Protein AF-0000000087743221 (afdb_homodimer)

Secondary structure (DSSP, 8-state):
-EEEEETTEEEEEETTEEEEEEE-STTEEEEEEESSSS-----TT----------EEEE-SSEEEEEETTEEEEEETT--EEEEETTEEEEEB--B-S-TTT-TT--TT-B-SEEEEEPTTS-EEEEEEEPPPTT--EEEEEE-SSS-SS-TT-EEEES-BTTBEEEEEEEETTTEEEEE---SSEEEEE-SS-EEEEEEEESEEEEEEEE-SSHHHHHHHHHHHH--PPPPPSS-SSEEE--S---SHHHHHHHHHHHHHTT----EEEE-TTSBSSTTT-SB-TTT-S-HHHHHHHHHHTT-EEEEEE--EEETTSTTHHHHHHHT-B-EESSS-S-SEESSSEEEEB-TTSHHHHHHHHHHHHHHTGGGT--EEEE-STTT--SS--GGGEEETTEEHHHHGGGHHHHHHHHHHHHHHHTT-----EEES---TTGGGG-EEEE--S-BSSHHHHHHHHHHHHHHHHTT---EE--TT-SEEEETTSHHHHHHHHHHHHHHTTSSSEEE--EEEP--PPPS-SS-SSSTTTS--PBP-STTTT-HHHHHHHHHHHHHHHHHHHHHHHHHHHHHHH---SEE-HHHH-TT-GGGGT--S-EEETTTEEE----STT--EEEEEE-SSEEEETTT--EEE-SEEEEEE--TT---EEEE-/-EEEEETTEEEEEETTEEEEEEE-STTEEEEEEESSSS-----TT----------EEEE-SSEEEEEETTEEEEEETT--EEEEETTEEEEEB--B-S-TTT-TT--TT-B-SEEEEEPTTS-EEEEEEEPPPTT--EEEEEE-SSS-SS-TT-EEEES-BTTBEEEEEEEETTTEEEEE---SSEEEEE-SS-EEEEEEEESEEEEEEEE-SSHHHHHHHHHHHH--PPPPPSS-SSEEE--S---SHHHHHHHHHHHHHTT----EEEE-S-SBSSTTT-SB-TTT-S-HHHHHHHHHHTT-EEEEEE--EEETTSTTHHHHHHHT-B-EESSS-S-SEESSSEEEEB-TTSHHHHHHHHHHHHHHTGGGT--EEEE-STTT--SS--GGGEEETTEEHHHHGGGHHHHHHHHHHHHHHHTT-----EEES---TTGGGG-EEEE--S-BSSHHHHHHHHHHHHHHHHTT---EE--TT-SEEEETTSHHHHHHHHHHHHHHTTSSSEEE--EEEP--PPPS-SS-SSSTTTS--PBP-STTTT-HHHHHHHHHHHHHHHHHHHHHHHHHHHHHHH---SEE-HHHH-TT-GGGGT--S-EEETTTEEE----STT--EEEEEE-SSEEEETTT--EEE-SEEEEEE--TT---EEEE-

InterPro domains:
  IPR000322 Glycoside hydrolase family 31, TIM barrel domain [PF01055] (236-568)
  IPR011013 Galactose mutarotase-like domain superfamily [SSF74650] (3-215)
  IPR013780 Glycosyl hydrolase, all-beta [G3DSA:2.60.40.1180] (581-661)
  IPR017853 Glycoside hydrolase superfamily [SSF51445] (217-580)
  IPR048395 Glycosyl hydrolase family 31, C-terminal domain [PF21365] (579-660)
  IPR051816 Glycosyl Hydrolase Family 31 [PTHR43863] (15-660)

Foldseek 3Di:
DDWDDDFQWIWDDDPQKIWIWGQAFAQKIKIKIFSDPDDPPDQQLQDDPDPSAHWDKDDDPFWIKIDGHQKIWIAGNVGKIFMGGNNHTDKTFDDAPDDCVRDVRHHHPRDGQWDFDQDVVAATKTKGKIFADPPKFKAFQAFDQDLDRGCQQHKDWLAFAFLDFGAAWIDILSFKIKGFSFQFTWMWGNYPGITMTIQGHARMGIMMMGGDDALLVNLLRQCNRSHFFDLADLQFLFEEEEEQADLALVSQVVQLVVCVVVVHQAAEYEHEPQCPFFQPQLAGDCVRYVQLLVSQVVCVVSNYAYEYEHEQKDACPHPCNVVCVVVVQFKAFQDDDQAFDDDLHRITGGQLVDVVNLLVVLVSNCVRPVVSPHDEYAHECQSVHGPDPPQQTIAHPVGGSSRHSSQRSLSNLVSNLVSVVVVPDDNYAYEYAYHYNNSSHSRYAYESGQFDLDLSSLSSRLSNLASNLSSLHQHYAYAQSGAPDQELADPRSLLSNLLSLQVGLLHLHHYHYYQYDDQDDDAQDCPDSHGSRNDTTHQGRDLCRNHDVSNVLNVVSSVVSVVCSVVSSVVSVVSNVRSGHQWHQQCNQVVVDPVSSVDRQWTDRPNWKIFHGDSDPPDFKDKDAFAAAWKAFPPPRDIDGHDGIDIDTHHSSHGTMITGD/DDWDDDFQWIWDDDPQKIWIWGQAFAQKIKIKIFSDPDDPPDQQLQDDDDPSAHWDKDDDPFWIKIDGHQKIWIAGNVGKIFMGGNNHTDKTWDDAPDDCVRDVRHHHPRDGQWDFDQDVVAATKTKGKIFADPPKFKAFQAFDQDLDRGCQQHKDWLAFAFLDFGAAWIDILSFKIKGFSFQFTWMWGNYPGITMTIQGHARMGIMMMGGDDALLVNLLRQCNRSHFFDLFDLQFLFEEEEEQADLALVSQVVQLVVCVVVVHQAAEYEHEPQCDFFQPQLAGDCVRYVQLLVSQVVCVVSNYAYEYEHEQKDACPHPCNVVCVVVVQFKAFQDDDQAFDDDLHRITGGQLVDLVSLQVVLVSNCVRPVVSPHDEYAHECQSVHGPDPPQQTIAHPVGGSSRHSSQRSLSNLVSNLVSCVVVPDDNYAYEYAYHYNNSSHSRYAYESGQFDLDLSSLSSRLSNLASNLSSLHQHYAYAQSGAPDAELADPRSLLSNLLSLQVGLLHLHHYHYYQYDDQDDDAQDCPDSHGSRNDTTHQGRDLCRNHDVSNVLNVVSSVVSVVCSVVSSVVSVVSNVRSGHQWHQQCNQVVVDPVSSVDRQWTDRPNWKIFHGDSDPPDFKDKDAFAAAWKAFPPPRDIDGHDGIDIDTHHSSHGTMITGD

pLDDT: mean 96.13, std 3.41, range [78.12, 98.88]

Nearest PDB structures (foldseek):
  5zn7-assembly1_C  TM=9.828E-01  e=3.324E-102  soil metagenome
  5dl0-assembly1_A  TM=8.236E-01  e=2.987E-46  Thermochaetoides thermophila DSM 1495
  5dkx-assembly1_A  TM=8.163E-01  e=1.601E-45  Thermochaetoides thermophila DSM 1495
  5dky-assembly1_A  TM=8.145E-01  e=5.098E-45  Thermochaetoides thermophila DSM 1495
  5dkz-assembly1_A  TM=8.104E-01  e=4.044E-45  Thermochaetoides thermophila DSM 1495

Structure (mmCIF, N/CA/C/O backbone):
data_AF-0000000087743221-model_v1
#
loop_
_entity.id
_entity.type
_entity.pdbx_description
1 polymer 'Family 31 glucosidase'
#
loop_
_atom_site.group_PDB
_atom_site.id
_atom_site.type_symbol
_atom_site.label_atom_id
_atom_site.label_alt_id
_atom_site.label_comp_id
_atom_site.label_asym_id
_atom_site.label_entity_id
_atom_site.label_seq_id
_atom_site.pdbx_PDB_ins_code
_atom_site.Cartn_x
_atom_site.Cartn_y
_atom_site.Cartn_z
_atom_site.occupancy
_atom_site.B_iso_or_equiv
_atom_site.auth_seq_id
_atom_site.auth_comp_id
_atom_site.auth_asym_id
_atom_site.auth_atom_id
_atom_site.pdbx_PDB_model_num
ATOM 1 N N . MET A 1 1 ? 17.938 1.149 -24.391 1 91.06 1 MET A N 1
ATOM 2 C CA . MET A 1 1 ? 17.891 2.594 -24.188 1 91.06 1 MET A CA 1
ATOM 3 C C . MET A 1 1 ? 19.125 3.264 -24.781 1 91.06 1 MET A C 1
ATOM 5 O O . MET A 1 1 ? 20.234 2.756 -24.641 1 91.06 1 MET A O 1
ATOM 9 N N . PHE A 1 2 ? 18.938 4.375 -25.531 1 92.88 2 PHE A N 1
ATOM 10 C CA . PHE A 1 2 ? 20.016 5.188 -26.078 1 92.88 2 PHE A CA 1
ATOM 11 C C . PHE A 1 2 ? 20.469 6.238 -25.062 1 92.88 2 PHE A C 1
ATOM 13 O O . PHE A 1 2 ? 19.625 6.879 -24.422 1 92.88 2 PHE A O 1
ATOM 20 N N . PHE A 1 3 ? 21.781 6.32 -24.906 1 96.44 3 PHE A N 1
ATOM 21 C CA . PHE A 1 3 ? 22.297 7.27 -23.922 1 96.44 3 PHE A CA 1
ATOM 22 C C . PHE A 1 3 ? 23.062 8.398 -24.609 1 96.44 3 PHE A C 1
ATOM 24 O O . PHE A 1 3 ? 23.719 8.18 -25.641 1 96.44 3 PHE A O 1
ATOM 31 N N . ALA A 1 4 ? 22.906 9.547 -24.125 1 95.31 4 ALA A N 1
ATOM 32 C CA . ALA A 1 4 ? 23.641 10.727 -24.562 1 95.31 4 ALA A CA 1
ATOM 33 C C . ALA A 1 4 ? 23.953 11.648 -23.391 1 95.31 4 ALA A C 1
ATOM 35 O O . ALA A 1 4 ? 23.391 11.484 -22.297 1 95.31 4 ALA A O 1
ATOM 36 N N . GLN A 1 5 ? 24.953 12.445 -23.562 1 96 5 GLN A N 1
ATOM 37 C CA . GLN A 1 5 ? 25.297 13.453 -22.562 1 96 5 GLN A CA 1
ATOM 38 C C . GLN A 1 5 ? 25.078 14.859 -23.109 1 96 5 GLN A C 1
ATOM 40 O O . GLN A 1 5 ? 25.469 15.156 -24.25 1 96 5 GLN A O 1
ATOM 45 N N . ASP A 1 6 ? 24.391 15.633 -22.391 1 94.62 6 ASP A N 1
ATOM 46 C CA . ASP A 1 6 ? 24.234 17.062 -22.672 1 94.62 6 ASP A CA 1
ATOM 47 C C . ASP A 1 6 ? 24.734 17.906 -21.5 1 94.62 6 ASP A C 1
ATOM 49 O O . ASP A 1 6 ? 23.953 18.234 -20.594 1 94.62 6 ASP A O 1
ATOM 53 N N . GLY A 1 7 ? 26.016 18.359 -21.562 1 93.38 7 GLY A N 1
ATOM 54 C CA . GLY A 1 7 ? 26.594 19.016 -20.406 1 93.38 7 GLY A CA 1
ATOM 55 C C . GLY A 1 7 ? 26.703 18.125 -19.188 1 93.38 7 GLY A C 1
ATOM 56 O O . GLY A 1 7 ? 27.312 17.047 -19.25 1 93.38 7 GLY A O 1
ATOM 57 N N . ASN A 1 8 ? 25.953 18.547 -18.156 1 94.5 8 ASN A N 1
ATOM 58 C CA . ASN A 1 8 ? 25.953 17.797 -16.906 1 94.5 8 ASN A CA 1
ATOM 59 C C . ASN A 1 8 ? 24.766 16.844 -16.828 1 94.5 8 ASN A C 1
ATOM 61 O O . ASN A 1 8 ? 24.438 16.344 -15.758 1 94.5 8 ASN A O 1
ATOM 65 N N . ILE A 1 9 ? 24.188 16.609 -17.953 1 97.06 9 ILE A N 1
ATOM 66 C CA . ILE A 1 9 ? 22.938 15.859 -17.938 1 97.06 9 ILE A CA 1
ATOM 67 C C . ILE A 1 9 ? 23.109 14.539 -18.688 1 97.06 9 ILE A C 1
ATOM 69 O O . ILE A 1 9 ? 23.578 14.531 -19.844 1 97.06 9 ILE A O 1
ATOM 73 N N . LEU A 1 10 ? 22.812 13.469 -18.016 1 98.25 10 LEU A N 1
ATOM 74 C CA . LEU A 1 10 ? 22.688 12.18 -18.688 1 98.25 10 LEU A CA 1
ATOM 75 C C . LEU A 1 10 ? 21.281 12.016 -19.266 1 98.25 10 LEU A C 1
ATOM 77 O O . LEU A 1 10 ? 20.297 12.117 -18.547 1 98.25 10 LEU A O 1
ATOM 81 N N . ILE A 1 11 ? 21.219 11.805 -20.562 1 97.25 11 ILE A N 1
ATOM 82 C CA . ILE A 1 11 ? 19.953 11.648 -21.266 1 97.25 11 ILE A CA 1
ATOM 83 C C . ILE A 1 11 ? 19.781 10.203 -21.719 1 97.25 11 ILE A C 1
ATOM 85 O O . ILE A 1 11 ? 20.719 9.586 -22.234 1 97.25 11 ILE A O 1
ATOM 89 N N . GLY A 1 12 ? 18.672 9.617 -21.391 1 96.38 12 GLY A N 1
ATOM 90 C CA . GLY A 1 12 ? 18.266 8.328 -21.922 1 96.38 12 GLY A CA 1
ATOM 91 C C . GLY A 1 12 ? 16.984 8.398 -22.734 1 96.38 12 GLY A C 1
ATOM 92 O O . GLY A 1 12 ? 16.047 9.133 -22.375 1 96.38 12 GLY A O 1
ATOM 93 N N . LYS A 1 13 ? 16.938 7.684 -23.891 1 95.12 13 LYS A N 1
ATOM 94 C CA . LYS A 1 13 ? 15.734 7.617 -24.719 1 95.12 13 LYS A CA 1
ATOM 95 C C . LYS A 1 13 ? 15.359 6.172 -25.047 1 95.12 13 LYS A C 1
ATOM 97 O O . LYS A 1 13 ? 16.234 5.359 -25.359 1 95.12 13 LYS A O 1
ATOM 102 N N . ARG A 1 14 ? 14.156 5.891 -24.828 1 92.62 14 ARG A N 1
ATOM 103 C CA . ARG A 1 14 ? 13.656 4.555 -25.141 1 92.62 14 ARG A CA 1
ATOM 104 C C . ARG A 1 14 ? 12.148 4.566 -25.344 1 92.62 14 ARG A C 1
ATOM 106 O O . ARG A 1 14 ? 11.398 5 -24.453 1 92.62 14 ARG A O 1
ATOM 113 N N . GLU A 1 15 ? 11.633 4.035 -26.438 1 90.31 15 GLU A N 1
ATOM 114 C CA . GLU A 1 15 ? 10.219 3.799 -26.703 1 90.31 15 GLU A CA 1
ATOM 115 C C . GLU A 1 15 ? 9.383 5.031 -26.359 1 90.31 15 GLU A C 1
ATOM 117 O O . GLU A 1 15 ? 8.383 4.93 -25.641 1 90.31 15 GLU A O 1
ATOM 122 N N . GLY A 1 16 ? 9.828 6.203 -26.719 1 92.38 16 GLY A N 1
ATOM 123 C CA . GLY A 1 16 ? 9.086 7.441 -26.531 1 92.38 16 GLY A CA 1
ATOM 124 C C . GLY A 1 16 ? 9.43 8.148 -25.219 1 92.38 16 GLY A C 1
ATOM 125 O O . GLY A 1 16 ? 9.125 9.328 -25.062 1 92.38 16 GLY A O 1
ATOM 126 N N . GLU A 1 17 ? 10.07 7.43 -24.312 1 95.31 17 GLU A N 1
ATOM 127 C CA . GLU A 1 17 ? 10.453 8.016 -23.031 1 95.31 17 GLU A CA 1
ATOM 128 C C . GLU A 1 17 ? 11.758 8.805 -23.156 1 95.31 17 GLU A C 1
ATOM 130 O O . GLU A 1 17 ? 12.688 8.359 -23.828 1 95.31 17 GLU A O 1
ATOM 135 N N . THR A 1 18 ? 11.75 9.961 -22.641 1 96.69 18 THR A N 1
ATOM 136 C CA . THR A 1 18 ? 12.992 10.695 -22.422 1 96.69 18 THR A CA 1
ATOM 137 C C . THR A 1 18 ? 13.32 10.781 -20.938 1 96.69 18 THR A C 1
ATOM 139 O O . THR A 1 18 ? 12.516 11.273 -20.156 1 96.69 18 THR A O 1
ATOM 142 N N . LEU A 1 19 ? 14.422 10.242 -20.594 1 97.62 19 LEU A N 1
ATOM 143 C CA . LEU A 1 19 ? 14.945 10.266 -19.234 1 97.62 19 LEU A CA 1
ATOM 144 C C . LEU A 1 19 ? 16.078 11.289 -19.094 1 97.62 19 LEU A C 1
ATOM 146 O O . LEU A 1 19 ? 16.922 11.398 -19.984 1 97.62 19 LEU A O 1
ATOM 150 N N . ARG A 1 20 ? 16 12.023 -18.047 1 97.69 20 ARG A N 1
ATOM 151 C CA . ARG A 1 20 ? 17.016 13.008 -17.719 1 97.69 20 ARG A CA 1
ATOM 152 C C . ARG A 1 20 ? 17.5 12.844 -16.281 1 97.69 20 ARG A C 1
ATOM 154 O O . ARG A 1 20 ? 16.688 12.82 -15.352 1 97.69 20 ARG A O 1
ATOM 161 N N . ILE A 1 21 ? 18.797 12.609 -16.078 1 98.38 21 ILE A N 1
ATOM 162 C CA . ILE A 1 21 ? 19.406 12.602 -14.75 1 98.38 21 ILE A CA 1
ATOM 163 C C . ILE A 1 21 ? 20.469 13.695 -14.672 1 98.38 21 ILE A C 1
ATOM 165 O O . ILE A 1 21 ? 21.375 13.766 -15.516 1 98.38 21 ILE A O 1
ATOM 169 N N . GLU A 1 22 ? 20.438 14.539 -13.75 1 97.62 22 GLU A N 1
ATOM 170 C CA . GLU A 1 22 ? 21.375 15.648 -13.641 1 97.62 22 GLU A CA 1
ATOM 171 C C . GLU A 1 22 ? 21.719 15.945 -12.18 1 97.62 22 GLU A C 1
ATOM 173 O O . GLU A 1 22 ? 20.938 15.625 -11.281 1 97.62 22 GLU A O 1
ATOM 178 N N . PRO A 1 23 ? 22.922 16.453 -11.969 1 97.69 23 PRO A N 1
ATOM 179 C CA . PRO A 1 23 ? 23.188 16.922 -10.609 1 97.69 23 PRO A CA 1
ATOM 180 C C . PRO A 1 23 ? 22.25 18.062 -10.188 1 97.69 23 PRO A C 1
ATOM 182 O O . PRO A 1 23 ? 21.938 18.938 -11 1 97.69 23 PRO A O 1
ATOM 185 N N . TRP A 1 24 ? 21.766 18.047 -9.062 1 97.81 24 TRP A N 1
ATOM 186 C CA . TRP A 1 24 ? 20.938 19.125 -8.516 1 97.81 24 TRP A CA 1
ATOM 187 C C . TRP A 1 24 ? 21.25 19.344 -7.039 1 97.81 24 TRP A C 1
ATOM 189 O O . TRP A 1 24 ? 20.484 18.922 -6.168 1 97.81 24 TRP A O 1
ATOM 199 N N . GLY A 1 25 ? 22.234 20.203 -6.711 1 96.19 25 GLY A N 1
ATOM 200 C CA . GLY A 1 25 ? 22.797 20.359 -5.383 1 96.19 25 GLY A CA 1
ATOM 201 C C . GLY A 1 25 ? 23.953 19.406 -5.113 1 96.19 25 GLY A C 1
ATOM 202 O O . GLY A 1 25 ? 24.234 18.531 -5.934 1 96.19 25 GLY A O 1
ATOM 203 N N . ASN A 1 26 ? 24.578 19.5 -3.975 1 94.75 26 ASN A N 1
ATOM 204 C CA . ASN A 1 26 ? 25.703 18.656 -3.598 1 94.75 26 ASN A CA 1
ATOM 205 C C . ASN A 1 26 ? 25.234 17.234 -3.252 1 94.75 26 ASN A C 1
ATOM 207 O O . ASN A 1 26 ? 24.219 17.062 -2.572 1 94.75 26 ASN A O 1
ATOM 211 N N . ASN A 1 27 ? 25.969 16.234 -3.803 1 97.25 27 ASN A N 1
ATOM 212 C CA . ASN A 1 27 ? 25.75 14.836 -3.473 1 97.25 27 ASN A CA 1
ATOM 213 C C . ASN A 1 27 ? 24.312 14.406 -3.795 1 97.25 27 ASN A C 1
ATOM 215 O O . ASN A 1 27 ? 23.719 13.602 -3.07 1 97.25 27 ASN A O 1
ATOM 219 N N . ALA A 1 28 ? 23.703 15.023 -4.852 1 98 28 ALA A N 1
ATOM 220 C CA . ALA A 1 28 ? 22.312 14.758 -5.164 1 98 28 ALA A CA 1
ATOM 221 C C . ALA A 1 28 ? 22.094 14.664 -6.672 1 98 28 ALA A C 1
ATOM 223 O O . ALA A 1 28 ? 22.844 15.242 -7.449 1 98 28 ALA A O 1
ATOM 224 N N . LEU A 1 29 ? 21.141 13.898 -7.059 1 98.56 29 LEU A N 1
ATOM 225 C CA . LEU A 1 29 ? 20.719 13.766 -8.445 1 98.56 29 LEU A CA 1
ATOM 226 C C . LEU A 1 29 ? 19.219 14.039 -8.57 1 98.56 29 LEU A C 1
ATOM 228 O O . LEU A 1 29 ? 18.438 13.68 -7.684 1 98.56 29 LEU A O 1
ATOM 232 N N . ARG A 1 30 ? 18.812 14.711 -9.562 1 98.56 30 ARG A N 1
ATOM 233 C CA . ARG A 1 30 ? 17.422 14.875 -9.984 1 98.56 30 ARG A CA 1
ATOM 234 C C . ARG A 1 30 ? 17.109 13.992 -11.188 1 98.56 30 ARG A C 1
ATOM 236 O O . ARG A 1 30 ? 17.844 13.984 -12.164 1 98.56 30 ARG A O 1
ATOM 243 N N . VAL A 1 31 ? 16.109 13.188 -11.078 1 98.75 31 VAL A N 1
ATOM 244 C CA . VAL A 1 31 ? 15.688 12.273 -12.133 1 98.75 31 VAL A CA 1
ATOM 245 C C . VAL A 1 31 ? 14.328 12.695 -12.68 1 98.75 31 VAL A C 1
ATOM 247 O O . VAL A 1 31 ? 13.352 12.789 -11.93 1 98.75 31 VAL A O 1
ATOM 250 N N . ARG A 1 32 ? 14.242 12.992 -13.953 1 98.31 32 ARG A N 1
ATOM 251 C CA . ARG A 1 32 ? 13 13.328 -14.641 1 98.31 32 ARG A CA 1
ATOM 252 C C . ARG A 1 32 ? 12.781 12.422 -15.844 1 98.31 32 ARG A C 1
ATOM 254 O O . ARG A 1 32 ? 13.742 11.945 -16.453 1 98.31 32 ARG A O 1
ATOM 261 N N . SER A 1 33 ? 11.609 12.102 -16.125 1 98.25 33 SER A N 1
ATOM 262 C CA . SER A 1 33 ? 11.219 11.289 -17.266 1 98.25 33 SER A CA 1
ATOM 263 C C . SER A 1 33 ? 9.875 11.742 -17.828 1 98.25 33 SER A C 1
ATOM 265 O O . SER A 1 33 ? 9.016 12.227 -17.094 1 98.25 33 SER A O 1
ATOM 267 N N . THR A 1 34 ? 9.695 11.688 -19.156 1 97.56 34 THR A N 1
ATOM 268 C CA . THR A 1 34 ? 8.43 12.078 -19.766 1 97.56 34 THR A CA 1
ATOM 269 C C . THR A 1 34 ? 8.195 11.305 -21.062 1 97.56 34 THR A C 1
ATOM 271 O O . THR A 1 34 ? 9.133 10.766 -21.656 1 97.56 34 THR A O 1
ATOM 274 N N . MET A 1 35 ? 6.961 11.102 -21.375 1 96.5 35 MET A N 1
ATOM 275 C CA . MET A 1 35 ? 6.547 10.562 -22.672 1 96.5 35 MET A CA 1
ATOM 276 C C . MET A 1 35 ? 6.215 11.68 -23.641 1 96.5 35 MET A C 1
ATOM 278 O O . MET A 1 35 ? 5.895 11.422 -24.812 1 96.5 35 MET A O 1
ATOM 282 N N . TYR A 1 36 ? 6.301 12.977 -23.172 1 94.31 36 TYR A N 1
ATOM 283 C CA . TYR A 1 36 ? 6.082 14.133 -24.031 1 94.31 36 TYR A CA 1
ATOM 284 C C . TYR A 1 36 ? 7.352 14.5 -24.797 1 94.31 36 TYR A C 1
ATOM 286 O O . TYR A 1 36 ? 8.445 14.047 -24.453 1 94.31 36 TYR A O 1
ATOM 294 N N . PRO A 1 37 ? 7.172 15.328 -25.953 1 92.44 37 PRO A N 1
ATOM 295 C CA . PRO A 1 37 ? 8.352 15.719 -26.719 1 92.44 37 PRO A CA 1
ATOM 296 C C . PRO A 1 37 ? 9.352 16.547 -25.906 1 92.44 37 PRO A C 1
ATOM 298 O O . PRO A 1 37 ? 10.555 16.5 -26.188 1 92.44 37 PRO A O 1
ATOM 301 N N . GLU A 1 38 ? 8.805 17.234 -24.906 1 93.69 38 GLU A N 1
ATOM 302 C CA . GLU A 1 38 ? 9.648 18.078 -24.062 1 93.69 38 GLU A CA 1
ATOM 303 C C . GLU A 1 38 ? 9.195 18.016 -22.609 1 93.69 38 GLU A C 1
ATOM 305 O O . GLU A 1 38 ? 8.039 17.703 -22.312 1 93.69 38 GLU A O 1
ATOM 310 N N . PHE A 1 39 ? 10.172 18.219 -21.766 1 95.75 39 PHE A N 1
ATOM 311 C CA . PHE A 1 39 ? 9.836 18.375 -20.344 1 95.75 39 PHE A CA 1
ATOM 312 C C . PHE A 1 39 ? 9.07 19.672 -20.125 1 95.75 39 PHE A C 1
ATOM 314 O O . PHE A 1 39 ? 9.164 20.609 -20.922 1 95.75 39 PHE A O 1
ATOM 321 N N . THR A 1 40 ? 8.297 19.766 -19.031 1 94.19 40 THR A N 1
ATOM 322 C CA . THR A 1 40 ? 7.434 20.922 -18.75 1 94.19 40 THR A CA 1
ATOM 323 C C . THR A 1 40 ? 8.266 22.141 -18.375 1 94.19 40 THR A C 1
ATOM 325 O O . THR A 1 40 ? 7.812 23.281 -18.531 1 94.19 40 THR A O 1
ATOM 328 N N . GLY A 1 41 ? 9.375 21.922 -17.844 1 93.75 41 GLY A N 1
ATOM 329 C CA . GLY A 1 41 ? 10.203 23.016 -17.344 1 93.75 41 GLY A CA 1
ATOM 330 C C . GLY A 1 41 ? 9.867 23.422 -15.93 1 93.75 41 GLY A C 1
ATOM 331 O O . GLY A 1 41 ? 10.539 24.266 -15.344 1 93.75 41 GLY A O 1
ATOM 332 N N . ASN A 1 42 ? 8.891 22.812 -15.281 1 95 42 ASN A N 1
ATOM 333 C CA . ASN A 1 42 ? 8.508 23.125 -13.906 1 95 42 ASN A CA 1
ATOM 334 C C . ASN A 1 42 ? 9.461 22.5 -12.898 1 95 42 ASN A C 1
ATOM 336 O O . ASN A 1 42 ? 9.789 21.312 -12.992 1 95 42 ASN A O 1
ATOM 340 N N . ASN A 1 43 ? 9.875 23.328 -11.945 1 96.62 43 ASN A N 1
ATOM 341 C CA . ASN A 1 43 ? 10.773 22.812 -10.914 1 96.62 43 ASN A CA 1
ATOM 342 C C . ASN A 1 43 ? 10.016 22.438 -9.641 1 96.62 43 ASN A C 1
ATOM 344 O O . ASN A 1 43 ? 10.578 21.828 -8.734 1 96.62 43 ASN A O 1
ATOM 348 N N . TRP A 1 44 ? 8.734 22.875 -9.539 1 96.69 44 TRP A N 1
ATOM 349 C CA . TRP A 1 44 ? 7.867 22.578 -8.398 1 96.69 44 TRP A CA 1
ATOM 350 C C . TRP A 1 44 ? 8.516 23.016 -7.09 1 96.69 44 TRP A C 1
ATOM 352 O O . TRP A 1 44 ? 8.656 24.203 -6.82 1 96.69 44 TRP A O 1
ATOM 362 N N . GLY A 1 45 ? 9.023 22.047 -6.277 1 97.31 45 GLY A N 1
ATOM 363 C CA . GLY A 1 45 ? 9.641 22.391 -5.008 1 97.31 45 GLY A CA 1
ATOM 364 C C . GLY A 1 45 ? 11.117 22.703 -5.125 1 97.31 45 GLY A C 1
ATOM 365 O O . GLY A 1 45 ? 11.719 23.234 -4.191 1 97.31 45 GLY A O 1
ATOM 366 N N . LEU A 1 46 ? 11.703 22.469 -6.277 1 97.5 46 LEU A N 1
ATOM 367 C CA . LEU A 1 46 ? 13.141 22.625 -6.488 1 97.5 46 LEU A CA 1
ATOM 368 C C . LEU A 1 46 ? 13.445 23.938 -7.207 1 97.5 46 LEU A C 1
ATOM 370 O O . LEU A 1 46 ? 14.055 23.938 -8.281 1 97.5 46 LEU A O 1
ATOM 374 N N . GLU A 1 47 ? 13.195 25.031 -6.488 1 93.62 47 GLU A N 1
ATOM 375 C CA . GLU A 1 47 ? 13.195 26.328 -7.172 1 93.62 47 GLU A CA 1
ATOM 376 C C . GLU A 1 47 ? 14.414 27.156 -6.789 1 93.62 47 GLU A C 1
ATOM 378 O O . GLU A 1 47 ? 14.633 28.25 -7.328 1 93.62 47 GLU A O 1
ATOM 383 N N . GLU A 1 48 ? 15.258 26.656 -5.91 1 95.19 48 GLU A N 1
ATOM 384 C CA . GLU A 1 48 ? 16.344 27.484 -5.402 1 95.19 48 GLU A CA 1
ATOM 385 C C . GLU A 1 48 ? 17.438 27.688 -6.457 1 95.19 48 GLU A C 1
ATOM 387 O O . GLU A 1 48 ? 17.766 26.75 -7.195 1 95.19 48 GLU A O 1
ATOM 392 N N . ASP A 1 49 ? 17.844 28.906 -6.566 1 91.56 49 ASP A N 1
ATOM 393 C CA . ASP A 1 49 ? 18.922 29.25 -7.488 1 91.56 49 ASP A CA 1
ATOM 394 C C . ASP A 1 49 ? 20.281 29 -6.855 1 91.56 49 ASP A C 1
ATOM 396 O O . ASP A 1 49 ? 20.891 29.906 -6.285 1 91.56 49 ASP A O 1
ATOM 400 N N . ILE A 1 50 ? 20.719 27.812 -7 1 89.44 50 ILE A N 1
ATOM 401 C CA . ILE A 1 50 ? 22 27.422 -6.43 1 89.44 50 ILE A CA 1
ATOM 402 C C . ILE A 1 50 ? 22.844 26.734 -7.492 1 89.44 50 ILE A C 1
ATOM 404 O O . ILE A 1 50 ? 22.375 26.469 -8.602 1 89.44 50 ILE A O 1
ATOM 408 N N . ASP A 1 51 ? 24.141 26.609 -7.164 1 86.75 51 ASP A N 1
ATOM 409 C CA . ASP A 1 51 ? 25 25.766 -7.98 1 86.75 51 ASP A CA 1
ATOM 410 C C . ASP A 1 51 ? 24.625 24.281 -7.84 1 86.75 51 ASP A C 1
ATOM 412 O O . ASP A 1 51 ? 24.766 23.703 -6.758 1 86.75 51 ASP A O 1
ATOM 416 N N . HIS A 1 52 ? 24.141 23.812 -8.961 1 84.88 52 HIS A N 1
ATOM 417 C CA . HIS A 1 52 ? 23.625 22.453 -8.859 1 84.88 52 HIS A CA 1
ATOM 418 C C . HIS A 1 52 ? 24.734 21.438 -9.141 1 84.88 52 HIS A C 1
ATOM 420 O O . HIS A 1 52 ? 24.484 20.219 -9.078 1 84.88 52 HIS A O 1
ATOM 426 N N . GLY A 1 53 ? 25.891 21.953 -9.258 1 82.44 53 GLY A N 1
ATOM 427 C CA . GLY A 1 53 ? 27.062 21.078 -9.289 1 82.44 53 GLY A CA 1
ATOM 428 C C . GLY A 1 53 ? 27.375 20.562 -10.68 1 82.44 53 GLY A C 1
ATOM 429 O O . GLY A 1 53 ? 26.875 21.094 -11.68 1 82.44 53 GLY A O 1
ATOM 430 N N . SER A 1 54 ? 28.484 19.672 -10.711 1 89.38 54 SER A N 1
ATOM 431 C CA . SER A 1 54 ? 28.984 19.031 -11.93 1 89.38 54 SER A CA 1
ATOM 432 C C . SER A 1 54 ? 29.047 17.516 -11.781 1 89.38 54 SER A C 1
ATOM 434 O O . SER A 1 54 ? 29.422 17 -10.727 1 89.38 54 SER A O 1
ATOM 436 N N . ALA A 1 55 ? 28.484 16.922 -12.797 1 93.12 55 ALA A N 1
ATOM 437 C CA . ALA A 1 55 ? 28.453 15.461 -12.734 1 93.12 55 ALA A CA 1
ATOM 438 C C . ALA A 1 55 ? 29.469 14.852 -13.695 1 93.12 55 ALA A C 1
ATOM 440 O O . ALA A 1 55 ? 29.797 15.453 -14.727 1 93.12 55 ALA A O 1
ATOM 441 N N . LYS A 1 56 ? 30.109 13.75 -13.32 1 97.31 56 LYS A N 1
ATOM 442 C CA . LYS A 1 56 ? 30.859 12.883 -14.219 1 97.31 56 LYS A CA 1
ATOM 443 C C . LYS A 1 56 ? 29.953 11.852 -14.875 1 97.31 56 LYS A C 1
ATOM 445 O O . LYS A 1 56 ? 29.312 11.039 -14.195 1 97.31 56 LYS A O 1
ATOM 450 N N . ILE A 1 57 ? 29.891 11.914 -16.172 1 98.06 57 ILE A N 1
ATOM 451 C CA . ILE A 1 57 ? 29 11.039 -16.922 1 98.06 57 ILE A CA 1
ATOM 452 C C . ILE A 1 57 ? 29.812 10.141 -17.844 1 98.06 57 ILE A C 1
ATOM 454 O O . ILE A 1 57 ? 30.781 10.586 -18.469 1 98.06 57 ILE A O 1
ATOM 458 N N . GLU A 1 58 ? 29.562 8.867 -17.859 1 97.88 58 GLU A N 1
ATOM 459 C CA . GLU A 1 58 ? 30.125 7.902 -18.797 1 97.88 58 GLU A CA 1
ATOM 460 C C . GLU A 1 58 ? 29.016 7.098 -19.484 1 97.88 58 GLU A C 1
ATOM 462 O O . GLU A 1 58 ? 28.141 6.547 -18.812 1 97.88 58 GLU A O 1
ATOM 467 N N . THR A 1 59 ? 29.078 7.117 -20.812 1 96.12 59 THR A N 1
ATOM 468 C CA . THR A 1 59 ? 28.094 6.352 -21.578 1 96.12 59 THR A CA 1
ATOM 469 C C . THR A 1 59 ? 28.766 5.172 -22.281 1 96.12 59 THR A C 1
ATOM 471 O O . THR A 1 59 ? 29.891 5.293 -22.781 1 96.12 59 THR A O 1
ATOM 474 N N . PHE A 1 60 ? 28.109 4.098 -22.172 1 94.81 60 PHE A N 1
ATOM 475 C CA . PHE A 1 60 ? 28.516 2.871 -22.844 1 94.81 60 PHE A CA 1
ATOM 476 C C . PHE A 1 60 ? 27.391 2.338 -23.719 1 94.81 60 PHE A C 1
ATOM 478 O O . PHE A 1 60 ? 26.328 2.951 -23.812 1 94.81 60 PHE A O 1
ATOM 485 N N . ASP A 1 61 ? 27.672 1.234 -24.469 1 90.19 61 ASP A N 1
ATOM 486 C CA . ASP A 1 61 ? 26.672 0.662 -25.359 1 90.19 61 ASP A CA 1
ATOM 487 C C . ASP A 1 61 ? 25.484 0.096 -24.594 1 90.19 61 ASP A C 1
ATOM 489 O O . ASP A 1 61 ? 24.344 0.168 -25.047 1 90.19 61 ASP A O 1
ATOM 493 N N . ASP A 1 62 ? 25.734 -0.413 -23.453 1 92.12 62 ASP A N 1
ATOM 494 C CA . ASP A 1 62 ? 24.672 -1.155 -22.781 1 92.12 62 ASP A CA 1
ATOM 495 C C . ASP A 1 62 ? 24.312 -0.506 -21.438 1 92.12 62 ASP A C 1
ATOM 497 O O . ASP A 1 62 ? 23.453 -1.013 -20.719 1 92.12 62 ASP A O 1
ATOM 501 N N . HIS A 1 63 ? 25 0.531 -21.016 1 96 63 HIS A N 1
ATOM 502 C CA . HIS A 1 63 ? 24.703 1.206 -19.766 1 96 63 HIS A CA 1
ATOM 503 C C . HIS A 1 63 ? 25.328 2.596 -19.719 1 96 63 HIS A C 1
ATOM 505 O O . HIS A 1 63 ? 26.094 2.969 -20.609 1 96 63 HIS A O 1
ATOM 511 N N . ALA A 1 64 ? 24.938 3.4 -18.797 1 98.12 64 ALA A N 1
ATOM 512 C CA . ALA A 1 64 ? 25.531 4.703 -18.516 1 98.12 64 ALA A CA 1
ATOM 513 C C . ALA A 1 64 ? 25.641 4.941 -17.016 1 98.12 64 ALA A C 1
ATOM 515 O O . ALA A 1 64 ? 24.984 4.27 -16.219 1 98.12 64 ALA A O 1
ATOM 516 N N . THR A 1 65 ? 26.547 5.77 -16.625 1 98.31 65 THR A N 1
ATOM 517 C CA . THR A 1 65 ? 26.734 6.141 -15.227 1 98.31 65 THR A CA 1
ATOM 518 C C . THR A 1 65 ? 26.812 7.66 -15.078 1 98.31 65 THR A C 1
ATOM 520 O O . THR A 1 65 ? 27.234 8.359 -16 1 98.31 65 THR A O 1
ATOM 523 N N . ILE A 1 66 ? 26.359 8.117 -14.008 1 98.44 66 ILE A N 1
ATOM 524 C CA . ILE A 1 66 ? 26.484 9.516 -13.625 1 98.44 66 ILE A CA 1
ATOM 525 C C . ILE A 1 66 ? 26.844 9.617 -12.141 1 98.44 66 ILE A C 1
ATOM 527 O O . ILE A 1 66 ? 26.312 8.867 -11.32 1 98.44 66 ILE A O 1
ATOM 531 N N . GLU A 1 67 ? 27.797 10.453 -11.828 1 98.19 67 GLU A N 1
ATOM 532 C CA . GLU A 1 67 ? 28.297 10.633 -10.461 1 98.19 67 GLU A CA 1
ATOM 533 C C . GLU A 1 67 ? 28.312 12.109 -10.07 1 98.19 67 GLU A C 1
ATOM 535 O O . GLU A 1 67 ? 28.703 12.969 -10.867 1 98.19 67 GLU A O 1
ATOM 540 N N . ASN A 1 68 ? 27.781 12.414 -8.961 1 97.62 68 ASN A N 1
ATOM 541 C CA . ASN A 1 68 ? 27.812 13.734 -8.352 1 97.62 68 ASN A CA 1
ATOM 542 C C . ASN A 1 68 ? 28.156 13.664 -6.867 1 97.62 68 ASN A C 1
ATOM 544 O O . ASN A 1 68 ? 27.281 13.477 -6.027 1 97.62 68 ASN A O 1
ATOM 548 N N . GLY A 1 69 ? 29.438 13.938 -6.535 1 96.06 69 GLY A N 1
ATOM 549 C CA . GLY A 1 69 ? 29.875 13.797 -5.16 1 96.06 69 GLY A CA 1
ATOM 550 C C . GLY A 1 69 ? 29.797 12.375 -4.645 1 96.06 69 GLY A C 1
ATOM 551 O O . GLY A 1 69 ? 30.344 11.453 -5.266 1 96.06 69 GLY A O 1
ATOM 552 N N . ASN A 1 70 ? 29 12.188 -3.521 1 95.62 70 ASN A N 1
ATOM 553 C CA . ASN A 1 70 ? 28.922 10.906 -2.832 1 95.62 70 ASN A CA 1
ATOM 554 C C . ASN A 1 70 ? 27.922 9.977 -3.508 1 95.62 70 ASN A C 1
ATOM 556 O O . ASN A 1 70 ? 27.828 8.789 -3.168 1 95.62 70 ASN A O 1
ATOM 560 N N . ILE A 1 71 ? 27.172 10.477 -4.48 1 98.06 71 ILE A N 1
ATOM 561 C CA . ILE A 1 71 ? 26.109 9.656 -5.055 1 98.06 71 ILE A CA 1
ATOM 562 C C . ILE A 1 71 ? 26.406 9.367 -6.523 1 98.06 71 ILE A C 1
ATOM 564 O O . ILE A 1 71 ? 27.016 10.195 -7.211 1 98.06 71 ILE A O 1
ATOM 568 N N . SER A 1 72 ? 26.125 8.219 -6.945 1 98.5 72 SER A N 1
ATOM 569 C CA . SER A 1 72 ? 26.188 7.844 -8.352 1 98.5 72 SER A CA 1
ATOM 570 C C . SER A 1 72 ? 24.984 7 -8.758 1 98.5 72 SER A C 1
ATOM 572 O O . SER A 1 72 ? 24.281 6.457 -7.906 1 98.5 72 SER A O 1
ATOM 574 N N . ALA A 1 73 ? 24.672 7.004 -9.977 1 98.56 73 ALA A N 1
ATOM 575 C CA . ALA A 1 73 ? 23.609 6.191 -10.555 1 98.56 73 ALA A CA 1
ATOM 576 C C . ALA A 1 73 ? 24.109 5.395 -11.758 1 98.56 73 ALA A C 1
ATOM 578 O O . ALA A 1 73 ? 24.906 5.895 -12.547 1 98.56 73 ALA A O 1
ATOM 579 N N . HIS A 1 74 ? 23.75 4.168 -11.781 1 98.25 74 HIS A N 1
ATOM 580 C CA . HIS A 1 74 ? 23.953 3.277 -12.914 1 98.25 74 HIS A CA 1
ATOM 581 C C . HIS A 1 74 ? 22.641 2.951 -13.617 1 98.25 74 HIS A C 1
ATOM 583 O O . HIS A 1 74 ? 21.672 2.576 -12.969 1 98.25 74 HIS A O 1
ATOM 589 N N . ILE A 1 75 ? 22.594 3.176 -14.93 1 97.38 75 ILE A N 1
ATOM 590 C CA . ILE A 1 75 ? 21.406 2.875 -15.703 1 97.38 75 ILE A CA 1
ATOM 591 C C . ILE A 1 75 ? 21.734 1.846 -16.781 1 97.38 75 ILE A C 1
ATOM 593 O O . ILE A 1 75 ? 22.656 2.043 -17.578 1 97.38 75 ILE A O 1
ATOM 597 N N . ASN A 1 76 ? 20.969 0.771 -16.828 1 94.94 76 ASN A N 1
ATOM 598 C CA . ASN A 1 76 ? 21.219 -0.241 -17.844 1 94.94 76 ASN A CA 1
ATOM 599 C C . ASN A 1 76 ? 20.391 0.006 -19.109 1 94.94 76 ASN A C 1
ATOM 601 O O . ASN A 1 76 ? 19.688 1.007 -19.203 1 94.94 76 ASN A O 1
ATOM 605 N N . ASN A 1 77 ? 20.484 -0.832 -20.078 1 91.56 77 ASN A N 1
ATOM 606 C CA . ASN A 1 77 ? 19.875 -0.63 -21.391 1 91.56 77 ASN A CA 1
ATOM 607 C C . ASN A 1 77 ? 18.359 -0.718 -21.344 1 91.56 77 ASN A C 1
ATOM 609 O O . ASN A 1 77 ? 17.672 -0.239 -22.234 1 91.56 77 ASN A O 1
ATOM 613 N N . SER A 1 78 ? 17.844 -1.277 -20.25 1 91.44 78 SER A N 1
ATOM 614 C CA . SER A 1 78 ? 16.406 -1.356 -20.094 1 91.44 78 SER A CA 1
ATOM 615 C C . SER A 1 78 ? 15.867 -0.158 -19.312 1 91.44 78 SER A C 1
ATOM 617 O O . SER A 1 78 ? 14.656 -0.015 -19.141 1 91.44 78 SER A O 1
ATOM 619 N N . GLY A 1 79 ? 16.797 0.663 -18.875 1 93.69 79 GLY A N 1
ATOM 620 C CA . GLY A 1 79 ? 16.406 1.903 -18.219 1 93.69 79 GLY A CA 1
ATOM 621 C C . GLY A 1 79 ? 16.344 1.78 -16.703 1 93.69 79 GLY A C 1
ATOM 622 O O . GLY A 1 79 ? 15.922 2.713 -16.031 1 93.69 79 GLY A O 1
ATOM 623 N N . VAL A 1 80 ? 16.766 0.655 -16.125 1 96.69 80 VAL A N 1
ATOM 624 C CA . VAL A 1 80 ? 16.703 0.446 -14.688 1 96.69 80 VAL A CA 1
ATOM 625 C C . VAL A 1 80 ? 17.812 1.221 -14.008 1 96.69 80 VAL A C 1
ATOM 627 O O . VAL A 1 80 ? 19 1.01 -14.305 1 96.69 80 VAL A O 1
ATOM 630 N N . ILE A 1 81 ? 17.438 2.08 -13.094 1 98.38 81 ILE A N 1
ATOM 631 C CA . ILE A 1 81 ? 18.422 2.906 -12.406 1 98.38 81 ILE A CA 1
ATOM 632 C C . ILE A 1 81 ? 18.734 2.297 -11.039 1 98.38 81 ILE A C 1
ATOM 634 O O . ILE A 1 81 ? 17.844 1.899 -10.305 1 98.38 81 ILE A O 1
ATOM 638 N N . THR A 1 82 ? 20.016 2.176 -10.695 1 98.38 82 THR A N 1
ATOM 639 C CA . THR A 1 82 ? 20.516 1.823 -9.367 1 98.38 82 THR A CA 1
ATOM 640 C C . THR A 1 82 ? 21.359 2.949 -8.789 1 98.38 82 THR A C 1
ATOM 642 O O . THR A 1 82 ? 22.281 3.443 -9.453 1 98.38 82 THR A O 1
ATOM 645 N N . PHE A 1 83 ? 21.062 3.314 -7.625 1 98.81 83 PHE A N 1
ATOM 646 C CA . PHE A 1 83 ? 21.781 4.391 -6.965 1 98.81 83 PHE A CA 1
ATOM 647 C C . PHE A 1 83 ? 22.781 3.832 -5.949 1 98.81 83 PHE A C 1
ATOM 649 O O . PHE A 1 83 ? 22.484 2.863 -5.25 1 98.81 83 PHE A O 1
ATOM 656 N N . PHE A 1 84 ? 23.938 4.527 -5.855 1 98.56 84 PHE A N 1
ATOM 657 C CA . PHE A 1 84 ? 25 4.133 -4.941 1 98.56 84 PHE A CA 1
ATOM 658 C C . PHE A 1 84 ? 25.484 5.328 -4.125 1 98.56 84 PHE A C 1
ATOM 660 O O . PHE A 1 84 ? 25.531 6.453 -4.625 1 98.56 84 PHE A O 1
ATOM 667 N N . LYS A 1 85 ? 25.75 5.148 -2.893 1 98.25 85 LYS A N 1
ATOM 668 C CA . LYS A 1 85 ? 26.484 6.07 -2.033 1 98.25 85 LYS A CA 1
ATOM 669 C C . LYS A 1 85 ? 27.906 5.559 -1.771 1 98.25 85 LYS A C 1
ATOM 671 O O . LYS A 1 85 ? 28.078 4.516 -1.14 1 98.25 85 LYS A O 1
ATOM 676 N N . ASN A 1 86 ? 28.875 6.238 -2.176 1 96.75 86 ASN A N 1
ATOM 677 C CA . ASN A 1 86 ? 30.266 5.816 -2.035 1 96.75 86 ASN A CA 1
ATOM 678 C C . ASN A 1 86 ? 30.469 4.375 -2.498 1 96.75 86 ASN A C 1
ATOM 680 O O . ASN A 1 86 ? 31.078 3.572 -1.794 1 96.75 86 ASN A O 1
ATOM 684 N N . GLY A 1 87 ? 29.812 4.078 -3.586 1 95.69 87 GLY A N 1
ATOM 685 C CA . GLY A 1 87 ? 30 2.775 -4.203 1 95.69 87 GLY A CA 1
ATOM 686 C C . GLY A 1 87 ? 29.078 1.712 -3.637 1 95.69 87 GLY A C 1
ATOM 687 O O . GLY A 1 87 ? 29 0.602 -4.168 1 95.69 87 GLY A O 1
ATOM 688 N N . GLN A 1 88 ? 28.359 2.01 -2.582 1 97.12 88 GLN A N 1
ATOM 689 C CA . GLN A 1 88 ? 27.438 1.057 -1.976 1 97.12 88 GLN A CA 1
ATOM 690 C C . GLN A 1 88 ? 26 1.295 -2.459 1 97.12 88 GLN A C 1
ATOM 692 O O . GLN A 1 88 ? 25.5 2.42 -2.406 1 97.12 88 GLN A O 1
ATOM 697 N N . LYS A 1 89 ? 25.344 0.26 -2.91 1 97.56 89 LYS A N 1
ATOM 698 C CA . LYS A 1 89 ? 23.969 0.374 -3.422 1 97.56 89 LYS A CA 1
ATOM 699 C C . LYS A 1 89 ? 23.016 0.877 -2.342 1 97.56 89 LYS A C 1
ATOM 701 O O . LYS A 1 89 ? 23.016 0.356 -1.225 1 97.56 89 LYS A O 1
ATOM 706 N N . ILE A 1 90 ? 22.141 1.86 -2.652 1 98.06 90 ILE A N 1
ATOM 707 C CA . ILE A 1 90 ? 21.234 2.379 -1.643 1 98.06 90 ILE A CA 1
ATOM 708 C C . ILE A 1 90 ? 19.797 2.271 -2.146 1 98.06 90 ILE A C 1
ATOM 710 O O . ILE A 1 90 ? 18.859 2.195 -1.352 1 98.06 90 ILE A O 1
ATOM 714 N N . LEU A 1 91 ? 19.594 2.322 -3.408 1 98.19 91 LEU A N 1
ATOM 715 C CA . LEU A 1 91 ? 18.25 2.268 -3.969 1 98.19 91 LEU A CA 1
ATOM 716 C C . LEU A 1 91 ? 18.266 1.749 -5.402 1 98.19 91 LEU A C 1
ATOM 718 O O . LEU A 1 91 ? 19.172 2.098 -6.176 1 98.19 91 LEU A O 1
ATOM 722 N N . LYS A 1 92 ? 17.359 0.942 -5.793 1 97.94 92 LYS A N 1
ATOM 723 C CA . LYS A 1 92 ? 17.266 0.383 -7.137 1 97.94 92 LYS A CA 1
ATOM 724 C C . LYS A 1 92 ? 15.82 0.392 -7.633 1 97.94 92 LYS A C 1
ATOM 726 O O . LYS A 1 92 ? 14.898 0.073 -6.879 1 97.94 92 LYS A O 1
ATOM 731 N N . GLU A 1 93 ? 15.641 0.808 -8.859 1 97.88 93 GLU A N 1
ATOM 732 C CA . GLU A 1 93 ? 14.312 0.755 -9.461 1 97.88 93 GLU A CA 1
ATOM 733 C C . GLU A 1 93 ? 13.805 -0.682 -9.562 1 97.88 93 GLU A C 1
ATOM 735 O O . GLU A 1 93 ? 14.578 -1.6 -9.844 1 97.88 93 GLU A O 1
ATOM 740 N N . TYR A 1 94 ? 12.508 -0.857 -9.273 1 96.62 94 TYR A N 1
ATOM 741 C CA . TYR A 1 94 ? 11.852 -2.156 -9.328 1 96.62 94 TYR A CA 1
ATOM 742 C C . TYR A 1 94 ? 11.523 -2.549 -10.766 1 96.62 94 TYR A C 1
ATOM 744 O O . TYR A 1 94 ? 10.867 -1.797 -11.484 1 96.62 94 TYR A O 1
ATOM 752 N N . TYR A 1 95 ? 11.992 -3.736 -11.219 1 94.5 95 TYR A N 1
ATOM 753 C CA . TYR A 1 95 ? 11.773 -4.211 -12.578 1 94.5 95 TYR A CA 1
ATOM 754 C C . TYR A 1 95 ? 11.578 -5.719 -12.602 1 94.5 95 TYR A C 1
ATOM 756 O O . TYR A 1 95 ? 12.445 -6.473 -12.156 1 94.5 95 TYR A O 1
ATOM 764 N N . ARG A 1 96 ?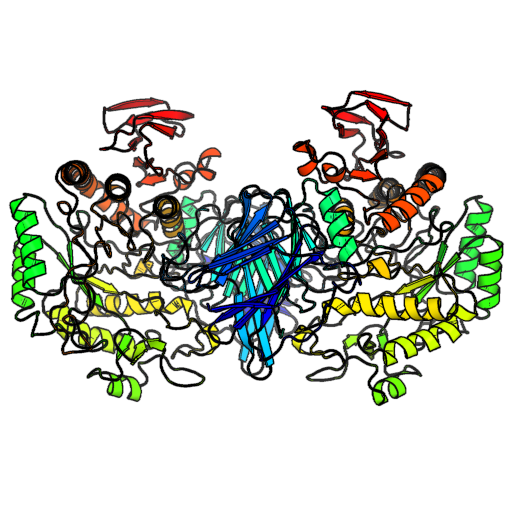 10.43 -6.23 -13.047 1 94.44 96 ARG A N 1
ATOM 765 C CA . ARG A 1 96 ? 10.094 -7.637 -13.227 1 94.44 96 ARG A CA 1
ATOM 766 C C . ARG A 1 96 ? 9.562 -7.898 -14.633 1 94.44 96 ARG A C 1
ATOM 768 O O . ARG A 1 96 ? 8.383 -7.652 -14.906 1 94.44 96 ARG A O 1
ATOM 775 N N . SER A 1 97 ? 10.453 -8.422 -15.492 1 90.12 97 SER A N 1
ATOM 776 C CA . SER A 1 97 ? 10.07 -8.734 -16.859 1 90.12 97 SER A CA 1
ATOM 777 C C . SER A 1 97 ? 10.773 -9.984 -17.359 1 90.12 97 SER A C 1
ATOM 779 O O . SER A 1 97 ? 11.57 -10.594 -16.641 1 90.12 97 SER A O 1
ATOM 781 N N . TYR A 1 98 ? 10.5 -10.477 -18.562 1 84.44 98 TYR A N 1
ATOM 782 C CA . TYR A 1 98 ? 10.898 -11.773 -19.109 1 84.44 98 TYR A CA 1
ATOM 783 C C . TYR A 1 98 ? 12.406 -11.828 -19.328 1 84.44 98 TYR A C 1
ATOM 785 O O . TYR A 1 98 ? 13.008 -12.906 -19.25 1 84.44 98 TYR A O 1
ATOM 793 N N . ASP A 1 99 ? 13.047 -10.68 -19.469 1 82.12 99 ASP A N 1
ATOM 794 C CA . ASP A 1 99 ? 14.461 -10.703 -19.812 1 82.12 99 ASP A CA 1
ATOM 795 C C . ASP A 1 99 ? 15.336 -10.602 -18.562 1 82.12 99 ASP A C 1
ATOM 797 O O . ASP A 1 99 ? 15.562 -9.508 -18.047 1 82.12 99 ASP A O 1
ATOM 801 N N . ALA A 1 100 ? 15.898 -11.727 -18.172 1 78.38 100 ALA A N 1
ATOM 802 C CA . ALA A 1 100 ? 16.688 -11.812 -16.953 1 78.38 100 ALA A CA 1
ATOM 803 C C . ALA A 1 100 ? 17.984 -11.023 -17.078 1 78.38 100 ALA A C 1
ATOM 805 O O . ALA A 1 100 ? 18.656 -10.734 -16.078 1 78.38 100 ALA A O 1
ATOM 806 N N . SER A 1 101 ? 18.344 -10.766 -18.328 1 78.5 101 SER A N 1
ATOM 807 C CA . SER A 1 101 ? 19.594 -10.023 -18.516 1 78.5 101 SER A CA 1
ATOM 808 C C . SER A 1 101 ? 19.438 -8.57 -18.078 1 78.5 101 SER A C 1
ATOM 810 O O . SER A 1 101 ? 20.438 -7.879 -17.875 1 78.5 101 SER A O 1
ATOM 812 N N . VAL A 1 102 ? 18.188 -8.203 -17.891 1 84.56 102 VAL A N 1
ATOM 813 C CA . VAL A 1 102 ? 17.953 -6.828 -17.469 1 84.56 102 VAL A CA 1
ATOM 814 C C . VAL A 1 102 ? 18.297 -6.672 -15.992 1 84.56 102 VAL A C 1
ATOM 816 O O . VAL A 1 102 ? 19.031 -5.758 -15.609 1 84.56 102 VAL A O 1
ATOM 819 N N . THR A 1 103 ? 17.719 -7.5 -15.234 1 85.06 103 THR A N 1
ATOM 820 C CA . THR A 1 103 ? 18.016 -7.605 -13.812 1 85.06 103 THR A CA 1
ATOM 821 C C . THR A 1 103 ? 17.922 -9.055 -13.344 1 85.06 103 THR A C 1
ATOM 823 O O . THR A 1 103 ? 17.141 -9.836 -13.891 1 85.06 103 THR A O 1
ATOM 826 N N . LYS A 1 104 ? 18.703 -9.367 -12.344 1 78.12 104 LYS A N 1
ATOM 827 C CA . LYS A 1 104 ? 18.703 -10.727 -11.812 1 78.12 104 LYS A CA 1
ATOM 828 C C . LYS A 1 104 ? 17.328 -11.086 -11.234 1 78.12 104 LYS A C 1
ATOM 830 O O . LYS A 1 104 ? 16.984 -12.258 -11.109 1 78.12 104 LYS A O 1
ATOM 835 N N . GLU A 1 105 ? 16.562 -10.102 -11 1 82.75 105 GLU A N 1
ATOM 836 C CA . GLU A 1 105 ? 15.258 -10.312 -10.367 1 82.75 105 GLU A CA 1
ATOM 837 C C . GLU A 1 105 ? 14.156 -10.484 -11.414 1 82.75 105 GLU A C 1
ATOM 839 O O . GLU A 1 105 ? 13.008 -10.773 -11.07 1 82.75 105 GLU A O 1
ATOM 844 N N . SER A 1 106 ? 14.508 -10.305 -12.625 1 83.94 106 SER A N 1
ATOM 845 C CA . SER A 1 106 ? 13.516 -10.352 -13.695 1 83.94 106 SER A CA 1
ATOM 846 C C . SER A 1 106 ? 12.727 -11.656 -13.672 1 83.94 106 SER A C 1
ATOM 848 O O . SER A 1 106 ? 13.312 -12.734 -13.531 1 83.94 106 SER A O 1
ATOM 850 N N . ILE A 1 107 ? 11.43 -11.469 -13.688 1 88.44 107 ILE A N 1
ATOM 851 C CA . ILE A 1 107 ? 10.453 -12.547 -13.719 1 88.44 107 ILE A CA 1
ATOM 852 C C . ILE A 1 107 ? 9.258 -12.133 -14.578 1 88.44 107 ILE A C 1
ATOM 854 O O . ILE A 1 107 ? 9.117 -10.961 -14.938 1 88.44 107 ILE A O 1
ATOM 858 N N . CYS A 1 108 ? 8.414 -13.031 -14.93 1 89.75 108 CYS A N 1
ATOM 859 C CA . CYS A 1 108 ? 7.426 -12.836 -15.984 1 89.75 108 CYS A CA 1
ATOM 860 C C . CYS A 1 108 ? 6.18 -12.141 -15.445 1 89.75 108 CYS A C 1
ATOM 862 O O . CYS A 1 108 ? 5.059 -12.602 -15.672 1 89.75 108 CYS A O 1
ATOM 864 N N . LEU A 1 109 ? 6.355 -10.938 -14.805 1 92.5 109 LEU A N 1
ATOM 865 C CA . LEU A 1 109 ? 5.223 -10.172 -14.297 1 92.5 109 LEU A CA 1
ATOM 866 C C . LEU A 1 109 ? 4.871 -9.023 -15.234 1 92.5 109 LEU A C 1
ATOM 868 O O . LEU A 1 109 ? 3.775 -8.461 -15.156 1 92.5 109 LEU A O 1
ATOM 872 N N . LYS A 1 110 ? 5.762 -8.656 -16.125 1 93.44 110 LYS A N 1
ATOM 873 C CA . LYS A 1 110 ? 5.613 -7.527 -17.031 1 93.44 110 LYS A CA 1
ATOM 874 C C . LYS A 1 110 ? 5.375 -6.23 -16.281 1 93.44 110 LYS A C 1
ATOM 876 O O . LYS A 1 110 ? 4.453 -5.477 -16.594 1 93.44 110 LYS A O 1
ATOM 881 N N . LEU A 1 111 ? 6.207 -5.992 -15.219 1 93.5 111 LEU A N 1
ATOM 882 C CA . LEU A 1 111 ? 6.184 -4.773 -14.422 1 93.5 111 LEU A CA 1
ATOM 883 C C . LEU A 1 111 ? 7.484 -3.99 -14.586 1 93.5 111 LEU A C 1
ATOM 885 O O . LEU A 1 111 ? 8.57 -4.535 -14.383 1 93.5 111 LEU A O 1
ATOM 889 N N . ILE A 1 112 ? 7.316 -2.754 -14.961 1 92.06 112 ILE A N 1
ATOM 890 C CA . ILE A 1 112 ? 8.484 -1.896 -15.117 1 92.06 112 ILE A CA 1
ATOM 891 C C . ILE A 1 112 ? 8.477 -0.806 -14.047 1 92.06 112 ILE A C 1
ATOM 893 O O . ILE A 1 112 ? 7.438 -0.547 -13.43 1 92.06 112 ILE A O 1
ATOM 897 N N . ALA A 1 113 ? 9.562 -0.185 -13.789 1 94 113 ALA A N 1
ATOM 898 C CA . ALA A 1 113 ? 9.734 0.777 -12.703 1 94 113 ALA A CA 1
ATOM 899 C C . ALA A 1 113 ? 8.922 2.047 -12.969 1 94 113 ALA A C 1
ATOM 901 O O . ALA A 1 113 ? 8.148 2.482 -12.117 1 94 113 ALA A O 1
ATOM 902 N N . ARG A 1 114 ? 9.156 2.662 -14.094 1 96.69 114 ARG A N 1
ATOM 903 C CA . ARG A 1 114 ? 8.477 3.889 -14.492 1 96.69 114 ARG A CA 1
ATOM 904 C C . ARG A 1 114 ? 7.355 3.598 -15.484 1 96.69 114 ARG A C 1
ATOM 906 O O . ARG A 1 114 ? 7.605 3.418 -16.672 1 96.69 114 ARG A O 1
ATOM 913 N N . ASN A 1 115 ? 6.125 3.549 -14.984 1 96.69 115 ASN A N 1
ATOM 914 C CA . ASN A 1 115 ? 4.977 3.203 -15.82 1 96.69 115 ASN A CA 1
ATOM 915 C C . ASN A 1 115 ? 4.09 4.418 -16.078 1 96.69 115 ASN A C 1
ATOM 917 O O . ASN A 1 115 ? 3.43 4.918 -15.164 1 96.69 115 ASN A O 1
ATOM 921 N N . PHE A 1 116 ? 4.141 4.98 -17.312 1 96.81 116 PHE A N 1
ATOM 922 C CA . PHE A 1 116 ? 3.246 6.035 -17.781 1 96.81 116 PHE A CA 1
ATOM 923 C C . PHE A 1 116 ? 2.016 5.441 -18.453 1 96.81 116 PHE A C 1
ATOM 925 O O . PHE A 1 116 ? 2.064 5.07 -19.625 1 96.81 116 PHE A O 1
ATOM 932 N N . LYS A 1 117 ? 0.903 5.332 -17.781 1 96.06 117 LYS A N 1
ATOM 933 C CA . LYS A 1 117 ? -0.349 4.867 -18.359 1 96.06 117 LYS A CA 1
ATOM 934 C C . LYS A 1 117 ? -1.169 6.035 -18.906 1 96.06 117 LYS A C 1
ATOM 936 O O . LYS A 1 117 ? -1.575 6.918 -18.156 1 96.06 117 LYS A O 1
ATOM 941 N N . PRO A 1 118 ? -1.468 6.109 -20.203 1 93.44 118 PRO A N 1
ATOM 942 C CA . PRO A 1 118 ? -2.229 7.23 -20.766 1 93.44 118 PRO A CA 1
ATOM 943 C C . PRO A 1 118 ? -3.637 7.332 -20.172 1 93.44 118 PRO A C 1
ATOM 945 O O . PRO A 1 118 ? -4.289 6.309 -19.953 1 93.44 118 PRO A O 1
ATOM 948 N N . ILE A 1 119 ? -4.055 8.469 -19.781 1 92.81 119 ILE A N 1
ATOM 949 C CA . ILE A 1 119 ? -5.438 8.781 -19.438 1 92.81 119 ILE A CA 1
ATOM 950 C C . ILE A 1 119 ? -6.191 9.234 -20.688 1 92.81 119 ILE A C 1
ATOM 952 O O . ILE A 1 119 ? -5.797 10.203 -21.344 1 92.81 119 ILE A O 1
ATOM 956 N N . VAL A 1 120 ? -7.242 8.531 -21.125 1 86.56 120 VAL A N 1
ATOM 957 C CA . VAL A 1 120 ? -8.008 8.93 -22.312 1 86.56 120 VAL A CA 1
ATOM 958 C C . VAL A 1 120 ? -8.477 10.375 -22.156 1 86.56 120 VAL A C 1
ATOM 960 O O . VAL A 1 120 ? -9.195 10.703 -21.203 1 86.56 120 VAL A O 1
ATOM 963 N N . GLY A 1 121 ? -8.047 11.219 -23.047 1 82.88 121 GLY A N 1
ATOM 964 C CA . GLY A 1 121 ? -8.414 12.625 -22.953 1 82.88 121 GLY A CA 1
ATOM 965 C C . GLY A 1 121 ? -7.547 13.406 -22 1 82.88 121 GLY A C 1
ATOM 966 O O . GLY A 1 121 ? -7.805 14.586 -21.734 1 82.88 121 GLY A O 1
ATOM 967 N N . GLY A 1 122 ? -6.578 12.805 -21.422 1 89.88 122 GLY A N 1
ATOM 968 C CA . GLY A 1 122 ? -5.75 13.469 -20.422 1 89.88 122 GLY A CA 1
ATOM 969 C C . GLY A 1 122 ? -4.27 13.164 -20.578 1 89.88 122 GLY A C 1
ATOM 970 O O . GLY A 1 122 ? -3.799 12.906 -21.688 1 89.88 122 GLY A O 1
ATOM 971 N N . ASP A 1 123 ? -3.539 13.359 -19.516 1 95.25 123 ASP A N 1
ATOM 972 C CA . ASP A 1 123 ? -2.102 13.109 -19.484 1 95.25 123 ASP A CA 1
ATOM 973 C C . ASP A 1 123 ? -1.807 11.648 -19.141 1 95.25 123 ASP A C 1
ATOM 975 O O . ASP A 1 123 ? -2.252 10.742 -19.844 1 95.25 123 ASP A O 1
ATOM 979 N N . TYR A 1 124 ? -0.967 11.445 -18.094 1 96.81 124 TYR A N 1
ATOM 980 C CA . TYR A 1 124 ? -0.625 10.078 -17.734 1 96.81 124 TYR A CA 1
ATOM 981 C C . TYR A 1 124 ? -0.853 9.836 -16.234 1 96.81 124 TYR A C 1
ATOM 983 O O . TYR A 1 124 ? -0.583 10.719 -15.414 1 96.81 124 TYR A O 1
ATOM 991 N N . LYS A 1 125 ? -1.442 8.703 -15.883 1 97.94 125 LYS A N 1
ATOM 992 C CA . LYS A 1 125 ? -1.186 8.164 -14.547 1 97.94 125 LYS A CA 1
ATOM 993 C C . LYS A 1 125 ? 0.219 7.574 -14.453 1 97.94 125 LYS A C 1
ATOM 995 O O . LYS A 1 125 ? 0.596 6.727 -15.266 1 97.94 125 LYS A O 1
ATOM 1000 N N . LEU A 1 126 ? 1.03 8.039 -13.547 1 98.5 126 LEU A N 1
ATOM 1001 C CA . LEU A 1 126 ? 2.414 7.605 -13.398 1 98.5 126 LEU A CA 1
ATOM 1002 C C . LEU A 1 126 ? 2.576 6.73 -12.156 1 98.5 126 LEU A C 1
ATOM 1004 O O . LEU A 1 126 ? 2.074 7.07 -11.078 1 98.5 126 LEU A O 1
ATOM 1008 N N . THR A 1 127 ? 3.156 5.559 -12.273 1 98.44 127 THR A N 1
ATOM 1009 C CA . THR A 1 127 ? 3.572 4.711 -11.164 1 98.44 127 THR A CA 1
ATOM 1010 C C . THR A 1 127 ? 5.086 4.504 -11.18 1 98.44 127 THR A C 1
ATOM 1012 O O . THR A 1 127 ? 5.648 4.094 -12.195 1 98.44 127 THR A O 1
ATOM 1015 N N . MET A 1 128 ? 5.746 4.867 -10.117 1 98.62 128 MET A N 1
ATOM 1016 C CA . MET A 1 128 ? 7.172 4.645 -9.914 1 98.62 128 MET A CA 1
ATOM 1017 C C . MET A 1 128 ? 7.418 3.629 -8.805 1 98.62 128 MET A C 1
ATOM 1019 O O . MET A 1 128 ? 6.871 3.762 -7.707 1 98.62 128 MET A O 1
ATOM 1023 N N . ARG A 1 129 ? 8.242 2.588 -9.07 1 98.25 129 ARG A N 1
ATOM 1024 C CA . ARG A 1 129 ? 8.492 1.561 -8.062 1 98.25 129 ARG A CA 1
ATOM 1025 C C . ARG A 1 129 ? 9.984 1.405 -7.801 1 98.25 129 ARG A C 1
ATOM 1027 O O . ARG A 1 129 ? 10.797 1.509 -8.719 1 98.25 129 ARG A O 1
ATOM 1034 N N . PHE A 1 130 ? 10.336 1.134 -6.539 1 98.44 130 PHE A N 1
ATOM 1035 C CA . PHE A 1 130 ? 11.695 0.833 -6.121 1 98.44 130 PHE A CA 1
ATOM 1036 C C . PHE A 1 130 ? 11.75 -0.465 -5.324 1 98.44 130 PHE A C 1
ATOM 1038 O O . PHE A 1 130 ? 10.781 -0.815 -4.641 1 98.44 130 PHE A O 1
ATOM 1045 N N . GLU A 1 131 ? 12.914 -1.145 -5.457 1 96.5 131 GLU A N 1
ATOM 1046 C CA . GLU A 1 131 ? 13.18 -2.242 -4.535 1 96.5 131 GLU A CA 1
ATOM 1047 C C . GLU A 1 131 ? 13.266 -1.746 -3.094 1 96.5 131 GLU A C 1
ATOM 1049 O O . GLU A 1 131 ? 13.789 -0.66 -2.836 1 96.5 131 GLU A O 1
ATOM 1054 N N . PRO A 1 132 ? 12.695 -2.52 -2.209 1 92.06 132 PRO A N 1
ATOM 1055 C CA . PRO A 1 132 ? 12.844 -2.115 -0.81 1 92.06 132 PRO A CA 1
ATOM 1056 C C . PRO A 1 132 ? 14.18 -2.551 -0.207 1 92.06 132 PRO A C 1
ATOM 1058 O O . PRO A 1 132 ? 14.828 -3.459 -0.73 1 92.06 132 PRO A O 1
ATOM 1061 N N . ASN A 1 133 ? 14.602 -1.87 0.796 1 93.69 133 ASN A N 1
ATOM 1062 C CA . ASN A 1 133 ? 15.688 -2.318 1.654 1 93.69 133 ASN A CA 1
ATOM 1063 C C . ASN A 1 133 ? 15.172 -2.988 2.922 1 93.69 133 ASN A C 1
ATOM 1065 O O . ASN A 1 133 ? 14.281 -2.453 3.592 1 93.69 133 ASN A O 1
ATOM 1069 N N . ASP A 1 134 ? 15.719 -4.145 3.234 1 91.5 134 ASP A N 1
ATOM 1070 C CA . ASP A 1 134 ? 15.344 -4.805 4.48 1 91.5 134 ASP A CA 1
ATOM 1071 C C . ASP A 1 134 ? 15.797 -3.988 5.691 1 91.5 134 ASP A C 1
ATOM 1073 O O . ASP A 1 134 ? 16.875 -3.389 5.676 1 91.5 134 ASP A O 1
ATOM 1077 N N . ASP A 1 135 ? 15.031 -3.918 6.734 1 91.25 135 ASP A N 1
ATOM 1078 C CA . ASP A 1 135 ? 15.328 -3.293 8.016 1 91.25 135 ASP A CA 1
ATOM 1079 C C . ASP A 1 135 ? 15.484 -1.78 7.867 1 91.25 135 ASP A C 1
ATOM 1081 O O . ASP A 1 135 ? 15.992 -1.11 8.773 1 91.25 135 ASP A O 1
ATOM 1085 N N . GLU A 1 136 ? 15.172 -1.274 6.688 1 96.81 136 GLU A N 1
ATOM 1086 C CA . GLU A 1 136 ? 15.188 0.164 6.441 1 96.81 136 GLU A CA 1
ATOM 1087 C C . GLU A 1 136 ? 14.109 0.876 7.254 1 96.81 136 GLU A C 1
ATOM 1089 O O . GLU A 1 136 ? 13.031 0.325 7.484 1 96.81 136 GLU A O 1
ATOM 1094 N N . LYS A 1 137 ? 14.414 2.006 7.852 1 98.19 137 LYS A N 1
ATOM 1095 C CA . LYS A 1 137 ? 13.438 2.918 8.438 1 98.19 137 LYS A CA 1
ATOM 1096 C C . LYS A 1 137 ? 13.258 4.164 7.574 1 98.19 137 LYS A C 1
ATOM 1098 O O . LYS A 1 137 ? 14.211 4.645 6.965 1 98.19 137 LYS A O 1
ATOM 1103 N N . ILE A 1 138 ? 12.031 4.633 7.492 1 98.69 138 ILE A N 1
ATOM 1104 C CA . ILE A 1 138 ? 11.695 5.789 6.664 1 98.69 138 ILE A CA 1
ATOM 1105 C C . ILE A 1 138 ? 10.992 6.844 7.516 1 98.69 138 ILE A C 1
ATOM 1107 O O . ILE A 1 138 ? 10.031 6.535 8.227 1 98.69 138 ILE A O 1
ATOM 1111 N N . PHE A 1 139 ? 11.414 8.094 7.449 1 98.81 139 PHE A N 1
ATOM 1112 C CA . PHE A 1 139 ? 10.852 9.195 8.219 1 98.81 139 PHE A CA 1
ATOM 1113 C C . PHE A 1 139 ? 10.539 10.375 7.305 1 98.81 139 PHE A C 1
ATOM 1115 O O . PHE A 1 139 ? 10.984 10.422 6.156 1 98.81 139 PHE A O 1
ATOM 1122 N N . GLY A 1 140 ? 9.766 11.383 7.836 1 98.69 140 GLY A N 1
ATOM 1123 C CA . GLY A 1 140 ? 9.414 12.57 7.074 1 98.69 140 GLY A CA 1
ATOM 1124 C C . GLY A 1 140 ? 8.016 12.516 6.492 1 98.69 140 GLY A C 1
ATOM 1125 O O . GLY A 1 140 ? 7.047 12.25 7.215 1 98.69 140 GLY A O 1
ATOM 1126 N N . MET A 1 141 ? 7.801 12.93 5.289 1 98.81 141 MET A N 1
ATOM 1127 C CA . MET A 1 141 ? 6.594 12.867 4.469 1 98.81 141 MET A CA 1
ATOM 1128 C C . MET A 1 141 ? 5.539 13.844 4.973 1 98.81 141 MET A C 1
ATOM 1130 O O . MET A 1 141 ? 4.461 13.961 4.391 1 98.81 141 MET A O 1
ATOM 1134 N N . GLY A 1 142 ? 5.766 14.578 6.02 1 98.38 142 GLY A N 1
ATOM 1135 C CA . GLY A 1 142 ? 4.805 15.547 6.523 1 98.38 142 GLY A CA 1
ATOM 1136 C C . GLY A 1 142 ? 4.031 15.047 7.73 1 98.38 142 GLY A C 1
ATOM 1137 O O . GLY A 1 142 ? 4.605 14.453 8.641 1 98.38 142 GLY A O 1
ATOM 1138 N N . CYS A 1 143 ? 2.766 15.414 7.824 1 97.75 143 CYS A N 1
ATOM 1139 C CA . CYS A 1 143 ? 1.919 15.102 8.969 1 97.75 143 CYS A CA 1
ATOM 1140 C C . CYS A 1 143 ? 0.779 14.172 8.57 1 97.75 143 CYS A C 1
ATOM 1142 O O . CYS A 1 143 ? -0.039 14.516 7.715 1 97.75 143 CYS A O 1
ATOM 1144 N N . TYR A 1 144 ? 0.727 13.031 9.148 1 96.88 144 TYR A N 1
ATOM 1145 C CA . TYR A 1 144 ? -0.353 12.062 9.008 1 96.88 144 TYR A CA 1
ATOM 1146 C C . TYR A 1 144 ? -0.886 11.625 10.367 1 96.88 144 TYR A C 1
ATOM 1148 O O . TYR A 1 144 ? -0.13 11.539 11.336 1 96.88 144 TYR A O 1
ATOM 1156 N N . GLN A 1 145 ? -2.197 11.383 10.445 1 94.25 145 GLN A N 1
ATOM 1157 C CA . GLN A 1 145 ? -2.844 11.07 11.711 1 94.25 145 GLN A CA 1
ATOM 1158 C C . GLN A 1 145 ? -2.699 9.586 12.047 1 94.25 145 GLN A C 1
ATOM 1160 O O . GLN A 1 145 ? -3.664 8.82 11.953 1 94.25 145 GLN A O 1
ATOM 1165 N N . GLN A 1 146 ? -1.557 9.258 12.461 1 93.88 146 GLN A N 1
ATOM 1166 C CA . GLN A 1 146 ? -1.192 7.891 12.836 1 93.88 146 GLN A CA 1
ATOM 1167 C C . GLN A 1 146 ? -0.098 7.883 13.898 1 93.88 146 GLN A C 1
ATOM 1169 O O . GLN A 1 146 ? 0.638 8.859 14.047 1 93.88 146 GLN A O 1
ATOM 1174 N N . LYS A 1 147 ? 0.055 6.863 14.602 1 92.62 147 LYS A N 1
ATOM 1175 C CA . LYS A 1 147 ? 0.99 6.812 15.727 1 92.62 147 LYS A CA 1
ATOM 1176 C C . LYS A 1 147 ? 2.383 6.398 15.258 1 92.62 147 LYS A C 1
ATOM 1178 O O . LYS A 1 147 ? 3.324 6.367 16.047 1 92.62 147 LYS A O 1
ATOM 1183 N N . TYR A 1 148 ? 2.564 6.129 13.992 1 94.81 148 TYR A N 1
ATOM 1184 C CA . TYR A 1 148 ? 3.828 5.578 13.523 1 94.81 148 TYR A CA 1
ATOM 1185 C C . TYR A 1 148 ? 4.746 6.68 13.008 1 94.81 148 TYR A C 1
ATOM 1187 O O . TYR A 1 148 ? 4.492 7.273 11.961 1 94.81 148 TYR A O 1
ATOM 1195 N N . MET A 1 149 ? 5.852 6.875 13.68 1 96.75 149 MET A N 1
ATOM 1196 C CA . MET A 1 149 ? 6.863 7.812 13.195 1 96.75 149 MET A CA 1
ATOM 1197 C C . MET A 1 149 ? 7.652 7.211 12.039 1 96.75 149 MET A C 1
ATOM 1199 O O . MET A 1 149 ? 7.91 7.883 11.039 1 96.75 149 MET A O 1
ATOM 1203 N N . ASP A 1 150 ? 8.125 5.891 12.281 1 97.75 150 ASP A N 1
ATOM 1204 C CA . ASP A 1 150 ? 8.719 5.137 11.18 1 97.75 150 ASP A CA 1
ATOM 1205 C C . ASP A 1 150 ? 7.656 4.719 10.164 1 97.75 150 ASP A C 1
ATOM 1207 O O . ASP A 1 150 ? 6.738 3.967 10.492 1 97.75 150 ASP A O 1
ATOM 1211 N N . LEU A 1 151 ? 7.852 5.141 8.914 1 98.31 151 LEU A N 1
ATOM 1212 C CA . LEU A 1 151 ? 6.797 5.012 7.91 1 98.31 151 LEU A CA 1
ATOM 1213 C C . LEU A 1 151 ? 6.98 3.738 7.09 1 98.31 151 LEU A C 1
ATOM 1215 O O . LEU A 1 151 ? 6.164 3.438 6.215 1 98.31 151 LEU A O 1
ATOM 1219 N N . LYS A 1 152 ? 8.078 2.98 7.32 1 97.94 152 LYS A N 1
ATOM 1220 C CA . LYS A 1 152 ? 8.211 1.704 6.625 1 97.94 152 LYS A CA 1
ATOM 1221 C C . LYS A 1 152 ? 7 0.813 6.871 1 97.94 152 LYS A C 1
ATOM 1223 O O . LYS A 1 152 ? 6.562 0.657 8.016 1 97.94 152 LYS A O 1
ATOM 1228 N N . GLY A 1 153 ? 6.395 0.319 5.785 1 97.12 153 GLY A N 1
ATOM 1229 C CA . GLY A 1 153 ? 5.203 -0.51 5.875 1 97.12 153 GLY A CA 1
ATOM 1230 C C . GLY A 1 153 ? 3.914 0.288 5.824 1 97.12 153 GLY A C 1
ATOM 1231 O O . GLY A 1 153 ? 2.822 -0.284 5.848 1 97.12 153 GLY A O 1
ATOM 1232 N N . CYS A 1 154 ? 3.973 1.608 5.73 1 98 154 CYS A N 1
ATOM 1233 C CA . CYS A 1 154 ? 2.777 2.443 5.684 1 98 154 CYS A CA 1
ATOM 1234 C C . CYS A 1 154 ? 2.416 2.795 4.246 1 98 154 CYS A C 1
ATOM 1236 O O . CYS A 1 154 ? 3.268 2.744 3.355 1 98 154 CYS A O 1
ATOM 1238 N N . VAL A 1 155 ? 1.178 3.088 4.016 1 98.06 155 VAL A N 1
ATOM 1239 C CA . VAL A 1 155 ? 0.647 3.66 2.781 1 98.06 155 VAL A CA 1
ATOM 1240 C C . VAL A 1 155 ? 0.1 5.059 3.053 1 98.06 155 VAL A C 1
ATOM 1242 O O . VAL A 1 155 ? -0.703 5.25 3.971 1 98.06 155 VAL A O 1
ATOM 1245 N N . LEU A 1 156 ? 0.558 6.004 2.246 1 98.44 156 LEU A N 1
ATOM 1246 C CA . LEU A 1 156 ? 0.202 7.398 2.496 1 98.44 156 LEU A CA 1
ATOM 1247 C C . LEU A 1 156 ? -0.461 8.016 1.269 1 98.44 156 LEU A C 1
ATOM 1249 O O . LEU A 1 156 ? 0.048 7.891 0.153 1 98.44 156 LEU A O 1
ATOM 1253 N N . GLU A 1 157 ? -1.617 8.625 1.492 1 98.12 157 GLU A N 1
ATOM 1254 C CA . GLU A 1 157 ? -2.178 9.477 0.448 1 98.12 157 GLU A CA 1
ATOM 1255 C C . GLU A 1 157 ? -1.332 10.734 0.244 1 98.12 157 GLU A C 1
ATOM 1257 O O . GLU A 1 157 ? -0.909 11.367 1.213 1 98.12 157 GLU A O 1
ATOM 1262 N N . LEU A 1 158 ? -1.05 11.023 -0.988 1 98.62 158 LEU A N 1
ATOM 1263 C CA . LEU A 1 158 ? -0.416 12.297 -1.308 1 98.62 158 LEU A CA 1
ATOM 1264 C C . LEU A 1 158 ? -1.457 13.344 -1.704 1 98.62 158 LEU A C 1
ATOM 1266 O O . LEU A 1 158 ? -1.698 13.562 -2.893 1 98.62 158 LEU A O 1
ATOM 1270 N N . ALA A 1 159 ? -2.029 13.969 -0.733 1 98.38 159 ALA A N 1
ATOM 1271 C CA . ALA A 1 159 ? -3.021 15.039 -0.844 1 98.38 159 ALA A CA 1
ATOM 1272 C C . ALA A 1 159 ? -3.07 15.875 0.431 1 98.38 159 ALA A C 1
ATOM 1274 O O . ALA A 1 159 ? -2.531 15.477 1.466 1 98.38 159 ALA A O 1
ATOM 1275 N N . GLN A 1 160 ? -3.613 17 0.33 1 98.19 160 GLN A N 1
ATOM 1276 C CA . GLN A 1 160 ? -3.816 17.859 1.489 1 98.19 160 GLN A CA 1
ATOM 1277 C C . GLN A 1 160 ? -5.246 17.75 2.014 1 98.19 160 GLN A C 1
ATOM 1279 O O . GLN A 1 160 ? -6.199 17.734 1.233 1 98.19 160 GLN A O 1
ATOM 1284 N N . ARG A 1 161 ? -5.383 17.516 3.273 1 96.81 161 ARG A N 1
ATOM 1285 C CA . ARG A 1 161 ? -6.652 17.516 3.992 1 96.81 161 ARG A CA 1
ATOM 1286 C C . ARG A 1 161 ? -6.527 18.234 5.332 1 96.81 161 ARG A C 1
ATOM 1288 O O . ARG A 1 161 ? -5.418 18.469 5.809 1 96.81 161 ARG A O 1
ATOM 1295 N N . ASN A 1 162 ? -7.773 18.578 5.855 1 95.88 162 ASN A N 1
ATOM 1296 C CA . ASN A 1 162 ? -7.719 18.922 7.27 1 95.88 162 ASN A CA 1
ATOM 1297 C C . ASN A 1 162 ? -7.102 17.812 8.102 1 95.88 162 ASN A C 1
ATOM 1299 O O . ASN A 1 162 ? -7.488 16.641 7.973 1 95.88 162 ASN A O 1
ATOM 1303 N N . SER A 1 163 ? -6.039 18.188 8.875 1 95.94 163 SER A N 1
ATOM 1304 C CA . SER A 1 163 ? -5.336 17.281 9.781 1 95.94 163 SER A CA 1
ATOM 1305 C C . SER A 1 163 ? -4.391 16.359 9.016 1 95.94 163 SER A C 1
ATOM 1307 O O . SER A 1 163 ? -3.916 15.352 9.555 1 95.94 163 SER A O 1
ATOM 1309 N N . GLN A 1 164 ? -4.195 16.609 7.723 1 97.38 164 GLN A N 1
ATOM 1310 C CA . GLN A 1 164 ? -3.217 15.883 6.93 1 97.38 164 GLN A CA 1
ATOM 1311 C C . GLN A 1 164 ? -2.422 16.828 6.027 1 97.38 164 GLN A C 1
ATOM 1313 O O . GLN A 1 164 ? -3 17.547 5.223 1 97.38 164 GLN A O 1
ATOM 1318 N N . THR A 1 165 ? -1.158 16.828 6.199 1 98.31 165 THR A N 1
ATOM 1319 C CA . THR A 1 165 ? -0.245 17.609 5.367 1 98.31 165 THR A CA 1
ATOM 1320 C C . THR A 1 165 ? 0.782 16.703 4.695 1 98.31 165 THR A C 1
ATOM 1322 O O . THR A 1 165 ? 1.643 16.125 5.367 1 98.31 165 THR A O 1
ATOM 1325 N N . SER A 1 166 ? 0.715 16.609 3.393 1 98.44 166 SER A N 1
ATOM 1326 C CA . SER A 1 166 ? 1.634 15.75 2.643 1 98.44 166 SER A CA 1
ATOM 1327 C C . SER A 1 166 ? 2.797 16.562 2.078 1 98.44 166 SER A C 1
ATOM 1329 O O . SER A 1 166 ? 2.605 17.406 1.2 1 98.44 166 SER A O 1
ATOM 1331 N N . ILE A 1 167 ? 3.959 16.375 2.551 1 98.81 167 ILE A N 1
ATOM 1332 C CA . ILE A 1 167 ? 5.227 16.875 2.035 1 98.81 167 ILE A CA 1
ATOM 1333 C C . ILE A 1 167 ? 6.152 15.703 1.712 1 98.81 167 ILE A C 1
ATOM 1335 O O . ILE A 1 167 ? 6.824 15.172 2.6 1 98.81 167 ILE A O 1
ATOM 1339 N N . PRO A 1 168 ? 6.25 15.328 0.466 1 98.75 168 PRO A N 1
ATOM 1340 C CA . PRO A 1 168 ? 6.758 14 0.116 1 98.75 168 PRO A CA 1
ATOM 1341 C C . PRO A 1 168 ? 8.281 13.945 0.077 1 98.75 168 PRO A C 1
ATOM 1343 O O . PRO A 1 168 ? 8.867 13.586 -0.951 1 98.75 168 PRO A O 1
ATOM 1346 N N . PHE A 1 169 ? 8.953 14.266 1.146 1 98.88 169 PHE A N 1
ATOM 1347 C CA . PHE A 1 169 ? 10.367 14.031 1.381 1 98.88 169 PHE A CA 1
ATOM 1348 C C . PHE A 1 169 ? 10.57 12.93 2.414 1 98.88 169 PHE A C 1
ATOM 1350 O O . PHE A 1 169 ? 10.086 13.031 3.541 1 98.88 169 PHE A O 1
ATOM 1357 N N . ALA A 1 170 ? 11.297 11.891 2.045 1 98.81 170 ALA A N 1
ATOM 1358 C CA . ALA A 1 170 ? 11.562 10.742 2.906 1 98.81 170 ALA A CA 1
ATOM 1359 C C . ALA A 1 170 ? 13.047 10.672 3.273 1 98.81 170 ALA A C 1
ATOM 1361 O O . ALA A 1 170 ? 13.914 10.805 2.406 1 98.81 170 ALA A O 1
ATOM 1362 N N . LEU A 1 171 ? 13.305 10.523 4.504 1 98.88 171 LEU A N 1
ATOM 1363 C CA . LEU A 1 171 ? 14.648 10.266 5.016 1 98.88 171 LEU A CA 1
ATOM 1364 C C . LEU A 1 171 ? 14.82 8.797 5.379 1 98.88 171 LEU A C 1
ATOM 1366 O O . LEU A 1 171 ? 14.039 8.25 6.168 1 98.88 171 LEU A O 1
ATOM 1370 N N . SER A 1 172 ? 15.812 8.164 4.801 1 98.62 172 SER A N 1
ATOM 1371 C CA . SER A 1 172 ? 16.062 6.738 5 1 98.62 172 SER A CA 1
ATOM 1372 C C . SER A 1 172 ? 17.188 6.5 5.988 1 98.62 172 SER A C 1
ATOM 1374 O O . SER A 1 172 ? 18.203 7.207 5.961 1 98.62 172 SER A O 1
ATOM 1376 N N . SER A 1 173 ? 17.062 5.504 6.828 1 98.19 173 SER A N 1
ATOM 1377 C CA . SER A 1 173 ? 18.125 5.094 7.734 1 98.19 173 SER A CA 1
ATOM 1378 C C . SER A 1 173 ? 19.312 4.504 6.973 1 98.19 173 SER A C 1
ATOM 1380 O O . SER A 1 173 ? 20.375 4.254 7.551 1 98.19 173 SER A O 1
ATOM 1382 N N . LYS A 1 174 ? 19.156 4.332 5.613 1 97.06 174 LYS A N 1
ATOM 1383 C CA . LYS A 1 174 ? 20.219 3.783 4.789 1 97.06 174 LYS A CA 1
ATOM 1384 C C . LYS A 1 174 ? 21.109 4.891 4.242 1 97.06 174 LYS A C 1
ATOM 1386 O O . LYS A 1 174 ? 22 4.637 3.416 1 97.06 174 LYS A O 1
ATOM 1391 N N . GLY A 1 175 ? 20.844 6.129 4.637 1 97.69 175 GLY A N 1
ATOM 1392 C CA . GLY A 1 175 ? 21.766 7.223 4.391 1 97.69 175 GLY A CA 1
ATOM 1393 C C . GLY A 1 175 ? 21.422 8.023 3.15 1 97.69 175 GLY A C 1
ATOM 1394 O O . GLY A 1 175 ? 22.312 8.586 2.506 1 97.69 175 GLY A O 1
ATOM 1395 N N . PHE A 1 176 ? 20.156 8.016 2.773 1 98.69 176 PHE A N 1
ATOM 1396 C CA . PHE A 1 176 ? 19.75 8.867 1.656 1 98.69 176 PHE A CA 1
ATOM 1397 C C . PHE A 1 176 ? 18.422 9.555 1.947 1 98.69 176 PHE A C 1
ATOM 1399 O O . PHE A 1 176 ? 17.672 9.117 2.818 1 98.69 176 PHE A O 1
ATOM 1406 N N . GLY A 1 177 ? 18.266 10.727 1.367 1 98.81 177 GLY A N 1
ATOM 1407 C CA . GLY A 1 177 ? 16.984 11.422 1.28 1 98.81 177 GLY A CA 1
ATOM 1408 C C . GLY A 1 177 ? 16.344 11.328 -0.092 1 98.81 177 GLY A C 1
ATOM 1409 O O . GLY A 1 177 ? 17.047 11.289 -1.107 1 98.81 177 GLY A O 1
ATOM 1410 N N . PHE A 1 178 ? 15 11.211 -0.16 1 98.88 178 PHE A N 1
ATOM 1411 C CA . PHE A 1 178 ? 14.25 11.07 -1.4 1 98.88 178 PHE A CA 1
ATOM 1412 C C . PHE A 1 178 ? 13.07 12.031 -1.429 1 98.88 178 PHE A C 1
ATOM 1414 O O . PHE A 1 178 ? 12.211 12 -0.542 1 98.88 178 PHE A O 1
ATOM 1421 N N . LEU A 1 179 ? 13.008 12.859 -2.447 1 98.88 179 LEU A N 1
ATOM 1422 C CA . LEU A 1 179 ? 11.898 13.789 -2.643 1 98.88 179 LEU A CA 1
ATOM 1423 C C . LEU A 1 179 ? 11.086 13.414 -3.879 1 98.88 179 LEU A C 1
ATOM 1425 O O . LEU A 1 179 ? 11.625 13.367 -4.988 1 98.88 179 LEU A O 1
ATOM 1429 N N . TRP A 1 180 ? 9.852 13.031 -3.672 1 98.88 180 TRP A N 1
ATOM 1430 C CA . TRP A 1 180 ? 8.891 12.961 -4.77 1 98.88 180 TRP A CA 1
ATOM 1431 C C . TRP A 1 180 ? 8.438 14.359 -5.184 1 98.88 180 TRP A C 1
ATOM 1433 O O . TRP A 1 180 ? 7.484 14.898 -4.617 1 98.88 180 TRP A O 1
ATOM 1443 N N . ASN A 1 181 ? 9.133 14.945 -6.176 1 98.69 181 ASN A N 1
ATOM 1444 C CA . ASN A 1 181 ? 8.938 16.344 -6.562 1 98.69 181 ASN A CA 1
ATOM 1445 C C . ASN A 1 181 ? 7.84 16.484 -7.609 1 98.69 181 ASN A C 1
ATOM 1447 O O . ASN A 1 181 ? 8.078 17.031 -8.688 1 98.69 181 ASN A O 1
ATOM 1451 N N . ASN A 1 182 ? 6.652 16.047 -7.281 1 98.25 182 ASN A N 1
ATOM 1452 C CA . ASN A 1 182 ? 5.461 16.047 -8.125 1 98.25 182 ASN A CA 1
ATOM 1453 C C . ASN A 1 182 ? 4.215 16.438 -7.328 1 98.25 182 ASN A C 1
ATOM 1455 O O . ASN A 1 182 ? 3.834 15.734 -6.387 1 98.25 182 ASN A O 1
ATOM 1459 N N . PRO A 1 183 ? 3.584 17.531 -7.629 1 98.19 183 PRO A N 1
ATOM 1460 C CA . PRO A 1 183 ? 2.455 18.016 -6.832 1 98.19 183 PRO A CA 1
ATOM 1461 C C . PRO A 1 183 ? 1.152 17.281 -7.145 1 98.19 183 PRO A C 1
ATOM 1463 O O . PRO A 1 183 ? 0.101 17.625 -6.594 1 98.19 183 PRO A O 1
ATOM 1466 N N . ALA A 1 184 ? 1.136 16.297 -8.062 1 98.62 184 ALA A N 1
ATOM 1467 C CA . ALA A 1 184 ? -0.057 15.523 -8.391 1 98.62 184 ALA A CA 1
ATOM 1468 C C . ALA A 1 184 ? -0.594 14.797 -7.164 1 98.62 184 ALA A C 1
ATOM 1470 O O . ALA A 1 184 ? 0.177 14.375 -6.301 1 98.62 184 ALA A O 1
ATOM 1471 N N . VAL A 1 185 ? -1.938 14.727 -7.086 1 98.56 185 VAL A N 1
ATOM 1472 C CA . VAL A 1 185 ? -2.561 13.852 -6.102 1 98.56 185 VAL A CA 1
ATOM 1473 C C . VAL A 1 185 ? -2.182 12.398 -6.391 1 98.56 185 VAL A C 1
ATOM 1475 O O . VAL A 1 185 ? -2.045 12.008 -7.551 1 98.56 185 VAL A O 1
ATOM 1478 N N . GLY A 1 186 ? -1.903 11.688 -5.379 1 98.38 186 GLY A N 1
ATOM 1479 C CA . GLY A 1 186 ? -1.514 10.297 -5.574 1 98.38 186 GLY A CA 1
ATOM 1480 C C . GLY A 1 186 ? -1.341 9.539 -4.273 1 98.38 186 GLY A C 1
ATOM 1481 O O . GLY A 1 186 ? -2.127 9.711 -3.34 1 98.38 186 GLY A O 1
ATOM 1482 N N . LYS A 1 187 ? -0.409 8.609 -4.305 1 98.44 187 LYS A N 1
ATOM 1483 C CA . LYS A 1 187 ? -0.169 7.723 -3.168 1 98.44 187 LYS A CA 1
ATOM 1484 C C . LYS A 1 187 ? 1.305 7.336 -3.072 1 98.44 187 LYS A C 1
ATOM 1486 O O . LYS A 1 187 ? 1.987 7.215 -4.094 1 98.44 187 LYS A O 1
ATOM 1491 N N . ALA A 1 188 ? 1.825 7.211 -1.866 1 98.62 188 ALA A N 1
ATOM 1492 C CA . ALA A 1 188 ? 3.137 6.637 -1.576 1 98.62 188 ALA A CA 1
ATOM 1493 C C . ALA A 1 188 ? 3.01 5.391 -0.708 1 98.62 188 ALA A C 1
ATOM 1495 O O . ALA A 1 188 ? 2.355 5.418 0.337 1 98.62 188 ALA A O 1
ATOM 1496 N N . SER A 1 189 ? 3.568 4.32 -1.107 1 98.31 189 SER A N 1
ATOM 1497 C CA . SER A 1 189 ? 3.605 3.088 -0.328 1 98.31 189 SER A CA 1
ATOM 1498 C C . SER A 1 189 ? 5.039 2.67 -0.02 1 98.31 189 SER A C 1
ATOM 1500 O O . SER A 1 189 ? 5.828 2.416 -0.933 1 98.31 189 SER A O 1
ATOM 1502 N N . PHE A 1 190 ? 5.336 2.617 1.257 1 98.38 190 PHE A N 1
ATOM 1503 C CA . PHE A 1 190 ? 6.641 2.127 1.679 1 98.38 190 PHE A CA 1
ATOM 1504 C C . PHE A 1 190 ? 6.562 0.664 2.096 1 98.38 190 PHE A C 1
ATOM 1506 O O . PHE A 1 190 ? 7 0.3 3.189 1 98.38 190 PHE A O 1
ATOM 1513 N N . GLY A 1 191 ? 6.113 -0.149 1.213 1 97.19 191 GLY A N 1
ATOM 1514 C CA . GLY A 1 191 ? 5.883 -1.558 1.493 1 97.19 191 GLY A CA 1
ATOM 1515 C C . GLY A 1 191 ? 7.156 -2.32 1.804 1 97.19 191 GLY A C 1
ATOM 1516 O O . GLY A 1 191 ? 8.242 -1.939 1.354 1 97.19 191 GLY A O 1
ATOM 1517 N N . LYS A 1 192 ? 6.922 -3.438 2.521 1 95.19 192 LYS A N 1
ATOM 1518 C CA . LYS A 1 192 ? 8.008 -4.387 2.77 1 95.19 192 LYS A CA 1
ATOM 1519 C C . LYS A 1 192 ? 8.5 -5.016 1.468 1 95.19 192 LYS A C 1
ATOM 1521 O O . LYS A 1 192 ? 9.68 -5.316 1.325 1 95.19 192 LYS A O 1
ATOM 1526 N N . ASN A 1 193 ? 7.562 -5.125 0.526 1 96.25 193 ASN A N 1
ATOM 1527 C CA . ASN A 1 193 ? 7.871 -5.863 -0.695 1 96.25 193 ASN A CA 1
ATOM 1528 C C . ASN A 1 193 ? 8.328 -4.93 -1.813 1 96.25 193 ASN A C 1
ATOM 1530 O O . ASN A 1 193 ? 9.07 -5.34 -2.705 1 96.25 193 ASN A O 1
ATOM 1534 N N . TYR A 1 194 ? 7.953 -3.734 -1.839 1 96.69 194 TYR A N 1
ATOM 1535 C CA . TYR A 1 194 ? 8.469 -2.689 -2.715 1 96.69 194 TYR A CA 1
ATOM 1536 C C . TYR A 1 194 ? 7.992 -1.314 -2.266 1 96.69 194 TYR A C 1
ATOM 1538 O O . TYR A 1 194 ? 7.059 -1.207 -1.465 1 96.69 194 TYR A O 1
ATOM 1546 N N . THR A 1 195 ? 8.656 -0.278 -2.662 1 98.25 195 THR A N 1
ATOM 1547 C CA . THR A 1 195 ? 8.227 1.105 -2.514 1 98.25 195 THR A CA 1
ATOM 1548 C C . THR A 1 195 ? 7.562 1.605 -3.797 1 98.25 195 THR A C 1
ATOM 1550 O O . THR A 1 195 ? 8.047 1.33 -4.898 1 98.25 195 THR A O 1
ATOM 1553 N N . GLU A 1 196 ? 6.449 2.275 -3.654 1 98.5 196 GLU A N 1
ATOM 1554 C CA . GLU A 1 196 ? 5.715 2.734 -4.828 1 98.5 196 GLU A CA 1
ATOM 1555 C C . GLU A 1 196 ? 5.211 4.164 -4.641 1 98.5 196 GLU A C 1
ATOM 1557 O O . GLU A 1 196 ? 4.719 4.516 -3.568 1 98.5 196 GLU A O 1
ATOM 1562 N N . PHE A 1 197 ? 5.402 5.012 -5.648 1 98.69 197 PHE A N 1
ATOM 1563 C CA . PHE A 1 197 ? 4.781 6.324 -5.758 1 98.69 197 PHE A CA 1
ATOM 1564 C C . PHE A 1 197 ? 3.854 6.387 -6.965 1 98.69 197 PHE A C 1
ATOM 1566 O O . PHE A 1 197 ? 4.203 5.91 -8.047 1 98.69 197 PHE A O 1
ATOM 1573 N N . GLU A 1 198 ? 2.666 6.926 -6.766 1 98.56 198 GLU A N 1
ATOM 1574 C CA . GLU A 1 198 ? 1.713 7.137 -7.848 1 98.56 198 GLU A CA 1
ATOM 1575 C C . GLU A 1 198 ? 1.333 8.609 -7.973 1 98.56 198 GLU A C 1
ATOM 1577 O O . GLU A 1 198 ? 1.162 9.297 -6.965 1 98.56 198 GLU A O 1
ATOM 1582 N N . ALA A 1 199 ? 1.308 9.109 -9.141 1 98.62 199 ALA A N 1
ATOM 1583 C CA . ALA A 1 199 ? 0.652 10.352 -9.523 1 98.62 199 ALA A CA 1
ATOM 1584 C C . ALA A 1 199 ? -0.531 10.086 -10.453 1 98.62 199 ALA A C 1
ATOM 1586 O O . ALA A 1 199 ? -0.367 9.508 -11.523 1 98.62 199 ALA A O 1
ATOM 1587 N N . TYR A 1 200 ? -1.737 10.492 -10.062 1 97.94 200 TYR A N 1
ATOM 1588 C CA . TYR A 1 200 ? -2.945 10.094 -10.781 1 97.94 200 TYR A CA 1
ATOM 1589 C C . TYR A 1 200 ? -3.062 10.828 -12.109 1 97.94 200 TYR A C 1
ATOM 1591 O O . TYR A 1 200 ? -3.748 10.367 -13.023 1 97.94 200 TYR A O 1
ATOM 1599 N N . ALA A 1 201 ? -2.426 11.969 -12.242 1 98.12 201 ALA A N 1
ATOM 1600 C CA . ALA A 1 201 ? -2.324 12.695 -13.508 1 98.12 201 ALA A CA 1
ATOM 1601 C C . ALA A 1 201 ? -1.077 13.578 -13.539 1 98.12 201 ALA A C 1
ATOM 1603 O O . ALA A 1 201 ? -0.901 14.445 -12.68 1 98.12 201 ALA A O 1
ATOM 1604 N N . THR A 1 202 ? -0.249 13.359 -14.469 1 98.31 202 THR A N 1
ATOM 1605 C CA . THR A 1 202 ? 0.969 14.156 -14.562 1 98.31 202 THR A CA 1
ATOM 1606 C C . THR A 1 202 ? 1.576 14.047 -15.961 1 98.31 202 THR A C 1
ATOM 1608 O O . THR A 1 202 ? 1.234 13.141 -16.719 1 98.31 202 THR A O 1
ATOM 1611 N N . LYS A 1 203 ? 2.42 14.984 -16.312 1 96.94 203 LYS A N 1
ATOM 1612 C CA . LYS A 1 203 ? 3.102 14.992 -17.609 1 96.94 203 LYS A CA 1
ATOM 1613 C C . LYS A 1 203 ? 4.512 14.422 -17.5 1 96.94 203 LYS A C 1
ATOM 1615 O O . LYS A 1 203 ? 5.125 14.062 -18.5 1 96.94 203 LYS A O 1
ATOM 1620 N N . GLU A 1 204 ? 4.984 14.305 -16.266 1 97.56 204 GLU A N 1
ATOM 1621 C CA . GLU A 1 204 ? 6.387 13.922 -16.141 1 97.56 204 GLU A CA 1
ATOM 1622 C C . GLU A 1 204 ? 6.676 13.328 -14.758 1 97.56 204 GLU A C 1
ATOM 1624 O O . GLU A 1 204 ? 5.945 13.586 -13.797 1 97.56 204 GLU A O 1
ATOM 1629 N N . LEU A 1 205 ? 7.629 12.43 -14.695 1 98.5 205 LEU A N 1
ATOM 1630 C CA . LEU A 1 205 ? 8.266 11.992 -13.461 1 98.5 205 LEU A CA 1
ATOM 1631 C C . LEU A 1 205 ? 9.305 13.016 -12.992 1 98.5 205 LEU A C 1
ATOM 1633 O O . LEU A 1 205 ? 10.062 13.547 -13.805 1 98.5 205 LEU A O 1
ATOM 1637 N N . ASP A 1 206 ? 9.32 13.305 -11.75 1 98.75 206 ASP A N 1
ATOM 1638 C CA . ASP A 1 206 ? 10.305 14.211 -11.172 1 98.75 206 ASP A CA 1
ATOM 1639 C C . ASP A 1 206 ? 10.602 13.852 -9.719 1 98.75 206 ASP A C 1
ATOM 1641 O O . ASP A 1 206 ? 9.758 14.055 -8.844 1 98.75 206 ASP A O 1
ATOM 1645 N N . TYR A 1 207 ? 11.719 13.25 -9.492 1 98.75 207 TYR A N 1
ATOM 1646 C CA . TYR A 1 207 ? 12.125 13.039 -8.109 1 98.75 207 TYR A CA 1
ATOM 1647 C C . TYR A 1 207 ? 13.586 13.422 -7.906 1 98.75 207 TYR A C 1
ATOM 1649 O O . TYR A 1 207 ? 14.328 13.609 -8.875 1 98.75 207 TYR A O 1
ATOM 1657 N N . TRP A 1 208 ? 13.977 13.68 -6.707 1 98.81 208 TRP A N 1
ATOM 1658 C CA . TRP A 1 208 ? 15.297 14.102 -6.258 1 98.81 208 TRP A CA 1
ATOM 1659 C C . TRP A 1 208 ? 15.82 13.18 -5.164 1 98.81 208 TRP A C 1
ATOM 1661 O O . TRP A 1 208 ? 15.078 12.781 -4.27 1 98.81 208 TRP A O 1
ATOM 1671 N N . ILE A 1 209 ? 17.094 12.766 -5.289 1 98.81 209 ILE A N 1
ATOM 1672 C CA . ILE A 1 209 ? 17.688 11.859 -4.312 1 98.81 209 ILE A CA 1
ATOM 1673 C C . ILE A 1 209 ? 19.047 12.383 -3.887 1 98.81 209 ILE A C 1
ATOM 1675 O O . ILE A 1 209 ? 19.812 12.898 -4.711 1 98.81 209 ILE A O 1
ATOM 1679 N N . VAL A 1 210 ? 19.344 12.297 -2.584 1 98.62 210 VAL A N 1
ATOM 1680 C CA . VAL A 1 210 ? 20.594 12.766 -2.023 1 98.62 210 VAL A CA 1
ATOM 1681 C C . VAL A 1 210 ? 21.188 11.695 -1.103 1 98.62 210 VAL A C 1
ATOM 1683 O O . VAL A 1 210 ? 20.453 10.938 -0.472 1 98.62 210 VAL A O 1
ATOM 1686 N N . ALA A 1 211 ? 22.484 11.57 -1.074 1 98.38 211 ALA A N 1
ATOM 1687 C CA . ALA A 1 211 ? 23.172 10.633 -0.185 1 98.38 211 ALA A CA 1
ATOM 1688 C C . ALA A 1 211 ? 24.203 11.344 0.672 1 98.38 211 ALA A C 1
ATOM 1690 O O . ALA A 1 211 ? 25.094 12.031 0.148 1 98.38 211 ALA A O 1
ATOM 1691 N N . GLU A 1 212 ? 24.094 11.297 1.94 1 98.19 212 GLU A N 1
ATOM 1692 C CA . GLU A 1 212 ? 25.031 11.906 2.887 1 98.19 212 GLU A CA 1
ATOM 1693 C C . GLU A 1 212 ? 25.359 10.945 4.02 1 98.19 212 GLU A C 1
ATOM 1695 O O . GLU A 1 212 ? 24.734 9.891 4.156 1 98.19 212 GLU A O 1
ATOM 1700 N N . ASP A 1 213 ? 26.359 11.305 4.801 1 97.31 213 ASP A N 1
ATOM 1701 C CA . ASP A 1 213 ? 26.859 10.43 5.855 1 97.31 213 ASP A CA 1
ATOM 1702 C C . ASP A 1 213 ? 25.969 10.5 7.094 1 97.31 213 ASP A C 1
ATOM 1704 O O . ASP A 1 213 ? 25.875 9.531 7.855 1 97.31 213 ASP A O 1
ATOM 1708 N N . THR A 1 214 ? 25.297 11.641 7.324 1 98 214 THR A N 1
ATOM 1709 C CA . THR A 1 214 ? 24.469 11.805 8.508 1 98 214 THR A CA 1
ATOM 1710 C C . THR A 1 214 ? 23.078 12.312 8.133 1 98 214 THR A C 1
ATOM 1712 O O . THR A 1 214 ? 22.922 12.969 7.105 1 98 214 THR A O 1
ATOM 1715 N N . PRO A 1 215 ? 22.094 12.016 8.977 1 98.5 215 PRO A N 1
ATOM 1716 C CA . PRO A 1 215 ? 20.734 12.5 8.68 1 98.5 215 PRO A CA 1
ATOM 1717 C C . PRO A 1 215 ? 20.656 14.023 8.688 1 98.5 215 PRO A C 1
ATOM 1719 O O . PRO A 1 215 ? 19.875 14.609 7.914 1 98.5 215 PRO A O 1
ATOM 1722 N N . VAL A 1 216 ? 21.469 14.719 9.484 1 98.56 216 VAL A N 1
ATOM 1723 C CA . VAL A 1 216 ? 21.484 16.172 9.539 1 98.56 216 VAL A CA 1
ATOM 1724 C C . VAL A 1 216 ? 21.953 16.734 8.195 1 98.56 216 VAL A C 1
ATOM 1726 O O . VAL A 1 216 ? 21.359 17.688 7.68 1 98.56 216 VAL A O 1
ATOM 1729 N N . GLU A 1 217 ? 22.953 16.125 7.637 1 98.44 217 GLU A N 1
ATOM 1730 C CA . GLU A 1 217 ? 23.469 16.562 6.344 1 98.44 217 GLU A CA 1
ATOM 1731 C C . GLU A 1 217 ? 22.422 16.359 5.242 1 98.44 217 GLU A C 1
ATOM 1733 O O . GLU A 1 217 ? 22.328 17.172 4.316 1 98.44 217 GLU A O 1
ATOM 1738 N N . ILE A 1 218 ? 21.672 15.289 5.316 1 98.69 218 ILE A N 1
ATOM 1739 C CA . ILE A 1 218 ? 20.609 15.023 4.348 1 98.69 218 ILE A CA 1
ATOM 1740 C C . ILE A 1 218 ? 19.578 16.141 4.395 1 98.69 218 ILE A C 1
ATOM 1742 O O . ILE A 1 218 ? 19.172 16.672 3.354 1 98.69 218 ILE A O 1
ATOM 1746 N N . ILE A 1 219 ? 19.156 16.547 5.605 1 98.69 219 ILE A N 1
ATOM 1747 C CA . ILE A 1 219 ? 18.172 17.594 5.766 1 98.69 219 ILE A CA 1
ATOM 1748 C C . ILE A 1 219 ? 18.734 18.922 5.27 1 98.69 219 ILE A C 1
ATOM 1750 O O . ILE A 1 219 ? 18.031 19.703 4.633 1 98.69 219 ILE A O 1
ATOM 1754 N N . GLU A 1 220 ? 20.031 19.156 5.531 1 98.25 220 GLU A N 1
ATOM 1755 C CA . GLU A 1 220 ? 20.688 20.375 5.062 1 98.25 220 GLU A CA 1
ATOM 1756 C C . GLU A 1 220 ? 20.688 20.453 3.539 1 98.25 220 GLU A C 1
ATOM 1758 O O . GLU A 1 220 ? 20.375 21.516 2.969 1 98.25 220 GLU A O 1
ATOM 1763 N N . ARG A 1 221 ? 21.016 19.344 2.885 1 97.62 221 ARG A N 1
ATOM 1764 C CA . ARG A 1 221 ? 21.016 19.312 1.426 1 97.62 221 ARG A CA 1
ATOM 1765 C C . ARG A 1 221 ? 19.594 19.531 0.888 1 97.62 221 ARG A C 1
ATOM 1767 O O . ARG A 1 221 ? 19.406 20.266 -0.086 1 97.62 221 ARG A O 1
ATOM 1774 N N . TYR A 1 222 ? 18.641 18.875 1.526 1 98.44 222 TYR A N 1
ATOM 1775 C CA . TYR A 1 222 ? 17.25 18.984 1.102 1 98.44 222 TYR A CA 1
ATOM 1776 C C . TYR A 1 222 ? 16.766 20.422 1.157 1 98.44 222 TYR A C 1
ATOM 1778 O O . TYR A 1 222 ? 16.188 20.922 0.192 1 98.44 222 TYR A O 1
ATOM 1786 N N . THR A 1 223 ? 17.016 21.125 2.27 1 98.06 223 THR A N 1
ATOM 1787 C CA . THR A 1 223 ? 16.516 22.469 2.453 1 98.06 223 THR A CA 1
ATOM 1788 C C . THR A 1 223 ? 17.328 23.484 1.649 1 98.06 223 THR A C 1
ATOM 1790 O O . THR A 1 223 ? 16.891 24.594 1.4 1 98.06 223 THR A O 1
ATOM 1793 N N . GLU A 1 224 ? 18.531 23.094 1.256 1 96.81 224 GLU A N 1
ATOM 1794 C CA . GLU A 1 224 ? 19.312 23.922 0.351 1 96.81 224 GLU A CA 1
ATOM 1795 C C . GLU A 1 224 ? 18.641 24.047 -1.011 1 96.81 224 GLU A C 1
ATOM 1797 O O . GLU A 1 224 ? 18.656 25.125 -1.624 1 96.81 224 GLU A O 1
ATOM 1802 N N . VAL A 1 225 ? 18.031 22.938 -1.449 1 97.88 225 VAL A N 1
ATOM 1803 C CA . VAL A 1 225 ? 17.5 22.938 -2.811 1 97.88 225 VAL A CA 1
ATOM 1804 C C . VAL A 1 225 ? 16.016 23.297 -2.795 1 97.88 225 VAL A C 1
ATOM 1806 O O . VAL A 1 225 ? 15.453 23.672 -3.828 1 97.88 225 VAL A O 1
ATOM 1809 N N . THR A 1 226 ? 15.312 23.219 -1.652 1 97.94 226 THR A N 1
ATOM 1810 C CA . THR A 1 226 ? 13.883 23.516 -1.601 1 97.94 226 THR A CA 1
ATOM 1811 C C . THR A 1 226 ? 13.625 24.844 -0.899 1 97.94 226 THR A C 1
ATOM 1813 O O . THR A 1 226 ? 12.508 25.375 -0.932 1 97.94 226 THR A O 1
ATOM 1816 N N . GLY A 1 227 ? 14.648 25.375 -0.291 1 97 227 GLY A N 1
ATOM 1817 C CA . GLY A 1 227 ? 14.539 26.625 0.449 1 97 227 GLY A CA 1
ATOM 1818 C C . GLY A 1 227 ? 14.547 26.438 1.953 1 97 227 GLY A C 1
ATOM 1819 O O . GLY A 1 227 ? 14.227 25.344 2.447 1 97 227 GLY A O 1
ATOM 1820 N N . ARG A 1 228 ? 15.031 27.453 2.688 1 97.06 228 ARG A N 1
ATOM 1821 C CA . ARG A 1 228 ? 15.062 27.453 4.145 1 97.06 228 ARG A CA 1
ATOM 1822 C C . ARG A 1 228 ? 14.117 28.5 4.715 1 97.06 228 ARG A C 1
ATOM 1824 O O . ARG A 1 228 ? 13.766 29.469 4.027 1 97.06 228 ARG A O 1
ATOM 1831 N N . ALA A 1 229 ? 13.656 28.25 5.887 1 97.06 229 ALA A N 1
ATOM 1832 C CA . ALA A 1 229 ? 12.797 29.234 6.555 1 97.06 229 ALA A CA 1
ATOM 1833 C C . ALA A 1 229 ? 13.539 30.547 6.797 1 97.06 229 ALA A C 1
ATOM 1835 O O . ALA A 1 229 ? 14.719 30.531 7.145 1 97.06 229 ALA A O 1
ATOM 1836 N N . PRO A 1 230 ? 12.867 31.672 6.598 1 97 230 PRO A N 1
ATOM 1837 C CA . PRO A 1 230 ? 13.484 32.938 7.008 1 97 230 PRO A CA 1
ATOM 1838 C C . PRO A 1 230 ? 13.57 33.094 8.523 1 97 230 PRO A C 1
ATOM 1840 O O . PRO A 1 230 ? 12.93 32.344 9.258 1 97 230 PRO A O 1
ATOM 1843 N N . VAL A 1 231 ? 14.477 33.938 8.945 1 96.38 231 VAL A N 1
ATOM 1844 C CA . VAL A 1 231 ? 14.422 34.281 10.359 1 96.38 231 VAL A CA 1
ATOM 1845 C C . VAL A 1 231 ? 13.102 34.969 10.672 1 96.38 231 VAL A C 1
ATOM 1847 O O . VAL A 1 231 ? 12.789 36.031 10.086 1 96.38 231 VAL A O 1
ATOM 1850 N N . ILE A 1 232 ? 12.359 34.469 11.484 1 94.19 232 ILE A N 1
ATOM 1851 C CA . ILE A 1 232 ? 11.062 35.094 11.797 1 94.19 232 ILE A CA 1
ATOM 1852 C C . ILE A 1 232 ? 11.211 36.062 12.969 1 94.19 232 ILE A C 1
ATOM 1854 O O . ILE A 1 232 ? 12.297 36.188 13.547 1 94.19 232 ILE A O 1
ATOM 1858 N N . ARG A 1 233 ? 10.156 36.781 13.219 1 93.56 233 ARG A N 1
ATOM 1859 C CA . ARG A 1 233 ? 10.148 37.75 14.336 1 93.56 233 ARG A CA 1
ATOM 1860 C C . ARG A 1 233 ? 10.43 37.031 15.656 1 93.56 233 ARG A C 1
ATOM 1862 O O . ARG A 1 233 ? 9.984 35.906 15.867 1 93.56 233 ARG A O 1
ATOM 1869 N N . ASN A 1 234 ? 11.117 37.594 16.562 1 92.81 234 ASN A N 1
ATOM 1870 C CA . ASN A 1 234 ? 11.562 36.938 17.781 1 92.81 234 ASN A CA 1
ATOM 1871 C C . ASN A 1 234 ? 10.695 37.312 18.969 1 92.81 234 ASN A C 1
ATOM 1873 O O . ASN A 1 234 ? 10.992 36.938 20.109 1 92.81 234 ASN A O 1
ATOM 1877 N N . ASP A 1 235 ? 9.664 38.094 18.734 1 95.19 235 ASP A N 1
ATOM 1878 C CA . ASP A 1 235 ? 8.812 38.562 19.844 1 95.19 235 ASP A CA 1
ATOM 1879 C C . ASP A 1 235 ? 7.531 37.719 19.922 1 95.19 235 ASP A C 1
ATOM 1881 O O . ASP A 1 235 ? 6.52 38.188 20.438 1 95.19 235 ASP A O 1
ATOM 1885 N N . VAL A 1 236 ? 7.602 36.5 19.328 1 97.25 236 VAL A N 1
ATOM 1886 C CA . VAL A 1 236 ? 6.359 35.719 19.297 1 97.25 236 VAL A CA 1
ATOM 1887 C C . VAL A 1 236 ? 6.59 34.375 19.922 1 97.25 236 VAL A C 1
ATOM 1889 O O . VAL A 1 236 ? 5.801 33.438 19.719 1 97.25 236 VAL A O 1
ATOM 1892 N N . PHE A 1 237 ? 7.66 34.094 20.688 1 98.19 237 PHE A N 1
ATOM 1893 C CA . PHE A 1 237 ? 8.055 32.75 21.125 1 98.19 237 PHE A CA 1
ATOM 1894 C C . PHE A 1 237 ? 7.445 32.406 22.484 1 98.19 237 PHE A C 1
ATOM 1896 O O . PHE A 1 237 ? 7.613 31.297 22.984 1 98.19 237 PHE A O 1
ATOM 1903 N N . GLY A 1 238 ? 6.738 33.375 23.062 1 98.06 238 GLY A N 1
ATOM 1904 C CA . GLY A 1 238 ? 6.027 33.125 24.297 1 98.06 238 GLY A CA 1
ATOM 1905 C C . GLY A 1 238 ? 4.652 32.531 24.094 1 98.06 238 GLY A C 1
ATOM 1906 O O . GLY A 1 238 ? 4.488 31.609 23.266 1 98.06 238 GLY A O 1
ATOM 1907 N N . LEU A 1 239 ? 3.65 32.969 24.781 1 98.56 239 LEU A N 1
ATOM 1908 C CA . LEU A 1 239 ? 2.312 32.375 24.812 1 98.56 239 LEU A CA 1
ATOM 1909 C C . LEU A 1 239 ? 1.442 32.969 23.703 1 98.56 239 LEU A C 1
ATOM 1911 O O . LEU A 1 239 ? 1.335 34.188 23.562 1 98.56 239 LEU A O 1
ATOM 1915 N N . TRP A 1 240 ? 0.91 32.031 22.875 1 98.75 240 TRP A N 1
ATOM 1916 C CA . TRP A 1 240 ? -0.165 32.375 21.953 1 98.75 240 TRP A CA 1
ATOM 1917 C C . TRP A 1 240 ? -1.521 31.984 22.516 1 98.75 240 TRP A C 1
ATOM 1919 O O . TRP A 1 240 ? -1.708 30.844 22.953 1 98.75 240 TRP A O 1
ATOM 1929 N N . GLN A 1 241 ? -2.43 32.969 22.578 1 98.31 241 GLN A N 1
ATOM 1930 C CA . GLN A 1 241 ? -3.791 32.688 23.016 1 98.31 241 GLN A CA 1
ATOM 1931 C C . GLN A 1 241 ? -4.762 32.656 21.844 1 98.31 241 GLN A C 1
ATOM 1933 O O . GLN A 1 241 ? -4.777 33.594 21.031 1 98.31 241 GLN A O 1
ATOM 1938 N N . SER A 1 242 ? -5.391 31.578 21.656 1 95.62 242 SER A N 1
ATOM 1939 C CA . SER A 1 242 ? -6.418 31.391 20.641 1 95.62 242 SER A CA 1
ATOM 1940 C C . SER A 1 242 ? -7.562 30.531 21.156 1 95.62 242 SER A C 1
ATOM 1942 O O . SER A 1 242 ? -7.375 29.734 22.078 1 95.62 242 SER A O 1
ATOM 1944 N N . ARG A 1 243 ? -8.711 30.672 20.766 1 93 243 ARG A N 1
ATOM 1945 C CA . ARG A 1 243 ? -9.867 29.797 20.938 1 93 243 ARG A CA 1
ATOM 1946 C C . ARG A 1 243 ? -10.633 29.625 19.625 1 93 243 ARG A C 1
ATOM 1948 O O . ARG A 1 243 ? -10.273 30.219 18.609 1 93 243 ARG A O 1
ATOM 1955 N N . LEU A 1 244 ? -11.586 28.688 19.562 1 91.75 244 LEU A N 1
ATOM 1956 C CA . LEU A 1 244 ? -12.32 28.547 18.312 1 91.75 244 LEU A CA 1
ATOM 1957 C C . LEU A 1 244 ? -12.633 29.906 17.688 1 91.75 244 LEU A C 1
ATOM 1959 O O . LEU A 1 244 ? -12.328 30.141 16.516 1 91.75 244 LEU A O 1
ATOM 1963 N N . ARG A 1 245 ? -13.273 30.844 18.562 1 92 245 ARG A N 1
ATOM 1964 C CA . ARG A 1 245 ? -13.438 32.188 18.047 1 92 245 ARG A CA 1
ATOM 1965 C C . ARG A 1 245 ? -13.859 33.156 19.156 1 92 245 ARG A C 1
ATOM 1967 O O . ARG A 1 245 ? -14.648 32.781 20.031 1 92 245 ARG A O 1
ATOM 1974 N N . TYR A 1 246 ? -13.227 34.281 19.156 1 94.38 246 TYR A N 1
ATOM 1975 C CA . TYR A 1 246 ? -13.797 35.438 19.828 1 94.38 246 TYR A CA 1
ATOM 1976 C C . TYR A 1 246 ? -14.805 36.156 18.922 1 94.38 246 TYR A C 1
ATOM 1978 O O . TYR A 1 246 ? -14.531 36.375 17.75 1 94.38 246 TYR A O 1
ATOM 1986 N N . ARG A 1 247 ? -15.938 36.469 19.484 1 94.5 247 ARG A N 1
ATOM 1987 C CA . ARG A 1 247 ? -17.047 36.938 18.641 1 94.5 247 ARG A CA 1
ATOM 1988 C C . ARG A 1 247 ? -17.078 38.438 18.531 1 94.5 247 ARG A C 1
ATOM 1990 O O . ARG A 1 247 ? -17.703 39 17.625 1 94.5 247 ARG A O 1
ATOM 1997 N N . THR A 1 248 ? -16.391 39.125 19.469 1 95.56 248 THR A N 1
ATOM 1998 C CA . THR A 1 248 ? -16.438 40.594 19.484 1 95.56 248 THR A CA 1
ATOM 1999 C C . THR A 1 248 ? -15.07 41.156 19.859 1 95.56 248 THR A C 1
ATOM 2001 O O . THR A 1 248 ? -14.242 40.469 20.469 1 95.56 248 THR A O 1
ATOM 2004 N N . GLN A 1 249 ? -14.984 42.438 19.469 1 96.81 249 GLN A N 1
ATOM 2005 C CA . GLN A 1 249 ? -13.805 43.219 19.859 1 96.81 249 GLN A CA 1
ATOM 2006 C C . GLN A 1 249 ? -13.609 43.188 21.359 1 96.81 249 GLN A C 1
ATOM 2008 O O . GLN A 1 249 ? -12.484 43.031 21.844 1 96.81 249 GLN A O 1
ATOM 2013 N N . GLU A 1 250 ? -14.602 43.312 22.062 1 96.75 250 GLU A N 1
ATOM 2014 C CA . GLU A 1 250 ? -14.531 43.375 23.516 1 96.75 250 GLU A CA 1
ATOM 2015 C C . GLU A 1 250 ? -14.078 42.031 24.109 1 96.75 250 GLU A C 1
ATOM 2017 O O . GLU A 1 250 ? -13.383 42 25.125 1 96.75 250 GLU A O 1
ATOM 2022 N N . GLU A 1 251 ? -14.539 40.969 23.562 1 96.06 251 GLU A N 1
ATOM 2023 C CA . GLU A 1 251 ? -14.094 39.656 24.047 1 96.06 251 GLU A CA 1
ATOM 2024 C C . GLU A 1 251 ? -12.578 39.531 23.953 1 96.06 251 GLU A C 1
ATOM 2026 O O . GLU A 1 251 ? -11.93 39.031 24.875 1 96.06 251 GLU A O 1
ATOM 2031 N N . VAL A 1 252 ? -12.039 39.938 22.844 1 97.81 252 VAL A N 1
ATOM 2032 C CA . VAL A 1 252 ? -10.594 39.875 22.625 1 97.81 252 VAL A CA 1
ATOM 2033 C C . VAL A 1 252 ? -9.875 40.75 23.656 1 97.81 252 VAL A C 1
ATOM 2035 O O . VAL A 1 252 ? -8.93 40.312 24.312 1 97.81 252 VAL A O 1
ATOM 2038 N N . LEU A 1 253 ? -10.367 41.969 23.812 1 98.38 253 LEU A N 1
ATOM 2039 C CA . LEU A 1 253 ? -9.727 42.906 24.703 1 98.38 253 LEU A CA 1
ATOM 2040 C C . LEU A 1 253 ? -9.828 42.469 26.156 1 98.38 253 LEU A C 1
ATOM 2042 O O . LEU A 1 253 ? -8.891 42.625 26.938 1 98.38 253 LEU A O 1
ATOM 2046 N N . SER A 1 254 ? -10.953 41.906 26.5 1 98.06 254 SER A N 1
ATOM 2047 C CA . SER A 1 254 ? -11.148 41.406 27.859 1 98.06 254 SER A CA 1
ATOM 2048 C C . SER A 1 254 ? -10.148 40.312 28.203 1 98.06 254 SER A C 1
ATOM 2050 O O . SER A 1 254 ? -9.641 40.25 29.328 1 98.06 254 SER A O 1
ATOM 2052 N N . VAL A 1 255 ? -9.891 39.438 27.312 1 98 255 VAL A N 1
ATOM 2053 C CA . VAL A 1 255 ? -8.938 38.344 27.516 1 98 255 VAL A CA 1
ATOM 2054 C C . VAL A 1 255 ? -7.535 38.906 27.703 1 98 255 VAL A C 1
ATOM 2056 O O . VAL A 1 255 ? -6.809 38.531 28.625 1 98 255 VAL A O 1
ATOM 2059 N N . ALA A 1 256 ? -7.129 39.812 26.828 1 98.38 256 ALA A N 1
ATOM 2060 C CA . ALA A 1 256 ? -5.809 40.438 26.906 1 98.38 256 ALA A CA 1
ATOM 2061 C C . ALA A 1 256 ? -5.633 41.188 28.234 1 98.38 256 ALA A C 1
ATOM 2063 O O . ALA A 1 256 ? -4.574 41.094 28.859 1 98.38 256 ALA A O 1
ATOM 2064 N N . ARG A 1 257 ? -6.668 41.938 28.656 1 98.38 257 ARG A N 1
ATOM 2065 C CA . ARG A 1 257 ? -6.637 42.688 29.906 1 98.38 257 ARG A CA 1
ATOM 2066 C C . ARG A 1 257 ? -6.512 41.75 31.109 1 98.38 257 ARG A C 1
ATOM 2068 O O . ARG A 1 257 ? -5.805 42.031 32.062 1 98.38 257 ARG A O 1
ATOM 2075 N N . LYS A 1 258 ? -7.184 40.656 30.984 1 98.25 258 LYS A N 1
ATOM 2076 C CA . LYS A 1 258 ? -7.109 39.688 32.062 1 98.25 258 LYS A CA 1
ATOM 2077 C C . LYS A 1 258 ? -5.711 39.094 32.188 1 98.25 258 LYS A C 1
ATOM 2079 O O . LYS A 1 258 ? -5.203 38.875 33.281 1 98.25 258 LYS A O 1
ATOM 2084 N N . TYR A 1 259 ? -5.109 38.688 31.109 1 98.31 259 TYR A N 1
ATOM 2085 C CA . TYR A 1 259 ? -3.727 38.219 31.141 1 98.31 259 TYR A CA 1
ATOM 2086 C C . TYR A 1 259 ? -2.816 39.25 31.797 1 98.31 259 TYR A C 1
ATOM 2088 O O . TYR A 1 259 ? -1.96 38.906 32.625 1 98.31 259 TYR A O 1
ATOM 2096 N N . LYS A 1 260 ? -2.988 40.531 31.453 1 97.38 260 LYS A N 1
ATOM 2097 C CA . LYS A 1 260 ? -2.207 41.625 32.031 1 97.38 260 LYS A CA 1
ATOM 2098 C C . LYS A 1 260 ? -2.434 41.719 33.531 1 97.38 260 LYS A C 1
ATOM 2100 O O . LYS A 1 260 ? -1.48 41.844 34.312 1 97.38 260 LYS A O 1
ATOM 2105 N N . GLU A 1 261 ? -3.645 41.625 33.906 1 97.62 261 GLU A N 1
ATOM 2106 C CA . GLU A 1 261 ? -4.004 41.656 35.312 1 97.62 261 GLU A CA 1
ATOM 2107 C C . GLU A 1 261 ? -3.314 40.531 36.094 1 97.62 261 GLU A C 1
ATOM 2109 O O . GLU A 1 261 ? -2.936 40.719 37.25 1 97.62 261 GLU A O 1
ATOM 2114 N N . LEU A 1 262 ? -3.201 39.438 35.438 1 96.81 262 LEU A N 1
ATOM 2115 C CA . LEU A 1 262 ? -2.621 38.25 36.062 1 96.81 262 LEU A CA 1
ATOM 2116 C C . LEU A 1 262 ? -1.099 38.281 36 1 96.81 262 LEU A C 1
ATOM 2118 O O . LEU A 1 262 ? -0.428 37.375 36.5 1 96.81 262 LEU A O 1
ATOM 2122 N N . GLY A 1 263 ? -0.546 39.281 35.344 1 95.94 263 GLY A N 1
ATOM 2123 C CA . GLY A 1 263 ? 0.896 39.406 35.219 1 95.94 263 GLY A CA 1
ATOM 2124 C C . GLY A 1 263 ? 1.484 38.406 34.219 1 95.94 263 GLY A C 1
ATOM 2125 O O . GLY A 1 263 ? 2.654 38.031 34.344 1 95.94 263 GLY A O 1
ATOM 2126 N N . ILE A 1 264 ? 0.7 37.906 33.375 1 97.75 264 ILE A N 1
ATOM 2127 C CA . ILE A 1 264 ? 1.146 36.938 32.344 1 97.75 264 ILE A CA 1
ATOM 2128 C C . ILE A 1 264 ? 1.35 37.656 31.016 1 97.75 264 ILE A C 1
ATOM 2130 O O . ILE A 1 264 ? 0.426 38.312 30.5 1 97.75 264 ILE A O 1
ATOM 2134 N N . LYS A 1 265 ? 2.523 37.625 30.547 1 96.44 265 LYS A N 1
ATOM 2135 C CA . LYS A 1 265 ? 2.809 38.25 29.25 1 96.44 265 LYS A CA 1
ATOM 2136 C C . LYS A 1 265 ? 2.172 37.438 28.109 1 96.44 265 LYS A C 1
ATOM 2138 O O . LYS A 1 265 ? 2.406 36.25 27.984 1 96.44 265 LYS A O 1
ATOM 2143 N N . LEU A 1 266 ? 1.352 38.062 27.375 1 98.25 266 LEU A N 1
ATOM 2144 C CA . LEU A 1 266 ? 0.731 37.5 26.188 1 98.25 266 LEU A CA 1
ATOM 2145 C C . LEU A 1 266 ? 1.42 38 24.922 1 98.25 266 LEU A C 1
ATOM 2147 O O . LEU A 1 266 ? 1.364 39.188 24.625 1 98.25 26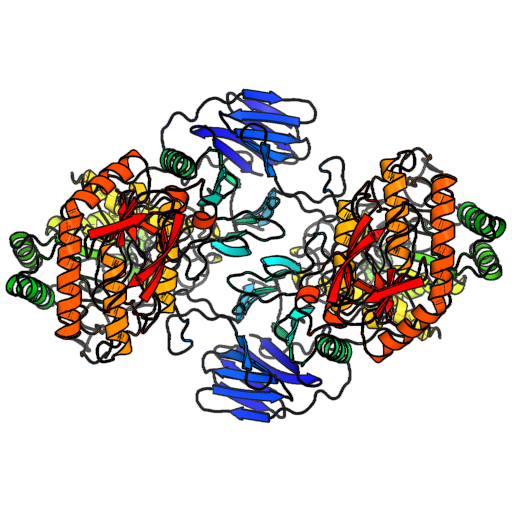6 LEU A O 1
ATOM 2151 N N . ASP A 1 267 ? 2.09 37.094 24.203 1 98.44 267 ASP A N 1
ATOM 2152 C CA . ASP A 1 267 ? 2.824 37.531 23.016 1 98.44 267 ASP A CA 1
ATOM 2153 C C . ASP A 1 267 ? 1.887 37.719 21.828 1 98.44 267 ASP A C 1
ATOM 2155 O O . ASP A 1 267 ? 2.061 38.656 21.031 1 98.44 267 ASP A O 1
ATOM 2159 N N . VAL A 1 268 ? 0.995 36.812 21.625 1 98.69 268 VAL A N 1
ATOM 2160 C CA . VAL A 1 268 ? 0.155 36.812 20.438 1 98.69 268 VAL A CA 1
ATOM 2161 C C . VAL A 1 268 ? -1.28 36.438 20.812 1 98.69 268 VAL A C 1
ATOM 2163 O O . VAL A 1 268 ? -1.51 35.562 21.641 1 98.69 268 VAL A O 1
ATOM 2166 N N . ILE A 1 269 ? -2.242 37.094 20.281 1 98.56 269 ILE A N 1
ATOM 2167 C CA . ILE A 1 269 ? -3.648 36.719 20.375 1 98.56 269 ILE A CA 1
ATOM 2168 C C . ILE A 1 269 ? -4.234 36.531 18.969 1 98.56 269 ILE A C 1
ATOM 2170 O O . ILE A 1 269 ? -3.9 37.312 18.062 1 98.56 269 ILE A O 1
ATOM 2174 N N . VAL A 1 270 ? -5.039 35.5 18.797 1 98.06 270 VAL A N 1
ATOM 2175 C CA . VAL A 1 270 ? -5.582 35.156 17.5 1 98.06 270 VAL A CA 1
ATOM 2176 C C . VAL A 1 270 ? -7.059 35.562 17.422 1 98.06 270 VAL A C 1
ATOM 2178 O O . VAL A 1 270 ? -7.836 35.219 18.328 1 98.06 270 VAL A O 1
ATOM 2181 N N . ILE A 1 271 ? -7.395 36.312 16.469 1 97.31 271 ILE A N 1
ATOM 2182 C CA . ILE A 1 271 ? -8.781 36.531 16.078 1 97.31 271 ILE A CA 1
ATOM 2183 C C . ILE A 1 271 ? -9.172 35.562 14.969 1 97.31 271 ILE A C 1
ATOM 2185 O O . ILE A 1 271 ? -8.883 35.812 13.797 1 97.31 271 ILE A O 1
ATOM 2189 N N . ASP A 1 272 ? -9.812 34.531 15.32 1 95.06 272 ASP A N 1
ATOM 2190 C CA . ASP A 1 272 ? -10.133 33.438 14.422 1 95.06 272 ASP A CA 1
ATOM 2191 C C . ASP A 1 272 ? -11.32 33.781 13.531 1 95.06 272 ASP A C 1
ATOM 2193 O O . ASP A 1 272 ? -11.695 34.938 13.398 1 95.06 272 ASP A O 1
ATOM 2197 N N . PHE A 1 273 ? -11.773 32.75 12.852 1 88.44 273 PHE A N 1
ATOM 2198 C CA . PHE A 1 273 ? -12.719 32.906 11.75 1 88.44 273 PHE A CA 1
ATOM 2199 C C . PHE A 1 273 ? -14.047 33.469 12.258 1 88.44 273 PHE A C 1
ATOM 2201 O O . PHE A 1 273 ? -14.281 33.531 13.469 1 88.44 273 PHE A O 1
ATOM 2208 N N . PHE A 1 274 ? -14.75 34.125 11.375 1 79.44 274 PHE A N 1
ATOM 2209 C CA . PHE A 1 274 ? -16.078 34.75 11.367 1 79.44 274 PHE A CA 1
ATOM 2210 C C . PHE A 1 274 ? -16.062 36.094 12.078 1 79.44 274 PHE A C 1
ATOM 2212 O O . PHE A 1 274 ? -17.094 36.531 12.594 1 79.44 274 PHE A O 1
ATOM 2219 N N . HIS A 1 275 ? -14.906 36.625 12.297 1 93.06 275 HIS A N 1
ATOM 2220 C CA . HIS A 1 275 ? -14.836 38.062 12.586 1 93.06 275 HIS A CA 1
ATOM 2221 C C . HIS A 1 275 ? -15.305 38.875 11.398 1 93.06 275 HIS A C 1
ATOM 2223 O O . HIS A 1 275 ? -15.445 40.094 11.5 1 93.06 275 HIS A O 1
ATOM 2229 N N . TRP A 1 276 ? -15.562 38.156 10.336 1 92.88 276 TRP A N 1
ATOM 2230 C CA . TRP A 1 276 ? -15.891 38.812 9.07 1 92.88 276 TRP A CA 1
ATOM 2231 C C . TRP A 1 276 ? -17.391 38.844 8.836 1 92.88 276 TRP A C 1
ATOM 2233 O O . TRP A 1 276 ? -18.156 38.188 9.57 1 92.88 276 TRP A O 1
ATOM 2243 N N . THR A 1 277 ? -17.844 39.531 7.844 1 93.12 277 THR A N 1
ATOM 2244 C CA . THR A 1 277 ? -19.234 39.469 7.379 1 93.12 277 THR A CA 1
ATOM 2245 C C . THR A 1 277 ? -19.5 38.125 6.691 1 93.12 277 THR A C 1
ATOM 2247 O O . THR A 1 277 ? -19.625 37.094 7.352 1 93.12 277 THR A O 1
ATOM 2250 N N . ARG A 1 278 ? -19.391 38.031 5.395 1 93.62 278 ARG A N 1
ATOM 2251 C CA . ARG A 1 278 ? -19.516 36.781 4.672 1 93.62 278 ARG A CA 1
ATOM 2252 C C . ARG A 1 278 ? -18.141 36.219 4.301 1 93.62 278 ARG A C 1
ATOM 2254 O O . ARG A 1 278 ? -17.172 37 4.203 1 93.62 278 ARG A O 1
ATOM 2261 N N . GLN A 1 279 ? -18.125 34.906 4.207 1 94.88 279 GLN A N 1
ATOM 2262 C CA . GLN A 1 279 ? -16.891 34.344 3.686 1 94.88 279 GLN A CA 1
ATOM 2263 C C . GLN A 1 279 ? -16.5 34.969 2.348 1 94.88 279 GLN A C 1
ATOM 2265 O O . GLN A 1 279 ? -17.328 35.031 1.435 1 94.88 279 GLN A O 1
ATOM 2270 N N . GLY A 1 280 ? -15.32 35.469 2.301 1 95.94 280 GLY A N 1
ATOM 2271 C CA . GLY A 1 280 ? -14.875 36.094 1.07 1 95.94 280 GLY A CA 1
ATOM 2272 C C . GLY A 1 280 ? -14.898 37.594 1.139 1 95.94 280 GLY A C 1
ATOM 2273 O O . GLY A 1 280 ? -14.305 38.281 0.294 1 95.94 280 GLY A O 1
ATOM 2274 N N . ASP A 1 281 ? -15.578 38.125 2.146 1 96.56 281 ASP A N 1
ATOM 2275 C CA . ASP A 1 281 ? -15.562 39.562 2.297 1 96.56 281 ASP A CA 1
ATOM 2276 C C . ASP A 1 281 ? -14.227 40.062 2.846 1 96.56 281 ASP A C 1
ATOM 2278 O O . ASP A 1 281 ? -13.805 41.188 2.568 1 96.56 281 ASP A O 1
ATOM 2282 N N . TRP A 1 282 ? -13.555 39.25 3.668 1 97.31 282 TRP A N 1
ATOM 2283 C CA . TRP A 1 282 ? -12.25 39.469 4.281 1 97.31 282 TRP A CA 1
ATOM 2284 C C . TRP A 1 282 ? -12.188 40.844 4.918 1 97.31 282 TRP A C 1
ATOM 2286 O O . TRP A 1 282 ? -11.305 41.656 4.602 1 97.31 282 TRP A O 1
ATOM 2296 N N . GLN A 1 283 ? -13.102 41.125 5.797 1 96.81 283 GLN A N 1
ATOM 2297 C CA . GLN A 1 283 ? -13.172 42.344 6.559 1 96.81 283 GLN A CA 1
ATOM 2298 C C . GLN A 1 283 ? -13.828 42.125 7.918 1 96.81 283 GLN A C 1
ATOM 2300 O O . GLN A 1 283 ? -14.633 41.219 8.078 1 96.81 283 GLN A O 1
ATOM 2305 N N . PHE A 1 284 ? -13.508 43.031 8.852 1 97.06 284 PHE A N 1
ATOM 2306 C CA . PHE A 1 284 ? -14.18 42.969 10.148 1 97.06 284 PHE A CA 1
ATOM 2307 C C . PHE A 1 284 ? -15.641 43.375 10.008 1 97.06 284 PHE A C 1
ATOM 2309 O O . PHE A 1 284 ? -15.977 44.312 9.273 1 97.06 284 PHE A O 1
ATOM 2316 N N . ASP A 1 285 ? -16.484 42.625 10.602 1 95.69 285 ASP A N 1
ATOM 2317 C CA . ASP A 1 285 ? -17.875 43.031 10.727 1 95.69 285 ASP A CA 1
ATOM 2318 C C . ASP A 1 285 ? -18.047 44.219 11.664 1 95.69 285 ASP A C 1
ATOM 2320 O O . ASP A 1 285 ? -17.828 44.094 12.875 1 95.69 285 ASP A O 1
ATOM 2324 N N . PRO A 1 286 ? -18.484 45.312 11.203 1 95.31 286 PRO A N 1
ATOM 2325 C CA . PRO A 1 286 ? -18.5 46.5 12.047 1 95.31 286 PRO A CA 1
ATOM 2326 C C . PRO A 1 286 ? -19.5 46.375 13.203 1 95.31 286 PRO A C 1
ATOM 2328 O O . PRO A 1 286 ? -19.391 47.125 14.188 1 95.31 286 PRO A O 1
ATOM 2331 N N . GLU A 1 287 ? -20.406 45.5 13.055 1 94.88 287 GLU A N 1
ATOM 2332 C CA . GLU A 1 287 ? -21.391 45.312 14.117 1 94.88 287 GLU A CA 1
ATOM 2333 C C . GLU A 1 287 ? -20.734 44.781 15.391 1 94.88 287 GLU A C 1
ATOM 2335 O O . GLU A 1 287 ? -21.109 45.156 16.5 1 94.88 287 GLU A O 1
ATOM 2340 N N . TYR A 1 288 ? -19.766 43.969 15.227 1 95.5 288 TYR A N 1
ATOM 2341 C CA . TYR A 1 288 ? -19.172 43.312 16.375 1 95.5 288 TYR A CA 1
ATOM 2342 C C . TYR A 1 288 ? -17.75 43.781 16.625 1 95.5 288 TYR A C 1
ATOM 2344 O O . TYR A 1 288 ? -17.188 43.562 17.688 1 95.5 288 TYR A O 1
ATOM 2352 N N . TRP A 1 289 ? -17.25 44.375 15.609 1 97.25 289 TRP A N 1
ATOM 2353 C CA . TRP A 1 289 ? -15.891 44.938 15.633 1 97.25 289 TRP A CA 1
ATOM 2354 C C . TRP A 1 289 ? -15.883 46.406 15.211 1 97.25 289 TRP A C 1
ATOM 2356 O O . TRP A 1 289 ? -15.352 46.75 14.156 1 97.25 289 TRP A O 1
ATOM 2366 N N . PRO A 1 290 ? -16.312 47.25 16.062 1 96.69 290 PRO A N 1
ATOM 2367 C CA . PRO A 1 290 ? -16.625 48.625 15.664 1 96.69 290 PRO A CA 1
ATOM 2368 C C . PRO A 1 290 ? -15.383 49.469 15.414 1 96.69 290 PRO A C 1
ATOM 2370 O O . PRO A 1 290 ? -15.43 50.438 14.656 1 96.69 290 PRO A O 1
ATOM 2373 N N . ASP A 1 291 ? -14.305 49.156 16.078 1 97.88 291 ASP A N 1
ATOM 2374 C CA . ASP A 1 291 ? -13.086 49.938 15.898 1 97.88 291 ASP A CA 1
ATOM 2375 C C . ASP A 1 291 ? -11.844 49.031 15.953 1 97.88 291 ASP A C 1
ATOM 2377 O O . ASP A 1 291 ? -11.07 49.094 16.922 1 97.88 291 ASP A O 1
ATOM 2381 N N . PRO A 1 292 ? -11.609 48.281 14.875 1 97.88 292 PRO A N 1
ATOM 2382 C CA . PRO A 1 292 ? -10.484 47.375 14.852 1 97.88 292 PRO A CA 1
ATOM 2383 C C . PRO A 1 292 ? -9.141 48.031 15.086 1 97.88 292 PRO A C 1
ATOM 2385 O O . PRO A 1 292 ? -8.266 47.5 15.75 1 97.88 292 PRO A O 1
ATOM 2388 N N . LYS A 1 293 ? -8.961 49.219 14.562 1 98.06 293 LYS A N 1
ATOM 2389 C CA . LYS A 1 293 ? -7.707 49.938 14.742 1 98.06 293 LYS A CA 1
ATOM 2390 C C . LYS A 1 293 ? -7.445 50.219 16.219 1 98.06 293 LYS A C 1
ATOM 2392 O O . LYS A 1 293 ? -6.344 50 16.719 1 98.06 293 LYS A O 1
ATOM 2397 N N . ALA A 1 294 ? -8.445 50.688 16.875 1 98.31 294 ALA A N 1
ATOM 2398 C CA . ALA A 1 294 ? -8.305 51 18.312 1 98.31 294 ALA A CA 1
ATOM 2399 C C . ALA A 1 294 ? -8.008 49.719 19.094 1 98.31 294 ALA A C 1
ATOM 2401 O O . ALA A 1 294 ? -7.238 49.75 20.047 1 98.31 294 ALA A O 1
ATOM 2402 N N . MET A 1 295 ? -8.695 48.688 18.766 1 98.31 295 MET A N 1
ATOM 2403 C CA . MET A 1 295 ? -8.453 47.375 19.406 1 98.31 295 MET A CA 1
ATOM 2404 C C . MET A 1 295 ? -6.996 46.969 19.25 1 98.31 295 MET A C 1
ATOM 2406 O O . MET A 1 295 ? -6.332 46.625 20.219 1 98.31 295 MET A O 1
ATOM 2410 N N . ILE A 1 296 ? -6.465 47.031 18.062 1 98.5 296 ILE A N 1
ATOM 2411 C CA . ILE A 1 296 ? -5.109 46.594 17.75 1 98.5 296 ILE A CA 1
ATOM 2412 C C . ILE A 1 296 ? -4.098 47.5 18.469 1 98.5 296 ILE A C 1
ATOM 2414 O O . ILE A 1 296 ? -3.096 47 19 1 98.5 296 ILE A O 1
ATOM 2418 N N . ASP A 1 297 ? -4.395 48.781 18.469 1 98.38 297 ASP A N 1
ATOM 2419 C CA . ASP A 1 297 ? -3.52 49.75 19.156 1 98.38 297 ASP A CA 1
ATOM 2420 C C . ASP A 1 297 ? -3.422 49.406 20.641 1 98.38 297 ASP A C 1
ATOM 2422 O O . ASP A 1 297 ? -2.336 49.469 21.219 1 98.38 297 ASP A O 1
ATOM 2426 N N . GLU A 1 298 ? -4.516 49.125 21.188 1 98.31 298 GLU A N 1
ATOM 2427 C CA . GLU A 1 298 ? -4.508 48.781 22.609 1 98.31 298 GLU A CA 1
ATOM 2428 C C . GLU A 1 298 ? -3.719 47.469 22.844 1 98.31 298 GLU A C 1
ATOM 2430 O O . GLU A 1 298 ? -2.949 47.375 23.797 1 98.31 298 GLU A O 1
ATOM 2435 N N . LEU A 1 299 ? -3.916 46.5 22.062 1 98.62 299 LEU A N 1
ATOM 2436 C CA . LEU A 1 299 ? -3.188 45.25 22.188 1 98.62 299 LEU A CA 1
ATOM 2437 C C . LEU A 1 299 ? -1.688 45.469 22.016 1 98.62 299 LEU A C 1
ATOM 2439 O O . LEU A 1 299 ? -0.888 44.969 22.797 1 98.62 299 LEU A O 1
ATOM 2443 N N . HIS A 1 300 ? -1.29 46.312 21.047 1 98.31 300 HIS A N 1
ATOM 2444 C CA . HIS A 1 300 ? 0.111 46.656 20.812 1 98.31 300 HIS A CA 1
ATOM 2445 C C . HIS A 1 300 ? 0.722 47.375 22 1 98.31 300 HIS A C 1
ATOM 2447 O O . HIS A 1 300 ? 1.882 47.156 22.344 1 98.31 300 HIS A O 1
ATOM 2453 N N . ALA A 1 301 ? -0.064 48.219 22.516 1 97.75 301 ALA A N 1
ATOM 2454 C CA . ALA A 1 301 ? 0.414 48.969 23.688 1 97.75 301 ALA A CA 1
ATOM 2455 C C . ALA A 1 301 ? 0.75 48.031 24.844 1 97.75 301 ALA A C 1
ATOM 2457 O O . ALA A 1 301 ? 1.649 48.312 25.641 1 97.75 301 ALA A O 1
ATOM 2458 N N . GLY A 1 302 ? 0.066 46.969 24.859 1 96.38 302 GLY A N 1
ATOM 2459 C CA . GLY A 1 302 ? 0.326 45.969 25.875 1 96.38 302 GLY A CA 1
ATOM 2460 C C . GLY A 1 302 ? 1.382 44.969 25.469 1 96.38 302 GLY A C 1
ATOM 2461 O O . GLY A 1 302 ? 1.707 44.062 26.234 1 96.38 302 GLY A O 1
ATOM 2462 N N . GLY A 1 303 ? 1.906 45.094 24.25 1 96.69 303 GLY A N 1
ATOM 2463 C CA . GLY A 1 303 ? 2.963 44.219 23.781 1 96.69 303 GLY A CA 1
ATOM 2464 C C . GLY A 1 303 ? 2.436 42.969 23.094 1 96.69 303 GLY A C 1
ATOM 2465 O O . GLY A 1 303 ? 3.193 42.031 22.844 1 96.69 303 GLY A O 1
ATOM 2466 N N . THR A 1 304 ? 1.188 42.875 22.828 1 98.38 304 THR A N 1
ATOM 2467 C CA . THR A 1 304 ? 0.56 41.688 22.25 1 98.38 304 THR A CA 1
ATOM 2468 C C . THR A 1 304 ? 0.387 41.844 20.75 1 98.38 304 THR A C 1
ATOM 2470 O O . THR A 1 304 ? -0.201 42.812 20.281 1 98.38 304 THR A O 1
ATOM 2473 N N . LYS A 1 305 ? 0.984 40.906 19.984 1 98.25 305 LYS A N 1
ATOM 2474 C CA . LYS A 1 305 ? 0.771 40.875 18.547 1 98.25 305 LYS A CA 1
ATOM 2475 C C . LYS A 1 305 ? -0.565 40.219 18.188 1 98.25 305 LYS A C 1
ATOM 2477 O O . LYS A 1 305 ? -1.112 39.469 18.984 1 98.25 305 LYS A O 1
ATOM 2482 N N . VAL A 1 306 ? -1.08 40.531 17 1 98.38 306 VAL A N 1
ATOM 2483 C CA . VAL A 1 306 ? -2.424 40.094 16.641 1 98.38 306 VAL A CA 1
ATOM 2484 C C . VAL A 1 306 ? -2.373 39.281 15.352 1 98.38 306 VAL A C 1
ATOM 2486 O O . VAL A 1 306 ? -1.727 39.688 14.383 1 98.38 306 VAL A O 1
ATOM 2489 N N . ILE A 1 307 ? -2.982 38.125 15.367 1 98.31 307 ILE A N 1
ATOM 2490 C CA . ILE A 1 307 ? -3.207 37.281 14.18 1 98.31 307 ILE A CA 1
ATOM 2491 C C . ILE A 1 307 ? -4.684 37.344 13.797 1 98.31 307 ILE A C 1
ATOM 2493 O O . ILE A 1 307 ? -5.559 37.281 14.664 1 98.31 307 ILE A O 1
ATOM 2497 N N . VAL A 1 308 ? -4.961 37.469 12.555 1 97.94 308 VAL A N 1
ATOM 2498 C CA . VAL A 1 308 ? -6.328 37.344 12.055 1 97.94 308 VAL A CA 1
ATOM 2499 C C . VAL A 1 308 ? -6.438 36.188 11.07 1 97.94 308 VAL A C 1
ATOM 2501 O O . VAL A 1 308 ? -5.547 36 10.242 1 97.94 308 VAL A O 1
ATOM 2504 N N . SER A 1 309 ? -7.516 35.438 11.203 1 97.38 309 SER A N 1
ATOM 2505 C CA . SER A 1 309 ? -7.734 34.281 10.336 1 97.38 309 SER A CA 1
ATOM 2506 C C . SER A 1 309 ? -8.281 34.719 8.977 1 97.38 309 SER A C 1
ATOM 2508 O O . SER A 1 309 ? -9.125 35.594 8.898 1 97.38 309 SER A O 1
ATOM 2510 N N . VAL A 1 310 ? -7.793 34.125 7.949 1 97.56 310 VAL A N 1
ATOM 2511 C CA . VAL A 1 310 ? -8.258 34.312 6.578 1 97.56 310 VAL A CA 1
ATOM 2512 C C . VAL A 1 310 ? -8.539 32.969 5.941 1 97.56 310 VAL A C 1
ATOM 2514 O O . VAL A 1 310 ? -7.648 32.094 5.871 1 97.56 310 VAL A O 1
ATOM 2517 N N . TRP A 1 311 ? -9.805 32.719 5.57 1 97 311 TRP A N 1
ATOM 2518 C CA . TRP A 1 311 ? -10.164 31.531 4.809 1 97 311 TRP A CA 1
ATOM 2519 C C . TRP A 1 311 ? -10.234 31.844 3.316 1 97 311 TRP A C 1
ATOM 2521 O O . TRP A 1 311 ? -10.688 32.906 2.92 1 97 311 TRP A O 1
ATOM 2531 N N . PRO A 1 312 ? -9.773 30.891 2.551 1 97.44 312 PRO A N 1
ATOM 2532 C CA . PRO A 1 312 ? -9.781 31.141 1.106 1 97.44 312 PRO A CA 1
ATOM 2533 C C . PRO A 1 312 ? -11.148 30.922 0.474 1 97.44 312 PRO A C 1
ATOM 2535 O O . PRO A 1 312 ? -11.297 31.047 -0.745 1 97.44 312 PRO A O 1
ATOM 2538 N N . SER A 1 313 ? -12.18 30.609 1.176 1 96.88 313 SER A N 1
ATOM 2539 C CA . SER A 1 313 ? -13.523 30.344 0.67 1 96.88 313 SER A CA 1
ATOM 2540 C C . SER A 1 313 ? -14.305 31.625 0.447 1 96.88 313 SER A C 1
ATOM 2542 O O . SER A 1 313 ? -14.195 32.562 1.233 1 96.88 313 SER A O 1
ATOM 2544 N N . VAL A 1 314 ? -15.094 31.641 -0.616 1 97.44 314 VAL A N 1
ATOM 2545 C CA . VAL A 1 314 ? -15.883 32.812 -1.002 1 97.44 314 VAL A CA 1
ATOM 2546 C C . VAL A 1 314 ? -17.344 32.406 -1.189 1 97.44 314 VAL A C 1
ATOM 2548 O O . VAL A 1 314 ? -17.672 31.672 -2.125 1 97.44 314 VAL A O 1
ATOM 2551 N N . ASP A 1 315 ? -18.156 32.938 -0.296 1 96.56 315 ASP A N 1
ATOM 2552 C CA . ASP A 1 315 ? -19.594 32.75 -0.437 1 96.56 315 ASP A CA 1
ATOM 2553 C C . ASP A 1 315 ? -20.109 33.406 -1.709 1 96.56 315 ASP A C 1
ATOM 2555 O O . ASP A 1 315 ? -19.688 34.5 -2.062 1 96.56 315 ASP A O 1
ATOM 2559 N N . LYS A 1 316 ? -21.016 32.75 -2.342 1 95.75 316 LYS A N 1
ATOM 2560 C CA . LYS A 1 316 ? -21.609 33.312 -3.557 1 95.75 316 LYS A CA 1
ATOM 2561 C C . LYS A 1 316 ? -22.281 34.656 -3.281 1 95.75 316 LYS A C 1
ATOM 2563 O O . LYS A 1 316 ? -22.484 35.438 -4.195 1 95.75 316 LYS A O 1
ATOM 2568 N N . LYS A 1 317 ? -22.594 34.938 -2.049 1 95.75 317 LYS A N 1
ATOM 2569 C CA . LYS A 1 317 ? -23.234 36.188 -1.652 1 95.75 317 LYS A CA 1
ATOM 2570 C C . LYS A 1 317 ? -22.188 37.188 -1.184 1 95.75 317 LYS A C 1
ATOM 2572 O O . LYS A 1 317 ? -22.547 38.312 -0.836 1 95.75 317 LYS A O 1
ATOM 2577 N N . SER A 1 318 ? -20.938 36.875 -1.188 1 96.56 318 SER A N 1
ATOM 2578 C CA . SER A 1 318 ? -19.859 37.812 -0.869 1 96.56 318 SER A CA 1
ATOM 2579 C C . SER A 1 318 ? -19.844 38.969 -1.853 1 96.56 318 SER A C 1
ATOM 2581 O O . SER A 1 318 ? -20.141 38.812 -3.037 1 96.56 318 SER A O 1
ATOM 2583 N N . ILE A 1 319 ? -19.391 40.094 -1.408 1 96.88 319 ILE A N 1
ATOM 2584 C CA . ILE A 1 319 ? -19.312 41.312 -2.227 1 96.88 319 ILE A CA 1
ATOM 2585 C C . ILE A 1 319 ? -18.219 41.125 -3.283 1 96.88 319 ILE A C 1
ATOM 2587 O O . ILE A 1 319 ? -18.188 41.875 -4.27 1 96.88 319 ILE A O 1
ATOM 2591 N N . HIS A 1 320 ? -17.375 40.156 -3.154 1 97.81 320 HIS A N 1
ATOM 2592 C CA . HIS A 1 320 ? -16.266 40 -4.074 1 97.81 320 HIS A CA 1
ATOM 2593 C C . HIS A 1 320 ? -16.531 38.844 -5.047 1 97.81 320 HIS A C 1
ATOM 2595 O O . HIS A 1 320 ? -15.766 38.656 -6 1 97.81 320 HIS A O 1
ATOM 2601 N N . PHE A 1 321 ? -17.562 38.031 -4.875 1 97.25 321 PHE A N 1
ATOM 2602 C CA . PHE A 1 321 ? -17.734 36.75 -5.559 1 97.25 321 PHE A CA 1
ATOM 2603 C C . PHE A 1 321 ? -17.797 36.969 -7.07 1 97.25 321 PHE A C 1
ATOM 2605 O O . PHE A 1 321 ? -17.031 36.344 -7.816 1 97.25 321 PHE A O 1
ATOM 2612 N N . TYR A 1 322 ? -18.656 37.781 -7.508 1 95.69 322 TYR A N 1
ATOM 2613 C CA . TYR A 1 322 ? -18.922 37.875 -8.938 1 95.69 322 TYR A CA 1
ATOM 2614 C C . TYR A 1 322 ? -17.719 38.469 -9.68 1 95.69 322 TYR A C 1
ATOM 2616 O O . TYR A 1 322 ? -17.422 38.062 -10.797 1 95.69 322 TYR A O 1
ATOM 2624 N N . GLU A 1 323 ? -17.047 39.406 -9.047 1 96.75 323 GLU A N 1
ATOM 2625 C CA . GLU A 1 323 ? -15.812 39.906 -9.656 1 96.75 323 GLU A CA 1
ATOM 2626 C C . GLU A 1 323 ? -14.773 38.812 -9.789 1 96.75 323 GLU A C 1
ATOM 2628 O O . GLU A 1 323 ? -14.148 38.656 -10.844 1 96.75 323 GLU A O 1
ATOM 2633 N N . MET A 1 324 ? -14.594 38.062 -8.758 1 97.88 324 MET A N 1
ATOM 2634 C CA . MET A 1 324 ? -13.633 36.938 -8.773 1 97.88 324 MET A CA 1
ATOM 2635 C C . MET A 1 324 ? -14.023 35.875 -9.789 1 97.88 324 MET A C 1
ATOM 2637 O O . MET A 1 324 ? -13.164 35.312 -10.477 1 97.88 324 MET A O 1
ATOM 2641 N N . TRP A 1 325 ? -15.328 35.625 -9.805 1 94.44 325 TRP A N 1
ATOM 2642 C CA . TRP A 1 325 ? -15.859 34.656 -10.758 1 94.44 325 TRP A CA 1
ATOM 2643 C C . TRP A 1 325 ? -15.578 35.125 -12.195 1 94.44 325 TRP A C 1
ATOM 2645 O O . TRP A 1 325 ? -15.047 34.344 -13 1 94.44 325 TRP A O 1
ATOM 2655 N N . ASP A 1 326 ? -15.867 36.375 -12.5 1 94.88 326 ASP A N 1
ATOM 2656 C CA . ASP A 1 326 ? -15.703 36.938 -13.852 1 94.88 326 ASP A CA 1
ATOM 2657 C C . ASP A 1 326 ? -14.234 36.969 -14.25 1 94.88 326 ASP A C 1
ATOM 2659 O O . ASP A 1 326 ? -13.891 36.719 -15.414 1 94.88 326 ASP A O 1
ATOM 2663 N N . LYS A 1 327 ? -13.414 37.219 -13.305 1 96.69 327 LYS A N 1
ATOM 2664 C CA . LYS A 1 327 ? -11.984 37.375 -13.586 1 96.69 327 LYS A CA 1
ATOM 2665 C C . LYS A 1 327 ? -11.281 36.031 -13.562 1 96.69 327 LYS A C 1
ATOM 2667 O O . LYS A 1 327 ? -10.094 35.938 -13.875 1 96.69 327 LYS A O 1
ATOM 2672 N N . GLY A 1 328 ? -11.977 35 -13.148 1 96.12 328 GLY A N 1
ATOM 2673 C CA . GLY A 1 328 ? -11.406 33.656 -13.125 1 96.12 328 GLY A CA 1
ATOM 2674 C C . GLY A 1 328 ? -10.484 33.406 -11.945 1 96.12 328 GLY A C 1
ATOM 2675 O O . GLY A 1 328 ? -9.477 32.719 -12.062 1 96.12 328 GLY A O 1
ATOM 2676 N N . TYR A 1 329 ? -10.805 34 -10.75 1 98.06 329 TYR A N 1
ATOM 2677 C CA . TYR A 1 329 ? -9.938 33.938 -9.578 1 98.06 329 TYR A CA 1
ATOM 2678 C C . TYR A 1 329 ? -10.352 32.781 -8.68 1 98.06 329 TYR A C 1
ATOM 2680 O O . TYR A 1 329 ? -9.758 32.562 -7.621 1 98.06 329 TYR A O 1
ATOM 2688 N N . LEU A 1 330 ? -11.406 31.984 -9.062 1 98.12 330 LEU A N 1
ATOM 2689 C CA . LEU A 1 330 ? -11.945 30.906 -8.219 1 98.12 330 LEU A CA 1
ATOM 2690 C C . LEU A 1 330 ? -11.672 29.547 -8.836 1 98.12 330 LEU A C 1
ATOM 2692 O O . LEU A 1 330 ? -11.547 29.422 -10.055 1 98.12 330 LEU A O 1
ATOM 2696 N N . ILE A 1 331 ? -11.547 28.531 -7.961 1 97.69 331 ILE A N 1
ATOM 2697 C CA . ILE A 1 331 ? -11.43 27.156 -8.422 1 97.69 331 ILE A CA 1
ATOM 2698 C C . ILE A 1 331 ? -12.664 26.781 -9.227 1 97.69 331 ILE A C 1
ATOM 2700 O O . ILE A 1 331 ? -13.781 27.156 -8.883 1 97.69 331 ILE A O 1
ATOM 2704 N N . ARG A 1 332 ? -12.492 26.031 -10.25 1 95 332 ARG A N 1
ATOM 2705 C CA . ARG A 1 332 ? -13.602 25.609 -11.102 1 95 332 ARG A CA 1
ATOM 2706 C C . ARG A 1 332 ? -13.922 24.141 -10.898 1 95 332 ARG A C 1
ATOM 2708 O O . ARG A 1 332 ? -13.086 23.375 -10.398 1 95 332 ARG A O 1
ATOM 2715 N N . THR A 1 333 ? -15.117 23.734 -11.211 1 94.31 333 THR A N 1
ATOM 2716 C CA . THR A 1 333 ? -15.531 22.328 -11.258 1 94.31 333 THR A CA 1
ATOM 2717 C C . THR A 1 333 ? -15.664 21.844 -12.703 1 94.31 333 THR A C 1
ATOM 2719 O O . THR A 1 333 ? -16.094 22.609 -13.57 1 94.31 333 THR A O 1
ATOM 2722 N N . GLU A 1 334 ? -15.258 20.656 -12.93 1 91.12 334 GLU A N 1
ATOM 2723 C CA . GLU A 1 334 ? -15.352 20.078 -14.266 1 91.12 334 GLU A CA 1
ATOM 2724 C C . GLU A 1 334 ? -16.781 19.656 -14.594 1 91.12 334 GLU A C 1
ATOM 2726 O O . GLU A 1 334 ? -17.219 19.75 -15.742 1 91.12 334 GLU A O 1
ATOM 2731 N N . HIS A 1 335 ? -17.453 19.172 -13.602 1 89.81 335 HIS A N 1
ATOM 2732 C CA . HIS A 1 335 ? -18.844 18.734 -13.734 1 89.81 335 HIS A CA 1
ATOM 2733 C C . HIS A 1 335 ? -19.703 19.266 -12.602 1 89.81 335 HIS A C 1
ATOM 2735 O O . HIS A 1 335 ? -19.219 19.453 -11.477 1 89.81 335 HIS A O 1
ATOM 2741 N N . GLY A 1 336 ? -20.953 19.516 -12.922 1 88.5 336 GLY A N 1
ATOM 2742 C CA . GLY A 1 336 ? -21.891 19.938 -11.891 1 88.5 336 GLY A CA 1
ATOM 2743 C C . GLY A 1 336 ? -21.75 21.391 -11.5 1 88.5 336 GLY A C 1
ATOM 2744 O O . GLY A 1 336 ? -21.172 22.188 -12.242 1 88.5 336 GLY A O 1
ATOM 2745 N N . SER A 1 337 ? -22.312 21.734 -10.375 1 88.44 337 SER A N 1
ATOM 2746 C CA . SER A 1 337 ? -22.312 23.109 -9.883 1 88.44 337 SER A CA 1
ATOM 2747 C C . SER A 1 337 ? -20.938 23.531 -9.391 1 88.44 337 SER A C 1
ATOM 2749 O O . SER A 1 337 ? -20.125 22.688 -9.008 1 88.44 337 SER A O 1
ATOM 2751 N N . ASN A 1 338 ? -20.766 24.797 -9.531 1 88.06 338 ASN A N 1
ATOM 2752 C CA . ASN A 1 338 ? -19.5 25.328 -9.031 1 88.06 338 ASN A CA 1
ATOM 2753 C C . ASN A 1 338 ? -19.547 25.562 -7.527 1 88.06 338 ASN A C 1
ATOM 2755 O O . ASN A 1 338 ? -19.859 26.672 -7.074 1 88.06 338 ASN A O 1
ATOM 2759 N N . GLN A 1 339 ? -19.406 24.578 -6.734 1 90.75 339 GLN A N 1
ATOM 2760 C CA . GLN A 1 339 ? -19.297 24.578 -5.277 1 90.75 339 GLN A CA 1
ATOM 2761 C C . GLN A 1 339 ? -18.141 23.688 -4.812 1 90.75 339 GLN A C 1
ATOM 2763 O O . GLN A 1 339 ? -18.047 22.531 -5.207 1 90.75 339 GLN A O 1
ATOM 2768 N N . THR A 1 340 ? -17.297 24.266 -4.109 1 94 340 THR A N 1
ATOM 2769 C CA . THR A 1 340 ? -16.156 23.484 -3.629 1 94 340 THR A CA 1
ATOM 2770 C C . THR A 1 340 ? -16.219 23.297 -2.115 1 94 340 THR A C 1
ATOM 2772 O O . THR A 1 340 ? -15.547 22.438 -1.556 1 94 340 THR A O 1
ATOM 2775 N N . TYR A 1 341 ? -16.969 24.094 -1.425 1 93.06 341 TYR A N 1
ATOM 2776 C CA . TYR A 1 341 ? -17.047 24.094 0.031 1 93.06 341 TYR A CA 1
ATOM 2777 C C . TYR A 1 341 ? -18.422 24.531 0.504 1 93.06 341 TYR A C 1
ATOM 2779 O O . TYR A 1 341 ? -18.969 25.516 0.002 1 93.06 341 TYR A O 1
ATOM 2787 N N . ASP A 1 342 ? -19.062 23.766 1.459 1 90.56 342 ASP A N 1
ATOM 2788 C CA . ASP A 1 342 ? -20.406 24.047 1.928 1 90.56 342 ASP A CA 1
ATOM 2789 C C . ASP A 1 342 ? -20.438 24.219 3.445 1 90.56 342 ASP A C 1
ATOM 2791 O O . ASP A 1 342 ? -20.844 23.297 4.168 1 90.56 342 ASP A O 1
ATOM 2795 N N . TYR A 1 343 ? -20.016 25.375 3.883 1 89.25 343 TYR A N 1
ATOM 2796 C CA . TYR A 1 343 ? -20.047 25.75 5.293 1 89.25 343 TYR A CA 1
ATOM 2797 C C . TYR A 1 343 ? -20.312 27.25 5.453 1 89.25 343 TYR A C 1
ATOM 2799 O O . TYR A 1 343 ? -19.547 28.078 4.957 1 89.25 343 TYR A O 1
ATOM 2807 N N . GLN A 1 344 ? -21.406 27.641 6.09 1 87.5 344 GLN A N 1
ATOM 2808 C CA . GLN A 1 344 ? -21.844 29.016 6.305 1 87.5 344 GLN A CA 1
ATOM 2809 C C . GLN A 1 344 ? -22.031 29.734 4.98 1 87.5 344 GLN A C 1
ATOM 2811 O O . GLN A 1 344 ? -21.609 30.891 4.828 1 87.5 344 GLN A O 1
ATOM 2816 N N . GLY A 1 345 ? -22.469 28.984 4.066 1 89.56 345 GLY A N 1
ATOM 2817 C CA . GLY A 1 345 ? -22.75 29.516 2.74 1 89.56 345 GLY A CA 1
ATOM 2818 C C . GLY A 1 345 ? -22.375 28.562 1.625 1 89.56 345 GLY A C 1
ATOM 2819 O O . GLY A 1 345 ? -21.906 27.438 1.886 1 89.56 345 GLY A O 1
ATOM 2820 N N . ASP A 1 346 ? -22.828 28.875 0.467 1 94.19 346 ASP A N 1
ATOM 2821 C CA . ASP A 1 346 ? -22.422 28.203 -0.758 1 94.19 346 ASP A CA 1
ATOM 2822 C C . ASP A 1 346 ? -21.125 28.797 -1.312 1 94.19 346 ASP A C 1
ATOM 2824 O O . ASP A 1 346 ? -21.156 29.797 -2.033 1 94.19 346 ASP A O 1
ATOM 2828 N N . CYS A 1 347 ? -20.016 28.125 -0.991 1 96 347 CYS A N 1
ATOM 2829 C CA . CYS A 1 347 ? -18.719 28.797 -1.19 1 96 347 CYS A CA 1
ATOM 2830 C C . CYS A 1 347 ? -17.938 28.125 -2.312 1 96 347 CYS A C 1
ATOM 2832 O O . CYS A 1 347 ? -18.156 26.953 -2.623 1 96 347 CYS A O 1
ATOM 2834 N N . VAL A 1 348 ? -17.094 28.875 -2.908 1 96.88 348 VAL A N 1
ATOM 2835 C CA . VAL A 1 348 ? -16.062 28.438 -3.846 1 96.88 348 VAL A CA 1
ATOM 2836 C C . VAL A 1 348 ? -14.703 28.984 -3.402 1 96.88 348 VAL A C 1
ATOM 2838 O O . VAL A 1 348 ? -14.57 30.172 -3.098 1 96.88 348 VAL A O 1
ATOM 2841 N N . GLU A 1 349 ? -13.742 28.188 -3.291 1 97.75 349 GLU A N 1
ATOM 2842 C CA . GLU A 1 349 ? -12.43 28.625 -2.83 1 97.75 349 GLU A CA 1
ATOM 2843 C C . GLU A 1 349 ? -11.703 29.422 -3.91 1 97.75 349 GLU A C 1
ATOM 2845 O O . GLU A 1 349 ? -11.859 29.156 -5.102 1 97.75 349 GLU A O 1
ATOM 2850 N N . ILE A 1 350 ? -10.859 30.359 -3.516 1 98.06 350 ILE A N 1
ATOM 2851 C CA . ILE A 1 350 ? -10.008 31.125 -4.418 1 98.06 350 ILE A CA 1
ATOM 2852 C C . ILE A 1 350 ? -8.969 30.203 -5.055 1 98.06 350 ILE A C 1
ATOM 2854 O O . ILE A 1 350 ? -8.539 29.234 -4.438 1 98.06 350 ILE A O 1
ATOM 2858 N N . ASP A 1 351 ? -8.562 30.453 -6.258 1 98 351 ASP A N 1
ATOM 2859 C CA . ASP A 1 351 ? -7.508 29.703 -6.938 1 98 351 ASP A CA 1
ATOM 2860 C C . ASP A 1 351 ? -6.148 30.375 -6.734 1 98 351 ASP A C 1
ATOM 2862 O O . ASP A 1 351 ? -5.711 31.172 -7.562 1 98 351 ASP A O 1
ATOM 2866 N N . CYS A 1 352 ? -5.434 29.922 -5.762 1 97.75 352 CYS A N 1
ATOM 2867 C CA . CYS A 1 352 ? -4.152 30.531 -5.414 1 97.75 352 CYS A CA 1
ATOM 2868 C C . CYS A 1 352 ? -3.07 30.125 -6.41 1 97.75 352 CYS A C 1
ATOM 2870 O O . CYS A 1 352 ? -1.947 30.625 -6.348 1 97.75 352 CYS A O 1
ATOM 2872 N N . THR A 1 353 ? -3.383 29.234 -7.355 1 97.19 353 THR A N 1
ATOM 2873 C CA . THR A 1 353 ? -2.426 28.938 -8.422 1 97.19 353 THR A CA 1
ATOM 2874 C C . THR A 1 353 ? -2.4 30.078 -9.438 1 97.19 353 THR A C 1
ATOM 2876 O O . THR A 1 353 ? -1.49 30.156 -10.266 1 97.19 353 THR A O 1
ATOM 2879 N N . ASN A 1 354 ? -3.34 30.953 -9.406 1 97.06 354 ASN A N 1
ATOM 2880 C CA . ASN A 1 354 ? -3.412 32.156 -10.219 1 97.06 354 ASN A CA 1
ATOM 2881 C C . ASN A 1 354 ? -2.742 33.344 -9.531 1 97.06 354 ASN A C 1
ATOM 2883 O O . ASN A 1 354 ? -3.225 33.844 -8.5 1 97.06 354 ASN A O 1
ATOM 2887 N N . PRO A 1 355 ? -1.67 33.875 -10.117 1 97.62 355 PRO A N 1
ATOM 2888 C CA . PRO A 1 355 ? -0.971 34.969 -9.469 1 97.62 355 PRO A CA 1
ATOM 2889 C C . PRO A 1 355 ? -1.855 36.219 -9.297 1 97.62 355 PRO A C 1
ATOM 2891 O O . PRO A 1 355 ? -1.696 36.969 -8.328 1 97.62 355 PRO A O 1
ATOM 2894 N N . GLU A 1 356 ? -2.791 36.375 -10.195 1 97.75 356 GLU A N 1
ATOM 2895 C CA . GLU A 1 356 ? -3.703 37.531 -10.07 1 97.75 356 GLU A CA 1
ATOM 2896 C C . GLU A 1 356 ? -4.652 37.344 -8.891 1 97.75 356 GLU A C 1
ATOM 2898 O O . GLU A 1 356 ? -4.977 38.312 -8.195 1 97.75 356 GLU A O 1
ATOM 2903 N N . ALA A 1 357 ? -5.086 36.125 -8.688 1 98.38 357 ALA A N 1
ATOM 2904 C CA . ALA A 1 357 ? -5.941 35.812 -7.543 1 98.38 357 ALA A CA 1
ATOM 2905 C C . ALA A 1 357 ? -5.191 36.031 -6.23 1 98.38 357 ALA A C 1
ATOM 2907 O O . ALA A 1 357 ? -5.758 36.531 -5.258 1 98.38 357 ALA A O 1
ATOM 2908 N N . ARG A 1 358 ? -3.908 35.688 -6.223 1 98.56 358 ARG A N 1
ATOM 2909 C CA . ARG A 1 358 ? -3.084 35.875 -5.031 1 98.56 358 ARG A CA 1
ATOM 2910 C C . ARG A 1 358 ? -2.936 37.344 -4.699 1 98.56 358 ARG A C 1
ATOM 2912 O O . ARG A 1 358 ? -3.059 37.75 -3.537 1 98.56 358 ARG A O 1
ATOM 2919 N N . GLN A 1 359 ? -2.66 38.125 -5.734 1 98.12 359 GLN A N 1
ATOM 2920 C CA . GLN A 1 359 ? -2.553 39.562 -5.516 1 98.12 359 GLN A CA 1
ATOM 2921 C C . GLN A 1 359 ? -3.881 40.156 -5.039 1 98.12 359 GLN A C 1
ATOM 2923 O O . GLN A 1 359 ? -3.904 41 -4.156 1 98.12 359 GLN A O 1
ATOM 2928 N N . TYR A 1 360 ? -4.941 39.656 -5.656 1 98.25 360 TYR A N 1
ATOM 2929 C CA . TYR A 1 360 ? -6.281 40.125 -5.348 1 98.25 360 TYR A CA 1
ATOM 2930 C C . TYR A 1 360 ? -6.605 39.938 -3.873 1 98.25 360 TYR A C 1
ATOM 2932 O O . TYR A 1 360 ? -7.039 40.875 -3.195 1 98.25 360 TYR A O 1
ATOM 2940 N N . ILE A 1 361 ? -6.418 38.781 -3.34 1 98.5 361 ILE A N 1
ATOM 2941 C CA . ILE A 1 361 ? -6.754 38.5 -1.947 1 98.5 361 ILE A CA 1
ATOM 2942 C C . ILE A 1 361 ? -5.848 39.312 -1.026 1 98.5 361 ILE A C 1
ATOM 2944 O O . ILE A 1 361 ? -6.289 39.812 0.011 1 98.5 361 ILE A O 1
ATOM 2948 N N . TRP A 1 362 ? -4.574 39.438 -1.355 1 98.5 362 TRP A N 1
ATOM 2949 C CA . TRP A 1 362 ? -3.686 40.25 -0.53 1 98.5 362 TRP A CA 1
ATOM 2950 C C . TRP A 1 362 ? -4.16 41.688 -0.479 1 98.5 362 TRP A C 1
ATOM 2952 O O . TRP A 1 362 ? -4.184 42.312 0.589 1 98.5 362 TRP A O 1
ATOM 2962 N N . ASP A 1 363 ? -4.535 42.25 -1.642 1 98.38 363 ASP A N 1
ATOM 2963 C CA . ASP A 1 363 ? -4.969 43.625 -1.694 1 98.38 363 ASP A CA 1
ATOM 2964 C C . ASP A 1 363 ? -6.152 43.875 -0.764 1 98.38 363 ASP A C 1
ATOM 2966 O O . ASP A 1 363 ? -6.203 44.906 -0.063 1 98.38 363 ASP A O 1
ATOM 2970 N N . ILE A 1 364 ? -7.039 42.969 -0.802 1 98.38 364 ILE A N 1
ATOM 2971 C CA . ILE A 1 364 ? -8.219 43.094 0.05 1 98.38 364 ILE A CA 1
ATOM 2972 C C . ILE A 1 364 ? -7.805 43 1.517 1 98.38 364 ILE A C 1
ATOM 2974 O O . ILE A 1 364 ? -8.227 43.812 2.35 1 98.38 364 ILE A O 1
ATOM 2978 N N . CYS A 1 365 ? -6.98 42 1.854 1 98.44 365 CYS A N 1
ATOM 2979 C CA . CYS A 1 365 ? -6.57 41.781 3.232 1 98.44 365 CYS A CA 1
ATOM 2980 C C . CYS A 1 365 ? -5.648 42.875 3.732 1 98.44 365 CYS A C 1
ATOM 2982 O O . CYS A 1 365 ? -5.664 43.219 4.918 1 98.44 365 CYS A O 1
ATOM 2984 N N . LYS A 1 366 ? -4.844 43.406 2.836 1 98.38 366 LYS A N 1
ATOM 2985 C CA . LYS A 1 366 ? -4.031 44.562 3.215 1 98.38 366 LYS A CA 1
ATOM 2986 C C . LYS A 1 366 ? -4.91 45.719 3.688 1 98.38 366 LYS A C 1
ATOM 2988 O O . LYS A 1 366 ? -4.703 46.25 4.777 1 98.38 366 LYS A O 1
ATOM 2993 N N . LYS A 1 367 ? -5.883 46.031 2.879 1 97.81 367 LYS A N 1
ATOM 2994 C CA . LYS A 1 367 ? -6.766 47.156 3.145 1 97.81 367 LYS A CA 1
ATOM 2995 C C . LYS A 1 367 ? -7.582 46.938 4.414 1 97.81 367 LYS A C 1
ATOM 2997 O O . LYS A 1 367 ? -7.746 47.844 5.223 1 97.81 367 LYS A O 1
ATOM 3002 N N . ASN A 1 368 ? -8.016 45.719 4.57 1 97.88 368 ASN A N 1
ATOM 3003 C CA . ASN A 1 368 ? -9.047 45.469 5.574 1 97.88 368 ASN A CA 1
ATOM 3004 C C . ASN A 1 368 ? -8.445 44.906 6.863 1 97.88 368 ASN A C 1
ATOM 3006 O O . ASN A 1 368 ? -9.125 44.812 7.883 1 97.88 368 ASN A O 1
ATOM 3010 N N . TYR A 1 369 ? -7.16 44.531 6.891 1 98 369 TYR A N 1
ATOM 3011 C CA . TYR A 1 369 ? -6.543 43.969 8.078 1 98 369 TYR A CA 1
ATOM 3012 C C . TYR A 1 369 ? -5.152 44.562 8.305 1 98 369 TYR A C 1
ATOM 3014 O O . TYR A 1 369 ? -4.898 45.188 9.328 1 98 369 TYR A O 1
ATOM 3022 N N . TYR A 1 370 ? -4.262 44.375 7.336 1 97.94 370 TYR A N 1
ATOM 3023 C CA . TYR A 1 370 ? -2.863 44.75 7.48 1 97.94 370 TYR A CA 1
ATOM 3024 C C . TYR A 1 370 ? -2.748 46.25 7.809 1 97.94 370 TYR A C 1
ATOM 3026 O O . TYR A 1 370 ? -1.967 46.625 8.68 1 97.94 370 TYR A O 1
ATOM 3034 N N . ASP A 1 371 ? -3.488 47.062 7.16 1 97.06 371 ASP A N 1
ATOM 3035 C CA . ASP A 1 371 ? -3.426 48.5 7.324 1 97.06 371 ASP A CA 1
ATOM 3036 C C . ASP A 1 371 ? -3.961 48.938 8.695 1 97.06 371 ASP A C 1
ATOM 3038 O O . ASP A 1 371 ? -3.699 50.031 9.148 1 97.06 371 ASP A O 1
ATOM 3042 N N . TYR A 1 372 ? -4.727 48.031 9.312 1 97.25 372 TYR A N 1
ATOM 3043 C CA . TYR A 1 372 ? -5.184 48.281 10.672 1 97.25 372 TYR A CA 1
ATOM 3044 C C . TYR A 1 372 ? -4.09 47.969 11.688 1 97.25 372 TYR A C 1
ATOM 3046 O O . TYR A 1 372 ? -4.188 48.375 12.852 1 97.25 372 TYR A O 1
ATOM 3054 N N . GLY A 1 373 ? -3.078 47.25 11.266 1 96.81 373 GLY A N 1
ATOM 3055 C CA . GLY A 1 373 ? -1.978 46.938 12.156 1 96.81 373 GLY A CA 1
ATOM 3056 C C . GLY A 1 373 ? -1.899 45.438 12.477 1 96.81 373 GLY A C 1
ATOM 3057 O O . GLY A 1 373 ? -1.13 45.031 13.344 1 96.81 373 GLY A O 1
ATOM 3058 N N . ILE A 1 374 ? -2.689 44.656 11.844 1 97.75 374 ILE A N 1
ATOM 3059 C CA . ILE A 1 374 ? -2.592 43.219 12.031 1 97.75 374 ILE A CA 1
ATOM 3060 C C . ILE A 1 374 ? -1.162 42.75 11.758 1 97.75 374 ILE A C 1
ATOM 3062 O O . ILE A 1 374 ? -0.563 43.125 10.75 1 97.75 374 ILE A O 1
ATOM 3066 N N . ASP A 1 375 ? -0.633 41.875 12.641 1 97.5 375 ASP A N 1
ATOM 3067 C CA . ASP A 1 375 ? 0.784 41.531 12.602 1 97.5 375 ASP A CA 1
ATOM 3068 C C . ASP A 1 375 ? 1.019 40.281 11.75 1 97.5 375 ASP A C 1
ATOM 3070 O O . ASP A 1 375 ? 2.064 40.156 11.109 1 97.5 375 ASP A O 1
ATOM 3074 N N . MET A 1 376 ? 0.222 39.312 11.867 1 98.06 376 MET A N 1
ATOM 3075 C CA . MET A 1 376 ? 0.349 38.031 11.219 1 98.06 376 MET A CA 1
ATOM 3076 C C . MET A 1 376 ? -1.011 37.5 10.758 1 98.06 376 MET A C 1
ATOM 3078 O O . MET A 1 376 ? -2.049 38.031 11.172 1 98.06 376 MET A O 1
ATOM 3082 N N . PHE A 1 377 ? -0.985 36.5 9.906 1 98.31 377 PHE A N 1
ATOM 3083 C CA . PHE A 1 377 ? -2.219 35.906 9.383 1 98.31 377 PHE A CA 1
ATOM 3084 C C . PHE A 1 377 ? -2.291 34.438 9.68 1 98.31 377 PHE A C 1
ATOM 3086 O O . PHE A 1 377 ? -1.268 33.75 9.688 1 98.31 377 PHE A O 1
ATOM 3093 N N . TRP A 1 378 ? -3.447 33.969 10.023 1 98.31 378 TRP A N 1
ATOM 3094 C CA . TRP A 1 378 ? -3.781 32.562 10.023 1 98.31 378 TRP A CA 1
ATOM 3095 C C . TRP A 1 378 ? -4.469 32.156 8.719 1 98.31 378 TRP A C 1
ATOM 3097 O O . TRP A 1 378 ? -5.664 32.406 8.547 1 98.31 378 TRP A O 1
ATOM 3107 N N . LEU A 1 379 ? -3.695 31.562 7.852 1 98.12 379 LEU A N 1
ATOM 3108 C CA . LEU A 1 379 ? -4.18 31.125 6.551 1 98.12 379 LEU A CA 1
ATOM 3109 C C . LEU A 1 379 ? -4.801 29.734 6.645 1 98.12 379 LEU A C 1
ATOM 3111 O O . LEU A 1 379 ? -4.223 28.75 6.172 1 98.12 379 LEU A O 1
ATOM 3115 N N . ASP A 1 380 ? -6.02 29.719 7.164 1 96.88 380 ASP A N 1
ATOM 3116 C CA . ASP A 1 380 ? -6.715 28.469 7.469 1 96.88 380 ASP A CA 1
ATOM 3117 C C . ASP A 1 380 ? -7.375 27.891 6.219 1 96.88 380 ASP A C 1
ATOM 3119 O O . ASP A 1 380 ? -7.398 28.531 5.168 1 96.88 380 ASP A O 1
ATOM 3123 N N . ASN A 1 381 ? -7.766 26.562 6.223 1 96.5 381 ASN A N 1
ATOM 3124 C CA . ASN A 1 381 ? -8.398 25.828 5.125 1 96.5 381 ASN A CA 1
ATOM 3125 C C . ASN A 1 381 ? -7.523 25.844 3.871 1 96.5 381 ASN A C 1
ATOM 3127 O O . ASN A 1 381 ? -8.023 26.078 2.768 1 96.5 381 ASN A O 1
ATOM 3131 N N . ALA A 1 382 ? -6.27 25.562 4.102 1 96 382 ALA A N 1
ATOM 3132 C CA . ALA A 1 382 ? -5.273 25.766 3.051 1 96 382 ALA A CA 1
ATOM 3133 C C . ALA A 1 382 ? -5.168 24.531 2.162 1 96 382 ALA A C 1
ATOM 3135 O O . ALA A 1 382 ? -4.457 24.531 1.157 1 96 382 ALA A O 1
ATOM 3136 N N . GLU A 1 383 ? -5.922 23.516 2.369 1 92.62 383 GLU A N 1
ATOM 3137 C CA . GLU A 1 383 ? -5.684 22.219 1.767 1 92.62 383 GLU A CA 1
ATOM 3138 C C . GLU A 1 383 ? -6.141 22.188 0.311 1 92.62 383 GLU A C 1
ATOM 3140 O O . GLU A 1 383 ? -5.562 21.469 -0.513 1 92.62 383 GLU A O 1
ATOM 3145 N N . PRO A 1 384 ? -7.219 23.422 -0.098 1 93.19 384 PRO A N 1
ATOM 3146 C CA . PRO A 1 384 ? -8.492 23.953 0.38 1 93.19 384 PRO A CA 1
ATOM 3147 C C . PRO A 1 384 ? -9.398 22.891 0.987 1 93.19 384 PRO A C 1
ATOM 3149 O O . PRO A 1 384 ? -9.352 21.734 0.573 1 93.19 384 PRO A O 1
ATOM 3152 N N . ASP A 1 385 ? -10.188 23.188 1.795 1 93.88 385 ASP A N 1
ATOM 3153 C CA . ASP A 1 385 ? -11.086 22.312 2.547 1 93.88 385 ASP A CA 1
ATOM 3154 C C . ASP A 1 385 ? -12.312 21.938 1.718 1 93.88 385 ASP A C 1
ATOM 3156 O O . ASP A 1 385 ? -13.438 22.266 2.098 1 93.88 385 ASP A O 1
ATOM 3160 N N . PHE A 1 386 ? -12.148 21.141 0.705 1 94.69 386 PHE A N 1
ATOM 3161 C CA . PHE A 1 386 ? -13.234 20.719 -0.176 1 94.69 386 PHE A CA 1
ATOM 3162 C C . PHE A 1 386 ? -14.32 20 0.612 1 94.69 386 PHE A C 1
ATOM 3164 O O . PHE A 1 386 ? -14.031 19.234 1.531 1 94.69 386 PHE A O 1
ATOM 3171 N N . GLY A 1 387 ? -15.57 20.344 0.236 1 91.81 387 GLY A N 1
ATOM 3172 C CA . GLY A 1 387 ? -16.656 19.594 0.827 1 91.81 387 GLY A CA 1
ATOM 3173 C C . GLY A 1 387 ? -16.547 18.094 0.575 1 91.81 387 GLY A C 1
ATOM 3174 O O . GLY A 1 387 ? -16.797 17.281 1.476 1 91.81 387 GLY A O 1
ATOM 3175 N N . VAL A 1 388 ? -16.234 17.75 -0.641 1 91.31 388 VAL A N 1
ATOM 3176 C CA . VAL A 1 388 ? -15.898 16.406 -1.063 1 91.31 388 VAL A CA 1
ATOM 3177 C C . VAL A 1 388 ? -14.547 16.391 -1.784 1 91.31 388 VAL A C 1
ATOM 3179 O O . VAL A 1 388 ? -14.344 17.156 -2.734 1 91.31 388 VAL A O 1
ATOM 3182 N N . TYR A 1 389 ? -13.641 15.609 -1.365 1 94.31 389 TYR A N 1
ATOM 3183 C CA . TYR A 1 389 ? -12.305 15.594 -1.951 1 94.31 389 TYR A CA 1
ATOM 3184 C C . TYR A 1 389 ? -12.289 14.812 -3.26 1 94.31 389 TYR A C 1
ATOM 3186 O O . TYR A 1 389 ? -11.484 13.898 -3.436 1 94.31 389 TYR A O 1
ATOM 3194 N N . ASP A 1 390 ? -13.172 15.227 -4.234 1 93.5 390 ASP A N 1
ATOM 3195 C CA . ASP A 1 390 ? -13.18 14.719 -5.602 1 93.5 390 ASP A CA 1
ATOM 3196 C C . ASP A 1 390 ? -12.195 15.5 -6.477 1 93.5 390 ASP A C 1
ATOM 3198 O O . ASP A 1 390 ? -12.609 16.25 -7.371 1 93.5 390 ASP A O 1
ATOM 3202 N N . PHE A 1 391 ? -10.945 15.227 -6.324 1 96.12 391 PHE A N 1
ATOM 3203 C CA . PHE A 1 391 ? -9.898 15.992 -7 1 96.12 391 PHE A CA 1
ATOM 3204 C C . PHE A 1 391 ? -10.078 15.93 -8.516 1 96.12 391 PHE A C 1
ATOM 3206 O O . PHE A 1 391 ? -9.695 16.859 -9.227 1 96.12 391 PHE A O 1
ATOM 3213 N N . ASP A 1 392 ? -10.68 14.828 -8.977 1 94.25 392 ASP A N 1
ATOM 3214 C CA . ASP A 1 392 ? -10.859 14.656 -10.414 1 94.25 392 ASP A CA 1
ATOM 3215 C C . ASP A 1 392 ? -11.945 15.594 -10.945 1 94.25 392 ASP A C 1
ATOM 3217 O O . ASP A 1 392 ? -12.094 15.758 -12.156 1 94.25 392 ASP A O 1
ATOM 3221 N N . ASN A 1 393 ? -12.664 16.328 -10.078 1 94.88 393 ASN A N 1
ATOM 3222 C CA . ASN A 1 393 ? -13.758 17.203 -10.492 1 94.88 393 ASN A CA 1
ATOM 3223 C C . ASN A 1 393 ? -13.336 18.672 -10.461 1 94.88 393 ASN A C 1
ATOM 3225 O O . ASN A 1 393 ? -14.125 19.547 -10.812 1 94.88 393 ASN A O 1
ATOM 3229 N N . TYR A 1 394 ? -12.141 19 -9.953 1 96.38 394 TYR A N 1
ATOM 3230 C CA . TYR A 1 394 ? -11.742 20.391 -9.781 1 96.38 394 TYR A CA 1
ATOM 3231 C C . TYR A 1 394 ? -10.602 20.766 -10.727 1 96.38 394 TYR A C 1
ATOM 3233 O O . TYR A 1 394 ? -9.891 19.875 -11.219 1 96.38 394 TYR A O 1
ATOM 3241 N N . ARG A 1 395 ? -10.492 22.031 -11.023 1 95.5 395 ARG A N 1
ATOM 3242 C CA . ARG A 1 395 ? -9.445 22.547 -11.906 1 95.5 395 ARG A CA 1
ATOM 3243 C C . ARG A 1 395 ? -8.961 23.906 -11.445 1 95.5 395 ARG A C 1
ATOM 3245 O O . ARG A 1 395 ? -9.766 24.766 -11.07 1 95.5 395 ARG A O 1
ATOM 3252 N N . TYR A 1 396 ? -7.707 24.094 -11.375 1 97.06 396 TYR A N 1
ATOM 3253 C CA . TYR A 1 396 ? -7.039 25.359 -11.117 1 97.06 396 TYR A CA 1
ATOM 3254 C C . TYR A 1 396 ? -6.555 26 -12.422 1 97.06 396 TYR A C 1
ATOM 3256 O O . TYR A 1 396 ? -6.602 25.375 -13.477 1 97.06 396 TYR A O 1
ATOM 3264 N N . ARG A 1 397 ? -6.121 27.219 -12.312 1 95.56 397 ARG A N 1
ATOM 3265 C CA . ARG A 1 397 ? -5.453 27.844 -13.445 1 95.56 397 ARG A CA 1
ATOM 3266 C C . ARG A 1 397 ? -4.246 27.031 -13.891 1 95.56 397 ARG A C 1
ATOM 3268 O O . ARG A 1 397 ? -3.969 26.922 -15.094 1 95.56 397 ARG A O 1
ATOM 3275 N N . MET A 1 398 ? -3.604 26.438 -12.906 1 95.38 398 MET A N 1
ATOM 3276 C CA . MET A 1 398 ? -2.355 25.719 -13.148 1 95.38 398 MET A CA 1
ATOM 3277 C C . MET A 1 398 ? -2.625 24.359 -13.773 1 95.38 398 MET A C 1
ATOM 3279 O O . MET A 1 398 ? -1.717 23.734 -14.32 1 95.38 398 MET A O 1
ATOM 3283 N N . GLY A 1 399 ? -3.803 23.812 -13.688 1 95.06 399 GLY A N 1
ATOM 3284 C CA . GLY A 1 399 ? -4.148 22.5 -14.227 1 95.06 399 GLY A CA 1
ATOM 3285 C C . GLY A 1 399 ? -5.227 21.797 -13.43 1 95.06 399 GLY A C 1
ATOM 3286 O O . GLY A 1 399 ? -5.859 22.391 -12.562 1 95.06 399 GLY A O 1
ATOM 3287 N N . THR A 1 400 ? -5.449 20.5 -13.805 1 96.12 400 THR A N 1
ATOM 3288 C CA . THR A 1 400 ? -6.43 19.703 -13.07 1 96.12 400 THR A CA 1
ATOM 3289 C C . THR A 1 400 ? -5.996 19.531 -11.617 1 96.12 400 THR A C 1
ATOM 3291 O O . THR A 1 400 ? -4.801 19.531 -11.312 1 96.12 400 THR A O 1
ATOM 3294 N N . ALA A 1 401 ? -6.996 19.469 -10.742 1 97.12 401 ALA A N 1
ATOM 3295 C CA . ALA A 1 401 ? -6.672 19.25 -9.336 1 97.12 401 ALA A CA 1
ATOM 3296 C C . ALA A 1 401 ? -5.867 17.969 -9.156 1 97.12 401 ALA A C 1
ATOM 3298 O O . ALA A 1 401 ? -4.953 17.906 -8.328 1 97.12 401 ALA A O 1
ATOM 3299 N N . LEU A 1 402 ? -6.117 16.938 -9.945 1 97.69 402 LEU A N 1
ATOM 3300 C CA . LEU A 1 402 ? -5.363 15.695 -9.859 1 97.69 402 LEU A CA 1
ATOM 3301 C C . LEU A 1 402 ? -3.881 15.945 -10.125 1 97.69 402 LEU A C 1
ATOM 3303 O O . LEU A 1 402 ? -3.023 15.273 -9.547 1 97.69 402 LEU A O 1
ATOM 3307 N N . SER A 1 403 ? -3.547 16.906 -10.938 1 97.56 403 SER A N 1
ATOM 3308 C CA . SER A 1 403 ? -2.174 17.094 -11.398 1 97.56 403 SER A CA 1
ATOM 3309 C C . SER A 1 403 ? -1.399 18.031 -10.484 1 97.56 403 SER A C 1
ATOM 3311 O O . SER A 1 403 ? -0.167 18.047 -10.508 1 97.56 403 SER A O 1
ATOM 3313 N N . CYS A 1 404 ? -2.107 18.844 -9.586 1 97.62 404 CYS A N 1
ATOM 3314 C CA . CYS A 1 404 ? -1.281 19.875 -8.977 1 97.62 404 CYS A CA 1
ATOM 3315 C C . CYS A 1 404 ? -1.859 20.328 -7.637 1 97.62 404 CYS A C 1
ATOM 3317 O O . CYS A 1 404 ? -1.368 21.281 -7.027 1 97.62 404 CYS A O 1
ATOM 3319 N N . SER A 1 405 ? -2.811 19.656 -7.062 1 97.81 405 SER A N 1
ATOM 3320 C CA . SER A 1 405 ? -3.531 20.141 -5.891 1 97.81 405 SER A CA 1
ATOM 3321 C C . SER A 1 405 ? -2.604 20.281 -4.691 1 97.81 405 SER A C 1
ATOM 3323 O O . SER A 1 405 ? -2.818 21.141 -3.83 1 97.81 405 SER A O 1
ATOM 3325 N N . ASN A 1 406 ? -1.558 19.547 -4.633 1 98.44 406 ASN A N 1
ATOM 3326 C CA . ASN A 1 406 ? -0.712 19.516 -3.445 1 98.44 406 ASN A CA 1
ATOM 3327 C C . ASN A 1 406 ? 0.057 20.828 -3.275 1 98.44 406 ASN A C 1
ATOM 3329 O O . ASN A 1 406 ? 0.524 21.141 -2.18 1 98.44 406 ASN A O 1
ATOM 3333 N N . ILE A 1 407 ? 0.174 21.625 -4.273 1 97.94 407 ILE A N 1
ATOM 3334 C CA . ILE A 1 407 ? 1.012 22.812 -4.223 1 97.94 407 ILE A CA 1
ATOM 3335 C C . ILE A 1 407 ? 0.218 23.984 -3.631 1 97.94 407 ILE A C 1
ATOM 3337 O O . ILE A 1 407 ? 0.79 25.016 -3.279 1 97.94 407 ILE A O 1
ATOM 3341 N N . TYR A 1 408 ? -1.083 23.812 -3.516 1 98.38 408 TYR A N 1
ATOM 3342 C CA . TYR A 1 408 ? -2.016 24.891 -3.213 1 98.38 408 TYR A CA 1
ATOM 3343 C C . TYR A 1 408 ? -1.622 25.609 -1.926 1 98.38 408 TYR A C 1
ATOM 3345 O O . TYR A 1 408 ? -1.5 26.828 -1.902 1 98.38 408 TYR A O 1
ATOM 3353 N N . PRO A 1 409 ? -1.357 24.906 -0.822 1 98.5 409 PRO A N 1
ATOM 3354 C CA . PRO A 1 409 ? -1.063 25.625 0.418 1 98.5 409 PRO A CA 1
ATOM 3355 C C . PRO A 1 409 ? 0.208 26.469 0.323 1 98.5 409 PRO A C 1
ATOM 3357 O O . PRO A 1 409 ? 0.3 27.531 0.947 1 98.5 409 PRO A O 1
ATOM 3360 N N . LYS A 1 410 ? 1.181 25.953 -0.379 1 98.31 410 LYS A N 1
ATOM 3361 C CA . LYS A 1 410 ? 2.41 26.703 -0.59 1 98.31 410 LYS A CA 1
ATOM 3362 C C . LYS A 1 410 ? 2.121 28.047 -1.259 1 98.31 410 LYS A C 1
ATOM 3364 O O . LYS A 1 410 ? 2.631 29.094 -0.829 1 98.31 410 LYS A O 1
ATOM 3369 N N . LEU A 1 411 ? 1.261 28.047 -2.266 1 98.38 411 LEU A N 1
ATOM 3370 C CA . LEU A 1 411 ? 0.972 29.234 -3.043 1 98.38 411 LEU A CA 1
ATOM 3371 C C . LEU A 1 411 ? 0.044 30.172 -2.275 1 98.38 411 LEU A C 1
ATOM 3373 O O . LEU A 1 411 ? 0.109 31.391 -2.443 1 98.38 411 LEU A O 1
ATOM 3377 N N . TYR A 1 412 ? -0.776 29.578 -1.424 1 98.56 412 TYR A N 1
ATOM 3378 C CA . TYR A 1 412 ? -1.582 30.391 -0.522 1 98.56 412 TYR A CA 1
ATOM 3379 C C . TYR A 1 412 ? -0.7 31.156 0.452 1 98.56 412 TYR A C 1
ATOM 3381 O O . TYR A 1 412 ? -0.872 32.375 0.634 1 98.56 412 TYR A O 1
ATOM 3389 N N . ALA A 1 413 ? 0.256 30.547 1.035 1 98.25 413 ALA A N 1
ATOM 3390 C CA . ALA A 1 413 ? 1.224 31.203 1.91 1 98.25 413 ALA A CA 1
ATOM 3391 C C . ALA A 1 413 ? 2.016 32.281 1.153 1 98.25 413 ALA A C 1
ATOM 3393 O O . ALA A 1 413 ? 2.262 33.344 1.675 1 98.25 413 ALA A O 1
ATOM 3394 N N . LYS A 1 414 ? 2.404 31.922 -0.046 1 98.12 414 LYS A N 1
ATOM 3395 C CA . LYS A 1 414 ? 3.193 32.812 -0.886 1 98.12 414 LYS A CA 1
ATOM 3396 C C . LYS A 1 414 ? 2.447 34.125 -1.152 1 98.12 414 LYS A C 1
ATOM 3398 O O . LYS A 1 414 ? 3.062 35.188 -1.249 1 98.12 414 LYS A O 1
ATOM 3403 N N . ALA A 1 415 ? 1.137 34.062 -1.348 1 98.44 415 ALA A N 1
ATOM 3404 C CA . ALA A 1 415 ? 0.319 35.25 -1.598 1 98.44 415 ALA A CA 1
ATOM 3405 C C . ALA A 1 415 ? 0.512 36.281 -0.501 1 98.44 415 ALA A C 1
ATOM 3407 O O . ALA A 1 415 ? 0.739 37.469 -0.79 1 98.44 415 ALA A O 1
ATOM 3408 N N . PHE A 1 416 ? 0.437 35.875 0.707 1 98.44 416 PHE A N 1
ATOM 3409 C CA . PHE A 1 416 ? 0.543 36.781 1.84 1 98.44 416 PHE A CA 1
ATOM 3410 C C . PHE A 1 416 ? 1.997 37.156 2.094 1 98.44 416 PHE A C 1
ATOM 3412 O O . PHE A 1 416 ? 2.289 38.312 2.482 1 98.44 416 PHE A O 1
ATOM 3419 N N . TYR A 1 417 ? 2.908 36.219 1.902 1 98.12 417 TYR A N 1
ATOM 3420 C CA . TYR A 1 417 ? 4.328 36.531 2.049 1 98.12 417 TYR A CA 1
ATOM 3421 C C . TYR A 1 417 ? 4.766 37.625 1.08 1 98.12 417 TYR A C 1
ATOM 3423 O O . TYR A 1 417 ? 5.34 38.625 1.491 1 98.12 417 TYR A O 1
ATOM 3431 N N . ASP A 1 418 ? 4.496 37.438 -0.197 1 97.88 418 ASP A N 1
ATOM 3432 C CA . ASP A 1 418 ? 4.887 38.375 -1.23 1 97.88 418 ASP A CA 1
ATOM 3433 C C . ASP A 1 418 ? 4.242 39.75 -0.992 1 97.88 418 ASP A C 1
ATOM 3435 O O . ASP A 1 418 ? 4.887 40.781 -1.173 1 97.88 418 ASP A O 1
ATOM 3439 N N . GLY A 1 419 ? 2.959 39.656 -0.653 1 97.88 419 GLY A N 1
ATOM 3440 C CA . GLY A 1 419 ? 2.266 40.906 -0.379 1 97.88 419 GLY A CA 1
ATOM 3441 C C . GLY A 1 419 ? 2.893 41.719 0.749 1 97.88 419 GLY A C 1
ATOM 3442 O O . GLY A 1 419 ? 3.146 42.906 0.603 1 97.88 419 GLY A O 1
ATOM 3443 N N . GLN A 1 420 ? 3.125 41.094 1.859 1 97.44 420 GLN A N 1
ATOM 3444 C CA . GLN A 1 420 ? 3.723 41.781 3.016 1 97.44 420 GLN A CA 1
ATOM 3445 C C . GLN A 1 420 ? 5.137 42.25 2.703 1 97.44 420 GLN A C 1
ATOM 3447 O O . GLN A 1 420 ? 5.531 43.344 3.121 1 97.44 420 GLN A O 1
ATOM 3452 N N . LYS A 1 421 ? 5.891 41.375 2.031 1 96.62 421 LYS A N 1
ATOM 3453 C CA . LYS A 1 421 ? 7.25 41.75 1.65 1 96.62 421 LYS A CA 1
ATOM 3454 C C . LYS A 1 421 ? 7.258 43 0.765 1 96.62 421 LYS A C 1
ATOM 3456 O O . LYS A 1 421 ? 8.086 43.906 0.949 1 96.62 421 LYS A O 1
ATOM 3461 N N . ALA A 1 422 ? 6.379 43 -0.165 1 96.62 422 ALA A N 1
ATOM 3462 C CA . ALA A 1 422 ? 6.262 44.125 -1.072 1 96.62 422 ALA A CA 1
ATOM 3463 C C . ALA A 1 422 ? 5.906 45.406 -0.31 1 96.62 422 ALA A C 1
ATOM 3465 O O . ALA A 1 422 ? 6.285 46.5 -0.715 1 96.62 422 ALA A O 1
ATOM 3466 N N . ASP A 1 423 ? 5.262 45.25 0.76 1 94.38 423 ASP A N 1
ATOM 3467 C CA . ASP A 1 423 ? 4.832 46.375 1.555 1 94.38 423 ASP A CA 1
ATOM 3468 C C . ASP A 1 423 ? 5.875 46.75 2.615 1 94.38 423 ASP A C 1
ATOM 3470 O O . ASP A 1 423 ? 5.598 47.531 3.527 1 94.38 423 ASP A O 1
ATOM 3474 N N . GLY A 1 424 ? 7.051 46.062 2.605 1 93.19 424 GLY A N 1
ATOM 3475 C CA . GLY A 1 424 ? 8.203 46.469 3.398 1 93.19 424 GLY A CA 1
ATOM 3476 C C . GLY A 1 424 ? 8.367 45.625 4.664 1 93.19 424 GLY A C 1
ATOM 3477 O O . GLY A 1 424 ? 9.258 45.906 5.473 1 93.19 424 GLY A O 1
ATOM 3478 N N . ASN A 1 425 ? 7.512 44.625 4.836 1 92.69 425 ASN A N 1
ATOM 3479 C CA . ASN A 1 425 ? 7.652 43.75 5.988 1 92.69 425 ASN A CA 1
ATOM 3480 C C . ASN A 1 425 ? 8.734 42.688 5.758 1 92.69 425 ASN A C 1
ATOM 3482 O O . ASN A 1 425 ? 8.742 42.031 4.727 1 92.69 425 ASN A O 1
ATOM 3486 N N . ASP A 1 426 ? 9.664 42.5 6.711 1 89.12 426 ASP A N 1
ATOM 3487 C CA . ASP A 1 426 ? 10.742 41.531 6.535 1 89.12 426 ASP A CA 1
ATOM 3488 C C . ASP A 1 426 ? 10.688 40.469 7.605 1 89.12 426 ASP A C 1
ATOM 3490 O O . ASP A 1 426 ? 11.594 39.625 7.711 1 89.12 426 ASP A O 1
ATOM 3494 N N . LYS A 1 427 ? 9.711 40.438 8.398 1 91.06 427 LYS A N 1
ATOM 3495 C CA . LYS A 1 427 ? 9.555 39.438 9.453 1 91.06 427 LYS A CA 1
ATOM 3496 C C . LYS A 1 427 ? 8.227 38.688 9.32 1 91.06 427 LYS A C 1
ATOM 3498 O O . LYS A 1 427 ? 7.469 38.594 10.289 1 91.06 427 LYS A O 1
ATOM 3503 N N . ILE A 1 428 ? 8.062 38.188 8.242 1 95.44 428 ILE A N 1
ATOM 3504 C CA . ILE A 1 428 ? 6.777 37.594 7.875 1 95.44 428 ILE A CA 1
ATOM 3505 C C . ILE A 1 428 ? 6.652 36.188 8.484 1 95.44 428 ILE A C 1
ATOM 3507 O O . ILE A 1 428 ? 7.574 35.375 8.391 1 95.44 428 ILE A O 1
ATOM 3511 N N . PHE A 1 429 ? 5.609 35.938 9.148 1 97.06 429 PHE A N 1
ATOM 3512 C CA . PHE A 1 429 ? 5.277 34.656 9.773 1 97.06 429 PHE A CA 1
ATOM 3513 C C . PHE A 1 429 ? 3.775 34.406 9.734 1 97.06 429 PHE A C 1
ATOM 3515 O O . PHE A 1 429 ? 2.984 35.281 10.086 1 97.06 429 PHE A O 1
ATOM 3522 N N . SER A 1 430 ? 3.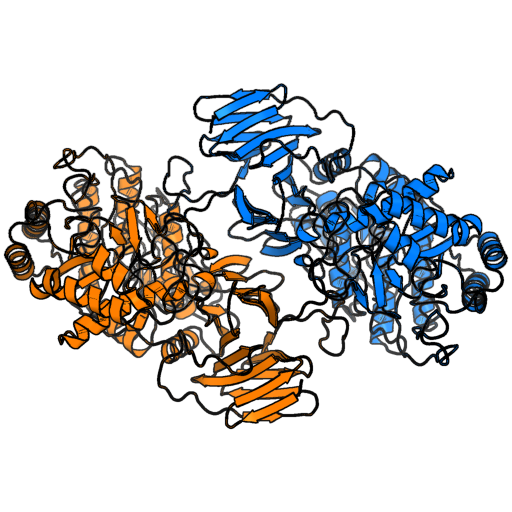338 33.281 9.141 1 97.94 430 SER A N 1
ATOM 3523 C CA . SER A 1 430 ? 1.913 33 9.023 1 97.94 430 SER A CA 1
ATOM 3524 C C . SER A 1 430 ? 1.592 31.594 9.547 1 97.94 430 SER A C 1
ATOM 3526 O O . SER A 1 430 ? 2.354 30.656 9.328 1 97.94 430 SER A O 1
ATOM 3528 N N . LEU A 1 431 ? 0.508 31.5 10.352 1 98.25 431 LEU A N 1
ATOM 3529 C CA . LEU A 1 431 ? -0.069 30.203 10.711 1 98.25 431 LEU A CA 1
ATOM 3530 C C . LEU A 1 431 ? -0.857 29.625 9.547 1 98.25 431 LEU A C 1
ATOM 3532 O O . LEU A 1 431 ? -1.616 30.328 8.883 1 98.25 431 LEU A O 1
ATOM 3536 N N . ILE A 1 432 ? -0.632 28.359 9.234 1 98.06 432 ILE A N 1
ATOM 3537 C CA . ILE A 1 432 ? -1.312 27.766 8.086 1 98.06 432 ILE A CA 1
ATOM 3538 C C . ILE A 1 432 ? -1.552 26.281 8.344 1 98.06 432 ILE A C 1
ATOM 3540 O O . ILE A 1 432 ? -0.727 25.609 8.969 1 98.06 432 ILE A O 1
ATOM 3544 N N . ARG A 1 433 ? -2.633 25.734 7.879 1 97 433 ARG A N 1
ATOM 3545 C CA . ARG A 1 433 ? -3.055 24.375 8.242 1 97 433 ARG A CA 1
ATOM 3546 C C . ARG A 1 433 ? -2.301 23.328 7.43 1 97 433 ARG A C 1
ATOM 3548 O O . ARG A 1 433 ? -2.062 22.219 7.91 1 97 433 ARG A O 1
ATOM 3555 N N . CYS A 1 434 ? -1.953 23.656 6.156 1 98.12 434 CYS A N 1
ATOM 3556 C CA . CYS A 1 434 ? -1.222 22.703 5.328 1 98.12 434 CYS A CA 1
ATOM 3557 C C . CYS A 1 434 ? -0.03 23.375 4.652 1 98.12 434 CYS A C 1
ATOM 3559 O O . CYS A 1 434 ? 0.103 24.594 4.691 1 98.12 434 CYS A O 1
ATOM 3561 N N . GLY A 1 435 ? 0.833 22.625 4.098 1 98.19 435 GLY A N 1
ATOM 3562 C CA . GLY A 1 435 ? 2.018 23.031 3.357 1 98.19 435 GLY A CA 1
ATOM 3563 C C . GLY A 1 435 ? 2.494 21.969 2.377 1 98.19 435 GLY A C 1
ATOM 3564 O O . GLY A 1 435 ? 1.995 20.844 2.381 1 98.19 435 GLY A O 1
ATOM 3565 N N . TRP A 1 436 ? 3.383 22.328 1.534 1 98.5 436 TRP A N 1
ATOM 3566 C CA . TRP A 1 436 ? 4.016 21.422 0.588 1 98.5 436 TRP A CA 1
ATOM 3567 C C . TRP A 1 436 ? 5.512 21.688 0.485 1 98.5 436 TRP A C 1
ATOM 3569 O O . TRP A 1 436 ? 6.059 22.484 1.254 1 98.5 436 TRP A O 1
ATOM 3579 N N . VAL A 1 437 ? 6.199 21.016 -0.395 1 98.5 437 VAL A N 1
ATOM 3580 C CA . VAL A 1 437 ? 7.641 21.156 -0.577 1 98.5 437 VAL A CA 1
ATOM 3581 C C . VAL A 1 437 ? 7.98 22.625 -0.828 1 98.5 437 VAL A C 1
ATOM 3583 O O . VAL A 1 437 ? 7.434 23.25 -1.741 1 98.5 437 VAL A O 1
ATOM 3586 N N . GLY A 1 438 ? 8.789 23.219 0.054 1 97.88 438 GLY A N 1
ATOM 3587 C CA . GLY A 1 438 ? 9.242 24.578 -0.142 1 97.88 438 GLY A CA 1
ATOM 3588 C C . GLY A 1 438 ? 8.406 25.594 0.618 1 97.88 438 GLY A C 1
ATOM 3589 O O . GLY A 1 438 ? 8.734 26.781 0.643 1 97.88 438 GLY A O 1
ATOM 3590 N N . SER A 1 439 ? 7.344 25.188 1.317 1 98 439 SER A N 1
ATOM 3591 C CA . SER A 1 439 ? 6.492 26.094 2.066 1 98 439 SER A CA 1
ATOM 3592 C C . SER A 1 439 ? 7.281 26.844 3.139 1 98 439 SER A C 1
ATOM 3594 O O . SER A 1 439 ? 6.938 27.969 3.51 1 98 439 SER A O 1
ATOM 3596 N N . GLN A 1 440 ? 8.352 26.234 3.627 1 97.19 440 GLN A N 1
ATOM 3597 C CA . GLN A 1 440 ? 9.133 26.812 4.719 1 97.19 440 GLN A CA 1
ATOM 3598 C C . GLN A 1 440 ? 9.703 28.172 4.328 1 97.19 440 GLN A C 1
ATOM 3600 O O . GLN A 1 440 ? 9.883 29.047 5.184 1 97.19 440 GLN A O 1
ATOM 3605 N N . LYS A 1 441 ? 9.938 28.422 3.07 1 95.88 441 LYS A N 1
ATOM 3606 C CA . LYS A 1 441 ? 10.586 29.656 2.646 1 95.88 441 LYS A CA 1
ATOM 3607 C C . LYS A 1 441 ? 9.656 30.859 2.787 1 95.88 441 LYS A C 1
ATOM 3609 O O . LYS A 1 441 ? 10.094 32 2.738 1 95.88 441 LYS A O 1
ATOM 3614 N N . TYR A 1 442 ? 8.414 30.516 2.979 1 97.44 442 TYR A N 1
ATOM 3615 C CA . TYR A 1 442 ? 7.438 31.594 3.09 1 97.44 442 TYR A CA 1
ATOM 3616 C C . TYR A 1 442 ? 7.031 31.812 4.543 1 97.44 442 TYR A C 1
ATOM 3618 O O . TYR A 1 442 ? 5.918 32.281 4.82 1 97.44 442 TYR A O 1
ATOM 3626 N N . GLY A 1 443 ? 7.887 31.453 5.516 1 96.19 443 GLY A N 1
ATOM 3627 C CA . GLY A 1 443 ? 7.656 31.719 6.93 1 96.19 443 GLY A CA 1
ATOM 3628 C C . GLY A 1 443 ? 6.371 31.094 7.445 1 96.19 443 GLY A C 1
ATOM 3629 O O . GLY A 1 443 ? 5.562 31.766 8.086 1 96.19 443 GLY A O 1
ATOM 3630 N N . THR A 1 444 ? 6.18 29.828 7.219 1 97.12 444 THR A N 1
ATOM 3631 C CA . THR A 1 444 ? 4.93 29.156 7.551 1 97.12 444 THR A CA 1
ATOM 3632 C C . THR A 1 444 ? 5.059 28.391 8.867 1 97.12 444 THR A C 1
ATOM 3634 O O . THR A 1 444 ? 6.062 27.719 9.102 1 97.12 444 THR A O 1
ATOM 3637 N N . LEU A 1 445 ? 4.121 28.578 9.758 1 98.25 445 LEU A N 1
ATOM 3638 C CA . LEU A 1 445 ? 3.895 27.781 10.953 1 98.25 445 LEU A CA 1
ATOM 3639 C C . LEU A 1 445 ? 2.76 26.781 10.734 1 98.25 445 LEU A C 1
ATOM 3641 O O . LEU A 1 445 ? 1.612 27.188 10.516 1 98.25 445 LEU A O 1
ATOM 3645 N N . LEU A 1 446 ? 3.088 25.516 10.734 1 98.19 446 LEU A N 1
ATOM 3646 C CA . LEU A 1 446 ? 2.068 24.5 10.516 1 98.19 446 LEU A CA 1
ATOM 3647 C C . LEU A 1 446 ? 1.65 23.859 11.836 1 98.19 446 LEU A C 1
ATOM 3649 O O . LEU A 1 446 ? 2.383 23.922 12.828 1 98.19 446 LEU A O 1
ATOM 3653 N N . TRP A 1 447 ? 0.461 23.312 11.922 1 97 447 TRP A N 1
ATOM 3654 C CA . TRP A 1 447 ? 0.025 22.484 13.047 1 97 447 TRP A CA 1
ATOM 3655 C C . TRP A 1 447 ? -0.729 21.25 12.555 1 97 447 TRP A C 1
ATOM 3657 O O . TRP A 1 447 ? -0.899 21.062 11.352 1 97 447 TRP A O 1
ATOM 3667 N N . ASN A 1 448 ? -1.085 20.344 13.367 1 95.75 448 ASN A N 1
ATOM 3668 C CA . ASN A 1 448 ? -1.587 19.047 12.961 1 95.75 448 ASN A CA 1
ATOM 3669 C C . ASN A 1 448 ? -3.102 19.047 12.773 1 95.75 448 ASN A C 1
ATOM 3671 O O . ASN A 1 448 ? -3.73 18 12.695 1 95.75 448 ASN A O 1
ATOM 3675 N N . GLY A 1 449 ? -3.723 20.234 12.625 1 94.69 449 GLY A N 1
ATOM 3676 C CA . GLY A 1 449 ? -5.109 20.344 12.203 1 94.69 449 GLY A CA 1
ATOM 3677 C C . GLY A 1 449 ? -6.094 20.109 13.336 1 94.69 449 GLY A C 1
ATOM 3678 O O . GLY A 1 449 ? -5.75 20.281 14.508 1 94.69 449 GLY A O 1
ATOM 3679 N N . ASP A 1 450 ? -7.391 19.875 12.969 1 94.25 450 ASP A N 1
ATOM 3680 C CA . ASP A 1 450 ? -8.484 19.734 13.93 1 94.25 450 ASP A CA 1
ATOM 3681 C C . ASP A 1 450 ? -8.523 18.328 14.516 1 94.25 450 ASP A C 1
ATOM 3683 O O . ASP A 1 450 ? -9.336 17.5 14.102 1 94.25 450 ASP A O 1
ATOM 3687 N N . ILE A 1 451 ? -7.723 18.125 15.531 1 94.19 451 ILE A N 1
ATOM 3688 C CA . ILE A 1 451 ? -7.555 16.797 16.109 1 94.19 451 ILE A CA 1
ATOM 3689 C C . ILE A 1 451 ? -8.398 16.672 17.375 1 94.19 451 ILE A C 1
ATOM 3691 O O . ILE A 1 451 ? -8.852 17.672 17.922 1 94.19 451 ILE A O 1
ATOM 3695 N N . GLN A 1 452 ? -8.547 15.477 17.875 1 93.69 452 GLN A N 1
ATOM 3696 C CA . GLN A 1 452 ? -9.375 15.195 19.031 1 93.69 452 GLN A CA 1
ATOM 3697 C C . GLN A 1 452 ? -8.602 15.445 20.328 1 93.69 452 GLN A C 1
ATOM 3699 O O . GLN A 1 452 ? -7.375 15.344 20.359 1 93.69 452 GLN A O 1
ATOM 3704 N N . SER A 1 453 ? -9.383 15.742 21.375 1 95.19 453 SER A N 1
ATOM 3705 C CA . SER A 1 453 ? -8.797 15.891 22.703 1 95.19 453 SER A CA 1
ATOM 3706 C C . SER A 1 453 ? -8.648 14.539 23.391 1 95.19 453 SER A C 1
ATOM 3708 O O . SER A 1 453 ? -9.352 14.258 24.359 1 95.19 453 SER A O 1
ATOM 3710 N N . THR A 1 454 ? -7.703 13.742 22.891 1 95.06 454 THR A N 1
ATOM 3711 C CA . THR A 1 454 ? -7.488 12.398 23.422 1 95.06 454 THR A CA 1
ATOM 3712 C C . THR A 1 454 ? -6.004 12.141 23.656 1 95.06 454 THR A C 1
ATOM 3714 O O . THR A 1 454 ? -5.152 12.852 23.125 1 95.06 454 THR A O 1
ATOM 3717 N N . TRP A 1 455 ? -5.75 11.18 24.516 1 96.56 455 TRP A N 1
ATOM 3718 C CA . TRP A 1 455 ? -4.375 10.766 24.75 1 96.56 455 TRP A CA 1
ATOM 3719 C C . TRP A 1 455 ? -3.74 10.203 23.484 1 96.56 455 TRP A C 1
ATOM 3721 O O . TRP A 1 455 ? -2.549 10.398 23.25 1 96.56 455 TRP A O 1
ATOM 3731 N N . GLU A 1 456 ? -4.504 9.531 22.594 1 93.88 456 GLU A N 1
ATOM 3732 C CA . GLU A 1 456 ? -4.012 9.016 21.328 1 93.88 456 GLU A CA 1
ATOM 3733 C C . GLU A 1 456 ? -3.531 10.141 20.406 1 93.88 456 GLU A C 1
ATOM 3735 O O . GLU A 1 456 ? -2.496 10.016 19.75 1 93.88 456 GLU A O 1
ATOM 3740 N N . ALA A 1 457 ? -4.32 11.172 20.406 1 95.38 457 ALA A N 1
ATOM 3741 C CA . ALA A 1 457 ? -3.922 12.32 19.609 1 95.38 457 ALA A CA 1
ATOM 3742 C C . ALA A 1 457 ? -2.621 12.93 20.125 1 95.38 457 ALA A C 1
ATOM 3744 O O . ALA A 1 457 ? -1.766 13.344 19.328 1 95.38 457 ALA A O 1
ATOM 3745 N N . LEU A 1 458 ? -2.527 13.008 21.438 1 97.56 458 LEU A N 1
ATOM 3746 C CA . LEU A 1 458 ? -1.3 13.531 22.031 1 97.56 458 LEU A CA 1
ATOM 3747 C C . LEU A 1 458 ? -0.104 12.664 21.656 1 97.56 458 LEU A C 1
ATOM 3749 O O . LEU A 1 458 ? 0.949 13.18 21.266 1 97.56 458 LEU A O 1
ATOM 3753 N N . GLN A 1 459 ? -0.302 11.391 21.766 1 96.5 459 GLN A N 1
ATOM 3754 C CA . GLN A 1 459 ? 0.755 10.445 21.406 1 96.5 459 GLN A CA 1
ATOM 3755 C C . GLN A 1 459 ? 1.183 10.633 19.953 1 96.5 459 GLN A C 1
ATOM 3757 O O . GLN A 1 459 ? 2.377 10.695 19.656 1 96.5 459 GLN A O 1
ATOM 3762 N N . SER A 1 460 ? 0.262 10.766 19.078 1 95.56 460 SER A N 1
ATOM 3763 C CA . SER A 1 460 ? 0.543 10.906 17.656 1 95.56 460 SER A CA 1
ATOM 3764 C C . SER A 1 460 ? 1.202 12.242 17.344 1 95.56 460 SER A C 1
ATOM 3766 O O . SER A 1 460 ? 1.99 12.352 16.406 1 95.56 460 SER A O 1
ATOM 3768 N N . ALA A 1 461 ? 0.898 13.227 18.109 1 97.25 461 ALA A N 1
ATOM 3769 C CA . ALA A 1 461 ? 1.387 14.578 17.859 1 97.25 461 ALA A CA 1
ATOM 3770 C C . ALA A 1 461 ? 2.91 14.633 17.922 1 97.25 461 ALA A C 1
ATOM 3772 O O . ALA A 1 461 ? 3.543 15.383 17.172 1 97.25 461 ALA A O 1
ATOM 3773 N N . VAL A 1 462 ? 3.506 13.844 18.797 1 98.12 462 VAL A N 1
ATOM 3774 C CA . VAL A 1 462 ? 4.957 13.859 18.953 1 98.12 462 VAL A CA 1
ATOM 3775 C C . VAL A 1 462 ? 5.613 13.453 17.625 1 98.12 462 VAL A C 1
ATOM 3777 O O . VAL A 1 462 ? 6.418 14.203 17.078 1 98.12 462 VAL A O 1
ATOM 3780 N N . GLY A 1 463 ? 5.18 12.297 17.109 1 97.5 463 GLY A N 1
ATOM 3781 C CA . GLY A 1 463 ? 5.73 11.828 15.852 1 97.5 463 GLY A CA 1
ATOM 3782 C C . GLY A 1 463 ? 5.406 12.742 14.688 1 97.5 463 GLY A C 1
ATOM 3783 O O . GLY A 1 463 ? 6.215 12.898 13.766 1 97.5 463 GLY A O 1
ATOM 3784 N N . GLN A 1 464 ? 4.25 13.367 14.727 1 97.81 464 GLN A N 1
ATOM 3785 C CA . GLN A 1 464 ? 3.83 14.281 13.672 1 97.81 464 GLN A CA 1
ATOM 3786 C C . GLN A 1 464 ? 4.738 15.5 13.609 1 97.81 464 GLN A C 1
ATOM 3788 O O . GLN A 1 464 ? 5.164 15.914 12.523 1 97.81 464 GLN A O 1
ATOM 3793 N N . GLY A 1 465 ? 5.047 16.047 14.766 1 98.12 465 GLY A N 1
ATOM 3794 C CA . GLY A 1 465 ? 5.949 17.188 14.805 1 98.12 465 GLY A CA 1
ATOM 3795 C C . GLY A 1 465 ? 7.348 16.859 14.328 1 98.12 465 GLY A C 1
ATOM 3796 O O . GLY A 1 465 ? 7.965 17.641 13.602 1 98.12 465 GLY A O 1
ATOM 3797 N N . LEU A 1 466 ? 7.801 15.68 14.719 1 98.62 466 LEU A N 1
ATOM 3798 C CA . LEU A 1 466 ? 9.141 15.25 14.336 1 98.62 466 LEU A CA 1
ATOM 3799 C C . LEU A 1 466 ? 9.227 15.016 12.828 1 98.62 466 LEU A C 1
ATOM 3801 O O . LEU A 1 466 ? 10.172 15.484 12.18 1 98.62 466 LEU A O 1
ATOM 3805 N N . ASN A 1 467 ? 8.25 14.375 12.266 1 98.69 467 ASN A N 1
ATOM 3806 C CA . ASN A 1 467 ? 8.234 14.117 10.836 1 98.69 467 ASN A CA 1
ATOM 3807 C C . ASN A 1 467 ? 8.062 15.406 10.031 1 98.69 467 ASN A C 1
ATOM 3809 O O . ASN A 1 467 ? 8.609 15.547 8.938 1 98.69 467 ASN A O 1
ATOM 3813 N N . MET A 1 468 ? 7.301 16.328 10.562 1 98.31 468 MET A N 1
ATOM 3814 C CA . MET A 1 468 ? 7.164 17.641 9.922 1 98.31 468 MET A CA 1
ATOM 3815 C C . MET A 1 468 ? 8.508 18.344 9.844 1 98.31 468 MET A C 1
ATOM 3817 O O . MET A 1 468 ? 8.844 18.953 8.82 1 98.31 468 MET A O 1
ATOM 3821 N N . GLY A 1 469 ? 9.234 18.297 10.922 1 98.38 469 GLY A N 1
ATOM 3822 C CA . GLY A 1 469 ? 10.57 18.875 10.93 1 98.38 469 GLY A CA 1
ATOM 3823 C C . GLY A 1 469 ? 11.5 18.234 9.914 1 98.38 469 GLY A C 1
ATOM 3824 O O . GLY A 1 469 ? 12.211 18.922 9.188 1 98.38 469 GLY A O 1
ATOM 3825 N N . ILE A 1 470 ? 11.438 16.906 9.828 1 98.69 470 ILE A N 1
ATOM 3826 C CA . ILE A 1 470 ? 12.266 16.156 8.883 1 98.69 470 ILE A CA 1
ATOM 3827 C C . ILE A 1 470 ? 11.867 16.516 7.453 1 98.69 470 ILE A C 1
ATOM 3829 O O . ILE A 1 470 ? 12.727 16.609 6.574 1 98.69 470 ILE A O 1
ATOM 3833 N N . ALA A 1 471 ? 10.625 16.844 7.262 1 98.56 471 ALA A N 1
ATOM 3834 C CA . ALA A 1 471 ? 10.109 17.172 5.934 1 98.56 471 ALA A CA 1
ATOM 3835 C C . ALA A 1 471 ? 10.445 18.625 5.566 1 98.56 471 ALA A C 1
ATOM 3837 O O . ALA A 1 471 ? 10.047 19.109 4.508 1 98.56 471 ALA A O 1
ATOM 3838 N N . GLY A 1 472 ? 11.102 19.359 6.406 1 97.94 472 GLY A N 1
ATOM 3839 C CA . GLY A 1 472 ? 11.664 20.641 6.027 1 97.94 472 GLY A CA 1
ATOM 3840 C C . GLY A 1 472 ? 10.969 21.828 6.684 1 97.94 472 GLY A C 1
ATOM 3841 O O . GLY A 1 472 ? 11.336 22.969 6.453 1 97.94 472 GLY A O 1
ATOM 3842 N N . ILE A 1 473 ? 9.969 21.547 7.59 1 98.31 473 ILE A N 1
ATOM 3843 C CA . ILE A 1 473 ? 9.211 22.609 8.25 1 98.31 473 ILE A CA 1
ATOM 3844 C C . ILE A 1 473 ? 9.695 22.766 9.688 1 98.31 473 ILE A C 1
ATOM 3846 O O . ILE A 1 473 ? 9.281 22.016 10.578 1 98.31 473 ILE A O 1
ATOM 3850 N N . PRO A 1 474 ? 10.492 23.734 9.953 1 98.12 474 PRO A N 1
ATOM 3851 C CA . PRO A 1 474 ? 11.016 23.844 11.312 1 98.12 474 PRO A CA 1
ATOM 3852 C C . PRO A 1 474 ? 9.977 24.375 12.297 1 98.12 474 PRO A C 1
ATOM 3854 O O . PRO A 1 474 ? 10.086 24.141 13.508 1 98.12 474 PRO A O 1
ATOM 3857 N N . TRP A 1 475 ? 9 25.109 11.812 1 98.31 475 TRP A N 1
ATOM 3858 C CA . TRP A 1 475 ? 8.016 25.734 12.688 1 98.31 475 TRP A CA 1
ATOM 3859 C C . TRP A 1 475 ? 6.719 24.938 12.711 1 98.31 475 TRP A C 1
ATOM 3861 O O . TRP A 1 475 ? 5.98 24.922 11.719 1 98.31 475 TRP A O 1
ATOM 3871 N N . TRP A 1 476 ? 6.504 24.312 13.805 1 98 476 TRP A N 1
ATOM 3872 C CA . TRP A 1 476 ? 5.359 23.422 14.008 1 98 476 TRP A CA 1
ATOM 3873 C C . TRP A 1 476 ? 4.738 23.656 15.383 1 98 476 TRP A C 1
ATOM 3875 O O . TRP A 1 476 ? 5.434 24.047 16.328 1 98 476 TRP A O 1
ATOM 3885 N N . ASN A 1 477 ? 3.479 23.484 15.484 1 97.81 477 ASN A N 1
ATOM 3886 C CA . ASN A 1 477 ? 2.787 23.469 16.766 1 97.81 477 ASN A CA 1
ATOM 3887 C C . ASN A 1 477 ? 1.57 22.547 16.734 1 97.81 477 ASN A C 1
ATOM 3889 O O . ASN A 1 477 ? 1.397 21.781 15.789 1 97.81 477 ASN A O 1
ATOM 3893 N N . THR A 1 478 ? 0.853 22.438 17.797 1 97.69 478 THR A N 1
ATOM 3894 C CA . THR A 1 478 ? -0.368 21.641 17.938 1 97.69 478 THR A CA 1
ATOM 3895 C C . THR A 1 478 ? -1.402 22.406 18.781 1 97.69 478 THR A C 1
ATOM 3897 O O . THR A 1 478 ? -1.056 23.312 19.531 1 97.69 478 THR A O 1
ATOM 3900 N N . ASP A 1 479 ? -2.678 22.141 18.516 1 97.06 479 ASP A N 1
ATOM 3901 C CA . ASP A 1 479 ? -3.695 22.609 19.453 1 97.06 479 ASP A CA 1
ATOM 3902 C C . ASP A 1 479 ? -3.533 21.953 20.812 1 97.06 479 ASP A C 1
ATOM 3904 O O . ASP A 1 479 ? -3.883 20.781 21 1 97.06 479 ASP A O 1
ATOM 3908 N N . VAL A 1 480 ? -3.064 22.766 21.734 1 97.5 480 VAL A N 1
ATOM 3909 C CA . VAL A 1 480 ? -2.809 22.203 23.062 1 97.5 480 VAL A CA 1
ATOM 3910 C C . VAL A 1 480 ? -4.09 21.594 23.625 1 97.5 480 VAL A C 1
ATOM 3912 O O . VAL A 1 480 ? -5.137 22.234 23.641 1 97.5 480 VAL A O 1
ATOM 3915 N N . ALA A 1 481 ? -4.043 20.359 24.016 1 96.5 481 ALA A N 1
ATOM 3916 C CA . ALA A 1 481 ? -5.117 19.547 24.578 1 96.5 481 ALA A CA 1
ATOM 3917 C C . ALA A 1 481 ? -6.125 19.156 23.5 1 96.5 481 ALA A C 1
ATOM 3919 O O . ALA A 1 481 ? -7.254 18.766 23.812 1 96.5 481 ALA A O 1
ATOM 3920 N N . GLY A 1 482 ? -5.77 19.234 22.234 1 94.88 482 GLY A N 1
ATOM 3921 C CA . GLY A 1 482 ? -6.656 18.875 21.141 1 94.88 482 GLY A CA 1
ATOM 3922 C C . GLY A 1 482 ? -7.652 19.969 20.797 1 94.88 482 GLY A C 1
ATOM 3923 O O . GLY A 1 482 ? -7.809 20.938 21.547 1 94.88 482 GLY A O 1
ATOM 3924 N N . PHE A 1 483 ? -8.336 19.766 19.688 1 95.06 483 PHE A N 1
ATOM 3925 C CA . PHE A 1 483 ? -9.273 20.781 19.188 1 95.06 483 PHE A CA 1
ATOM 3926 C C . PHE A 1 483 ? -10.711 20.375 19.484 1 95.06 483 PHE A C 1
ATOM 3928 O O . PHE A 1 483 ? -11.484 21.156 20.031 1 95.06 483 PHE A O 1
ATOM 3935 N N . MET A 1 484 ? -11 19.188 19.203 1 92.5 484 MET A N 1
ATOM 3936 C CA . MET A 1 484 ? -12.398 18.781 19.266 1 92.5 484 MET A CA 1
ATOM 3937 C C . MET A 1 484 ? -12.672 17.969 20.531 1 92.5 484 MET A C 1
ATOM 3939 O O . MET A 1 484 ? -11.797 17.25 21 1 92.5 484 MET A O 1
ATOM 3943 N N . ASN A 1 485 ? -13.859 18.141 21.109 1 90.06 485 ASN A N 1
ATOM 3944 C CA . ASN A 1 485 ? -14.469 17.266 22.109 1 90.06 485 ASN A CA 1
ATOM 3945 C C . ASN A 1 485 ? -13.711 17.328 23.422 1 90.06 485 ASN A C 1
ATOM 3947 O O . ASN A 1 485 ? -13.594 16.312 24.125 1 90.06 485 ASN A O 1
ATOM 3951 N N . GLY A 1 486 ? -13.109 18.406 23.75 1 92.69 486 GLY A N 1
ATOM 3952 C CA . GLY A 1 486 ? -12.508 18.594 25.062 1 92.69 486 GLY A CA 1
ATOM 3953 C C . GLY A 1 486 ? -13.453 19.219 26.062 1 92.69 486 GLY A C 1
ATOM 3954 O O . GLY A 1 486 ? -13.883 20.375 25.891 1 92.69 486 GLY A O 1
ATOM 3955 N N . ASP A 1 487 ? -13.836 18.422 27.078 1 94.38 487 ASP A N 1
ATOM 3956 C CA . ASP A 1 487 ? -14.711 18.938 28.141 1 94.38 487 ASP A CA 1
ATOM 3957 C C . ASP A 1 487 ? -13.906 19.406 29.344 1 94.38 487 ASP A C 1
ATOM 3959 O O . ASP A 1 487 ? -13.484 18.594 30.172 1 94.38 487 ASP A O 1
ATOM 3963 N N . MET A 1 488 ? -13.828 20.688 29.594 1 92.75 488 MET A N 1
ATOM 3964 C CA . MET A 1 488 ? -12.93 21.312 30.562 1 92.75 488 MET A CA 1
ATOM 3965 C C . MET A 1 488 ? -13.367 21 31.984 1 92.75 488 MET A C 1
ATOM 3967 O O . MET A 1 488 ? -12.594 21.203 32.938 1 92.75 488 MET A O 1
ATOM 3971 N N . THR A 1 489 ? -14.57 20.469 32.125 1 93.88 489 THR A N 1
ATOM 3972 C CA . THR A 1 489 ? -15.109 20.219 33.469 1 93.88 489 THR A CA 1
ATOM 3973 C C . THR A 1 489 ? -14.703 18.844 33.969 1 93.88 489 THR A C 1
ATOM 3975 O O . THR A 1 489 ? -14.922 18.5 35.125 1 93.88 489 THR A O 1
ATOM 3978 N N . THR A 1 490 ? -14.117 18.047 33.125 1 96.06 490 THR A N 1
ATOM 3979 C CA . THR A 1 490 ? -13.82 16.672 33.469 1 96.06 490 THR A CA 1
ATOM 3980 C C . THR A 1 490 ? -12.375 16.531 33.938 1 96.06 490 THR A C 1
ATOM 3982 O O . THR A 1 490 ? -11.484 17.234 33.469 1 96.06 490 THR A O 1
ATOM 3985 N N . ASP A 1 491 ? -12.148 15.562 34.844 1 96.5 491 ASP A N 1
ATOM 3986 C CA . ASP A 1 491 ? -10.797 15.25 35.281 1 96.5 491 ASP A CA 1
ATOM 3987 C C . ASP A 1 491 ? -9.938 14.703 34.156 1 96.5 491 ASP A C 1
ATOM 3989 O O . ASP A 1 491 ? -8.734 14.938 34.125 1 96.5 491 ASP A O 1
ATOM 3993 N N . TYR A 1 492 ? -10.57 14.016 33.25 1 96.5 492 TYR A N 1
ATOM 3994 C CA . TYR A 1 492 ? -9.891 13.5 32.094 1 96.5 492 TYR A CA 1
ATOM 3995 C C . TYR A 1 492 ? -9.227 14.617 31.297 1 96.5 492 TYR A C 1
ATOM 3997 O O . TYR A 1 492 ? -8.023 14.562 31.016 1 96.5 492 TYR A O 1
ATOM 4005 N N . PHE A 1 493 ? -9.992 15.609 31.016 1 97 493 PHE A N 1
ATOM 4006 C CA . PHE A 1 493 ? -9.492 16.703 30.203 1 97 493 PHE A CA 1
ATOM 4007 C C . PHE A 1 493 ? -8.461 17.516 30.953 1 97 493 PHE A C 1
ATOM 4009 O O . PHE A 1 493 ? -7.469 17.969 30.375 1 97 493 PHE A O 1
ATOM 4016 N N . LYS A 1 494 ? -8.68 17.766 32.219 1 97.5 494 LYS A N 1
ATOM 4017 C CA . LYS A 1 494 ? -7.766 18.562 33.031 1 97.5 494 LYS A CA 1
ATOM 4018 C C . LYS A 1 494 ? -6.359 17.969 33 1 97.5 494 LYS A C 1
ATOM 4020 O O . LYS A 1 494 ? -5.379 18.688 32.781 1 97.5 494 LYS A O 1
ATOM 4025 N N . GLU A 1 495 ? -6.297 16.672 33.219 1 98.06 495 GLU A N 1
ATOM 4026 C CA . GLU A 1 495 ? -4.98 16.047 33.156 1 98.06 495 GLU A CA 1
ATOM 4027 C C . GLU A 1 495 ? -4.379 16.109 31.766 1 98.06 495 GLU A C 1
ATOM 4029 O O . GLU A 1 495 ? -3.186 16.375 31.609 1 98.06 495 GLU A O 1
ATOM 4034 N N . LEU A 1 496 ? -5.199 15.844 30.781 1 97.94 496 LEU A N 1
ATOM 4035 C CA . LEU A 1 496 ? -4.75 15.906 29.391 1 97.94 496 LEU A CA 1
ATOM 4036 C C . LEU A 1 496 ? -4.191 17.281 29.062 1 97.94 496 LEU A C 1
ATOM 4038 O O . LEU A 1 496 ? -3.137 17.391 28.422 1 97.94 496 LEU A O 1
ATOM 4042 N N . ALA A 1 497 ? -4.906 18.312 29.484 1 97.94 497 ALA A N 1
ATOM 4043 C CA . ALA A 1 497 ? -4.504 19.688 29.219 1 97.94 497 ALA A CA 1
ATOM 4044 C C . ALA A 1 497 ? -3.174 20.016 29.875 1 97.94 497 ALA A C 1
ATOM 4046 O O . ALA A 1 497 ? -2.318 20.672 29.281 1 97.94 497 ALA A O 1
ATOM 4047 N N . GLN A 1 498 ? -3.043 19.578 31.125 1 98.19 498 GLN A N 1
ATOM 4048 C CA . GLN A 1 498 ? -1.801 19.828 31.844 1 98.19 498 GLN A CA 1
ATOM 4049 C C . GLN A 1 498 ? -0.619 19.156 31.156 1 98.19 498 GLN A C 1
ATOM 4051 O O . GLN A 1 498 ? 0.402 19.797 30.891 1 98.19 498 GLN A O 1
ATOM 4056 N N . ARG A 1 499 ? -0.783 17.891 30.797 1 98.69 499 ARG A N 1
ATOM 4057 C CA . ARG A 1 499 ? 0.298 17.125 30.203 1 98.69 499 ARG A CA 1
ATOM 4058 C C . ARG A 1 499 ? 0.611 17.625 28.797 1 98.69 499 ARG A C 1
ATOM 4060 O O . ARG A 1 499 ? 1.776 17.688 28.391 1 98.69 499 ARG A O 1
ATOM 4067 N N . TRP A 1 500 ? -0.423 17.969 28.062 1 98.62 500 TRP A N 1
ATOM 4068 C CA . TRP A 1 500 ? -0.219 18.484 26.719 1 98.62 500 TRP A CA 1
ATOM 4069 C C . TRP A 1 500 ? 0.499 19.828 26.75 1 98.62 500 TRP A C 1
ATOM 4071 O O . TRP A 1 500 ? 1.345 20.125 25.891 1 98.62 500 TRP A O 1
ATOM 4081 N N . PHE A 1 501 ? 0.157 20.656 27.703 1 98.62 501 PHE A N 1
ATOM 4082 C CA . PHE A 1 501 ? 0.826 21.953 27.859 1 98.62 501 PHE A CA 1
ATOM 4083 C C . PHE A 1 501 ? 2.307 21.75 28.172 1 98.62 501 PHE A C 1
ATOM 4085 O O . PHE A 1 501 ? 3.156 22.453 27.609 1 98.62 501 PHE A O 1
ATOM 4092 N N . GLU A 1 502 ? 2.586 20.781 29.031 1 98.62 502 GLU A N 1
ATOM 4093 C CA . GLU A 1 502 ? 3.969 20.453 29.375 1 98.62 502 GLU A CA 1
ATOM 4094 C C . GLU A 1 502 ? 4.758 20.031 28.141 1 98.62 502 GLU A C 1
ATOM 4096 O O . GLU A 1 502 ? 5.926 20.406 27.984 1 98.62 502 GLU A O 1
ATOM 4101 N N . PHE A 1 503 ? 4.176 19.25 27.297 1 98.38 503 PHE A N 1
ATOM 4102 C CA . PHE A 1 503 ? 4.758 18.891 26.016 1 98.38 503 PHE A CA 1
ATOM 4103 C C . PHE A 1 503 ? 4.926 20.125 25.125 1 98.38 503 PHE A C 1
ATOM 4105 O O . PHE A 1 503 ? 5.992 20.328 24.547 1 98.38 503 PHE A O 1
ATOM 4112 N N . ALA A 1 504 ? 3.955 21.016 25.062 1 98.62 504 ALA A N 1
ATOM 4113 C CA . ALA A 1 504 ? 3.848 22.109 24.094 1 98.62 504 ALA A CA 1
ATOM 4114 C C . ALA A 1 504 ? 4.891 23.188 24.375 1 98.62 504 ALA A C 1
ATOM 4116 O O . ALA A 1 504 ? 5.324 23.891 23.453 1 98.62 504 ALA A O 1
ATOM 4117 N N . ILE A 1 505 ? 5.309 23.422 25.594 1 98.12 505 ILE A N 1
ATOM 4118 C CA . ILE A 1 505 ? 6.266 24.484 25.875 1 98.12 505 ILE A CA 1
ATOM 4119 C C . ILE A 1 505 ? 7.621 24.125 25.266 1 98.12 505 ILE A C 1
ATOM 4121 O O . ILE A 1 505 ? 8.508 24.984 25.172 1 98.12 505 ILE A O 1
ATOM 4125 N N . PHE A 1 506 ? 7.754 22.781 24.875 1 98.5 506 PHE A N 1
ATOM 4126 C CA . PHE A 1 506 ? 8.969 22.359 24.188 1 98.5 506 PHE A CA 1
ATOM 4127 C C . PHE A 1 506 ? 8.695 22.062 22.719 1 98.5 506 PHE A C 1
ATOM 4129 O O . PHE A 1 506 ? 9.258 21.125 22.156 1 98.5 506 PHE A O 1
ATOM 4136 N N . THR A 1 507 ? 7.762 22.672 22.125 1 98.5 507 THR A N 1
ATOM 4137 C CA . THR A 1 507 ? 7.539 22.766 20.672 1 98.5 507 THR A CA 1
ATOM 4138 C C . THR A 1 507 ? 7.898 24.141 20.156 1 98.5 507 THR A C 1
ATOM 4140 O O . THR A 1 507 ? 8.125 25.062 20.938 1 98.5 507 THR A O 1
ATOM 4143 N N . PRO A 1 508 ? 7.984 24.328 18.828 1 98.31 508 PRO A N 1
ATOM 4144 C CA . PRO A 1 508 ? 8.461 25.609 18.312 1 98.31 508 PRO A CA 1
ATOM 4145 C C . PRO A 1 508 ? 7.57 26.781 18.719 1 98.31 508 PRO A C 1
ATOM 4147 O O . PRO A 1 508 ? 8.07 27.844 19.078 1 98.31 508 PRO A O 1
ATOM 4150 N N . ILE A 1 509 ? 6.281 26.578 18.688 1 98.44 509 ILE A N 1
ATOM 4151 C CA . ILE A 1 509 ? 5.34 27.625 19.078 1 98.44 509 ILE A CA 1
ATOM 4152 C C . ILE A 1 509 ? 4.336 27.062 20.078 1 98.44 509 ILE A C 1
ATOM 4154 O O . ILE A 1 509 ? 3.828 25.953 19.906 1 98.44 509 ILE A O 1
ATOM 4158 N N . LEU A 1 510 ? 4.125 27.797 21.172 1 98.5 510 LEU A N 1
ATOM 4159 C CA . LEU A 1 510 ? 3.131 27.453 22.188 1 98.5 510 LEU A CA 1
ATOM 4160 C C . LEU A 1 510 ? 1.815 28.172 21.922 1 98.5 510 LEU A C 1
ATOM 4162 O O . LEU A 1 510 ? 1.745 29.391 22.047 1 98.5 510 LEU A O 1
ATOM 4166 N N . ARG A 1 511 ? 0.818 27.391 21.578 1 98.31 511 ARG A N 1
ATOM 4167 C CA . ARG A 1 511 ? -0.46 28.016 21.25 1 98.31 511 ARG A CA 1
ATOM 4168 C C . ARG A 1 511 ? -1.62 27.25 21.875 1 98.31 511 ARG A C 1
ATOM 4170 O O . ARG A 1 511 ? -1.752 26.047 21.703 1 98.31 511 ARG A O 1
ATOM 4177 N N . LEU A 1 512 ? -2.412 27.984 22.672 1 97.94 512 LEU A N 1
ATOM 4178 C CA . LEU A 1 512 ? -3.664 27.453 23.188 1 97.94 512 LEU A CA 1
ATOM 4179 C C . LEU A 1 512 ? -4.789 27.625 22.172 1 97.94 512 LEU A C 1
ATOM 4181 O O . LEU A 1 512 ? -4.969 28.719 21.609 1 97.94 512 LEU A O 1
ATOM 4185 N N . HIS A 1 513 ? -5.441 26.594 21.859 1 97.12 513 HIS A N 1
ATOM 4186 C CA . HIS A 1 513 ? -6.555 26.625 20.922 1 97.12 513 HIS A CA 1
ATOM 4187 C C . HIS A 1 513 ? -7.457 25.422 21.094 1 97.12 513 HIS A C 1
ATOM 4189 O O . HIS A 1 513 ? -7.004 24.359 21.547 1 97.12 513 HIS A O 1
ATOM 4195 N N . GLY A 1 514 ? -8.758 25.609 20.797 1 95.12 514 GLY A N 1
ATOM 4196 C CA . GLY A 1 514 ? -9.656 24.469 20.828 1 95.12 514 GLY A CA 1
ATOM 4197 C C . GLY A 1 514 ? -11.117 24.859 20.688 1 95.12 514 GLY A C 1
ATOM 4198 O O . GLY A 1 514 ? -11.484 26 20.938 1 95.12 514 GLY A O 1
ATOM 4199 N N . ASP A 1 515 ? -11.898 23.938 20.203 1 94.31 515 ASP A N 1
ATOM 4200 C CA . ASP A 1 515 ? -13.352 23.984 20.266 1 94.31 515 ASP A CA 1
ATOM 4201 C C . ASP A 1 515 ? -13.875 23.219 21.469 1 94.31 515 ASP A C 1
ATOM 4203 O O . ASP A 1 515 ? -14.312 22.078 21.344 1 94.31 515 ASP A O 1
ATOM 4207 N N . ARG A 1 516 ? -13.93 23.922 22.656 1 95 516 ARG A N 1
ATOM 4208 C CA . ARG A 1 516 ? -14.078 23.266 23.953 1 95 516 ARG A CA 1
ATOM 4209 C C . ARG A 1 516 ? -15.547 23.094 24.312 1 95 516 ARG A C 1
ATOM 4211 O O . ARG A 1 516 ? -16.391 23.875 23.891 1 95 516 ARG A O 1
ATOM 4218 N N . GLU A 1 517 ? -15.719 22.031 25 1 92.69 517 GLU A N 1
ATOM 4219 C CA . GLU A 1 517 ? -17.016 21.781 25.625 1 92.69 517 GLU A CA 1
ATOM 4220 C C . GLU A 1 517 ? -17.031 22.297 27.062 1 92.69 517 GLU A C 1
ATOM 4222 O O . GLU A 1 517 ? -15.992 22.453 27.688 1 92.69 517 GLU A O 1
ATOM 4227 N N . PRO A 1 518 ? -18.344 22.562 27.594 1 92.06 518 PRO A N 1
ATOM 4228 C CA . PRO A 1 518 ? -19.656 22.391 26.984 1 92.06 518 PRO A CA 1
ATOM 4229 C C . PRO A 1 518 ? -19.969 23.453 25.938 1 92.06 518 PRO A C 1
ATOM 4231 O O . PRO A 1 518 ? -19.5 24.594 26.062 1 92.06 518 PRO A O 1
ATOM 4234 N N . MET A 1 519 ? -20.688 23.078 25.078 1 87.69 519 MET A N 1
ATOM 4235 C CA . MET A 1 519 ? -21.156 23.969 24.031 1 87.69 519 MET A CA 1
ATOM 4236 C C . MET A 1 519 ? -22.484 24.625 24.422 1 87.69 519 MET A C 1
ATOM 4238 O O . MET A 1 519 ? -23.531 24.297 23.875 1 87.69 519 MET A O 1
ATOM 4242 N N . ASN A 1 520 ? -22.422 25.547 25.312 1 88.94 520 ASN A N 1
ATOM 4243 C CA . ASN A 1 520 ? -23.641 26.125 25.875 1 88.94 520 ASN A CA 1
ATOM 4244 C C . ASN A 1 520 ? -23.625 27.641 25.828 1 88.94 520 ASN A C 1
ATOM 4246 O O . ASN A 1 520 ? -24.328 28.312 26.578 1 88.94 520 ASN A O 1
ATOM 4250 N N . ILE A 1 521 ? -22.797 28.203 25.031 1 90.31 521 ILE A N 1
ATOM 4251 C CA . ILE A 1 521 ? -22.75 29.656 24.812 1 90.31 521 ILE A CA 1
ATOM 4252 C C . ILE A 1 521 ? -23.656 30.031 23.641 1 90.31 521 ILE A C 1
ATOM 4254 O O . ILE A 1 521 ? -23.406 29.641 22.5 1 90.31 521 ILE A O 1
ATOM 4258 N N . PRO A 1 522 ? -24.641 30.797 23.906 1 91.06 522 PRO A N 1
ATOM 4259 C CA . PRO A 1 522 ? -25.578 31.109 22.844 1 91.06 522 PRO A CA 1
ATOM 4260 C C . PRO A 1 522 ? -24.984 32 21.75 1 91.06 522 PRO A C 1
ATOM 4262 O O . PRO A 1 522 ? -24.109 32.812 22.047 1 91.06 522 PRO A O 1
ATOM 4265 N N . ALA A 1 523 ? -25.484 31.906 20.547 1 91.06 523 ALA A N 1
ATOM 4266 C CA . ALA A 1 523 ? -25.109 32.812 19.469 1 91.06 523 ALA A CA 1
ATOM 4267 C C . ALA A 1 523 ? -25.5 34.25 19.781 1 91.06 523 ALA A C 1
ATOM 4269 O O . ALA A 1 523 ? -26.422 34.5 20.562 1 91.06 523 ALA A O 1
ATOM 4270 N N . LEU A 1 524 ? -24.75 35.156 19.172 1 92.06 524 LEU A N 1
ATOM 4271 C CA . LEU A 1 524 ? -25.031 36.594 19.406 1 92.06 524 LEU A CA 1
ATOM 4272 C C . LEU A 1 524 ? -26.281 37.031 18.641 1 92.06 524 LEU A C 1
ATOM 4274 O O . LEU A 1 524 ? -26.984 37.938 19.078 1 92.06 524 LEU A O 1
ATOM 4278 N N . ASP A 1 525 ? -26.453 36.469 17.484 1 91.19 525 ASP A N 1
ATOM 4279 C CA . ASP A 1 525 ? -27.547 36.812 16.594 1 91.19 525 ASP A CA 1
ATOM 4280 C C . ASP A 1 525 ? -28.031 35.594 15.797 1 91.19 525 ASP A C 1
ATOM 4282 O O . ASP A 1 525 ? -27.297 35.094 14.938 1 91.19 525 ASP A O 1
ATOM 4286 N N . THR A 1 526 ? -29.25 35.219 16.031 1 87.94 526 THR A N 1
ATOM 4287 C CA . THR A 1 526 ? -29.797 34.062 15.367 1 87.94 526 THR A CA 1
ATOM 4288 C C . THR A 1 526 ? -30.703 34.469 14.211 1 87.94 526 THR A C 1
ATOM 4290 O O . THR A 1 526 ? -31.344 33.594 13.586 1 87.94 526 THR A O 1
ATOM 4293 N N . THR A 1 527 ? -30.734 35.75 13.984 1 87.5 527 THR A N 1
ATOM 4294 C CA . THR A 1 527 ? -31.625 36.219 12.938 1 87.5 527 THR A CA 1
ATOM 4295 C C . THR A 1 527 ? -30.922 36.188 11.578 1 87.5 527 THR A C 1
ATOM 4297 O O . THR A 1 527 ? -31.562 36.344 10.539 1 87.5 527 THR A O 1
ATOM 4300 N N . LYS A 1 528 ? -29.656 36.031 11.578 1 86.81 528 LYS A N 1
ATOM 4301 C CA . LYS A 1 528 ? -28.844 35.906 10.367 1 86.81 528 LYS A CA 1
ATOM 4302 C C . LYS A 1 528 ? -28.359 34.469 10.203 1 86.81 528 LYS A C 1
ATOM 4304 O O . LYS A 1 528 ? -28.344 33.688 11.164 1 86.81 528 LYS A O 1
ATOM 4309 N N . ASP A 1 529 ? -28.031 34.125 8.93 1 83.5 529 ASP A N 1
ATOM 4310 C CA . ASP A 1 529 ? -27.484 32.781 8.672 1 83.5 529 ASP A CA 1
ATOM 4311 C C . ASP A 1 529 ? -26.031 32.875 8.219 1 83.5 529 ASP A C 1
ATOM 4313 O O . ASP A 1 529 ? -25.547 32.031 7.484 1 83.5 529 ASP A O 1
ATOM 4317 N N . TRP A 1 530 ? -25.438 34.031 8.539 1 84.81 530 TRP A N 1
ATOM 4318 C CA . TRP A 1 530 ? -24.062 34.25 8.125 1 84.81 530 TRP A CA 1
ATOM 4319 C C . TRP A 1 530 ? -23.328 35.094 9.156 1 84.81 530 TRP A C 1
ATOM 4321 O O . TRP A 1 530 ? -23.953 35.75 10.008 1 84.81 530 TRP A O 1
ATOM 4331 N N . GLY A 1 531 ? -22.016 35 9.094 1 83.12 531 GLY A N 1
ATOM 4332 C CA . GLY A 1 531 ? -21.172 35.875 9.875 1 83.12 531 GLY A CA 1
ATOM 4333 C C . GLY A 1 531 ? -20.969 35.406 11.305 1 83.12 531 GLY A C 1
ATOM 4334 O O . GLY A 1 531 ? -21.422 34.344 11.68 1 83.12 531 GLY A O 1
ATOM 4335 N N . GLY A 1 532 ? -20.234 36.25 12.086 1 84 532 GLY A N 1
ATOM 4336 C CA . GLY A 1 532 ? -19.734 35.875 13.398 1 84 532 GLY A CA 1
ATOM 4337 C C . GLY A 1 532 ? -20.828 35.844 14.461 1 84 532 GLY A C 1
ATOM 4338 O O . GLY A 1 532 ? -20.688 35.156 15.477 1 84 532 GLY A O 1
ATOM 4339 N N . GLY A 1 533 ? -21.953 36.5 14.211 1 85 533 GLY A N 1
ATOM 4340 C CA . GLY A 1 533 ? -23.016 36.531 15.195 1 85 533 GLY A CA 1
ATOM 4341 C C . GLY A 1 533 ? -23.859 35.25 15.211 1 85 533 GLY A C 1
ATOM 4342 O O . GLY A 1 533 ? -24.484 34.938 16.219 1 85 533 GLY A O 1
ATOM 4343 N N . TYR A 1 534 ? -23.812 34.562 14.156 1 87.5 534 TYR A N 1
ATOM 4344 C CA . TYR A 1 534 ? -24.672 33.406 13.961 1 87.5 534 TYR A CA 1
ATOM 4345 C C . TYR A 1 534 ? -24 32.125 14.43 1 87.5 534 TYR A C 1
ATOM 4347 O O . TYR A 1 534 ? -24.656 31.219 14.93 1 87.5 534 TYR A O 1
ATOM 4355 N N . LEU A 1 535 ? -22.781 32 14.438 1 86.38 535 LEU A N 1
ATOM 4356 C CA . LEU A 1 535 ? -22.062 30.75 14.648 1 86.38 535 LEU A CA 1
ATOM 4357 C C . LEU A 1 535 ? -21.781 30.531 16.125 1 86.38 535 LEU A C 1
ATOM 4359 O O . LEU A 1 535 ? -21.5 31.484 16.859 1 86.38 535 LEU A O 1
ATOM 4363 N N . HIS A 1 536 ? -21.844 29.297 16.469 1 86.75 536 HIS A N 1
ATOM 4364 C CA . HIS A 1 536 ? -21.516 28.922 17.828 1 86.75 536 HIS A CA 1
ATOM 4365 C C . HIS A 1 536 ? -20.031 29.156 18.125 1 86.75 536 HIS A C 1
ATOM 4367 O O . HIS A 1 536 ? -19.234 29.312 17.203 1 86.75 536 HIS A O 1
ATOM 4373 N N . THR A 1 537 ? -19.688 29.328 19.391 1 91.81 537 THR A N 1
ATOM 4374 C CA . THR A 1 537 ? -18.297 29.391 19.844 1 91.81 537 THR A CA 1
ATOM 4375 C C . THR A 1 537 ? -18.031 28.375 20.953 1 91.81 537 THR A C 1
ATOM 4377 O O . THR A 1 537 ? -18.938 28.047 21.719 1 91.81 537 THR A O 1
ATOM 4380 N N . GLY A 1 538 ? -16.938 27.828 21.016 1 91.81 538 GLY A N 1
ATOM 4381 C CA . GLY A 1 538 ? -16.562 26.891 22.047 1 91.81 538 GLY A CA 1
ATOM 4382 C C . GLY A 1 538 ? -16.328 27.562 23.391 1 91.81 538 GLY A C 1
ATOM 4383 O O . GLY A 1 538 ? -16.25 28.781 23.484 1 91.81 538 GLY A O 1
ATOM 4384 N N . ALA A 1 539 ? -16.234 26.688 24.469 1 93.81 539 ALA A N 1
ATOM 4385 C CA . ALA A 1 539 ? -15.875 27.156 25.812 1 93.81 539 ALA A CA 1
ATOM 4386 C C . ALA A 1 539 ? -14.477 27.766 25.812 1 93.81 539 ALA A C 1
ATOM 4388 O O . ALA A 1 539 ? -13.727 27.625 24.859 1 93.81 539 ALA A O 1
ATOM 4389 N N . PRO A 1 540 ? -14.141 28.594 26.891 1 93.75 540 PRO A N 1
ATOM 4390 C CA . PRO A 1 540 ? -12.844 29.266 26.953 1 93.75 540 PRO A CA 1
ATOM 4391 C C . PRO A 1 540 ? -11.672 28.281 26.922 1 93.75 540 PRO A C 1
ATOM 4393 O O . PRO A 1 540 ? -11.781 27.172 27.438 1 93.75 540 PRO A O 1
ATOM 4396 N N . THR A 1 541 ? -10.562 28.688 26.359 1 95.5 541 THR A N 1
ATOM 4397 C CA . THR A 1 541 ? -9.344 27.906 26.281 1 95.5 541 THR A CA 1
ATOM 4398 C C . THR A 1 541 ? -8.203 28.578 27.031 1 95.5 541 THR A C 1
ATOM 4400 O O . THR A 1 541 ? -7.066 28.109 27.016 1 95.5 541 THR A O 1
ATOM 4403 N N . GLU A 1 542 ? -8.484 29.766 27.672 1 97.12 542 GLU A N 1
ATOM 4404 C CA . GLU A 1 542 ? -7.457 30.531 28.359 1 97.12 542 GLU A CA 1
ATOM 4405 C C . GLU A 1 542 ? -6.875 29.75 29.531 1 97.12 542 GLU A C 1
ATOM 4407 O O . GLU A 1 542 ? -7.508 28.828 30.047 1 97.12 542 GLU A O 1
ATOM 4412 N N . MET A 1 543 ? -5.738 30.109 30 1 96.88 543 MET A N 1
ATOM 4413 C CA . MET A 1 543 ? -4.98 29.375 31 1 96.88 543 MET A CA 1
ATOM 4414 C C . MET A 1 543 ? -5.801 29.188 32.281 1 96.88 543 MET A C 1
ATOM 4416 O O . MET A 1 543 ? -5.637 28.188 32.969 1 96.88 543 MET A O 1
ATOM 4420 N N . TRP A 1 544 ? -6.68 30.078 32.531 1 96.5 544 TRP A N 1
ATOM 4421 C CA . TRP A 1 544 ? -7.438 30.031 33.781 1 96.5 544 TRP A CA 1
ATOM 4422 C C . TRP A 1 544 ? -8.766 29.297 33.594 1 96.5 544 TRP A C 1
ATOM 4424 O O . TRP A 1 544 ? -9.539 29.156 34.531 1 96.5 544 TRP A O 1
ATOM 4434 N N . ALA A 1 545 ? -9.023 28.844 32.375 1 93.31 545 ALA A N 1
ATOM 4435 C CA . ALA A 1 545 ? -10.344 28.328 32.031 1 93.31 545 ALA A CA 1
ATOM 4436 C C . ALA A 1 545 ? -10.633 27.016 32.75 1 93.31 545 ALA A C 1
ATOM 4438 O O . ALA A 1 545 ? -11.797 26.719 33.062 1 93.31 545 ALA A O 1
ATOM 4439 N N . CYS A 1 546 ? -9.609 26.234 33.094 1 91.81 546 CYS A N 1
ATOM 4440 C CA . CYS A 1 546 ? -9.82 24.906 33.656 1 91.81 546 CYS A CA 1
ATOM 4441 C C . CYS A 1 546 ? -9.68 24.906 35.188 1 91.81 546 CYS A C 1
ATOM 4443 O O . CYS A 1 546 ? -9.555 23.844 35.781 1 91.81 546 CYS A O 1
ATOM 4445 N N . GLY A 1 547 ? -9.594 26.031 35.781 1 93.88 547 GLY A N 1
ATOM 4446 C CA . GLY A 1 547 ? -9.516 26.125 37.219 1 93.88 547 GLY A CA 1
ATOM 4447 C C . GLY A 1 547 ? -8.109 26.391 37.719 1 93.88 547 GLY A C 1
ATOM 4448 O O . GLY A 1 547 ? -7.152 26.375 36.938 1 93.88 547 GLY A O 1
ATOM 4449 N N . ASP A 1 548 ? -7.992 26.5 39.031 1 95.88 548 ASP A N 1
ATOM 4450 C CA . ASP A 1 548 ? -6.773 27 39.656 1 95.88 548 ASP A CA 1
ATOM 4451 C C . ASP A 1 548 ? -5.652 25.969 39.594 1 95.88 548 ASP A C 1
ATOM 4453 O O . ASP A 1 548 ? -4.488 26.312 39.375 1 95.88 548 ASP A O 1
ATOM 4457 N N . GLU A 1 549 ? -6.008 24.781 39.781 1 95.5 549 GLU A N 1
ATOM 4458 C CA . GLU A 1 549 ? -4.984 23.734 39.75 1 95.5 549 GLU A CA 1
ATOM 4459 C C . GLU A 1 549 ? -4.293 23.656 38.406 1 95.5 549 GLU A C 1
ATOM 4461 O O . GLU A 1 549 ? -3.062 23.672 38.312 1 95.5 549 GLU A O 1
ATOM 4466 N N . VAL A 1 550 ? -5.094 23.609 37.375 1 97.25 550 VAL A N 1
ATOM 4467 C CA . VAL A 1 550 ? -4.562 23.547 36.031 1 97.25 550 VAL A CA 1
ATOM 4468 C C . VAL A 1 550 ? -3.824 24.844 35.688 1 97.25 550 VAL A C 1
ATOM 4470 O O . VAL A 1 550 ? -2.74 24.812 35.125 1 97.25 550 VAL A O 1
ATOM 4473 N N . PHE A 1 551 ? -4.398 25.922 36.125 1 97.88 551 PHE A N 1
ATOM 4474 C CA . PHE A 1 551 ? -3.791 27.234 35.906 1 97.88 551 PHE A CA 1
ATOM 4475 C C . PHE A 1 551 ? -2.395 27.297 36.5 1 97.88 551 PHE A C 1
ATOM 4477 O O . PHE A 1 551 ? -1.455 27.766 35.875 1 97.88 551 PHE A O 1
ATOM 4484 N N . ASN A 1 552 ? -2.268 26.812 37.719 1 97.5 552 ASN A N 1
ATOM 4485 C CA . ASN A 1 552 ? -0.986 26.859 38.406 1 97.5 552 ASN A CA 1
ATOM 4486 C C . ASN A 1 552 ? 0.071 26.031 37.688 1 97.5 552 ASN A C 1
ATOM 4488 O O . ASN A 1 552 ? 1.229 26.438 37.594 1 97.5 552 ASN A O 1
ATOM 4492 N N . VAL A 1 553 ? -0.321 24.891 37.281 1 97.56 553 VAL A N 1
ATOM 4493 C CA . VAL A 1 553 ? 0.588 24.031 36.531 1 97.56 553 VAL A CA 1
ATOM 4494 C C . VAL A 1 553 ? 1.018 24.719 35.219 1 97.56 553 VAL A C 1
ATOM 4496 O O . VAL A 1 553 ? 2.205 24.75 34.906 1 97.56 553 VAL A O 1
ATOM 4499 N N . MET A 1 554 ? 0.092 25.328 34.469 1 98.12 554 MET A N 1
ATOM 4500 C CA . MET A 1 554 ? 0.392 26.016 33.219 1 98.12 554 MET A CA 1
ATOM 4501 C C . MET A 1 554 ? 1.297 27.219 33.469 1 98.12 554 MET A C 1
ATOM 4503 O O . MET A 1 554 ? 2.223 27.453 32.688 1 98.12 554 MET A O 1
ATOM 4507 N N . LYS A 1 555 ? 0.981 27.922 34.5 1 98 555 LYS A N 1
ATOM 4508 C CA . LYS A 1 555 ? 1.768 29.109 34.812 1 98 555 LYS A CA 1
ATOM 4509 C C . LYS A 1 555 ? 3.225 28.75 35.094 1 98 555 LYS A C 1
ATOM 4511 O O . LYS A 1 555 ? 4.137 29.406 34.594 1 98 555 LYS A O 1
ATOM 4516 N N . LYS A 1 556 ? 3.396 27.734 35.906 1 97.38 556 LYS A N 1
ATOM 4517 C CA . LYS A 1 556 ? 4.742 27.25 36.188 1 97.38 556 LYS A CA 1
ATOM 4518 C C . LYS A 1 556 ? 5.484 26.875 34.906 1 97.38 556 LYS A C 1
ATOM 4520 O O . LYS A 1 556 ? 6.637 27.266 34.719 1 97.38 556 LYS A O 1
ATOM 4525 N N . ASN A 1 557 ? 4.887 26.156 34.094 1 98.12 557 ASN A N 1
ATOM 4526 C CA . ASN A 1 557 ? 5.496 25.719 32.844 1 98.12 557 ASN A CA 1
ATOM 4527 C C . ASN A 1 557 ? 5.691 26.891 31.875 1 98.12 557 ASN A C 1
ATOM 4529 O O . ASN A 1 557 ? 6.648 26.891 31.094 1 98.12 557 ASN A O 1
ATOM 4533 N N . LEU A 1 558 ? 4.809 27.875 31.875 1 98.44 558 LEU A N 1
ATOM 4534 C CA . LEU A 1 558 ? 4.973 29.062 31.047 1 98.44 558 LEU A CA 1
ATOM 4535 C C . LEU A 1 558 ? 6.238 29.812 31.422 1 98.44 558 LEU A C 1
ATOM 4537 O O . LEU A 1 558 ? 6.914 30.375 30.562 1 98.44 558 LEU A O 1
ATOM 4541 N N . GLU A 1 559 ? 6.516 29.891 32.688 1 97.69 559 GLU A N 1
ATOM 4542 C CA . GLU A 1 559 ? 7.758 30.516 33.156 1 97.69 559 GLU A CA 1
ATOM 4543 C C . GLU A 1 559 ? 8.977 29.828 32.562 1 97.69 559 GLU A C 1
ATOM 4545 O O . GLU A 1 559 ? 9.938 30.484 32.156 1 97.69 559 GLU A O 1
ATOM 4550 N N . LEU A 1 560 ? 8.867 28.547 32.562 1 97.81 560 LEU A N 1
ATOM 4551 C CA . LEU A 1 560 ? 9.938 27.781 31.922 1 97.81 560 LEU A CA 1
ATOM 4552 C C . LEU A 1 560 ? 10.023 28.125 30.438 1 97.81 560 LEU A C 1
ATOM 4554 O O . LEU A 1 560 ? 11.117 28.312 29.906 1 97.81 560 LEU A O 1
ATOM 4558 N N . ARG A 1 561 ? 8.914 28.219 29.719 1 98.38 561 ARG A N 1
ATOM 4559 C CA . ARG A 1 561 ? 8.875 28.625 28.312 1 98.38 561 ARG A CA 1
ATOM 4560 C C . ARG A 1 561 ? 9.531 29.984 28.109 1 98.38 561 ARG A C 1
ATOM 4562 O O . ARG A 1 561 ? 10.312 30.156 27.172 1 98.38 561 ARG A O 1
ATOM 4569 N N . GLU A 1 562 ? 9.242 30.891 28.938 1 97.44 562 GLU A N 1
ATOM 4570 C CA . GLU A 1 562 ? 9.812 32.219 28.844 1 97.44 562 GLU A CA 1
ATOM 4571 C C . GLU A 1 562 ? 11.328 32.188 29 1 97.44 562 GLU A C 1
ATOM 4573 O O . GLU A 1 562 ? 12.039 32.938 28.312 1 97.44 562 GLU A O 1
ATOM 4578 N N . SER A 1 563 ? 11.75 31.344 29.859 1 97.56 563 SER A N 1
ATOM 4579 C CA . SER A 1 563 ? 13.188 31.219 30.062 1 97.56 563 SER A CA 1
ATOM 4580 C C . SER A 1 563 ? 13.875 30.625 28.844 1 97.56 563 SER A C 1
ATOM 4582 O O . SER A 1 563 ? 15.078 30.812 28.656 1 97.56 563 SER A O 1
ATOM 4584 N N . LEU A 1 564 ? 13.156 29.875 28 1 97.88 564 LEU A N 1
ATOM 4585 C CA . LEU A 1 564 ? 13.703 29.203 26.828 1 97.88 564 LEU A CA 1
ATOM 4586 C C . LEU A 1 564 ? 13.68 30.109 25.609 1 97.88 564 LEU A C 1
ATOM 4588 O O . LEU A 1 564 ? 14.266 29.781 24.578 1 97.88 564 LEU A O 1
ATOM 4592 N N . VAL A 1 565 ? 13.078 31.281 25.641 1 98.06 565 VAL A N 1
ATOM 4593 C CA . VAL A 1 565 ? 12.836 32.156 24.5 1 98.06 565 VAL A CA 1
ATOM 4594 C C . VAL A 1 565 ? 14.164 32.531 23.828 1 98.06 565 VAL A C 1
ATOM 4596 O O . VAL A 1 565 ? 14.281 32.469 22.609 1 98.06 565 VAL A O 1
ATOM 4599 N N . PRO A 1 566 ? 15.273 32.906 24.609 1 98.06 566 PRO A N 1
ATOM 4600 C CA . PRO A 1 566 ? 16.547 33.188 23.953 1 98.06 566 PRO A CA 1
ATOM 4601 C C . PRO A 1 566 ? 17.094 31.969 23.188 1 98.06 566 PRO A C 1
ATOM 4603 O O . PRO A 1 566 ? 17.641 32.125 22.094 1 98.06 566 PRO A O 1
ATOM 4606 N N . TYR A 1 567 ? 16.922 30.812 23.766 1 98.31 567 TYR A N 1
ATOM 4607 C CA . TYR A 1 567 ? 17.359 29.594 23.109 1 98.31 567 TYR A CA 1
ATOM 4608 C C . TYR A 1 567 ? 16.562 29.344 21.828 1 98.31 567 TYR A C 1
ATOM 4610 O O . TYR A 1 567 ? 17.125 28.953 20.812 1 98.31 567 TYR A O 1
ATOM 4618 N N . ILE A 1 568 ? 15.25 29.562 21.844 1 98.5 568 ILE A N 1
ATOM 4619 C CA . ILE A 1 568 ? 14.398 29.391 20.672 1 98.5 568 ILE A CA 1
ATOM 4620 C C . ILE A 1 568 ? 14.82 30.359 19.578 1 98.5 568 ILE A C 1
ATOM 4622 O O . ILE A 1 568 ? 14.812 30.031 18.391 1 98.5 568 ILE A O 1
ATOM 4626 N N . ASP A 1 569 ? 15.164 31.531 19.969 1 98.25 569 ASP A N 1
ATOM 4627 C CA . ASP A 1 569 ? 15.641 32.5 18.984 1 98.25 569 ASP A CA 1
ATOM 4628 C C . ASP A 1 569 ? 16.953 32.062 18.344 1 98.25 569 ASP A C 1
ATOM 4630 O O . ASP A 1 569 ? 17.188 32.312 17.156 1 98.25 569 ASP A O 1
ATOM 4634 N N . GLU A 1 570 ? 17.781 31.469 19.172 1 98.44 570 GLU A N 1
ATOM 4635 C CA . GLU A 1 570 ? 19 30.875 18.609 1 98.44 570 GLU A CA 1
ATOM 4636 C C . GLU A 1 570 ? 18.656 29.797 17.578 1 98.44 570 GLU A C 1
ATOM 4638 O O . GLU A 1 570 ? 19.266 29.719 16.516 1 98.44 570 GLU A O 1
ATOM 4643 N N . LEU A 1 571 ? 17.703 28.953 17.922 1 98.5 571 LEU A N 1
ATOM 4644 C CA . LEU A 1 571 ? 17.266 27.906 17.016 1 98.5 571 LEU A CA 1
ATOM 4645 C C . LEU A 1 571 ? 16.609 28.484 15.773 1 98.5 571 LEU A C 1
ATOM 4647 O O . LEU A 1 571 ? 16.719 27.922 14.688 1 98.5 571 LEU A O 1
ATOM 4651 N N . ASN A 1 572 ? 15.898 29.641 15.953 1 97.62 572 ASN A N 1
ATOM 4652 C CA . ASN A 1 572 ? 15.344 30.391 14.828 1 97.62 572 ASN A CA 1
ATOM 4653 C C . ASN A 1 572 ? 16.422 30.719 13.797 1 97.62 572 ASN A C 1
ATOM 4655 O O . ASN A 1 572 ? 16.25 30.438 12.609 1 97.62 572 ASN A O 1
ATOM 4659 N N . LYS A 1 573 ? 17.516 31.203 14.227 1 98.19 573 LYS A N 1
ATOM 4660 C CA . LYS A 1 573 ? 18.625 31.562 13.367 1 98.19 573 LYS A CA 1
ATOM 4661 C C . LYS A 1 573 ? 19.297 30.328 12.781 1 98.19 573 LYS A C 1
ATOM 4663 O O . LYS A 1 573 ? 19.703 30.312 11.617 1 98.19 573 LYS A O 1
ATOM 4668 N N . GLU A 1 574 ? 19.391 29.312 13.586 1 98.38 574 GLU A N 1
ATOM 4669 C CA . GLU A 1 574 ? 19.984 28.078 13.109 1 98.38 574 GLU A CA 1
ATOM 4670 C C . GLU A 1 574 ? 19.141 27.453 11.992 1 98.38 574 GLU A C 1
ATOM 4672 O O . GLU A 1 574 ? 19.672 26.984 10.992 1 98.38 574 GLU A O 1
ATOM 4677 N N . ALA A 1 575 ? 17.828 27.406 12.227 1 98 575 ALA A N 1
ATOM 4678 C CA . ALA A 1 575 ? 16.938 26.844 11.219 1 98 575 ALA A CA 1
ATOM 4679 C C . ALA A 1 575 ? 17.062 27.594 9.898 1 98 575 ALA A C 1
ATOM 4681 O O . ALA A 1 575 ? 17.016 26.984 8.82 1 98 575 ALA A O 1
ATOM 4682 N N . HIS A 1 576 ? 17.172 28.859 9.953 1 97.75 576 HIS A N 1
ATOM 4683 C CA . HIS A 1 576 ? 17.359 29.688 8.766 1 97.75 576 HIS A CA 1
ATOM 4684 C C . HIS A 1 576 ? 18.672 29.328 8.055 1 97.75 576 HIS A C 1
ATOM 4686 O O . HIS A 1 576 ? 18.703 29.234 6.824 1 97.75 576 HIS A O 1
ATOM 4692 N N . LYS A 1 577 ? 19.656 29.094 8.773 1 98 577 LYS A N 1
ATOM 4693 C CA . LYS A 1 577 ? 20.984 28.875 8.211 1 98 577 LYS A CA 1
ATOM 4694 C C . LYS A 1 577 ? 21.141 27.453 7.695 1 98 577 LYS A C 1
ATOM 4696 O O . LYS A 1 577 ? 21.75 27.219 6.652 1 98 577 LYS A O 1
ATOM 4701 N N . THR A 1 578 ? 20.562 26.5 8.406 1 97.81 578 THR A N 1
ATOM 4702 C CA . THR A 1 578 ? 20.922 25.094 8.156 1 97.81 578 THR A CA 1
ATOM 4703 C C . THR A 1 578 ? 19.703 24.312 7.684 1 97.81 578 THR A C 1
ATOM 4705 O O . THR A 1 578 ? 19.844 23.219 7.133 1 97.81 578 THR A O 1
ATOM 4708 N N . GLY A 1 579 ? 18.531 24.812 7.949 1 97.62 579 GLY A N 1
ATOM 4709 C CA . GLY A 1 579 ? 17.312 24.094 7.629 1 97.62 579 GLY A CA 1
ATOM 4710 C C . GLY A 1 579 ? 16.938 23.062 8.68 1 97.62 579 GLY A C 1
ATOM 4711 O O . GLY A 1 579 ? 15.906 22.406 8.57 1 97.62 579 GLY A O 1
ATOM 4712 N N . LEU A 1 580 ? 17.703 22.922 9.781 1 98 580 LEU A N 1
ATOM 4713 C CA . LEU A 1 580 ? 17.438 21.922 10.797 1 98 580 LEU A CA 1
ATOM 4714 C C . LEU A 1 580 ? 16.188 22.266 11.594 1 98 580 LEU A C 1
ATOM 4716 O O . LEU A 1 580 ? 15.93 23.438 11.875 1 98 580 LEU A O 1
ATOM 4720 N N . PRO A 1 581 ? 15.398 21.266 11.93 1 97.88 581 PRO A N 1
ATOM 4721 C CA . PRO A 1 581 ? 14.188 21.531 12.719 1 97.88 581 PRO A CA 1
ATOM 4722 C C . PRO A 1 581 ? 14.492 21.891 14.164 1 97.88 581 PRO A C 1
ATOM 4724 O O . PRO A 1 581 ? 15.586 21.625 14.664 1 97.88 581 PRO A O 1
ATOM 4727 N N . ILE A 1 582 ? 13.531 22.5 14.758 1 98.12 582 ILE A N 1
ATOM 4728 C CA . ILE A 1 582 ? 13.617 22.875 16.172 1 98.12 582 ILE A CA 1
ATOM 4729 C C . ILE A 1 582 ? 13.328 21.641 17.031 1 98.12 582 ILE A C 1
ATOM 4731 O O . ILE A 1 582 ? 14.047 21.375 18 1 98.12 582 ILE A O 1
ATOM 4735 N N . MET A 1 583 ? 12.25 20.922 16.703 1 97.94 583 MET A N 1
ATOM 4736 C CA . MET A 1 583 ? 11.961 19.609 17.281 1 97.94 583 MET A CA 1
ATOM 4737 C C . MET A 1 583 ? 12.68 18.5 16.5 1 97.94 583 MET A C 1
ATOM 4739 O O . MET A 1 583 ? 12.43 18.312 15.312 1 97.94 583 MET A O 1
ATOM 4743 N N . ARG A 1 584 ? 13.602 17.766 17.188 1 98.69 584 ARG A N 1
ATOM 4744 C CA . ARG A 1 584 ? 14.469 16.844 16.438 1 98.69 584 ARG A CA 1
ATOM 4745 C C . ARG A 1 584 ? 14.32 15.414 16.938 1 98.69 584 ARG A C 1
ATOM 4747 O O . ARG A 1 584 ? 14.375 15.164 18.141 1 98.69 584 ARG A O 1
ATOM 4754 N N . ALA A 1 585 ? 14.07 14.492 15.992 1 98.62 585 ALA A N 1
ATOM 4755 C CA . ALA A 1 585 ? 14.203 13.086 16.359 1 98.62 585 ALA A CA 1
ATOM 4756 C C . ALA A 1 585 ? 15.57 12.805 16.969 1 98.62 585 ALA A C 1
ATOM 4758 O O . ALA A 1 585 ? 16.562 13.445 16.609 1 98.62 585 ALA A O 1
ATOM 4759 N N . MET A 1 586 ? 15.641 11.789 17.844 1 98.69 586 MET A N 1
ATOM 4760 C CA . MET A 1 586 ? 16.859 11.5 18.594 1 98.69 586 MET A CA 1
ATOM 4761 C C . MET A 1 586 ? 18.031 11.219 17.641 1 98.69 586 MET A C 1
ATOM 4763 O O . MET A 1 586 ? 19.156 11.641 17.891 1 98.69 586 MET A O 1
ATOM 4767 N N . PHE A 1 587 ? 17.734 10.547 16.5 1 98.62 587 PHE A N 1
ATOM 4768 C CA . PHE A 1 587 ? 18.797 10.102 15.609 1 98.62 587 PHE A CA 1
ATOM 4769 C C . PHE A 1 587 ? 19.406 11.281 14.859 1 98.62 587 PHE A C 1
ATOM 4771 O O . PHE A 1 587 ? 20.469 11.156 14.25 1 98.62 587 PHE A O 1
ATOM 4778 N N . LEU A 1 588 ? 18.766 12.43 14.773 1 98.56 588 LEU A N 1
ATOM 4779 C CA . LEU A 1 588 ? 19.375 13.594 14.156 1 98.56 588 LEU A CA 1
ATOM 4780 C C . LEU A 1 588 ? 20.594 14.055 14.953 1 98.56 588 LEU A C 1
ATOM 4782 O O . LEU A 1 588 ? 21.594 14.492 14.375 1 98.56 588 LEU A O 1
ATOM 4786 N N . GLU A 1 589 ? 20.5 13.945 16.297 1 98.25 589 GLU A N 1
ATOM 4787 C CA . GLU A 1 589 ? 21.594 14.359 17.172 1 98.25 589 GLU A CA 1
ATOM 4788 C C . GLU A 1 589 ? 22.516 13.188 17.5 1 98.25 589 GLU A C 1
ATOM 4790 O O . GLU A 1 589 ? 23.703 13.383 17.797 1 98.25 589 GLU A O 1
ATOM 4795 N N . PHE A 1 590 ? 21.984 11.961 17.453 1 98.44 590 PHE A N 1
ATOM 4796 C CA . PHE A 1 590 ? 22.734 10.773 17.812 1 98.44 590 PHE A CA 1
ATOM 4797 C C . PHE A 1 590 ? 22.578 9.688 16.75 1 98.44 590 PHE A C 1
ATOM 4799 O O . PHE A 1 590 ? 22.125 8.586 17.047 1 98.44 590 PHE A O 1
ATOM 4806 N N . PRO A 1 591 ? 23.062 9.953 15.547 1 98.06 591 PRO A N 1
ATOM 4807 C CA . PRO A 1 591 ? 22.844 9.031 14.43 1 98.06 591 PRO A CA 1
ATOM 4808 C C . PRO A 1 591 ? 23.562 7.703 14.594 1 98.06 591 PRO A C 1
ATOM 4810 O O . PRO A 1 591 ? 23.188 6.703 13.984 1 98.06 591 PRO A O 1
ATOM 4813 N N . GLU A 1 592 ? 24.641 7.648 15.391 1 97.44 592 GLU A N 1
ATOM 4814 C CA . GLU A 1 592 ? 25.422 6.422 15.555 1 97.44 592 GLU A CA 1
ATOM 4815 C C . GLU A 1 592 ? 24.797 5.504 16.609 1 97.44 592 GLU A C 1
ATOM 4817 O O . GLU A 1 592 ? 25.203 4.355 16.75 1 97.44 592 GLU A O 1
ATOM 4822 N N . ASP A 1 593 ? 23.828 6.016 17.406 1 98 593 ASP A N 1
ATOM 4823 C CA . ASP A 1 593 ? 23.125 5.25 18.422 1 98 593 ASP A CA 1
ATOM 4824 C C . ASP A 1 593 ? 21.891 4.555 17.844 1 98 593 ASP A C 1
ATOM 4826 O O . ASP A 1 593 ? 20.859 5.195 17.594 1 98 593 ASP A O 1
ATOM 4830 N N . ALA A 1 594 ? 21.938 3.258 17.703 1 97.19 594 ALA A N 1
ATOM 4831 C CA . ALA A 1 594 ? 20.891 2.479 17.062 1 97.19 594 ALA A CA 1
ATOM 4832 C C . ALA A 1 594 ? 19.562 2.643 17.781 1 97.19 594 ALA A C 1
ATOM 4834 O O . ALA A 1 594 ? 18.5 2.648 17.156 1 97.19 594 ALA A O 1
ATOM 4835 N N . LYS A 1 595 ? 19.578 2.764 19.031 1 97.94 595 LYS A N 1
ATOM 4836 C CA . LYS A 1 595 ? 18.359 2.916 19.812 1 97.94 595 LYS A CA 1
ATOM 4837 C C . LYS A 1 595 ? 17.641 4.211 19.453 1 97.94 595 LYS A C 1
ATOM 4839 O O . LYS A 1 595 ? 16.406 4.266 19.484 1 97.94 595 LYS A O 1
ATOM 4844 N N . CYS A 1 596 ? 18.344 5.242 19.125 1 98.38 596 CYS A N 1
ATOM 4845 C CA . CYS A 1 596 ? 17.781 6.555 18.828 1 98.38 596 CYS A CA 1
ATOM 4846 C C . CYS A 1 596 ? 16.938 6.512 17.562 1 98.38 596 CYS A C 1
ATOM 4848 O O . CYS A 1 596 ? 16.078 7.367 17.359 1 98.38 596 CYS A O 1
ATOM 4850 N N . TRP A 1 597 ? 17.156 5.508 16.719 1 98.19 597 TRP A N 1
ATOM 4851 C CA . TRP A 1 597 ? 16.375 5.359 15.492 1 98.19 597 TRP A CA 1
ATOM 4852 C C . TRP A 1 597 ? 15.039 4.68 15.773 1 98.19 597 TRP A C 1
ATOM 4854 O O . TRP A 1 597 ? 14.156 4.637 14.914 1 98.19 597 TRP A O 1
ATOM 4864 N N . GLU A 1 598 ? 14.891 4.203 16.984 1 96.81 598 GLU A N 1
ATOM 4865 C CA . GLU A 1 598 ? 13.688 3.451 17.344 1 96.81 598 GLU A CA 1
ATOM 4866 C C . GLU A 1 598 ? 12.758 4.285 18.219 1 96.81 598 GLU A C 1
ATOM 4868 O O . GLU A 1 598 ? 11.586 3.945 18.391 1 96.81 598 GLU A O 1
ATOM 4873 N N . LEU A 1 599 ? 13.234 5.371 18.734 1 97.25 599 LEU A N 1
ATOM 4874 C CA . LEU A 1 599 ? 12.5 6.152 19.719 1 97.25 599 LEU A CA 1
ATOM 4875 C C . LEU A 1 599 ? 11.508 7.094 19.047 1 97.25 599 LEU A C 1
ATOM 4877 O O . LEU A 1 599 ? 11.859 7.77 18.078 1 97.25 599 LEU A O 1
ATOM 4881 N N . ASP A 1 600 ? 10.281 7.098 19.531 1 95.38 600 ASP A N 1
ATOM 4882 C CA . ASP A 1 600 ? 9.258 7.969 18.969 1 95.38 600 ASP A CA 1
ATOM 4883 C C . ASP A 1 600 ? 8.477 8.688 20.062 1 95.38 600 ASP A C 1
ATOM 4885 O O . ASP A 1 600 ? 7.477 9.352 19.781 1 95.38 600 ASP A O 1
ATOM 4889 N N . ASP A 1 601 ? 8.898 8.539 21.312 1 97.19 601 ASP A N 1
ATOM 4890 C CA . ASP A 1 601 ? 8.148 9.125 22.422 1 97.19 601 ASP A CA 1
ATOM 4891 C C . ASP A 1 601 ? 9.008 10.125 23.188 1 97.19 601 ASP A C 1
ATOM 4893 O O . ASP A 1 601 ? 8.641 10.555 24.281 1 97.19 601 ASP A O 1
ATOM 4897 N N . GLN A 1 602 ? 10.203 10.352 22.75 1 98.69 602 GLN A N 1
ATOM 4898 C CA . GLN A 1 602 ? 11.102 11.391 23.234 1 98.69 602 GLN A CA 1
ATOM 4899 C C . GLN A 1 602 ? 11.859 12.039 22.078 1 98.69 602 GLN A C 1
ATOM 4901 O O . GLN A 1 602 ? 11.938 11.484 20.984 1 98.69 602 GLN A O 1
ATOM 4906 N N . TYR A 1 603 ? 12.367 13.227 22.266 1 98.81 603 TYR A N 1
ATOM 4907 C CA . TYR A 1 603 ? 13.008 13.969 21.188 1 98.81 603 TYR A CA 1
ATOM 4908 C C . TYR A 1 603 ? 13.953 15.023 21.734 1 98.81 603 TYR A C 1
ATOM 4910 O O . TYR A 1 603 ? 14 15.258 22.953 1 98.81 603 TYR A O 1
ATOM 4918 N N . MET A 1 604 ? 14.711 15.547 20.859 1 98.81 604 MET A N 1
ATOM 4919 C CA . MET A 1 604 ? 15.586 16.672 21.203 1 98.81 604 MET A CA 1
ATOM 4920 C C . MET A 1 604 ? 14.938 18 20.828 1 98.81 604 MET A C 1
ATOM 4922 O O . MET A 1 604 ? 14.383 18.141 19.734 1 98.81 604 MET A O 1
ATOM 4926 N N . PHE A 1 605 ? 14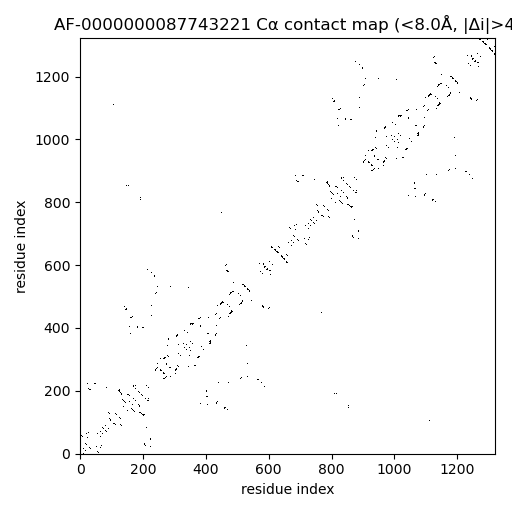.906 18.922 21.734 1 98.81 605 PHE A N 1
ATOM 4927 C CA . PHE A 1 605 ? 14.578 20.312 21.453 1 98.81 605 PHE A CA 1
ATOM 4928 C C . PHE A 1 605 ? 15.844 21.109 21.156 1 98.81 605 PHE A C 1
ATOM 4930 O O . PHE A 1 605 ? 16.5 21.594 22.094 1 98.81 605 PHE A O 1
ATOM 4937 N N . GLY A 1 606 ? 16.094 21.312 19.844 1 98.31 606 GLY A N 1
ATOM 4938 C CA . GLY A 1 606 ? 17.453 21.688 19.469 1 98.31 606 GLY A CA 1
ATOM 4939 C C . GLY A 1 606 ? 18.484 20.641 19.844 1 98.31 606 GLY A C 1
ATOM 4940 O O . GLY A 1 606 ? 18.188 19.453 19.828 1 98.31 606 GLY A O 1
ATOM 4941 N N . SER A 1 607 ? 19.688 21.078 20.047 1 98.12 607 SER A N 1
ATOM 4942 C CA . SER A 1 607 ? 20.75 20.141 20.391 1 98.12 607 SER A CA 1
ATOM 4943 C C . SER A 1 607 ? 20.953 20.031 21.891 1 98.12 607 SER A C 1
ATOM 4945 O O . SER A 1 607 ? 21.688 19.172 22.375 1 98.12 607 SER A O 1
ATOM 4947 N N . LYS A 1 608 ? 20.172 20.812 22.625 1 98.19 608 LYS A N 1
ATOM 4948 C CA . LYS A 1 608 ? 20.531 21.031 24.031 1 98.19 608 LYS A CA 1
ATOM 4949 C C . LYS A 1 608 ? 19.641 20.219 24.953 1 98.19 608 LYS A C 1
ATOM 4951 O O . LYS A 1 608 ? 20.094 19.672 25.969 1 98.19 608 LYS A O 1
ATOM 4956 N N . TYR A 1 609 ? 18.328 20.094 24.688 1 98.81 609 TYR A N 1
ATOM 4957 C CA . TYR A 1 609 ? 17.375 19.531 25.656 1 98.81 609 TYR A CA 1
ATOM 4958 C C . TYR A 1 609 ? 16.734 18.25 25.125 1 98.81 609 TYR A C 1
ATOM 4960 O O . TYR A 1 609 ? 16.25 18.219 24 1 98.81 609 TYR A O 1
ATOM 4968 N N . LEU A 1 610 ? 16.812 17.172 25.859 1 98.88 610 LEU A N 1
ATOM 4969 C CA . LEU A 1 610 ? 16.047 15.945 25.625 1 98.88 610 LEU A CA 1
ATOM 4970 C C . LEU A 1 610 ? 14.719 15.992 26.359 1 98.88 610 LEU A C 1
ATOM 4972 O O . LEU A 1 610 ? 14.68 16.156 27.578 1 98.88 610 LEU A O 1
ATOM 4976 N N . VAL A 1 611 ? 13.648 15.922 25.656 1 98.88 611 VAL A N 1
ATOM 4977 C CA . VAL A 1 611 ? 12.305 16.062 26.203 1 98.88 611 VAL A CA 1
ATOM 4978 C C . VAL A 1 611 ? 11.586 14.719 26.141 1 98.88 611 VAL A C 1
ATOM 4980 O O . VAL A 1 611 ? 11.57 14.055 25.109 1 98.88 611 VAL A O 1
ATOM 4983 N N . ALA A 1 612 ? 11.023 14.234 27.219 1 98.81 612 ALA A N 1
ATOM 4984 C CA . ALA A 1 612 ? 10.25 13 27.297 1 98.81 612 ALA A CA 1
ATOM 4985 C C . ALA A 1 612 ? 8.859 13.266 27.859 1 98.81 612 ALA A C 1
ATOM 4987 O O . ALA A 1 612 ? 8.625 13.094 29.062 1 98.81 612 ALA A O 1
ATOM 4988 N N . PRO A 1 613 ? 7.863 13.578 27.016 1 98.62 613 PRO A N 1
ATOM 4989 C CA . PRO A 1 613 ? 6.512 13.906 27.484 1 98.62 613 PRO A CA 1
ATOM 4990 C C . PRO A 1 613 ? 5.793 12.711 28.094 1 98.62 613 PRO A C 1
ATOM 4992 O O . PRO A 1 613 ? 6.195 11.562 27.875 1 98.62 613 PRO A O 1
ATOM 4995 N N . VAL A 1 614 ? 4.848 12.953 28.969 1 98.69 614 VAL A N 1
ATOM 4996 C CA . VAL A 1 614 ? 3.926 11.938 29.453 1 98.69 614 VAL A CA 1
ATOM 4997 C C . VAL A 1 614 ? 2.762 11.781 28.484 1 98.69 614 VAL A C 1
ATOM 4999 O O . VAL A 1 614 ? 2.014 12.727 28.234 1 98.69 614 VAL A O 1
ATOM 5002 N N . LEU A 1 615 ? 2.547 10.594 27.938 1 98.06 615 LEU A N 1
ATOM 5003 C CA . LEU A 1 615 ? 1.657 10.406 26.797 1 98.06 615 LEU A CA 1
ATOM 5004 C C . LEU A 1 615 ? 0.482 9.508 27.172 1 98.06 615 LEU A C 1
ATOM 5006 O O . LEU A 1 615 ? -0.301 9.117 26.297 1 98.06 615 LEU A O 1
ATOM 5010 N N . GLU A 1 616 ? 0.408 9.172 28.469 1 97.44 616 GLU A N 1
ATOM 5011 C CA . GLU A 1 616 ? -0.701 8.367 28.969 1 97.44 616 GLU A CA 1
ATOM 5012 C C . GLU A 1 616 ? -1.228 8.922 30.297 1 97.44 616 GLU A C 1
ATOM 5014 O O . GLU A 1 616 ? -0.46 9.453 31.094 1 97.44 616 GLU A O 1
ATOM 5019 N N . ALA A 1 617 ? -2.484 8.664 30.5 1 97.75 617 ALA A N 1
ATOM 5020 C CA . ALA A 1 617 ? -3.133 9.164 31.719 1 97.75 617 ALA A CA 1
ATOM 5021 C C . ALA A 1 617 ? -2.568 8.484 32.969 1 97.75 617 ALA A C 1
ATOM 5023 O O . ALA A 1 617 ? -2.273 7.285 32.938 1 97.75 617 ALA A O 1
ATOM 5024 N N . GLY A 1 618 ? -2.43 9.211 33.938 1 97.94 618 GLY A N 1
ATOM 5025 C CA . GLY A 1 618 ? -2.117 8.664 35.25 1 97.94 618 GLY A CA 1
ATOM 5026 C C . GLY A 1 618 ? -0.643 8.352 35.438 1 97.94 618 GLY A C 1
ATOM 5027 O O . GLY A 1 618 ? -0.224 7.91 36.531 1 97.94 618 GLY A O 1
ATOM 5028 N N . VAL A 1 619 ? 0.201 8.586 34.5 1 97.94 619 VAL A N 1
ATOM 5029 C CA . VAL A 1 619 ? 1.619 8.242 34.562 1 97.94 619 VAL A CA 1
ATOM 5030 C C . VAL A 1 619 ? 2.365 9.289 35.375 1 97.94 619 VAL A C 1
ATOM 5032 O O . VAL A 1 619 ? 2.262 10.484 35.125 1 97.94 619 VAL A O 1
ATOM 5035 N N . THR A 1 620 ? 3.062 8.836 36.406 1 97.94 620 THR A N 1
ATOM 5036 C CA . THR A 1 620 ? 3.791 9.75 37.281 1 97.94 620 THR A CA 1
ATOM 5037 C C . THR A 1 620 ? 5.285 9.453 37.25 1 97.94 620 THR A C 1
ATOM 5039 O O . THR A 1 620 ? 6.059 10.047 38 1 97.94 620 THR A O 1
ATOM 5042 N N . GLN A 1 621 ? 5.617 8.492 36.562 1 97.81 621 GLN A N 1
ATOM 5043 C CA . GLN A 1 621 ? 7.004 8.133 36.281 1 97.81 621 GLN A CA 1
ATOM 5044 C C . GLN A 1 621 ? 7.117 7.402 34.938 1 97.81 621 GLN A C 1
ATOM 5046 O O . GLN A 1 621 ? 6.191 6.703 34.531 1 97.81 621 GLN A O 1
ATOM 5051 N N . ARG A 1 622 ? 8.227 7.637 34.219 1 97.69 622 ARG A N 1
ATOM 5052 C CA . ARG A 1 622 ? 8.383 6.922 32.969 1 97.69 622 ARG A CA 1
ATOM 5053 C C . ARG A 1 622 ? 9.852 6.641 32.688 1 97.69 622 ARG A C 1
ATOM 5055 O O . ARG A 1 622 ? 10.742 7.254 33.281 1 97.69 622 ARG A O 1
ATOM 5062 N N . GLU A 1 623 ? 10.078 5.668 31.797 1 98.12 623 GLU A N 1
ATOM 5063 C CA . GLU A 1 623 ? 11.414 5.344 31.312 1 98.12 623 GLU A CA 1
ATOM 5064 C C . GLU A 1 623 ? 11.875 6.34 30.25 1 98.12 623 GLU A C 1
ATOM 5066 O O . GLU A 1 623 ? 11.094 6.715 29.375 1 98.12 623 GLU A O 1
ATOM 5071 N N . VAL A 1 624 ? 13.117 6.867 30.375 1 98.69 624 VAL A N 1
ATOM 5072 C CA . VAL A 1 624 ? 13.727 7.781 29.422 1 98.69 624 VAL A CA 1
ATOM 5073 C C . VAL A 1 624 ? 15.094 7.25 29 1 98.69 624 VAL A C 1
ATOM 5075 O O . VAL A 1 624 ? 15.93 6.926 29.844 1 98.69 624 VAL A O 1
ATOM 5078 N N . TYR A 1 625 ? 15.25 7.078 27.703 1 98.81 625 TYR A N 1
ATOM 5079 C CA . TYR A 1 625 ? 16.562 6.699 27.188 1 98.81 625 TYR A CA 1
ATOM 5080 C C . TYR A 1 625 ? 17.469 7.918 27.062 1 98.81 625 TYR A C 1
ATOM 5082 O O . TYR A 1 625 ? 17.094 8.93 26.469 1 98.81 625 TYR A O 1
ATOM 5090 N N . LEU A 1 626 ? 18.641 7.871 27.672 1 98.81 626 LEU A N 1
ATOM 5091 C CA . LEU A 1 626 ? 19.672 8.914 27.578 1 98.81 626 LEU A CA 1
ATOM 5092 C C . LEU A 1 626 ? 20.859 8.43 26.75 1 98.81 626 LEU A C 1
ATOM 5094 O O . LEU A 1 626 ? 21.562 7.496 27.156 1 98.81 626 LEU A O 1
ATOM 5098 N N . PRO A 1 627 ? 21.047 8.977 25.578 1 98.5 627 PRO A N 1
ATOM 5099 C CA . PRO A 1 627 ? 22.234 8.602 24.812 1 98.5 627 PRO A CA 1
ATOM 5100 C C . PRO A 1 627 ? 23.547 8.875 25.578 1 98.5 627 PRO A C 1
ATOM 5102 O O . PRO A 1 627 ? 23.531 9.547 26.609 1 98.5 627 PRO A O 1
ATOM 5105 N N . GLU A 1 628 ? 24.734 8.352 25.031 1 97.94 628 GLU A N 1
ATOM 5106 C CA . GLU A 1 628 ? 26.031 8.562 25.672 1 97.94 628 GLU A CA 1
ATOM 5107 C C . GLU A 1 628 ? 26.266 10.039 25.969 1 97.94 628 GLU A C 1
ATOM 5109 O O . GLU A 1 628 ? 25.891 10.898 25.172 1 97.94 628 GLU A O 1
ATOM 5114 N N . GLY A 1 629 ? 26.859 10.32 27.094 1 97.38 629 GLY A N 1
ATOM 5115 C CA . GLY A 1 629 ? 27.109 11.68 27.547 1 97.38 629 GLY A CA 1
ATOM 5116 C C . GLY A 1 629 ? 26.578 11.945 28.938 1 97.38 629 GLY A C 1
ATOM 5117 O O . GLY A 1 629 ? 26.234 11.016 29.672 1 97.38 629 GLY A O 1
ATOM 5118 N N . LYS A 1 630 ? 26.609 13.195 29.375 1 98.12 630 LYS A N 1
ATOM 5119 C CA . LYS A 1 630 ? 26.094 13.625 30.672 1 98.12 630 LYS A CA 1
ATOM 5120 C C . LYS A 1 630 ? 24.844 14.469 30.5 1 98.12 630 LYS A C 1
ATOM 5122 O O . LYS A 1 630 ? 24.781 15.336 29.625 1 98.12 630 LYS A O 1
ATOM 5127 N N . TRP A 1 631 ? 23.859 14.117 31.297 1 98.69 631 TRP A N 1
ATOM 5128 C CA . TRP A 1 631 ? 22.547 14.742 31.188 1 98.69 631 TRP A CA 1
ATOM 5129 C C . TRP A 1 631 ? 22.078 15.273 32.531 1 98.69 631 TRP A C 1
ATOM 5131 O O . TRP A 1 631 ? 22.031 14.531 33.531 1 98.69 631 TRP A O 1
ATOM 5141 N N . GLU A 1 632 ? 21.719 16.469 32.594 1 98.56 632 GLU A N 1
ATOM 5142 C CA . GLU A 1 632 ? 21.219 17.109 33.812 1 98.56 632 GLU A CA 1
ATOM 5143 C C . GLU A 1 632 ? 19.703 17.266 33.781 1 98.56 632 GLU A C 1
ATOM 5145 O O . GLU A 1 632 ? 19.156 17.844 32.812 1 98.56 632 GLU A O 1
ATOM 5150 N N . ASP A 1 633 ? 19.031 16.656 34.719 1 98.06 633 ASP A N 1
ATOM 5151 C CA . ASP A 1 633 ? 17.609 16.953 34.844 1 98.06 633 ASP A CA 1
ATOM 5152 C C . ASP A 1 633 ? 17.391 18.406 35.25 1 98.06 633 ASP A C 1
ATOM 5154 O O . ASP A 1 633 ? 17.781 18.828 36.344 1 98.06 633 ASP A O 1
ATOM 5158 N N . ILE A 1 634 ? 16.703 19.094 34.406 1 97.06 634 ILE A N 1
ATOM 5159 C CA . ILE A 1 634 ? 16.641 20.531 34.562 1 97.06 634 ILE A CA 1
ATOM 5160 C C . ILE A 1 634 ? 15.75 20.875 35.75 1 97.06 634 ILE A C 1
ATOM 5162 O O . ILE A 1 634 ? 15.719 22.031 36.219 1 97.06 634 ILE A O 1
ATOM 5166 N N . ARG A 1 635 ? 15.055 19.984 36.469 1 94.12 635 ARG A N 1
ATOM 5167 C CA . ARG A 1 635 ? 14.109 20.219 37.531 1 94.12 635 ARG A CA 1
ATOM 5168 C C . ARG A 1 635 ? 14.812 20.234 38.875 1 94.12 635 ARG A C 1
ATOM 5170 O O . ARG A 1 635 ? 14.461 21.031 39.781 1 94.12 635 ARG A O 1
ATOM 5177 N N . ASP A 1 636 ? 15.805 19.344 38.906 1 93.5 636 ASP A N 1
ATOM 5178 C CA . ASP A 1 636 ? 16.438 19.234 40.219 1 93.5 636 ASP A CA 1
ATOM 5179 C C . ASP A 1 636 ? 17.969 19.328 40.094 1 93.5 636 ASP A C 1
ATOM 5181 O O . ASP A 1 636 ? 18.672 19.344 41.094 1 93.5 636 ASP A O 1
ATOM 5185 N N . GLY A 1 637 ? 18.469 19.344 38.906 1 95.44 637 GLY A N 1
ATOM 5186 C CA . GLY A 1 637 ? 19.891 19.547 38.688 1 95.44 637 GLY A CA 1
ATOM 5187 C C . GLY A 1 637 ? 20.688 18.25 38.781 1 95.44 637 GLY A C 1
ATOM 5188 O O . GLY A 1 637 ? 21.906 18.266 38.562 1 95.44 637 GLY A O 1
ATOM 5189 N N . LYS A 1 638 ? 19.984 17.203 39 1 97.06 638 LYS A N 1
ATOM 5190 C CA . LYS A 1 638 ? 20.672 15.906 39.094 1 97.06 638 LYS A CA 1
ATOM 5191 C C . LYS A 1 638 ? 21.266 15.516 37.75 1 97.06 638 LYS A C 1
ATOM 5193 O O . LYS A 1 638 ? 20.609 15.664 36.719 1 97.06 638 LYS A O 1
ATOM 5198 N N . VAL A 1 639 ? 22.531 15.07 37.781 1 97.88 639 VAL A N 1
ATOM 5199 C CA . VAL A 1 639 ? 23.234 14.703 36.562 1 97.88 639 VAL A CA 1
ATOM 5200 C C . VAL A 1 639 ? 23.25 13.188 36.406 1 97.88 639 VAL A C 1
ATOM 5202 O O . VAL A 1 639 ? 23.516 12.453 37.375 1 97.88 639 VAL A O 1
ATOM 5205 N N . TYR A 1 640 ? 22.938 12.695 35.312 1 97.69 640 TYR A N 1
ATOM 5206 C CA . TYR A 1 640 ? 22.922 11.281 34.938 1 97.69 640 TYR A CA 1
ATOM 5207 C C . TYR A 1 640 ? 23.969 10.969 33.875 1 97.69 640 TYR A C 1
ATOM 5209 O O . TYR A 1 640 ? 24.266 11.805 33.031 1 97.69 640 TYR A O 1
ATOM 5217 N N . GLU A 1 641 ? 24.562 9.82 34.062 1 97.06 641 GLU A N 1
ATOM 5218 C CA . GLU A 1 641 ? 25.391 9.312 32.969 1 97.06 641 GLU A CA 1
ATOM 5219 C C . GLU A 1 641 ? 24.531 8.68 31.875 1 97.06 641 GLU A C 1
ATOM 5221 O O . GLU A 1 641 ? 23.672 7.852 32.156 1 97.06 641 GLU A O 1
ATOM 5226 N N . GLY A 1 642 ? 24.719 9.047 30.641 1 96.88 642 GLY A N 1
ATOM 5227 C CA . GLY A 1 642 ? 23.969 8.492 29.531 1 96.88 642 GLY A CA 1
ATOM 5228 C C . GLY A 1 642 ? 24.438 7.117 29.109 1 96.88 642 GLY A C 1
ATOM 5229 O O . GLY A 1 642 ? 25.359 6.559 29.719 1 96.88 642 GLY A O 1
ATOM 5230 N N . GLY A 1 643 ? 23.812 6.504 28.109 1 96.44 643 GLY A N 1
ATOM 5231 C CA . GLY A 1 643 ? 24.109 5.18 27.578 1 96.44 643 GLY A CA 1
ATOM 5232 C C . GLY A 1 643 ? 23.109 4.133 28 1 96.44 643 GLY A C 1
ATOM 5233 O O . GLY A 1 643 ? 23.344 2.934 27.844 1 96.44 643 GLY A O 1
ATOM 5234 N N . GLY A 1 644 ? 22.031 4.602 28.5 1 97.12 644 GLY A N 1
ATOM 5235 C CA . GLY A 1 644 ? 21.016 3.658 28.953 1 97.12 644 GLY A CA 1
ATOM 5236 C C . GLY A 1 644 ? 19.703 4.324 29.328 1 97.12 644 GLY A C 1
ATOM 5237 O O . GLY A 1 644 ? 19.5 5.512 29.062 1 97.12 644 GLY A O 1
ATOM 5238 N N . THR A 1 645 ? 18.781 3.566 29.922 1 98.12 645 THR A N 1
ATOM 5239 C CA . THR A 1 645 ? 17.453 4.027 30.297 1 98.12 645 THR A CA 1
ATOM 5240 C C . THR A 1 645 ? 17.391 4.363 31.781 1 98.12 645 THR A C 1
ATOM 5242 O O . THR A 1 645 ? 17.953 3.641 32.594 1 98.12 645 THR A O 1
ATOM 5245 N N . VAL A 1 646 ? 16.766 5.426 32.125 1 97.75 646 VAL A N 1
ATOM 5246 C CA . VAL A 1 646 ? 16.547 5.797 33.531 1 97.75 646 VAL A CA 1
ATOM 5247 C C . VAL A 1 646 ? 15.047 5.887 33.812 1 97.75 646 VAL A C 1
ATOM 5249 O O . VAL A 1 646 ? 14.25 6.125 32.906 1 97.75 646 VAL A O 1
ATOM 5252 N N . LYS A 1 647 ? 14.695 5.621 34.969 1 97 647 LYS A N 1
ATOM 5253 C CA . LYS A 1 647 ? 13.328 5.879 35.438 1 97 647 LYS A CA 1
ATOM 5254 C C . LYS A 1 647 ? 13.195 7.293 36 1 97 647 LYS A C 1
ATOM 5256 O O . LYS A 1 647 ? 13.672 7.578 37.094 1 97 647 LYS A O 1
ATOM 5261 N N . ALA A 1 648 ? 12.547 8.172 35.281 1 97.81 648 ALA A N 1
ATOM 5262 C CA . ALA A 1 648 ? 12.453 9.578 35.688 1 97.81 648 ALA A CA 1
ATOM 5263 C C . ALA A 1 648 ? 11.086 9.898 36.281 1 97.81 648 ALA A C 1
ATOM 5265 O O . ALA A 1 648 ? 10.055 9.469 35.75 1 97.81 648 ALA A O 1
ATOM 5266 N N . PRO A 1 649 ? 11.125 10.586 37.406 1 97.19 649 PRO A N 1
ATOM 5267 C CA . PRO A 1 649 ? 9.844 11.055 37.938 1 97.19 649 PRO A CA 1
ATOM 5268 C C . PRO A 1 649 ? 9.125 12.016 36.969 1 97.19 649 PRO A C 1
ATOM 5270 O O . PRO A 1 649 ? 9.781 12.805 36.281 1 97.19 649 PRO A O 1
ATOM 5273 N N . ALA A 1 650 ? 7.816 11.984 36.969 1 97.88 650 ALA A N 1
ATOM 5274 C CA . ALA A 1 650 ? 6.988 12.859 36.156 1 97.88 650 ALA A CA 1
ATOM 5275 C C . ALA A 1 650 ? 5.73 13.289 36.906 1 97.88 650 ALA A C 1
ATOM 5277 O O . ALA A 1 650 ? 4.613 12.977 36.5 1 97.88 650 ALA A O 1
ATOM 5278 N N . PRO A 1 651 ? 5.965 13.938 38.031 1 97.44 651 PRO A N 1
ATOM 5279 C CA . PRO A 1 651 ? 4.77 14.438 38.719 1 97.44 651 PRO A CA 1
ATOM 5280 C C . PRO A 1 651 ? 3.869 15.266 37.781 1 97.44 651 PRO A C 1
ATOM 5282 O O . PRO A 1 651 ? 4.262 15.602 36.688 1 97.44 651 PRO A O 1
ATOM 5285 N N . ILE A 1 652 ? 2.676 15.578 38.219 1 97 652 ILE A N 1
ATOM 5286 C CA . ILE A 1 652 ? 1.614 16.125 37.375 1 97 652 ILE A CA 1
ATOM 5287 C C . ILE A 1 652 ? 2.029 17.5 36.844 1 97 652 ILE A C 1
ATOM 5289 O O . ILE A 1 652 ? 1.494 17.969 35.844 1 97 652 ILE A O 1
ATOM 5293 N N . ASP A 1 653 ? 3.012 18.203 37.469 1 96.12 653 ASP A N 1
ATOM 5294 C CA . ASP A 1 653 ? 3.289 19.594 37.125 1 96.12 653 ASP A CA 1
ATOM 5295 C C . ASP A 1 653 ? 4.59 19.703 36.312 1 96.12 653 ASP A C 1
ATOM 5297 O O . ASP A 1 653 ? 5.098 20.812 36.125 1 96.12 653 ASP A O 1
ATOM 5301 N N . SER A 1 654 ? 5.199 18.547 35.969 1 96.56 654 SER A N 1
ATOM 5302 C CA . SER A 1 654 ? 6.41 18.609 35.156 1 96.56 654 SER A CA 1
ATOM 5303 C C . SER A 1 654 ? 6.645 17.312 34.438 1 96.56 654 SER A C 1
ATOM 5305 O O . SER A 1 654 ? 6.16 16.25 34.844 1 96.56 654 SER A O 1
ATOM 5307 N N . ILE A 1 655 ? 7.34 17.359 33.312 1 98.06 655 ILE A N 1
ATOM 5308 C CA . ILE A 1 655 ? 7.762 16.188 32.531 1 98.06 655 ILE A CA 1
ATOM 5309 C C . ILE A 1 655 ? 9.281 16.078 32.562 1 98.06 655 ILE A C 1
ATOM 5311 O O . ILE A 1 655 ? 9.977 17.062 32.812 1 98.06 655 ILE A O 1
ATOM 5315 N N . PRO A 1 656 ? 9.82 14.852 32.344 1 98.56 656 PRO A N 1
ATOM 5316 C CA . PRO A 1 656 ? 11.281 14.727 32.281 1 98.56 656 PRO A CA 1
ATOM 5317 C C . PRO A 1 656 ? 11.906 15.516 31.141 1 98.56 656 PRO A C 1
ATOM 5319 O O . PRO A 1 656 ? 11.5 15.367 29.984 1 98.56 656 PRO A O 1
ATOM 5322 N N . VAL A 1 657 ? 12.82 16.391 31.469 1 98.75 657 VAL A N 1
ATOM 5323 C CA . VAL A 1 657 ? 13.633 17.141 30.516 1 98.75 657 VAL A CA 1
ATOM 5324 C C . VAL A 1 657 ? 15.086 17.141 30.984 1 98.75 657 VAL A C 1
ATOM 5326 O O . VAL A 1 657 ? 15.383 17.516 32.125 1 98.75 657 VAL A O 1
ATOM 5329 N N . PHE A 1 658 ? 15.906 16.719 30.109 1 98.75 658 PHE A N 1
ATOM 5330 C CA . PHE A 1 658 ? 17.328 16.625 30.422 1 98.75 658 PHE A CA 1
ATOM 5331 C C . PHE A 1 658 ? 18.141 17.562 29.547 1 98.75 658 PHE A C 1
ATOM 5333 O O . PHE A 1 658 ? 17.891 17.672 28.344 1 98.75 658 PHE A O 1
ATOM 5340 N N . LYS A 1 659 ? 19.016 18.297 30.109 1 98.56 659 LYS A N 1
ATOM 5341 C CA . LYS A 1 659 ? 19.953 19.156 29.406 1 98.56 659 LYS A CA 1
ATOM 5342 C C . LYS A 1 659 ? 21.281 18.438 29.172 1 98.56 659 LYS A C 1
ATOM 5344 O O . LYS A 1 659 ? 21.828 17.828 30.094 1 98.56 659 LYS A O 1
ATOM 5349 N N . ARG A 1 660 ? 21.703 18.5 27.984 1 97.12 660 ARG A N 1
ATOM 5350 C CA . ARG A 1 660 ? 23.016 17.938 27.656 1 97.12 660 ARG A CA 1
ATOM 5351 C C . ARG A 1 660 ? 24.125 18.781 28.297 1 97.12 660 ARG A C 1
ATOM 5353 O O . ARG A 1 660 ? 24.156 20 28.109 1 97.12 660 ARG A O 1
ATOM 5360 N N . VAL A 1 661 ? 25.016 18.141 29.047 1 95.19 661 VAL A N 1
ATOM 5361 C CA . VAL A 1 661 ? 26.062 18.891 29.734 1 95.19 661 VAL A CA 1
ATOM 5362 C C . VAL A 1 661 ? 27.438 18.391 29.281 1 95.19 661 VAL A C 1
ATOM 5364 O O . VAL A 1 661 ? 27.578 17.219 28.906 1 95.19 661 VAL A O 1
ATOM 5367 N N . MET B 1 1 ? -27.875 5.637 9.938 1 91 1 MET B N 1
ATOM 5368 C CA . MET B 1 1 ? -28.219 4.441 9.18 1 91 1 MET B CA 1
ATOM 5369 C C . MET B 1 1 ? -29.469 3.777 9.734 1 91 1 MET B C 1
ATOM 5371 O O . MET B 1 1 ? -29.641 3.676 10.953 1 91 1 MET B O 1
ATOM 5375 N N . PHE B 1 2 ? -30.438 3.404 8.859 1 92.69 2 PHE B N 1
ATOM 5376 C CA . PHE B 1 2 ? -31.641 2.66 9.227 1 92.69 2 PHE B CA 1
ATOM 5377 C C . PHE B 1 2 ? -31.359 1.16 9.219 1 92.69 2 PHE B C 1
ATOM 5379 O O . PHE B 1 2 ? -30.719 0.645 8.305 1 92.69 2 PHE B O 1
ATOM 5386 N N . PHE B 1 3 ? -31.812 0.527 10.305 1 96.38 3 PHE B N 1
ATOM 5387 C CA . PHE B 1 3 ? -31.562 -0.906 10.414 1 96.38 3 PHE B CA 1
ATOM 5388 C C . PHE B 1 3 ? -32.875 -1.688 10.328 1 96.38 3 PHE B C 1
ATOM 5390 O O . PHE B 1 3 ? -33.906 -1.234 10.82 1 96.38 3 PHE B O 1
ATOM 5397 N N . ALA B 1 4 ? -32.812 -2.775 9.688 1 95.25 4 ALA B N 1
ATOM 5398 C CA . ALA B 1 4 ? -33.938 -3.719 9.609 1 95.25 4 ALA B CA 1
ATOM 5399 C C . ALA B 1 4 ? -33.438 -5.16 9.586 1 95.25 4 ALA B C 1
ATOM 5401 O O . ALA B 1 4 ? -32.25 -5.402 9.383 1 95.25 4 ALA B O 1
ATOM 5402 N N . GLN B 1 5 ? -34.281 -6.035 9.961 1 96.12 5 GLN B N 1
ATOM 5403 C CA . GLN B 1 5 ? -33.969 -7.461 9.898 1 96.12 5 GLN B CA 1
ATOM 5404 C C . GLN B 1 5 ? -34.875 -8.164 8.875 1 96.12 5 GLN B C 1
ATOM 5406 O O . GLN B 1 5 ? -36.094 -7.934 8.836 1 96.12 5 GLN B O 1
ATOM 5411 N N . ASP B 1 6 ? -34.281 -8.891 8.016 1 94.69 6 ASP B N 1
ATOM 5412 C CA . ASP B 1 6 ? -34.969 -9.766 7.078 1 94.69 6 ASP B CA 1
ATOM 5413 C C . ASP B 1 6 ? -34.531 -11.219 7.254 1 94.69 6 ASP B C 1
ATOM 5415 O O . ASP B 1 6 ? -33.594 -11.664 6.586 1 94.69 6 ASP B O 1
ATOM 5419 N N . GLY B 1 7 ? -35.281 -11.992 8.078 1 93.38 7 GLY B N 1
ATOM 5420 C CA . GLY B 1 7 ? -34.781 -13.328 8.406 1 93.38 7 GLY B CA 1
ATOM 5421 C C . GLY B 1 7 ? -33.5 -13.32 9.188 1 93.38 7 GLY B C 1
ATOM 5422 O O . GLY B 1 7 ? -33.406 -12.703 10.242 1 93.38 7 GLY B O 1
ATOM 5423 N N . ASN B 1 8 ? -32.5 -13.922 8.523 1 94.56 8 ASN B N 1
ATOM 5424 C CA . ASN B 1 8 ? -31.188 -14.016 9.141 1 94.56 8 ASN B CA 1
ATOM 5425 C C . ASN B 1 8 ? -30.281 -12.875 8.688 1 94.56 8 ASN B C 1
ATOM 5427 O O . ASN B 1 8 ? -29.062 -12.938 8.875 1 94.56 8 ASN B O 1
ATOM 5431 N N . ILE B 1 9 ? -30.875 -11.883 8.109 1 97.06 9 ILE B N 1
ATOM 5432 C CA . ILE B 1 9 ? -30.062 -10.859 7.469 1 97.06 9 ILE B CA 1
ATOM 5433 C C . ILE B 1 9 ? -30.266 -9.523 8.18 1 97.06 9 ILE B C 1
ATOM 5435 O O . ILE B 1 9 ? -31.406 -9.078 8.367 1 97.06 9 ILE B O 1
ATOM 5439 N N . LEU B 1 10 ? -29.172 -8.953 8.617 1 98.25 10 LEU B N 1
ATOM 5440 C CA . LEU B 1 10 ? -29.203 -7.562 9.07 1 98.25 10 LEU B CA 1
ATOM 5441 C C . LEU B 1 10 ? -29.047 -6.605 7.891 1 98.25 10 LEU B C 1
ATOM 5443 O O . LEU B 1 10 ? -28.062 -6.695 7.141 1 98.25 10 LEU B O 1
ATOM 5447 N N . ILE B 1 11 ? -30.016 -5.738 7.719 1 97.25 11 ILE B N 1
ATOM 5448 C CA . ILE B 1 11 ? -30.016 -4.777 6.621 1 97.25 11 ILE B CA 1
ATOM 5449 C C . ILE B 1 11 ? -29.781 -3.371 7.164 1 97.25 11 ILE B C 1
ATOM 5451 O O . ILE B 1 11 ? -30.359 -2.98 8.18 1 97.25 11 ILE B O 1
ATOM 5455 N N . GLY B 1 12 ? -28.828 -2.688 6.613 1 96.38 12 GLY B N 1
ATOM 5456 C CA . GLY B 1 12 ? -28.625 -1.27 6.859 1 96.38 12 GLY B CA 1
ATOM 5457 C C . GLY B 1 12 ? -28.797 -0.417 5.617 1 96.38 12 GLY B C 1
ATOM 5458 O O . GLY B 1 12 ? -28.391 -0.816 4.523 1 96.38 12 GLY B O 1
ATOM 5459 N N . LYS B 1 13 ? -29.484 0.759 5.738 1 95.06 13 LYS B N 1
ATOM 5460 C CA . LYS B 1 13 ? -29.656 1.695 4.633 1 95.06 13 LYS B CA 1
ATOM 5461 C C . LYS B 1 13 ? -29.234 3.105 5.031 1 95.06 13 LYS B C 1
ATOM 5463 O O . LYS B 1 13 ? -29.562 3.57 6.125 1 95.06 13 LYS B O 1
ATOM 5468 N N . ARG B 1 14 ? -28.453 3.645 4.215 1 92.44 14 ARG B N 1
ATOM 5469 C CA . ARG B 1 14 ? -28 5.016 4.453 1 92.44 14 ARG B CA 1
ATOM 5470 C C . ARG B 1 14 ? -27.562 5.676 3.152 1 92.44 14 ARG B C 1
ATOM 5472 O O . ARG B 1 14 ? -26.672 5.16 2.459 1 92.44 14 ARG B O 1
ATOM 5479 N N . GLU B 1 15 ? -28.062 6.852 2.82 1 89.94 15 GLU B N 1
ATOM 5480 C CA . GLU B 1 15 ? -27.609 7.703 1.722 1 89.94 15 GLU B CA 1
ATOM 5481 C C . GLU B 1 15 ? -27.453 6.898 0.435 1 89.94 15 GLU B C 1
ATOM 5483 O O . GLU B 1 15 ? -26.406 6.973 -0.218 1 89.94 15 GLU B O 1
ATOM 5488 N N . GLY B 1 16 ? -28.359 6.02 0.123 1 92.06 16 GLY B N 1
ATOM 5489 C CA . GLY B 1 16 ? -28.359 5.25 -1.111 1 92.06 16 GLY B CA 1
ATOM 5490 C C . GLY B 1 16 ? -27.672 3.902 -0.973 1 92.06 16 GLY B C 1
ATOM 5491 O O . GLY B 1 16 ? -27.844 3.021 -1.816 1 92.06 16 GLY B O 1
ATOM 5492 N N . GLU B 1 17 ? -26.891 3.729 0.099 1 95.12 17 GLU B N 1
ATOM 5493 C CA . GLU B 1 17 ? -26.203 2.463 0.338 1 95.12 17 GLU B CA 1
ATOM 5494 C C . GLU B 1 17 ? -27.141 1.441 0.982 1 95.12 17 GLU B C 1
ATOM 5496 O O . GLU B 1 17 ? -27.922 1.782 1.869 1 95.12 17 GLU B O 1
ATOM 5501 N N . THR B 1 18 ? -27.141 0.297 0.458 1 96.62 18 THR B N 1
ATOM 5502 C CA . THR B 1 18 ? -27.75 -0.841 1.141 1 96.62 18 THR B CA 1
ATOM 5503 C C . THR B 1 18 ? -26.672 -1.809 1.634 1 96.62 18 THR B C 1
ATOM 5505 O O . THR B 1 18 ? -25.859 -2.299 0.846 1 96.62 18 THR B O 1
ATOM 5508 N N . LEU B 1 19 ? -26.641 -1.999 2.895 1 97.62 19 LEU B N 1
ATOM 5509 C CA . LEU B 1 19 ? -25.734 -2.93 3.559 1 97.62 19 LEU B CA 1
ATOM 5510 C C . LEU B 1 19 ? -26.469 -4.199 3.979 1 97.62 19 LEU B C 1
ATOM 5512 O O . LEU B 1 19 ? -27.594 -4.133 4.473 1 97.62 19 LEU B O 1
ATOM 5516 N N . ARG B 1 20 ? -25.844 -5.281 3.713 1 97.69 20 ARG B N 1
ATOM 5517 C CA . ARG B 1 20 ? -26.375 -6.586 4.098 1 97.69 20 ARG B CA 1
ATOM 5518 C C . ARG B 1 20 ? -25.312 -7.402 4.836 1 97.69 20 ARG B C 1
ATOM 5520 O O . ARG B 1 20 ? -24.188 -7.57 4.344 1 97.69 20 ARG B O 1
ATOM 5527 N N . ILE B 1 21 ? -25.594 -7.824 6.074 1 98.38 21 ILE B N 1
ATOM 5528 C CA . ILE B 1 21 ? -24.75 -8.75 6.82 1 98.38 21 ILE B CA 1
ATOM 5529 C C . ILE B 1 21 ? -25.531 -10.023 7.141 1 98.38 21 ILE B C 1
ATOM 5531 O O . ILE B 1 21 ? -26.625 -9.961 7.691 1 98.38 21 ILE B O 1
ATOM 5535 N N . GLU B 1 22 ? -25.047 -11.133 6.84 1 97.69 22 GLU B N 1
ATOM 5536 C CA . GLU B 1 22 ? -25.766 -12.391 7.051 1 97.69 22 GLU B CA 1
ATOM 5537 C C . GLU B 1 22 ? -24.812 -13.516 7.426 1 97.69 22 GLU B C 1
ATOM 5539 O O . GLU B 1 22 ? -23.609 -13.453 7.102 1 97.69 22 GLU B O 1
ATOM 5544 N N . PRO B 1 23 ? -25.312 -14.461 8.203 1 97.75 23 PRO B N 1
ATOM 5545 C CA . PRO B 1 23 ? -24.469 -15.641 8.406 1 97.75 23 PRO B CA 1
ATOM 5546 C C . PRO B 1 23 ? -24.172 -16.391 7.109 1 97.75 23 PRO B C 1
ATOM 5548 O O . PRO B 1 23 ? -25.047 -16.516 6.246 1 97.75 23 PRO B O 1
ATOM 5551 N N . TRP B 1 24 ? -23.031 -16.797 6.914 1 97.88 24 TRP B N 1
ATOM 5552 C CA . TRP B 1 24 ? -22.625 -17.594 5.758 1 97.88 24 TRP B CA 1
ATOM 5553 C C . TRP B 1 24 ? -21.625 -18.656 6.16 1 97.88 24 TRP B C 1
ATOM 5555 O O . TRP B 1 24 ? -20.422 -18.516 5.914 1 97.88 24 TRP B O 1
ATOM 5565 N N . GLY B 1 25 ? -22.078 -19.844 6.574 1 96.25 25 GLY B N 1
ATOM 5566 C CA . GLY B 1 25 ? -21.25 -20.875 7.203 1 96.25 25 GLY B CA 1
ATOM 5567 C C . GLY B 1 25 ? -21.156 -20.719 8.711 1 96.25 25 GLY B C 1
ATOM 5568 O O . GLY B 1 25 ? -21.625 -19.719 9.266 1 96.25 25 GLY B O 1
ATOM 5569 N N . ASN B 1 26 ? -20.5 -21.625 9.375 1 94.75 26 ASN B N 1
ATOM 5570 C CA . ASN B 1 26 ? -20.328 -21.594 10.82 1 94.75 26 ASN B CA 1
ATOM 5571 C C . ASN B 1 26 ? -19.328 -20.531 11.25 1 94.75 26 ASN B C 1
ATOM 5573 O O . ASN B 1 26 ? -18.281 -20.375 10.633 1 94.75 26 ASN B O 1
ATOM 5577 N N . ASN B 1 27 ? -19.719 -19.75 12.289 1 97.31 27 ASN B N 1
ATOM 5578 C CA . ASN B 1 27 ? -18.844 -18.766 12.898 1 97.31 27 ASN B CA 1
ATOM 5579 C C . ASN B 1 27 ? -18.344 -17.734 11.883 1 97.31 27 ASN B C 1
ATOM 5581 O O . ASN B 1 27 ? -17.203 -17.297 11.945 1 97.31 27 ASN B O 1
ATOM 5585 N N . ALA B 1 28 ? -19.219 -17.422 10.867 1 98.06 28 ALA B N 1
ATOM 5586 C CA . ALA B 1 28 ? -18.781 -16.531 9.789 1 98.06 28 ALA B CA 1
ATOM 5587 C C . ALA B 1 28 ? -19.922 -15.586 9.391 1 98.06 28 ALA B C 1
ATOM 5589 O O . ALA B 1 28 ? -21.094 -15.898 9.586 1 98.06 28 ALA B O 1
ATOM 5590 N N . LEU B 1 29 ? -19.562 -14.445 8.945 1 98.62 29 LEU B N 1
ATOM 5591 C CA . LEU B 1 29 ? -20.484 -13.453 8.406 1 98.62 29 LEU B CA 1
ATOM 5592 C C . LEU B 1 29 ? -20.062 -13.039 7 1 98.62 29 LEU B C 1
ATOM 5594 O O . LEU B 1 29 ? -18.875 -12.938 6.703 1 98.62 29 LEU B O 1
ATOM 5598 N N . ARG B 1 30 ? -20.984 -12.875 6.121 1 98.56 30 ARG B N 1
ATOM 5599 C CA . ARG B 1 30 ? -20.812 -12.258 4.809 1 98.56 30 ARG B CA 1
ATOM 5600 C C . ARG B 1 30 ? -21.344 -10.836 4.797 1 98.56 30 ARG B C 1
ATOM 5602 O O . ARG B 1 30 ? -22.469 -10.586 5.254 1 98.56 30 ARG B O 1
ATOM 5609 N N . VAL B 1 31 ? -20.547 -9.906 4.418 1 98.75 31 VAL B N 1
ATOM 5610 C CA . VAL B 1 31 ? -20.906 -8.492 4.371 1 98.75 31 VAL B CA 1
ATOM 5611 C C . VAL B 1 31 ? -20.953 -8.016 2.92 1 98.75 31 VAL B C 1
ATOM 5613 O O . VAL B 1 31 ? -19.969 -8.125 2.193 1 98.75 31 VAL B O 1
ATOM 5616 N N . ARG B 1 32 ? -22.078 -7.531 2.459 1 98.31 32 ARG B N 1
ATOM 5617 C CA . ARG B 1 32 ? -22.25 -6.957 1.13 1 98.31 32 ARG B CA 1
ATOM 5618 C C . ARG B 1 32 ? -22.828 -5.547 1.216 1 98.31 32 ARG B C 1
ATOM 5620 O O . ARG B 1 32 ? -23.547 -5.219 2.156 1 98.31 32 ARG B O 1
ATOM 5627 N N . SER B 1 33 ? -22.453 -4.719 0.372 1 98.25 33 SER B N 1
ATOM 5628 C CA . SER B 1 33 ? -22.938 -3.35 0.275 1 98.25 33 SER B CA 1
ATOM 5629 C C . SER B 1 33 ? -23.016 -2.891 -1.178 1 98.25 33 SER B C 1
ATOM 5631 O O . SER B 1 33 ? -22.234 -3.332 -2.016 1 98.25 33 SER B O 1
ATOM 5633 N N . THR B 1 34 ? -24.016 -2.08 -1.546 1 97.5 34 THR B N 1
ATOM 5634 C CA . THR B 1 34 ? -24.156 -1.584 -2.91 1 97.5 34 THR B CA 1
ATOM 5635 C C . THR B 1 34 ? -24.844 -0.222 -2.926 1 97.5 34 THR B C 1
ATOM 5637 O O . THR B 1 34 ? -25.516 0.145 -1.967 1 97.5 34 THR B O 1
ATOM 5640 N N . MET B 1 35 ? -24.516 0.562 -3.893 1 96.31 35 MET B N 1
ATOM 5641 C CA . MET B 1 35 ? -25.234 1.808 -4.176 1 96.31 35 MET B CA 1
ATOM 5642 C C . MET B 1 35 ? -26.312 1.59 -5.219 1 96.31 35 MET B C 1
ATOM 5644 O O . MET B 1 35 ? -27.062 2.516 -5.555 1 96.31 35 MET B O 1
ATOM 5648 N N . TYR B 1 36 ? -26.438 0.322 -5.758 1 94.25 36 TYR B N 1
ATOM 5649 C CA . TYR B 1 36 ? -27.484 -0.029 -6.707 1 94.25 36 TYR B CA 1
ATOM 5650 C C . TYR B 1 36 ? -28.781 -0.372 -5.98 1 94.25 36 TYR B C 1
ATOM 5652 O O . TYR B 1 36 ? -28.781 -0.619 -4.77 1 94.25 36 TYR B O 1
ATOM 5660 N N . PRO B 1 37 ? -29.969 -0.333 -6.773 1 92.25 37 PRO B N 1
ATOM 5661 C CA . PRO B 1 37 ? -31.25 -0.656 -6.133 1 92.25 37 PRO B CA 1
ATOM 5662 C C . PRO B 1 37 ? -31.297 -2.084 -5.594 1 92.25 37 PRO B C 1
ATOM 5664 O O . PRO B 1 37 ? -32 -2.359 -4.617 1 92.25 37 PRO B O 1
ATOM 5667 N N . GLU B 1 38 ? -30.484 -2.945 -6.234 1 93.62 38 GLU B N 1
ATOM 5668 C CA . GLU B 1 38 ? -30.453 -4.348 -5.832 1 93.62 38 GLU B CA 1
ATOM 5669 C C . GLU B 1 38 ? -29.031 -4.914 -5.922 1 93.62 38 GLU B C 1
ATOM 5671 O O . GLU B 1 38 ? -28.203 -4.395 -6.668 1 93.62 38 GLU B O 1
ATOM 5676 N N . PHE B 1 39 ? -28.812 -5.863 -5.055 1 95.75 39 PHE B N 1
ATOM 5677 C CA . PHE B 1 39 ? -27.562 -6.605 -5.172 1 95.75 39 PHE B CA 1
ATOM 5678 C C . PHE B 1 39 ? -27.547 -7.43 -6.453 1 95.75 39 PHE B C 1
ATOM 5680 O O . PHE B 1 39 ? -28.594 -7.754 -7.008 1 95.75 39 PHE B O 1
ATOM 5687 N N . THR B 1 40 ? -26.344 -7.789 -6.957 1 94.12 40 THR B N 1
ATOM 5688 C CA . THR B 1 40 ? -26.188 -8.484 -8.227 1 94.12 40 THR B CA 1
ATOM 5689 C C . THR B 1 40 ? -26.672 -9.93 -8.125 1 94.12 40 THR B C 1
ATOM 5691 O O . THR B 1 40 ? -27.031 -10.539 -9.133 1 94.12 40 THR B O 1
ATOM 5694 N N . GLY B 1 41 ? -26.609 -10.469 -6.992 1 93.88 41 GLY B N 1
ATOM 5695 C CA . GLY B 1 41 ? -26.953 -11.867 -6.801 1 93.88 41 GLY B CA 1
ATOM 5696 C C . GLY B 1 41 ? -25.797 -12.805 -7.039 1 93.88 41 GLY B C 1
ATOM 5697 O O . GLY B 1 41 ? -25.906 -14.016 -6.824 1 93.88 41 GLY B O 1
ATOM 5698 N N . ASN B 1 42 ? -24.625 -12.328 -7.402 1 95 42 ASN B N 1
ATOM 5699 C CA . ASN B 1 42 ? -23.438 -13.156 -7.641 1 95 42 ASN B CA 1
ATOM 5700 C C . ASN B 1 42 ? -22.781 -13.578 -6.328 1 95 42 ASN B C 1
ATOM 5702 O O . ASN B 1 42 ? -22.594 -12.758 -5.434 1 95 42 ASN B O 1
ATOM 5706 N N . ASN B 1 43 ? -22.453 -14.859 -6.27 1 96.69 43 ASN B N 1
ATOM 5707 C CA . ASN B 1 43 ? -21.781 -15.359 -5.074 1 96.69 43 ASN B CA 1
ATOM 5708 C C . ASN B 1 43 ? -20.266 -15.461 -5.277 1 96.69 43 ASN B C 1
ATOM 5710 O O . ASN B 1 43 ? -19.516 -15.68 -4.32 1 96.69 43 ASN B O 1
ATOM 5714 N N . TRP B 1 44 ? -19.828 -15.375 -6.559 1 96.62 44 TRP B N 1
ATOM 5715 C CA . TRP B 1 44 ? -18.406 -15.422 -6.914 1 96.62 44 TRP B CA 1
ATOM 5716 C C . TRP B 1 44 ? -17.75 -16.688 -6.363 1 96.62 44 TRP B C 1
ATOM 5718 O O . TRP B 1 44 ? -18.031 -17.797 -6.832 1 96.62 44 TRP B O 1
ATOM 5728 N N . GLY B 1 45 ? -16.922 -16.562 -5.289 1 97.31 45 GLY B N 1
ATOM 5729 C CA . GLY B 1 45 ? -16.25 -17.719 -4.738 1 97.31 45 GLY B CA 1
ATOM 5730 C C . GLY B 1 45 ? -17.078 -18.453 -3.699 1 97.31 45 GLY B C 1
ATOM 5731 O O . GLY B 1 45 ? -16.75 -19.578 -3.311 1 97.31 45 GLY B O 1
ATOM 5732 N N . LEU B 1 46 ? -18.203 -17.891 -3.291 1 97.5 46 LEU B N 1
ATOM 5733 C CA . LEU B 1 46 ? -19.016 -18.438 -2.223 1 97.5 46 LEU B CA 1
ATOM 5734 C C . LEU B 1 46 ? -20.234 -19.172 -2.795 1 97.5 46 LEU B C 1
ATOM 5736 O O . LEU B 1 46 ? -21.375 -18.844 -2.48 1 97.5 46 LEU B O 1
ATOM 5740 N N . GLU B 1 47 ? -19.938 -20.297 -3.445 1 93.5 47 GLU B N 1
ATOM 5741 C CA . GLU B 1 47 ? -20.984 -20.922 -4.25 1 93.5 47 GLU B CA 1
ATOM 5742 C C . GLU B 1 47 ? -21.484 -22.219 -3.604 1 93.5 47 GLU B C 1
ATOM 5744 O O . GLU B 1 47 ? -22.422 -22.844 -4.102 1 93.5 47 GLU B O 1
ATOM 5749 N N . GLU B 1 48 ? -20.938 -22.609 -2.479 1 95.12 48 GLU B N 1
ATOM 5750 C CA . GLU B 1 48 ? -21.281 -23.906 -1.918 1 95.12 48 GLU B CA 1
ATOM 5751 C C . GLU B 1 48 ? -22.672 -23.906 -1.305 1 95.12 48 GLU B C 1
ATOM 5753 O O . GLU B 1 48 ? -23.078 -22.922 -0.675 1 95.12 48 GLU B O 1
ATOM 5758 N N . ASP B 1 49 ? -23.375 -24.938 -1.614 1 91.62 49 ASP B N 1
ATOM 5759 C CA . ASP B 1 49 ? -24.719 -25.109 -1.056 1 91.62 49 ASP B CA 1
ATOM 5760 C C . ASP B 1 49 ? -24.656 -25.766 0.324 1 91.62 49 ASP B C 1
ATOM 5762 O O . ASP B 1 49 ? -24.781 -26.984 0.448 1 91.62 49 ASP B O 1
ATOM 5766 N N . ILE B 1 50 ? -24.5 -24.938 1.278 1 89.5 50 ILE B N 1
ATOM 5767 C CA . ILE B 1 50 ? -24.406 -25.422 2.652 1 89.5 50 ILE B CA 1
ATOM 5768 C C . ILE B 1 50 ? -25.375 -24.656 3.541 1 89.5 50 ILE B C 1
ATOM 5770 O O . ILE B 1 50 ? -26.016 -23.703 3.09 1 89.5 50 ILE B O 1
ATOM 5774 N N . ASP B 1 51 ? -25.562 -25.203 4.75 1 86.81 51 ASP B N 1
ATOM 5775 C CA . ASP B 1 51 ? -26.281 -24.438 5.77 1 86.81 51 ASP B CA 1
ATOM 5776 C C . ASP B 1 51 ? -25.469 -23.234 6.223 1 86.81 51 ASP B C 1
ATOM 5778 O O . ASP B 1 51 ? -24.391 -23.375 6.812 1 86.81 51 ASP B O 1
ATOM 5782 N N . HIS B 1 52 ? -26.047 -22.109 5.875 1 85 52 HIS B N 1
ATOM 5783 C CA . HIS B 1 52 ? -25.25 -20.922 6.145 1 85 52 HIS B CA 1
ATOM 5784 C C . HIS B 1 52 ? -25.531 -20.375 7.543 1 85 52 HIS B C 1
ATOM 5786 O O . HIS B 1 52 ? -24.938 -19.375 7.961 1 85 52 HIS B O 1
ATOM 5792 N N . GLY B 1 53 ? -26.266 -21.156 8.258 1 83 53 GLY B N 1
ATOM 5793 C CA . GLY B 1 53 ? -26.422 -20.875 9.68 1 83 53 GLY B CA 1
ATOM 5794 C C . GLY B 1 53 ? -27.547 -19.906 9.977 1 83 53 GLY B C 1
ATOM 5795 O O . GLY B 1 53 ? -28.391 -19.641 9.125 1 83 53 GLY B O 1
ATOM 5796 N N . SER B 1 54 ? -27.672 -19.625 11.367 1 89.88 54 SER B N 1
ATOM 5797 C CA . SER B 1 54 ? -28.672 -18.703 11.906 1 89.88 54 SER B CA 1
ATOM 5798 C C . SER B 1 54 ? -28.031 -17.625 12.766 1 89.88 54 SER B C 1
ATOM 5800 O O . SER B 1 54 ? -27.094 -17.906 13.516 1 89.88 54 SER B O 1
ATOM 5802 N N . ALA B 1 55 ? -28.469 -16.453 12.453 1 93.19 55 ALA B N 1
ATOM 5803 C CA . ALA B 1 55 ? -27.875 -15.344 13.203 1 93.19 55 ALA B CA 1
ATOM 5804 C C . ALA B 1 55 ? -28.875 -14.75 14.195 1 93.19 55 ALA B C 1
ATOM 5806 O O . ALA B 1 55 ? -30.078 -14.797 13.969 1 93.19 55 ALA B O 1
ATOM 5807 N N . LYS B 1 56 ? -28.406 -14.344 15.367 1 97.25 56 LYS B N 1
ATOM 5808 C CA . LYS B 1 56 ? -29.141 -13.492 16.297 1 97.25 56 LYS B CA 1
ATOM 5809 C C . LYS B 1 56 ? -28.922 -12.016 15.961 1 97.25 56 LYS B C 1
ATOM 5811 O O . LYS B 1 56 ? -27.797 -11.523 15.992 1 97.25 56 LYS B O 1
ATOM 5816 N N . ILE B 1 57 ? -30 -11.367 15.648 1 98.06 57 ILE B N 1
ATOM 5817 C CA . ILE B 1 57 ? -29.922 -9.977 15.234 1 98.06 57 ILE B CA 1
ATOM 5818 C C . ILE B 1 57 ? -30.688 -9.102 16.219 1 98.06 57 ILE B C 1
ATOM 5820 O O . ILE B 1 57 ? -31.781 -9.469 16.672 1 98.06 57 ILE B O 1
ATOM 5824 N N . GLU B 1 58 ? -30.125 -8.031 16.688 1 97.88 58 GLU B N 1
ATOM 5825 C CA . GLU B 1 58 ? -30.781 -7 17.484 1 97.88 58 GLU B CA 1
ATOM 5826 C C . GLU B 1 58 ? -30.578 -5.617 16.875 1 97.88 58 GLU B C 1
ATOM 5828 O O . GLU B 1 58 ? -29.453 -5.223 16.547 1 97.88 58 GLU B O 1
ATOM 5833 N N . THR B 1 59 ? -31.719 -4.949 16.672 1 96.06 59 THR B N 1
ATOM 5834 C CA . THR B 1 59 ? -31.672 -3.6 16.125 1 96.06 59 THR B CA 1
ATOM 5835 C C . THR B 1 59 ? -32.094 -2.574 17.172 1 96.06 59 THR B C 1
ATOM 5837 O O . THR B 1 59 ? -33 -2.818 17.953 1 96.06 59 THR B O 1
ATOM 5840 N N . PHE B 1 60 ? -31.312 -1.577 17.219 1 94.69 60 PHE B N 1
ATOM 5841 C CA . PHE B 1 60 ? -31.594 -0.432 18.078 1 94.69 60 PHE B CA 1
ATOM 5842 C C . PHE B 1 60 ? -31.656 0.854 17.266 1 94.69 60 PHE B C 1
ATOM 5844 O O . PHE B 1 60 ? -31.516 0.826 16.047 1 94.69 60 PHE B O 1
ATOM 5851 N N . ASP B 1 61 ? -31.969 1.991 17.938 1 90.06 61 ASP B N 1
ATOM 5852 C CA . ASP B 1 61 ? -32.094 3.271 17.25 1 90.06 61 ASP B CA 1
ATOM 5853 C C . ASP B 1 61 ? -30.75 3.734 16.688 1 90.06 61 ASP B C 1
ATOM 5855 O O . ASP B 1 61 ? -30.688 4.344 15.625 1 90.06 61 ASP B O 1
ATOM 5859 N N . ASP B 1 62 ? -29.719 3.428 17.375 1 91.88 62 ASP B N 1
ATOM 5860 C CA . ASP B 1 62 ? -28.438 4.035 17 1 91.88 62 ASP B CA 1
ATOM 5861 C C . ASP B 1 62 ? -27.422 2.969 16.594 1 91.88 62 ASP B C 1
ATOM 5863 O O . ASP B 1 62 ? -26.281 3.289 16.266 1 91.88 62 ASP B O 1
ATOM 5867 N N . HIS B 1 63 ? -27.75 1.695 16.719 1 95.88 63 HIS B N 1
ATOM 5868 C CA . HIS B 1 63 ? -26.828 0.628 16.344 1 95.88 63 HIS B CA 1
ATOM 5869 C C . HIS B 1 63 ? -27.578 -0.69 16.141 1 95.88 63 HIS B C 1
ATOM 5871 O O . HIS B 1 63 ? -28.766 -0.783 16.406 1 95.88 63 HIS B O 1
ATOM 5877 N N . ALA B 1 64 ? -26.953 -1.646 15.547 1 98.12 64 ALA B N 1
ATOM 5878 C CA . ALA B 1 64 ? -27.453 -3.012 15.406 1 98.12 64 ALA B CA 1
ATOM 5879 C C . ALA B 1 64 ? -26.328 -4.031 15.641 1 98.12 64 ALA B C 1
ATOM 5881 O O . ALA B 1 64 ? -25.156 -3.689 15.586 1 98.12 64 ALA B O 1
ATOM 5882 N N . THR B 1 65 ? -26.703 -5.195 16.031 1 98.31 65 THR B N 1
ATOM 5883 C CA . THR B 1 65 ? -25.75 -6.285 16.219 1 98.31 65 THR B CA 1
ATOM 5884 C C . THR B 1 65 ? -26.234 -7.551 15.523 1 98.31 65 THR B C 1
ATOM 5886 O O . THR B 1 65 ? -27.438 -7.758 15.352 1 98.31 65 THR B O 1
ATOM 5889 N N . ILE B 1 66 ? -25.312 -8.297 15.102 1 98.44 66 ILE B N 1
ATOM 5890 C CA . ILE B 1 66 ? -25.578 -9.617 14.539 1 98.44 66 ILE B CA 1
ATOM 5891 C C . ILE B 1 66 ? -24.531 -10.609 15.039 1 98.44 66 ILE B C 1
ATOM 5893 O O . ILE B 1 66 ? -23.344 -10.281 15.141 1 98.44 66 ILE B O 1
ATOM 5897 N N . GLU B 1 67 ? -24.984 -11.773 15.453 1 98.19 67 GLU B N 1
ATOM 5898 C CA . GLU B 1 67 ? -24.109 -12.82 16 1 98.19 67 GLU B CA 1
ATOM 5899 C C . GLU B 1 67 ? -24.359 -14.156 15.305 1 98.19 67 GLU B C 1
ATOM 5901 O O . GLU B 1 67 ? -25.5 -14.531 15.039 1 98.19 67 GLU B O 1
ATOM 5906 N N . ASN B 1 68 ? -23.328 -14.773 14.898 1 97.69 68 ASN B N 1
ATOM 5907 C CA . ASN B 1 68 ? -23.328 -16.125 14.336 1 97.69 68 ASN B CA 1
ATOM 5908 C C . ASN B 1 68 ? -22.219 -16.969 14.922 1 97.69 68 ASN B C 1
ATOM 5910 O O . ASN B 1 68 ? -21.094 -16.953 14.438 1 97.69 68 ASN B O 1
ATOM 5914 N N . GLY B 1 69 ? -22.578 -17.828 15.906 1 96.12 69 GLY B N 1
ATOM 5915 C CA . GLY B 1 69 ? -21.562 -18.625 16.594 1 96.12 69 GLY B CA 1
ATOM 5916 C C . GLY B 1 69 ? -20.562 -17.781 17.375 1 96.12 69 GLY B C 1
ATOM 5917 O O . GLY B 1 69 ? -20.953 -16.938 18.188 1 96.12 69 GLY B O 1
ATOM 5918 N N . ASN B 1 70 ? -19.234 -17.938 17 1 95.69 70 ASN B N 1
ATOM 5919 C CA . ASN B 1 70 ? -18.141 -17.297 17.719 1 95.69 70 ASN B CA 1
ATOM 5920 C C . ASN B 1 70 ? -17.953 -15.852 17.266 1 95.69 70 ASN B C 1
ATOM 5922 O O . ASN B 1 70 ? -17.203 -15.094 17.891 1 95.69 70 ASN B O 1
ATOM 5926 N N . ILE B 1 71 ? -18.625 -15.438 16.203 1 98.06 71 ILE B N 1
ATOM 5927 C CA . ILE B 1 71 ? -18.359 -14.109 15.664 1 98.06 71 ILE B CA 1
ATOM 5928 C C . ILE B 1 71 ? -19.594 -13.234 15.805 1 98.06 71 ILE B C 1
ATOM 5930 O O . ILE B 1 71 ? -20.734 -13.719 15.734 1 98.06 71 ILE B O 1
ATOM 5934 N N . SER B 1 72 ? -19.406 -12.016 16.078 1 98.5 72 SER B N 1
ATOM 5935 C CA . SER B 1 72 ? -20.453 -11.008 16.094 1 98.5 72 SER B CA 1
ATOM 5936 C C . SER B 1 72 ? -19.984 -9.703 15.469 1 98.5 72 SER B C 1
ATOM 5938 O O . SER B 1 72 ? -18.781 -9.484 15.32 1 98.5 72 SER B O 1
ATOM 5940 N N . ALA B 1 73 ? -20.859 -8.945 15 1 98.56 73 ALA B N 1
ATOM 5941 C CA . ALA B 1 73 ? -20.594 -7.625 14.438 1 98.56 73 ALA B CA 1
ATOM 5942 C C . ALA B 1 73 ? -21.5 -6.57 15.062 1 98.56 73 ALA B C 1
ATOM 5944 O O . ALA B 1 73 ? -22.672 -6.828 15.32 1 98.56 73 ALA B O 1
ATOM 5945 N N . HIS B 1 74 ? -20.922 -5.488 15.398 1 98.19 74 HIS B N 1
ATOM 5946 C CA . HIS B 1 74 ? -21.609 -4.289 15.852 1 98.19 74 HIS B CA 1
ATOM 5947 C C . HIS B 1 74 ? -21.531 -3.18 14.805 1 98.19 74 HIS B C 1
ATOM 5949 O O . HIS B 1 74 ? -20.453 -2.873 14.305 1 98.19 74 HIS B O 1
ATOM 5955 N N . ILE B 1 75 ? -22.688 -2.646 14.414 1 97.31 75 ILE B N 1
ATOM 5956 C CA . ILE B 1 75 ? -22.719 -1.563 13.438 1 97.31 75 ILE B CA 1
ATOM 5957 C C . ILE B 1 75 ? -23.375 -0.329 14.062 1 97.31 75 ILE B C 1
ATOM 5959 O O . ILE B 1 75 ? -24.484 -0.404 14.594 1 97.31 75 ILE B O 1
ATOM 5963 N N . ASN B 1 76 ? -22.688 0.8 13.984 1 94.88 76 ASN B N 1
ATOM 5964 C CA . ASN B 1 76 ? -23.266 2.016 14.547 1 94.88 76 ASN B CA 1
ATOM 5965 C C . ASN B 1 76 ? -24.047 2.801 13.508 1 94.88 76 ASN B C 1
ATOM 5967 O O . ASN B 1 76 ? -24.203 2.35 12.367 1 94.88 76 ASN B O 1
ATOM 5971 N N . ASN B 1 77 ? -24.578 3.93 13.852 1 91.25 77 ASN B N 1
ATOM 5972 C CA . ASN B 1 77 ? -25.5 4.695 13.016 1 91.25 77 ASN B CA 1
ATOM 5973 C C . ASN B 1 77 ? -24.797 5.281 11.797 1 91.25 77 ASN B C 1
ATOM 5975 O O . ASN B 1 77 ? -25.438 5.641 10.812 1 91.25 77 ASN B O 1
ATOM 5979 N N . SER B 1 78 ? -23.484 5.312 11.852 1 91.25 78 SER B N 1
ATOM 5980 C CA . SER B 1 78 ? -22.719 5.82 10.711 1 91.25 78 SER B CA 1
ATOM 5981 C C . SER B 1 78 ? -22.297 4.688 9.781 1 91.25 78 SER B C 1
ATOM 5983 O O . SER B 1 78 ? -21.703 4.934 8.727 1 91.25 78 SER B O 1
ATOM 5985 N N . GLY B 1 79 ? -22.625 3.496 10.211 1 93.5 79 GLY B N 1
ATOM 5986 C CA . GLY B 1 79 ? -22.375 2.34 9.367 1 93.5 79 GLY B CA 1
ATOM 5987 C C . GLY B 1 79 ? -21.047 1.665 9.641 1 93.5 79 GLY B C 1
ATOM 5988 O O . GLY B 1 79 ? -20.641 0.75 8.914 1 93.5 79 GLY B O 1
ATOM 5989 N N . VAL B 1 80 ? -20.328 2.072 10.672 1 96.56 80 VAL B N 1
ATOM 5990 C CA . VAL B 1 80 ? -19.031 1.494 10.984 1 96.56 80 VAL B CA 1
ATOM 5991 C C . VAL B 1 80 ? -19.203 0.124 11.633 1 96.56 80 VAL B C 1
ATOM 5993 O O . VAL B 1 80 ? -19.859 0.003 12.672 1 96.56 80 VAL B O 1
ATOM 5996 N N . ILE B 1 81 ? -18.609 -0.863 11.031 1 98.38 81 ILE B N 1
ATOM 5997 C CA . ILE B 1 81 ? -18.766 -2.225 11.531 1 98.38 81 ILE B CA 1
ATOM 5998 C C . ILE B 1 81 ? -17.531 -2.6 12.359 1 98.38 81 ILE B C 1
ATOM 6000 O O . ILE B 1 81 ? -16.391 -2.35 11.953 1 98.38 81 ILE B O 1
ATOM 6004 N N . THR B 1 82 ? -17.734 -3.164 13.539 1 98.38 82 THR B N 1
ATOM 6005 C CA . THR B 1 82 ? -16.703 -3.779 14.375 1 98.38 82 THR B CA 1
ATOM 6006 C C . THR B 1 82 ? -17 -5.262 14.586 1 98.38 82 THR B C 1
ATOM 6008 O O . THR B 1 82 ? -18.109 -5.629 14.969 1 98.38 82 THR B O 1
ATOM 6011 N N . PHE B 1 83 ? -16.031 -6.043 14.359 1 98.81 83 PHE B N 1
ATOM 6012 C CA . PHE B 1 83 ? -16.188 -7.484 14.516 1 98.81 83 PHE B CA 1
ATOM 6013 C C . PHE B 1 83 ? -15.547 -7.961 15.812 1 98.81 83 PHE B C 1
ATOM 6015 O O . PHE B 1 83 ? -14.484 -7.477 16.203 1 98.81 83 PHE B O 1
ATOM 6022 N N . PHE B 1 84 ? -16.219 -8.977 16.422 1 98.56 84 PHE B N 1
ATOM 6023 C CA . PHE B 1 84 ? -15.75 -9.555 17.672 1 98.56 84 PHE B CA 1
ATOM 6024 C C . PHE B 1 84 ? -15.711 -11.078 17.578 1 98.56 84 PHE B C 1
ATOM 6026 O O . PHE B 1 84 ? -16.562 -11.688 16.953 1 98.56 84 PHE B O 1
ATOM 6033 N N . LYS B 1 85 ? -14.727 -11.68 18.125 1 98.19 85 LYS B N 1
ATOM 6034 C CA . LYS B 1 85 ? -14.664 -13.117 18.406 1 98.19 85 LYS B CA 1
ATOM 6035 C C . LYS B 1 85 ? -14.836 -13.391 19.891 1 98.19 85 LYS B C 1
ATOM 6037 O O . LYS B 1 85 ? -14 -12.992 20.703 1 98.19 85 LYS B O 1
ATOM 6042 N N . ASN B 1 86 ? -15.828 -14.055 20.281 1 96.69 86 ASN B N 1
ATOM 6043 C CA . ASN B 1 86 ? -16.141 -14.328 21.672 1 96.69 86 ASN B CA 1
ATOM 6044 C C . ASN B 1 86 ? -16.062 -13.055 22.516 1 96.69 86 ASN B C 1
ATOM 6046 O O . ASN B 1 86 ? -15.438 -13.039 23.578 1 96.69 86 ASN B O 1
ATOM 6050 N N . GLY B 1 87 ? -16.594 -12.016 21.953 1 95.62 87 GLY B N 1
ATOM 6051 C CA . GLY B 1 87 ? -16.688 -10.766 22.672 1 95.62 87 GLY B CA 1
ATOM 6052 C C . GLY B 1 87 ? -15.445 -9.906 22.578 1 95.62 87 GLY B C 1
ATOM 6053 O O . GLY B 1 87 ? -15.445 -8.75 23 1 95.62 87 GLY B O 1
ATOM 6054 N N . GLN B 1 88 ? -14.383 -10.422 22.016 1 97.12 88 GLN B N 1
ATOM 6055 C CA . GLN B 1 88 ? -13.148 -9.672 21.859 1 97.12 88 GLN B CA 1
ATOM 6056 C C . GLN B 1 88 ? -13.047 -9.062 20.453 1 97.12 88 GLN B C 1
ATOM 6058 O O . GLN B 1 88 ? -13.211 -9.766 19.453 1 97.12 88 GLN B O 1
ATOM 6063 N N . LYS B 1 89 ? -12.758 -7.789 20.359 1 97.62 89 LYS B N 1
ATOM 6064 C CA . LYS B 1 89 ? -12.656 -7.098 19.078 1 97.62 89 LYS B CA 1
ATOM 6065 C C . LYS B 1 89 ? -11.555 -7.699 18.219 1 97.62 89 LYS B C 1
ATOM 6067 O O . LYS B 1 89 ? -10.43 -7.887 18.688 1 97.62 89 LYS B O 1
ATOM 6072 N N . ILE B 1 90 ? -11.812 -7.965 16.906 1 98.06 90 ILE B N 1
ATOM 6073 C CA . ILE B 1 90 ? -10.789 -8.555 16.062 1 98.06 90 ILE B CA 1
ATOM 6074 C C . ILE B 1 90 ? -10.57 -7.676 14.828 1 98.06 90 ILE B C 1
ATOM 6076 O O . ILE B 1 90 ? -9.492 -7.691 14.234 1 98.06 90 ILE B O 1
ATOM 6080 N N . LEU B 1 91 ? -11.547 -6.969 14.414 1 98.19 91 LEU B N 1
ATOM 6081 C CA . LEU B 1 91 ? -11.438 -6.129 13.219 1 98.19 91 LEU B CA 1
ATOM 6082 C C . LEU B 1 91 ? -12.445 -4.988 13.266 1 98.19 91 LEU B C 1
ATOM 6084 O O . LEU B 1 91 ? -13.586 -5.18 13.688 1 98.19 91 LEU B O 1
ATOM 6088 N N . LYS B 1 92 ? -12.094 -3.826 12.859 1 97.94 92 LYS B N 1
ATOM 6089 C CA . LYS B 1 92 ? -12.961 -2.654 12.836 1 97.94 92 LYS B CA 1
ATOM 6090 C C . LYS B 1 92 ? -12.781 -1.862 11.547 1 97.94 92 LYS B C 1
ATOM 6092 O O . LYS B 1 92 ? -11.656 -1.668 11.086 1 97.94 92 LYS B O 1
ATOM 6097 N N . GLU B 1 93 ? -13.875 -1.467 10.953 1 97.81 93 GLU B N 1
ATOM 6098 C CA . GLU B 1 93 ? -13.805 -0.614 9.773 1 97.81 93 GLU B CA 1
ATOM 6099 C C . GLU B 1 93 ? -13.141 0.722 10.094 1 97.81 93 GLU B C 1
ATOM 6101 O O . GLU B 1 93 ? -13.352 1.282 11.172 1 97.81 93 GLU B O 1
ATOM 6106 N N . TYR B 1 94 ? -12.305 1.185 9.164 1 96.5 94 TYR B N 1
ATOM 6107 C CA . TYR B 1 94 ? -11.594 2.451 9.289 1 96.5 94 TYR B CA 1
ATOM 6108 C C . TYR B 1 94 ? -12.516 3.627 8.984 1 96.5 94 TYR B C 1
ATOM 6110 O O . TYR B 1 94 ? -13.148 3.666 7.926 1 96.5 94 TYR B O 1
ATOM 6118 N N . TYR B 1 95 ? -12.617 4.605 9.914 1 94.38 95 TYR B N 1
ATOM 6119 C CA . TYR B 1 95 ? -13.484 5.77 9.75 1 94.38 95 TYR B CA 1
ATOM 6120 C C . TYR B 1 95 ? -12.852 7.012 10.367 1 94.38 95 TYR B C 1
ATOM 6122 O O . TYR B 1 95 ? -12.555 7.035 11.562 1 94.38 95 TYR B O 1
ATOM 6130 N N . ARG B 1 96 ? -12.547 8.047 9.602 1 94.31 96 ARG B N 1
ATOM 6131 C CA . ARG B 1 96 ? -12.039 9.352 10.023 1 94.31 96 ARG B CA 1
ATOM 6132 C C . ARG B 1 96 ? -12.883 10.484 9.453 1 94.31 96 ARG B C 1
ATOM 6134 O O . ARG B 1 96 ? -12.695 10.883 8.305 1 94.31 96 ARG B O 1
ATOM 6141 N N . SER B 1 97 ? -13.797 10.984 10.305 1 90.06 97 SER B N 1
ATOM 6142 C CA . SER B 1 97 ? -14.656 12.086 9.891 1 90.06 97 SER B CA 1
ATOM 6143 C C . SER B 1 97 ? -14.938 13.031 11.055 1 90.06 97 SER B C 1
ATOM 6145 O O . SER B 1 97 ? -14.508 12.781 12.188 1 90.06 97 SER B O 1
ATOM 6147 N N . TYR B 1 98 ? -15.602 14.148 10.867 1 84.19 98 TYR B N 1
ATOM 6148 C CA . TYR B 1 98 ? -15.758 15.273 11.789 1 84.19 98 TYR B CA 1
ATOM 6149 C C . TYR B 1 98 ? -16.562 14.867 13.016 1 84.19 98 TYR B C 1
ATOM 6151 O O . TYR B 1 98 ? -16.344 15.398 14.109 1 84.19 98 TYR B O 1
ATOM 6159 N N . ASP B 1 99 ? -17.406 13.828 12.883 1 81.75 99 ASP B N 1
ATOM 6160 C CA . ASP B 1 99 ? -18.312 13.508 13.992 1 81.75 99 ASP B CA 1
ATOM 6161 C C . ASP B 1 99 ? -17.688 12.484 14.93 1 81.75 99 ASP B C 1
ATOM 6163 O O . ASP B 1 99 ? -17.719 11.281 14.648 1 81.75 99 ASP B O 1
ATOM 6167 N N . ALA B 1 100 ? -17.219 12.945 16.062 1 78.75 100 ALA B N 1
ATOM 6168 C CA . ALA B 1 100 ? -16.516 12.102 17.016 1 78.75 100 ALA B CA 1
ATOM 6169 C C . ALA B 1 100 ? -17.453 11.094 17.656 1 78.75 100 ALA B C 1
ATOM 6171 O O . ALA B 1 100 ? -17.016 10.117 18.281 1 78.75 100 ALA B O 1
ATOM 6172 N N . SER B 1 101 ? -18.734 11.406 17.562 1 78.19 101 SER B N 1
ATOM 6173 C CA . SER B 1 101 ? -19.688 10.492 18.172 1 78.19 101 SER B CA 1
ATOM 6174 C C . SER B 1 101 ? -19.766 9.18 17.391 1 78.19 101 SER B C 1
ATOM 6176 O O . SER B 1 101 ? -20.281 8.18 17.891 1 78.19 101 SER B O 1
ATOM 6178 N N . VAL B 1 102 ? -19.203 9.25 16.203 1 84.5 102 VAL B N 1
ATOM 6179 C CA . VAL B 1 102 ? -19.25 8.055 15.375 1 84.5 102 VAL B CA 1
ATOM 6180 C C . VAL B 1 102 ? -18.219 7.047 15.867 1 84.5 102 VAL B C 1
ATOM 6182 O O . VAL B 1 102 ? -18.531 5.875 16.094 1 84.5 102 VAL B O 1
ATOM 6185 N N . THR B 1 103 ? -17.062 7.504 15.953 1 85.94 103 THR B N 1
ATOM 6186 C CA . THR B 1 103 ? -15.961 6.727 16.516 1 85.94 103 THR B CA 1
ATOM 6187 C C . THR B 1 103 ? -15 7.629 17.281 1 85.94 103 THR B C 1
ATOM 6189 O O . THR B 1 103 ? -14.844 8.805 16.953 1 85.94 103 THR B O 1
ATOM 6192 N N . LYS B 1 104 ? -14.367 7.047 18.266 1 78.38 104 LYS B N 1
ATOM 6193 C CA . LYS B 1 104 ? -13.406 7.805 19.062 1 78.38 104 LYS B CA 1
ATOM 6194 C C . LYS B 1 104 ? -12.227 8.266 18.219 1 78.38 104 LYS B C 1
ATOM 6196 O O . LYS B 1 104 ? -11.523 9.211 18.578 1 78.38 104 LYS B O 1
ATOM 6201 N N . GLU B 1 105 ? -12.094 7.688 17.094 1 83.81 105 GLU B N 1
ATOM 6202 C CA . GLU B 1 105 ? -10.953 7.988 16.234 1 83.81 105 GLU B CA 1
ATOM 6203 C C . GLU B 1 105 ? -11.297 9.078 15.211 1 83.81 105 GLU B C 1
ATOM 6205 O O . GLU B 1 105 ? -10.445 9.508 14.438 1 83.81 105 GLU B O 1
ATOM 6210 N N . SER B 1 106 ? -12.5 9.523 15.234 1 85.25 106 SER B N 1
ATOM 6211 C CA . SER B 1 106 ? -12.961 10.508 14.258 1 85.25 106 SER B CA 1
ATOM 6212 C C . SER B 1 106 ? -12.07 11.742 14.258 1 85.25 106 SER B C 1
ATOM 6214 O O . SER B 1 106 ? -11.734 12.273 15.32 1 85.25 106 SER B O 1
ATOM 6216 N N . ILE B 1 107 ? -11.633 12.078 13.094 1 88.94 107 ILE B N 1
ATOM 6217 C CA . ILE B 1 107 ? -10.812 13.25 12.812 1 88.94 107 ILE B CA 1
ATOM 6218 C C . ILE B 1 107 ? -11.18 13.812 11.438 1 88.94 107 ILE B C 1
ATOM 6220 O O . ILE B 1 107 ? -11.828 13.141 10.641 1 88.94 107 ILE B O 1
ATOM 6224 N N . CYS B 1 108 ? -10.805 14.992 11.133 1 90 108 CYS B N 1
ATOM 6225 C CA . CYS B 1 108 ? -11.352 15.758 10.023 1 90 108 CYS B CA 1
ATOM 6226 C C . CYS B 1 108 ? -10.648 15.398 8.719 1 90 108 CYS B C 1
ATOM 6228 O O . CYS B 1 108 ? -10.211 16.281 7.984 1 90 108 CYS B O 1
ATOM 6230 N N . LEU B 1 109 ? -10.609 14.086 8.352 1 92.44 109 LEU B N 1
ATOM 6231 C CA . LEU B 1 109 ? -10 13.656 7.098 1 92.44 109 LEU B CA 1
ATOM 6232 C C . LEU B 1 109 ? -11.062 13.391 6.035 1 92.44 109 LEU B C 1
ATOM 6234 O O . LEU B 1 109 ? -10.75 13.32 4.844 1 92.44 109 LEU B O 1
ATOM 6238 N N . LYS B 1 110 ? -12.297 13.258 6.418 1 93.31 110 LYS B N 1
ATOM 6239 C CA . LYS B 1 110 ? -13.414 12.93 5.535 1 93.31 110 LYS B CA 1
ATOM 6240 C C . LYS B 1 110 ? -13.156 11.617 4.797 1 93.31 110 LYS B C 1
ATOM 6242 O O . LYS B 1 110 ? -13.328 11.547 3.578 1 93.31 110 LYS B O 1
ATOM 6247 N N . LEU B 1 111 ? -12.711 10.578 5.555 1 93.25 111 LEU B N 1
ATOM 6248 C CA . LEU B 1 111 ? -12.484 9.227 5.047 1 93.25 111 LEU B CA 1
ATOM 6249 C C . LEU B 1 111 ? -13.445 8.234 5.691 1 93.25 111 LEU B C 1
ATOM 6251 O O . LEU B 1 111 ? -13.516 8.141 6.918 1 93.25 111 LEU B O 1
ATOM 6255 N N . ILE B 1 112 ? -14.156 7.547 4.848 1 91.69 112 ILE B N 1
ATOM 6256 C CA . ILE B 1 112 ? -15.086 6.543 5.348 1 91.69 112 ILE B CA 1
ATOM 6257 C C . ILE B 1 112 ? -14.609 5.152 4.945 1 91.69 112 ILE B C 1
ATOM 6259 O O . ILE B 1 112 ? -13.773 5.008 4.047 1 91.69 112 ILE B O 1
ATOM 6263 N N . ALA B 1 113 ? -15.07 4.137 5.57 1 93.69 113 ALA B N 1
ATOM 6264 C CA . ALA B 1 113 ? -14.609 2.762 5.391 1 93.69 113 ALA B CA 1
ATOM 6265 C C . ALA B 1 113 ? -14.969 2.238 4.004 1 93.69 113 ALA B C 1
ATOM 6267 O O . ALA B 1 113 ? -14.109 1.728 3.283 1 93.69 113 ALA B O 1
ATOM 6268 N N . ARG B 1 114 ? -16.219 2.293 3.668 1 96.5 114 ARG B N 1
ATOM 6269 C CA . ARG B 1 114 ? -16.734 1.829 2.385 1 96.5 114 ARG B CA 1
ATOM 6270 C C . ARG B 1 114 ? -16.984 3 1.438 1 96.5 114 ARG B C 1
ATOM 6272 O O . ARG B 1 114 ? -18 3.693 1.553 1 96.5 114 ARG B O 1
ATOM 6279 N N . ASN B 1 115 ? -16.047 3.211 0.524 1 96.44 115 ASN B N 1
ATOM 6280 C CA . ASN B 1 115 ? -16.141 4.34 -0.394 1 96.44 115 ASN B CA 1
ATOM 6281 C C . ASN B 1 115 ? -16.438 3.883 -1.818 1 96.44 115 ASN B C 1
ATOM 6283 O O . ASN B 1 115 ? -15.594 3.262 -2.467 1 96.44 115 ASN B O 1
ATOM 6287 N N . PHE B 1 116 ? -17.688 4.105 -2.305 1 96.69 116 PHE B N 1
ATOM 6288 C CA . PHE B 1 116 ? -18.094 3.883 -3.686 1 96.69 116 PHE B CA 1
ATOM 6289 C C . PHE B 1 116 ? -17.922 5.152 -4.516 1 96.69 116 PHE B C 1
ATOM 6291 O O . PHE B 1 116 ? -18.781 6.043 -4.477 1 96.69 116 PHE B O 1
ATOM 6298 N N . LYS B 1 117 ? -16.859 5.285 -5.25 1 95.81 117 LYS B N 1
ATOM 6299 C CA . LYS B 1 117 ? -16.656 6.418 -6.148 1 95.81 117 LYS B CA 1
ATOM 6300 C C . LYS B 1 117 ? -17.203 6.117 -7.539 1 95.81 117 LYS B C 1
ATOM 6302 O O . LYS B 1 117 ? -16.734 5.199 -8.219 1 95.81 117 LYS B O 1
ATOM 6307 N N . PRO B 1 118 ? -18.203 6.859 -8.055 1 93.31 118 PRO B N 1
ATOM 6308 C CA . PRO B 1 118 ? -18.766 6.574 -9.375 1 93.31 118 PRO B CA 1
ATOM 6309 C C . PRO B 1 118 ? -17.734 6.723 -10.5 1 93.31 118 PRO B C 1
ATOM 6311 O O . PRO B 1 118 ? -16.891 7.625 -10.461 1 93.31 118 PRO B O 1
ATOM 6314 N N . ILE B 1 119 ? -17.672 5.805 -11.383 1 92.69 119 ILE B N 1
ATOM 6315 C CA . ILE B 1 119 ? -16.938 5.906 -12.641 1 92.69 119 ILE B CA 1
ATOM 6316 C C . ILE B 1 119 ? -17.828 6.5 -13.719 1 92.69 119 ILE B C 1
ATOM 6318 O O . ILE B 1 119 ? -18.891 5.957 -14.016 1 92.69 119 ILE B O 1
ATOM 6322 N N . VAL B 1 120 ? -17.5 7.672 -14.289 1 86.5 120 VAL B N 1
ATOM 6323 C CA . VAL B 1 120 ? -18.312 8.273 -15.336 1 86.5 120 VAL B CA 1
ATOM 6324 C C . VAL B 1 120 ? -18.516 7.273 -16.469 1 86.5 120 VAL B C 1
ATOM 6326 O O . VAL B 1 120 ? -17.547 6.809 -17.078 1 86.5 120 VAL B O 1
ATOM 6329 N N . GLY B 1 121 ? -19.75 6.918 -16.719 1 82.44 121 GLY B N 1
ATOM 6330 C CA . GLY B 1 121 ? -20.031 5.938 -17.75 1 82.44 121 GLY B CA 1
ATOM 6331 C C . GLY B 1 121 ? -19.875 4.504 -17.281 1 82.44 121 GLY B C 1
ATOM 6332 O O . GLY B 1 121 ? -19.984 3.568 -18.078 1 82.44 121 GLY B O 1
ATOM 6333 N N . GLY B 1 122 ? -19.594 4.316 -16.047 1 89.88 122 GLY B N 1
ATOM 6334 C CA . GLY B 1 122 ? -19.359 2.977 -15.523 1 89.88 122 GLY B CA 1
ATOM 6335 C C . GLY B 1 122 ? -19.984 2.744 -14.164 1 89.88 122 GLY B C 1
ATOM 6336 O O . GLY B 1 122 ? -21 3.359 -13.828 1 89.88 122 GLY B O 1
ATOM 6337 N N . ASP B 1 123 ? -19.484 1.755 -13.484 1 95.12 123 ASP B N 1
ATOM 6338 C CA . ASP B 1 123 ? -19.969 1.396 -12.148 1 95.12 123 ASP B CA 1
ATOM 6339 C C . ASP B 1 123 ? -19.25 2.217 -11.078 1 95.12 123 ASP B C 1
ATOM 6341 O O . ASP B 1 123 ? -19.328 3.447 -11.078 1 95.12 123 ASP B O 1
ATOM 6345 N N . TYR B 1 124 ? -18.641 1.503 -10.094 1 96.69 124 TYR B N 1
ATOM 6346 C CA . TYR B 1 124 ? -17.953 2.225 -9.023 1 96.69 124 TYR B CA 1
ATOM 6347 C C . TYR B 1 124 ? -16.531 1.707 -8.828 1 96.69 124 TYR B C 1
ATOM 6349 O O . TYR B 1 124 ? -16.297 0.503 -8.93 1 96.69 124 TYR B O 1
ATOM 6357 N N . LYS B 1 125 ? -15.57 2.6 -8.648 1 97.94 125 LYS B N 1
ATOM 6358 C CA . LYS B 1 125 ? -14.367 2.205 -7.918 1 97.94 125 LYS B CA 1
ATOM 6359 C C . LYS B 1 125 ? -14.648 2.082 -6.422 1 97.94 125 LYS B C 1
ATOM 6361 O O . LYS B 1 125 ? -15.156 3.02 -5.805 1 97.94 125 LYS B O 1
ATOM 6366 N N . LEU B 1 126 ? -14.414 0.94 -5.836 1 98.44 126 LEU B N 1
ATOM 6367 C CA . LEU B 1 126 ? -14.695 0.678 -4.43 1 98.44 126 LEU B CA 1
ATOM 6368 C C . LEU B 1 126 ? -13.406 0.628 -3.615 1 98.44 126 LEU B C 1
ATOM 6370 O O . LEU B 1 126 ? -12.43 -0.005 -4.027 1 98.44 126 LEU B O 1
ATOM 6374 N N . THR B 1 127 ? -13.312 1.36 -2.535 1 98.44 127 THR B N 1
ATOM 6375 C CA . THR B 1 127 ? -12.25 1.266 -1.546 1 98.44 127 THR B CA 1
ATOM 6376 C C . THR B 1 127 ? -12.805 0.867 -0.183 1 98.44 127 THR B C 1
ATOM 6378 O O . THR B 1 127 ? -13.734 1.503 0.324 1 98.44 127 THR B O 1
ATOM 6381 N N . MET B 1 128 ? -12.336 -0.209 0.369 1 98.62 128 MET B N 1
ATOM 6382 C CA . MET B 1 128 ? -12.672 -0.682 1.708 1 98.62 128 MET B CA 1
ATOM 6383 C C . MET B 1 128 ? -11.477 -0.582 2.643 1 98.62 128 MET B C 1
ATOM 6385 O O . MET B 1 128 ? -10.383 -1.053 2.312 1 98.62 128 MET B O 1
ATOM 6389 N N . ARG B 1 129 ? -11.648 0.035 3.828 1 98.19 129 ARG B N 1
ATOM 6390 C CA . ARG B 1 129 ? -10.539 0.196 4.758 1 98.19 129 ARG B CA 1
ATOM 6391 C C . ARG B 1 129 ? -10.875 -0.384 6.125 1 98.19 129 ARG B C 1
ATOM 6393 O O . ARG B 1 129 ? -12.016 -0.282 6.582 1 98.19 129 ARG B O 1
ATOM 6400 N N . PHE B 1 130 ? -9.867 -0.964 6.789 1 98.38 130 PHE B N 1
ATOM 6401 C CA . PHE B 1 130 ? -9.977 -1.468 8.156 1 98.38 130 PHE B CA 1
ATOM 6402 C C . PHE B 1 130 ? -8.852 -0.918 9.023 1 98.38 130 PHE B C 1
ATOM 6404 O O . PHE B 1 130 ? -7.754 -0.647 8.531 1 98.38 130 PHE B O 1
ATOM 6411 N N . GLU B 1 131 ? -9.188 -0.763 10.32 1 96.56 131 GLU B N 1
ATOM 6412 C CA . GLU B 1 131 ? -8.133 -0.5 11.289 1 96.56 131 GLU B CA 1
ATOM 6413 C C . GLU B 1 131 ? -7.148 -1.664 11.359 1 96.56 131 GLU B C 1
ATOM 6415 O O . GLU B 1 131 ? -7.547 -2.826 11.266 1 96.56 131 GLU B O 1
ATOM 6420 N N . PRO B 1 132 ? -5.898 -1.32 11.477 1 92 132 PRO B N 1
ATOM 6421 C CA . PRO B 1 132 ? -4.934 -2.412 11.633 1 92 132 PRO B CA 1
ATOM 6422 C C . PRO B 1 132 ? -4.836 -2.916 13.07 1 92 132 PRO B C 1
ATOM 6424 O O . PRO B 1 132 ? -5.223 -2.209 14 1 92 132 PRO B O 1
ATOM 6427 N N . ASN B 1 133 ? -4.418 -4.102 13.227 1 93.75 133 ASN B N 1
ATOM 6428 C CA . ASN B 1 133 ? -3.986 -4.637 14.516 1 93.75 133 ASN B CA 1
ATOM 6429 C C . ASN B 1 133 ? -2.467 -4.609 14.656 1 93.75 133 ASN B C 1
ATOM 6431 O O . ASN B 1 133 ? -1.752 -5.047 13.75 1 93.75 133 ASN B O 1
ATOM 6435 N N . ASP B 1 134 ? -2.004 -4.109 15.773 1 91.62 134 ASP B N 1
ATOM 6436 C CA . ASP B 1 134 ? -0.565 -4.129 16.016 1 91.62 134 ASP B CA 1
ATOM 6437 C C . ASP B 1 134 ? -0.055 -5.559 16.188 1 91.62 134 ASP B C 1
ATOM 6439 O O . ASP B 1 134 ? -0.733 -6.402 16.781 1 91.62 134 ASP B O 1
ATOM 6443 N N . ASP B 1 135 ? 1.096 -5.875 15.688 1 91.44 135 ASP B N 1
ATOM 6444 C CA . ASP B 1 135 ? 1.8 -7.145 15.844 1 91.44 135 ASP B CA 1
ATOM 6445 C C . ASP B 1 135 ? 1.048 -8.273 15.148 1 91.44 135 ASP B C 1
ATOM 6447 O O . ASP B 1 135 ? 1.346 -9.453 15.367 1 91.44 135 ASP B O 1
ATOM 6451 N N . GLU B 1 136 ? -0.005 -7.922 14.422 1 96.81 136 GLU B N 1
ATOM 6452 C CA . GLU B 1 136 ? -0.755 -8.891 13.633 1 96.81 136 GLU B CA 1
ATOM 6453 C C . GLU B 1 136 ? 0.099 -9.469 12.5 1 96.81 136 GLU B C 1
ATOM 6455 O O . GLU B 1 136 ? 0.933 -8.766 11.93 1 96.81 136 GLU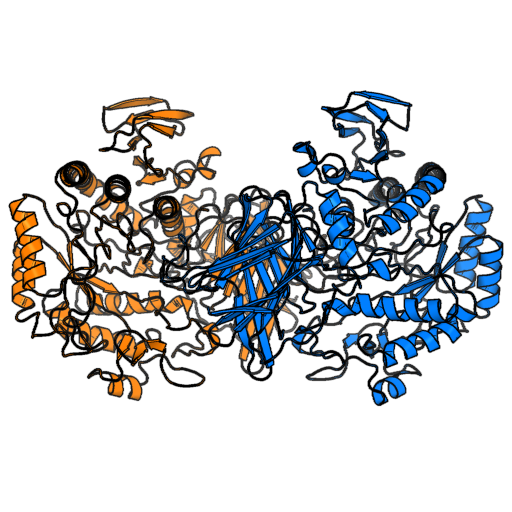 B O 1
ATOM 6460 N N . LYS B 1 137 ? 0.05 -10.766 12.266 1 98.19 137 LYS B N 1
ATOM 6461 C CA . LYS B 1 137 ? 0.602 -11.406 11.078 1 98.19 137 LYS B CA 1
ATOM 6462 C C . LYS B 1 137 ? -0.507 -11.828 10.117 1 98.19 137 LYS B C 1
ATOM 6464 O O . LYS B 1 137 ? -1.588 -12.234 10.555 1 98.19 137 LYS B O 1
ATOM 6469 N N . ILE B 1 138 ? -0.244 -11.688 8.836 1 98.69 138 ILE B N 1
ATOM 6470 C CA . ILE B 1 138 ? -1.221 -12.008 7.805 1 98.69 138 ILE B CA 1
ATOM 6471 C C . ILE B 1 138 ? -0.614 -13 6.812 1 98.69 138 ILE B C 1
ATOM 6473 O O . ILE B 1 138 ? 0.488 -12.781 6.301 1 98.69 138 ILE B O 1
ATOM 6477 N N . PHE B 1 139 ? -1.308 -14.078 6.496 1 98.81 139 PHE B N 1
ATOM 6478 C CA . PHE B 1 139 ? -0.853 -15.117 5.578 1 98.81 139 PHE B CA 1
ATOM 6479 C C . PHE B 1 139 ? -1.917 -15.414 4.531 1 98.81 139 PHE B C 1
ATOM 6481 O O . PHE B 1 139 ? -3.068 -15 4.672 1 98.81 139 PHE B O 1
ATOM 6488 N N . GLY B 1 140 ? -1.529 -16.188 3.455 1 98.69 140 GLY B N 1
ATOM 6489 C CA . GLY B 1 140 ? -2.461 -16.547 2.4 1 98.69 140 GLY B CA 1
ATOM 6490 C C . GLY B 1 140 ? -2.342 -15.68 1.165 1 98.69 140 GLY B C 1
ATOM 6491 O O . GLY B 1 140 ? -1.246 -15.5 0.628 1 98.69 140 GLY B O 1
ATOM 6492 N N . MET B 1 141 ? -3.416 -15.289 0.559 1 98.81 141 MET B N 1
ATOM 6493 C CA . MET B 1 141 ? -3.576 -14.352 -0.555 1 98.81 141 MET B CA 1
ATOM 6494 C C . MET B 1 141 ? -3.09 -14.977 -1.858 1 98.81 141 MET B C 1
ATOM 6496 O O . MET B 1 141 ? -3.172 -14.352 -2.918 1 98.81 141 MET B O 1
ATOM 6500 N N . GLY B 1 142 ? -2.588 -16.172 -1.88 1 98.38 142 GLY B N 1
ATOM 6501 C CA . GLY B 1 142 ? -2.131 -16.828 -3.1 1 98.38 142 GLY B CA 1
ATOM 6502 C C . GLY B 1 142 ? -0.623 -16.797 -3.262 1 98.38 142 GLY B C 1
ATOM 6503 O O . GLY B 1 142 ? 0.116 -17.047 -2.307 1 98.38 142 GLY B O 1
ATOM 6504 N N . CYS B 1 143 ? -0.151 -16.656 -4.492 1 97.75 143 CYS B N 1
ATOM 6505 C CA . CYS B 1 143 ? 1.268 -16.703 -4.828 1 97.75 143 CYS B CA 1
ATOM 6506 C C . CYS B 1 143 ? 1.762 -15.359 -5.348 1 97.75 143 CYS B C 1
ATOM 6508 O O . CYS B 1 143 ? 1.268 -14.859 -6.359 1 97.75 143 CYS B O 1
ATOM 6510 N N . TYR B 1 144 ? 2.682 -14.781 -4.68 1 96.88 144 TYR B N 1
ATOM 6511 C CA . TYR B 1 144 ? 3.373 -13.562 -5.082 1 96.88 144 TYR B CA 1
ATOM 6512 C C . TYR B 1 144 ? 4.883 -13.75 -5.047 1 96.88 144 TYR B C 1
ATOM 6514 O O . TYR B 1 144 ? 5.406 -14.469 -4.191 1 96.88 144 TYR B O 1
ATOM 6522 N N . GLN B 1 145 ? 5.59 -13.125 -5.996 1 94.31 145 GLN B N 1
ATOM 6523 C CA . GLN B 1 145 ? 7.031 -13.312 -6.145 1 94.31 145 GLN B CA 1
ATOM 6524 C C . GLN B 1 145 ? 7.809 -12.414 -5.188 1 94.31 145 GLN B C 1
ATOM 6526 O O . GLN B 1 145 ? 8.422 -11.438 -5.613 1 94.31 145 GLN B O 1
ATOM 6531 N N . GLN B 1 146 ? 7.797 -12.805 -3.988 1 93.94 146 GLN B N 1
ATOM 6532 C CA . GLN B 1 146 ? 8.469 -12.086 -2.908 1 93.94 146 GLN B CA 1
ATOM 6533 C C . GLN B 1 146 ? 8.898 -13.047 -1.8 1 93.94 146 GLN B C 1
ATOM 6535 O O . GLN B 1 146 ? 8.352 -14.141 -1.674 1 93.94 146 GLN B O 1
ATOM 6540 N N . LYS B 1 147 ? 9.805 -12.695 -1.017 1 92.69 147 LYS B N 1
ATOM 6541 C CA . LYS B 1 147 ? 10.375 -13.594 -0.014 1 92.69 147 LYS B CA 1
ATOM 6542 C C . LYS B 1 147 ? 9.562 -13.555 1.276 1 92.69 147 LYS B C 1
ATOM 6544 O O . LYS B 1 147 ? 9.836 -14.305 2.213 1 92.69 147 LYS B O 1
ATOM 6549 N N . TYR B 1 148 ? 8.531 -12.75 1.34 1 94.75 148 TYR B N 1
ATOM 6550 C CA . TYR B 1 148 ? 7.816 -12.555 2.596 1 94.75 148 TYR B CA 1
ATOM 6551 C C . TYR B 1 148 ? 6.602 -13.469 2.68 1 94.75 148 TYR B C 1
ATOM 6553 O O . TYR B 1 148 ? 5.621 -13.273 1.958 1 94.75 148 TYR B O 1
ATOM 6561 N N . MET B 1 149 ? 6.629 -14.383 3.619 1 96.75 149 MET B N 1
ATOM 6562 C CA . MET B 1 149 ? 5.453 -15.211 3.873 1 96.75 149 MET B CA 1
ATOM 6563 C C . MET B 1 149 ? 4.391 -14.438 4.637 1 96.75 149 MET B C 1
ATOM 6565 O O . MET B 1 149 ? 3.205 -14.508 4.309 1 96.75 149 MET B O 1
ATOM 6569 N N . ASP B 1 150 ? 4.879 -13.734 5.777 1 97.81 150 ASP B N 1
ATOM 6570 C CA . ASP B 1 150 ? 4 -12.797 6.469 1 97.81 150 ASP B CA 1
ATOM 6571 C C . ASP B 1 150 ? 3.756 -11.547 5.625 1 97.81 150 ASP B C 1
ATOM 6573 O O . ASP B 1 150 ? 4.691 -10.805 5.316 1 97.81 150 ASP B O 1
ATOM 6577 N N . LEU B 1 151 ? 2.48 -11.281 5.348 1 98.31 151 LEU B N 1
ATOM 6578 C CA . LEU B 1 151 ? 2.139 -10.258 4.359 1 98.31 151 LEU B CA 1
ATOM 6579 C C . LEU B 1 151 ? 1.858 -8.922 5.031 1 98.31 151 LEU B C 1
ATOM 6581 O O . LEU B 1 151 ? 1.578 -7.93 4.355 1 98.31 151 LEU B O 1
ATOM 6585 N N . LYS B 1 152 ? 1.872 -8.867 6.383 1 97.94 152 LYS B N 1
ATOM 6586 C CA . LYS B 1 152 ? 1.718 -7.574 7.047 1 97.94 152 LYS B CA 1
ATOM 6587 C C . LYS B 1 152 ? 2.758 -6.574 6.547 1 97.94 152 LYS B C 1
ATOM 6589 O O . LYS B 1 152 ? 3.943 -6.895 6.461 1 97.94 152 LYS B O 1
ATOM 6594 N N . GLY B 1 153 ? 2.297 -5.398 6.113 1 97.12 153 GLY B N 1
ATOM 6595 C CA . GLY B 1 153 ? 3.176 -4.367 5.582 1 97.12 153 GLY B CA 1
ATOM 6596 C C . GLY B 1 153 ? 3.369 -4.469 4.078 1 97.12 153 GLY B C 1
ATOM 6597 O O . GLY B 1 153 ? 4.059 -3.643 3.479 1 97.12 153 GLY B O 1
ATOM 6598 N N . CYS B 1 154 ? 2.77 -5.449 3.414 1 98 154 CYS B N 1
ATOM 6599 C CA . CYS B 1 154 ? 2.914 -5.617 1.974 1 98 154 CYS B CA 1
ATOM 6600 C C . CYS B 1 154 ? 1.739 -4.992 1.229 1 98 154 CYS B C 1
ATOM 6602 O O . CYS B 1 154 ? 0.666 -4.805 1.804 1 98 154 CYS B O 1
ATOM 6604 N N . VAL B 1 155 ? 1.951 -4.625 0.003 1 98.06 155 VAL B N 1
ATOM 6605 C CA . VAL B 1 155 ? 0.933 -4.219 -0.959 1 98.06 155 VAL B CA 1
ATOM 6606 C C . VAL B 1 155 ? 0.864 -5.234 -2.1 1 98.06 155 VAL B C 1
ATOM 6608 O O . VAL B 1 155 ? 1.887 -5.566 -2.703 1 98.06 155 VAL B O 1
ATOM 6611 N N . LEU B 1 156 ? -0.346 -5.699 -2.357 1 98.5 156 LEU B N 1
ATOM 6612 C CA . LEU B 1 156 ? -0.517 -6.762 -3.342 1 98.5 156 LEU B CA 1
ATOM 6613 C C . LEU B 1 156 ? -1.488 -6.34 -4.438 1 98.5 156 LEU B C 1
ATOM 6615 O O . LEU B 1 156 ? -2.578 -5.84 -4.148 1 98.5 156 LEU B O 1
ATOM 6619 N N . GLU B 1 157 ? -1.048 -6.492 -5.68 1 98.12 157 GLU B N 1
ATOM 6620 C CA . GLU B 1 157 ? -1.999 -6.375 -6.781 1 98.12 157 GLU B CA 1
ATOM 6621 C C . GLU B 1 157 ? -2.988 -7.539 -6.781 1 98.12 157 GLU B C 1
ATOM 6623 O O . GLU B 1 157 ? -2.598 -8.695 -6.605 1 98.12 157 GLU B O 1
ATOM 6628 N N . LEU B 1 158 ? -4.238 -7.211 -6.914 1 98.62 158 LEU B N 1
ATOM 6629 C CA . LEU B 1 158 ? -5.246 -8.25 -7.117 1 98.62 158 LEU B CA 1
ATOM 6630 C C . LEU B 1 158 ? -5.531 -8.445 -8.602 1 98.62 158 LEU B C 1
ATOM 6632 O O . LEU B 1 158 ? -6.496 -7.895 -9.133 1 98.62 158 LEU B O 1
ATOM 6636 N N . ALA B 1 159 ? -4.723 -9.234 -9.234 1 98.38 159 ALA B N 1
ATOM 6637 C CA . ALA B 1 159 ? -4.797 -9.617 -10.641 1 98.38 159 ALA B CA 1
ATOM 6638 C C . ALA B 1 159 ? -4.031 -10.906 -10.898 1 98.38 159 ALA B C 1
ATOM 6640 O O . ALA B 1 159 ? -3.248 -11.352 -10.055 1 98.38 159 ALA B O 1
ATOM 6641 N N . GLN B 1 160 ? -4.301 -11.508 -11.969 1 98.12 160 GLN B N 1
ATOM 6642 C CA . GLN B 1 160 ? -3.574 -12.703 -12.391 1 98.12 160 GLN B CA 1
ATOM 6643 C C . GLN B 1 160 ? -2.502 -12.359 -13.422 1 98.12 160 GLN B C 1
ATOM 6645 O O . GLN B 1 160 ? -2.744 -11.578 -14.344 1 98.12 160 GLN B O 1
ATOM 6650 N N . ARG B 1 161 ? -1.31 -12.797 -13.18 1 96.75 161 ARG B N 1
ATOM 6651 C CA . ARG B 1 161 ? -0.185 -12.703 -14.109 1 96.75 161 ARG B CA 1
ATOM 6652 C C . ARG B 1 161 ? 0.604 -14.008 -14.148 1 96.75 161 ARG B C 1
ATOM 6654 O O . ARG B 1 161 ? 0.438 -14.867 -13.273 1 96.75 161 ARG B O 1
ATOM 6661 N N . ASN B 1 162 ? 1.435 -14.086 -15.266 1 95.88 162 ASN B N 1
ATOM 6662 C CA . ASN B 1 162 ? 2.449 -15.125 -15.148 1 95.88 162 ASN B CA 1
ATOM 6663 C C . ASN B 1 162 ? 3.297 -14.953 -13.898 1 95.88 162 ASN B C 1
ATOM 6665 O O . ASN B 1 162 ? 3.795 -13.859 -13.625 1 95.88 162 ASN B O 1
ATOM 6669 N N . SER B 1 163 ? 3.365 -16.047 -13.078 1 95.94 163 SER B N 1
ATOM 6670 C CA . SER B 1 163 ? 4.152 -16.094 -11.852 1 95.94 163 SER B CA 1
ATOM 6671 C C . SER B 1 163 ? 3.467 -15.344 -10.719 1 95.94 163 SER B C 1
ATOM 6673 O O . SER B 1 163 ? 4.09 -15.047 -9.695 1 95.94 163 SER B O 1
ATOM 6675 N N . GLN B 1 164 ? 2.219 -14.93 -10.93 1 97.38 164 GLN B N 1
ATOM 6676 C CA . GLN B 1 164 ? 1.425 -14.305 -9.867 1 97.38 164 GLN B CA 1
ATOM 6677 C C . GLN B 1 164 ? -0.004 -14.844 -9.867 1 97.38 164 GLN B C 1
ATOM 6679 O O . GLN B 1 164 ? -0.705 -14.758 -10.883 1 97.38 164 GLN B O 1
ATOM 6684 N N . THR B 1 165 ? -0.394 -15.406 -8.789 1 98.31 165 THR B N 1
ATOM 6685 C CA . THR B 1 165 ? -1.753 -15.898 -8.594 1 98.31 165 THR B CA 1
ATOM 6686 C C . THR B 1 165 ? -2.396 -15.227 -7.383 1 98.31 165 THR B C 1
ATOM 6688 O O . THR B 1 165 ? -1.984 -15.469 -6.242 1 98.31 165 THR B O 1
ATOM 6691 N N . SER B 1 166 ? -3.416 -14.453 -7.617 1 98.38 166 SER B N 1
ATOM 6692 C CA . SER B 1 166 ? -4.102 -13.75 -6.539 1 98.38 166 SER B CA 1
ATOM 6693 C C . SER B 1 166 ? -5.355 -14.5 -6.102 1 98.38 166 SER B C 1
ATOM 6695 O O . SER B 1 166 ? -6.316 -14.609 -6.867 1 98.38 166 SER B O 1
ATOM 6697 N N . ILE B 1 167 ? -5.379 -15.023 -4.949 1 98.81 167 ILE B N 1
ATOM 6698 C CA . ILE B 1 167 ? -6.52 -15.609 -4.254 1 98.81 167 ILE B CA 1
ATOM 6699 C C . ILE B 1 167 ? -6.734 -14.891 -2.926 1 98.81 167 ILE B C 1
ATOM 6701 O O . ILE B 1 167 ? -6.082 -15.203 -1.929 1 98.81 167 ILE B O 1
ATOM 6705 N N . PRO B 1 168 ? -7.672 -13.984 -2.863 1 98.75 168 PRO B N 1
ATOM 6706 C CA . PRO B 1 168 ? -7.676 -12.977 -1.801 1 98.75 168 PRO B CA 1
ATOM 6707 C C . PRO B 1 168 ? -8.32 -13.484 -0.513 1 98.75 168 PRO B C 1
ATOM 6709 O O . PRO B 1 168 ? -9.289 -12.883 -0.025 1 98.75 168 PRO B O 1
ATOM 6712 N N . PHE B 1 169 ? -7.832 -14.539 0.063 1 98.88 169 PHE B N 1
ATOM 6713 C CA . PHE B 1 169 ? -8.141 -15.008 1.409 1 98.88 169 PHE B CA 1
ATOM 6714 C C . PHE B 1 169 ? -6.953 -14.789 2.342 1 98.88 169 PHE B C 1
ATOM 6716 O O . PHE B 1 169 ? -5.855 -15.289 2.086 1 98.88 169 PHE B O 1
ATOM 6723 N N . ALA B 1 170 ? -7.168 -14.07 3.414 1 98.81 170 ALA B N 1
ATOM 6724 C CA . ALA B 1 170 ? -6.133 -13.758 4.398 1 98.81 170 ALA B CA 1
ATOM 6725 C C . ALA B 1 170 ? -6.414 -14.445 5.73 1 98.81 170 ALA B C 1
ATOM 6727 O O . ALA B 1 170 ? -7.543 -14.406 6.227 1 98.81 170 ALA B O 1
ATOM 6728 N N . LEU B 1 171 ? -5.445 -15.07 6.25 1 98.88 171 LEU B N 1
ATOM 6729 C CA . LEU B 1 171 ? -5.484 -15.648 7.59 1 98.88 171 LEU B CA 1
ATOM 6730 C C . LEU B 1 171 ? -4.707 -14.781 8.578 1 98.88 171 LEU B C 1
ATOM 6732 O O . LEU B 1 171 ? -3.527 -14.492 8.359 1 98.88 171 LEU B O 1
ATOM 6736 N N . SER B 1 172 ? -5.367 -14.367 9.633 1 98.62 172 SER B N 1
ATOM 6737 C CA . SER B 1 172 ? -4.77 -13.477 10.625 1 98.62 172 SER B CA 1
ATOM 6738 C C . SER B 1 172 ? -4.332 -14.242 11.867 1 98.62 172 SER B C 1
ATOM 6740 O O . SER B 1 172 ? -5.039 -15.141 12.328 1 98.62 172 SER B O 1
ATOM 6742 N N . SER B 1 173 ? -3.211 -13.875 12.438 1 98.19 173 SER B N 1
ATOM 6743 C CA . SER B 1 173 ? -2.744 -14.438 13.703 1 98.19 173 SER B CA 1
ATOM 6744 C C . SER B 1 173 ? -3.648 -14.023 14.859 1 98.19 173 SER B C 1
ATOM 6746 O O . SER B 1 173 ? -3.512 -14.531 15.977 1 98.19 173 SER B O 1
ATOM 6748 N N . LYS B 1 174 ? -4.641 -13.109 14.57 1 97.12 174 LYS B N 1
ATOM 6749 C CA . LYS B 1 174 ? -5.562 -12.656 15.609 1 97.12 174 LYS B CA 1
ATOM 6750 C C . LYS B 1 174 ? -6.801 -13.555 15.672 1 97.12 174 LYS B C 1
ATOM 6752 O O . LYS B 1 174 ? -7.754 -13.25 16.391 1 97.12 174 LYS B O 1
ATOM 6757 N N . GLY B 1 175 ? -6.824 -14.594 14.859 1 97.69 175 GLY B N 1
ATOM 6758 C CA . GLY B 1 175 ? -7.816 -15.641 15 1 97.69 175 GLY B CA 1
ATOM 6759 C C . GLY B 1 175 ? -9.008 -15.477 14.07 1 97.69 175 GLY B C 1
ATOM 6760 O O . GLY B 1 175 ? -10.117 -15.898 14.391 1 97.69 175 GLY B O 1
ATOM 6761 N N . PHE B 1 176 ? -8.789 -14.789 12.953 1 98.69 176 PHE B N 1
ATOM 6762 C CA . PHE B 1 176 ? -9.867 -14.703 11.977 1 98.69 176 PHE B CA 1
ATOM 6763 C C . PHE B 1 176 ? -9.336 -14.883 10.562 1 98.69 176 PHE B C 1
ATOM 6765 O O . PHE B 1 176 ? -8.133 -14.734 10.32 1 98.69 176 PHE B O 1
ATOM 6772 N N . GLY B 1 177 ? -10.18 -15.414 9.703 1 98.81 177 GLY B N 1
ATOM 6773 C CA . GLY B 1 177 ? -9.984 -15.422 8.258 1 98.81 177 GLY B CA 1
ATOM 6774 C C . GLY B 1 177 ? -10.82 -14.383 7.535 1 98.81 177 GLY B C 1
ATOM 6775 O O . GLY B 1 177 ? -11.938 -14.07 7.957 1 98.81 177 GLY B O 1
ATOM 6776 N N . PHE B 1 178 ? -10.281 -13.758 6.473 1 98.88 178 PHE B N 1
ATOM 6777 C CA . PHE B 1 178 ? -10.945 -12.719 5.699 1 98.88 178 PHE B CA 1
ATOM 6778 C C . PHE B 1 178 ? -10.844 -13 4.207 1 98.88 178 PHE B C 1
ATOM 6780 O O . PHE B 1 178 ? -9.742 -13.125 3.668 1 98.88 178 PHE B O 1
ATOM 6787 N N . LEU B 1 179 ? -11.961 -13.07 3.537 1 98.88 179 LEU B N 1
ATOM 6788 C CA . LEU B 1 179 ? -12.016 -13.266 2.092 1 98.88 179 LEU B CA 1
ATOM 6789 C C . LEU B 1 179 ? -12.562 -12.023 1.397 1 98.88 179 LEU B C 1
ATOM 6791 O O . LEU B 1 179 ? -13.688 -11.602 1.673 1 98.88 179 LEU B O 1
ATOM 6795 N N . TRP B 1 180 ? -11.734 -11.375 0.613 1 98.88 180 TRP B N 1
ATOM 6796 C CA . TRP B 1 180 ? -12.227 -10.383 -0.34 1 98.88 180 TRP B CA 1
ATOM 6797 C C . TRP B 1 180 ? -12.898 -11.055 -1.529 1 98.88 180 TRP B C 1
ATOM 6799 O O . TRP B 1 180 ? -12.234 -11.414 -2.506 1 98.88 180 TRP B O 1
ATOM 6809 N N . ASN B 1 181 ? -14.227 -11.234 -1.438 1 98.75 181 ASN B N 1
ATOM 6810 C CA . ASN B 1 181 ? -14.984 -12.023 -2.402 1 98.75 181 ASN B CA 1
ATOM 6811 C C . ASN B 1 181 ? -15.453 -11.172 -3.578 1 98.75 181 ASN B C 1
ATOM 6813 O O . ASN B 1 181 ? -16.656 -11.094 -3.861 1 98.75 181 ASN B O 1
ATOM 6817 N N . ASN B 1 182 ? -14.531 -10.57 -4.27 1 98.31 182 ASN B N 1
ATOM 6818 C CA . ASN B 1 182 ? -14.734 -9.68 -5.406 1 98.31 182 ASN B CA 1
ATOM 6819 C C . ASN B 1 182 ? -13.703 -9.93 -6.508 1 98.31 182 ASN B C 1
ATOM 6821 O O . ASN B 1 182 ? -12.508 -9.75 -6.293 1 98.31 182 ASN B O 1
ATOM 6825 N N . PRO B 1 183 ? -14.102 -10.367 -7.672 1 98.19 183 PRO B N 1
ATOM 6826 C CA . PRO B 1 183 ? -13.156 -10.742 -8.727 1 98.19 183 PRO B CA 1
ATOM 6827 C C . PRO B 1 183 ? -12.602 -9.539 -9.477 1 98.19 183 PRO B C 1
ATOM 6829 O O . PRO B 1 183 ? -11.836 -9.695 -10.43 1 98.19 183 PRO B O 1
ATOM 6832 N N . ALA B 1 184 ? -12.984 -8.297 -9.141 1 98.62 184 ALA B N 1
ATOM 6833 C CA . ALA B 1 184 ? -12.477 -7.086 -9.781 1 98.62 184 ALA B CA 1
ATOM 6834 C C . ALA B 1 184 ? -10.961 -6.98 -9.625 1 98.62 184 ALA B C 1
ATOM 6836 O O . ALA B 1 184 ? -10.406 -7.402 -8.609 1 98.62 184 ALA B O 1
ATOM 6837 N N . VAL B 1 185 ? -10.312 -6.465 -10.688 1 98.56 185 VAL B N 1
ATOM 6838 C CA . VAL B 1 185 ? -8.906 -6.082 -10.57 1 98.56 185 VAL B CA 1
ATOM 6839 C C . VAL B 1 185 ? -8.766 -4.965 -9.531 1 98.56 185 VAL B C 1
ATOM 6841 O O . VAL B 1 185 ? -9.641 -4.105 -9.414 1 98.56 185 VAL B O 1
ATOM 6844 N N . GLY B 1 186 ? -7.77 -5.062 -8.758 1 98.38 186 GLY B N 1
ATOM 6845 C CA . GLY B 1 186 ? -7.574 -4.047 -7.734 1 98.38 186 GLY B CA 1
ATOM 6846 C C . GLY B 1 186 ? -6.281 -4.223 -6.957 1 98.38 186 GLY B C 1
ATOM 6847 O O . GLY B 1 186 ? -5.246 -4.555 -7.535 1 98.38 186 GLY B O 1
ATOM 6848 N N . LYS B 1 187 ? -6.344 -3.842 -5.695 1 98.44 187 LYS B N 1
ATOM 6849 C CA . LYS B 1 187 ? -5.168 -3.857 -4.824 1 98.44 187 LYS B CA 1
ATOM 6850 C C . LYS B 1 187 ? -5.559 -4.164 -3.383 1 98.44 187 LYS B C 1
ATOM 6852 O O . LYS B 1 187 ? -6.637 -3.781 -2.93 1 98.44 187 LYS B O 1
ATOM 6857 N N . ALA B 1 188 ? -4.723 -4.91 -2.672 1 98.62 188 ALA B N 1
ATOM 6858 C CA . ALA B 1 188 ? -4.812 -5.113 -1.229 1 98.62 188 ALA B CA 1
ATOM 6859 C C . ALA B 1 188 ? -3.574 -4.574 -0.521 1 98.62 188 ALA B C 1
ATOM 6861 O O . ALA B 1 188 ? -2.445 -4.906 -0.891 1 98.62 188 ALA B O 1
ATOM 6862 N N . SER B 1 189 ? -3.748 -3.746 0.431 1 98.38 189 SER B N 1
ATOM 6863 C CA . SER B 1 189 ? -2.656 -3.23 1.25 1 98.38 189 SER B CA 1
ATOM 6864 C C . SER B 1 189 ? -2.84 -3.607 2.717 1 98.38 189 SER B C 1
ATOM 6866 O O . SER B 1 189 ? -3.828 -3.223 3.344 1 98.38 189 SER B O 1
ATOM 6868 N N . PHE B 1 190 ? -1.885 -4.348 3.223 1 98.38 190 PHE B N 1
ATOM 6869 C CA . PHE B 1 190 ? -1.896 -4.684 4.641 1 98.38 190 PHE B CA 1
ATOM 6870 C C . PHE B 1 190 ? -0.974 -3.758 5.426 1 98.38 190 PHE B C 1
ATOM 6872 O O . PHE B 1 190 ? -0.114 -4.223 6.18 1 98.38 190 PHE B O 1
ATOM 6879 N N . GLY B 1 191 ? -1.216 -2.508 5.312 1 97.19 191 GLY B N 1
ATOM 6880 C CA . GLY B 1 191 ? -0.364 -1.495 5.914 1 97.19 191 GLY B CA 1
ATOM 6881 C C . GLY B 1 191 ? -0.352 -1.549 7.43 1 97.19 191 GLY B C 1
ATOM 6882 O O . GLY B 1 191 ? -1.325 -1.985 8.047 1 97.19 191 GLY B O 1
ATOM 6883 N N . LYS B 1 192 ? 0.766 -0.991 7.949 1 95.19 192 LYS B N 1
ATOM 6884 C CA . LYS B 1 192 ? 0.879 -0.806 9.391 1 95.19 192 LYS B CA 1
ATOM 6885 C C . LYS B 1 192 ? -0.165 0.183 9.906 1 95.19 192 LYS B C 1
ATOM 6887 O O . LYS B 1 192 ? -0.656 0.05 11.031 1 95.19 192 LYS B O 1
ATOM 6892 N N . ASN B 1 193 ? -0.528 1.107 9.023 1 96.25 193 ASN B N 1
ATOM 6893 C CA . ASN B 1 193 ? -1.394 2.201 9.445 1 96.25 193 ASN B CA 1
ATOM 6894 C C . ASN B 1 193 ? -2.859 1.91 9.141 1 96.25 193 ASN B C 1
ATOM 6896 O O . ASN B 1 193 ? -3.754 2.424 9.812 1 96.25 193 ASN B O 1
ATOM 6900 N N . TYR B 1 194 ? -3.168 1.143 8.203 1 96.69 194 TYR B N 1
ATOM 6901 C CA . TYR B 1 194 ? -4.5 0.615 7.926 1 96.69 194 TYR B CA 1
ATOM 6902 C C . TYR B 1 194 ? -4.438 -0.491 6.879 1 96.69 194 TYR B C 1
ATOM 6904 O O . TYR B 1 194 ? -3.43 -0.646 6.188 1 96.69 194 TYR B O 1
ATOM 6912 N N . THR B 1 195 ? -5.441 -1.33 6.82 1 98.25 195 THR B N 1
ATOM 6913 C CA . THR B 1 195 ? -5.652 -2.299 5.75 1 98.25 195 THR B CA 1
ATOM 6914 C C . THR B 1 195 ? -6.629 -1.754 4.711 1 98.25 195 THR B C 1
ATOM 6916 O O . THR B 1 195 ? -7.641 -1.145 5.066 1 98.25 195 THR B O 1
ATOM 6919 N N . GLU B 1 196 ? -6.293 -1.917 3.465 1 98.5 196 GLU B N 1
ATOM 6920 C CA . GLU B 1 196 ? -7.133 -1.37 2.402 1 98.5 196 GLU B CA 1
ATOM 6921 C C . GLU B 1 196 ? -7.301 -2.369 1.263 1 98.5 196 GLU B C 1
ATOM 6923 O O . GLU B 1 196 ? -6.34 -3.021 0.854 1 98.5 196 GLU B O 1
ATOM 6928 N N . PHE B 1 197 ? -8.539 -2.555 0.794 1 98.69 197 PHE B N 1
ATOM 6929 C CA . PHE B 1 197 ? -8.859 -3.268 -0.435 1 98.69 197 PHE B CA 1
ATOM 6930 C C . PHE B 1 197 ? -9.508 -2.332 -1.451 1 98.69 197 PHE B C 1
ATOM 6932 O O . PHE B 1 197 ? -10.375 -1.528 -1.102 1 98.69 197 PHE B O 1
ATOM 6939 N N . GLU B 1 198 ? -9.047 -2.406 -2.688 1 98.56 198 GLU B N 1
ATOM 6940 C CA . GLU B 1 198 ? -9.633 -1.637 -3.783 1 98.56 198 GLU B CA 1
ATOM 6941 C C . GLU B 1 198 ? -10.133 -2.553 -4.898 1 98.56 198 GLU B C 1
ATOM 6943 O O . GLU B 1 198 ? -9.477 -3.549 -5.227 1 98.56 198 GLU B O 1
ATOM 6948 N N . ALA B 1 199 ? -11.266 -2.303 -5.391 1 98.62 199 ALA B N 1
ATOM 6949 C CA . ALA B 1 199 ? -11.781 -2.809 -6.66 1 98.62 199 ALA B CA 1
ATOM 6950 C C . ALA B 1 199 ? -11.969 -1.677 -7.668 1 98.62 199 ALA B C 1
ATOM 6952 O O . ALA B 1 199 ? -12.711 -0.728 -7.414 1 98.62 199 ALA B O 1
ATOM 6953 N N . TYR B 1 200 ? -11.297 -1.743 -8.812 1 97.94 200 TYR B N 1
ATOM 6954 C CA . TYR B 1 200 ? -11.242 -0.61 -9.734 1 97.94 200 TYR B CA 1
ATOM 6955 C C . TYR B 1 200 ? -12.57 -0.428 -10.453 1 97.94 200 TYR B C 1
ATOM 6957 O O . TYR B 1 200 ? -12.867 0.662 -10.945 1 97.94 200 TYR B O 1
ATOM 6965 N N . ALA B 1 201 ? -13.367 -1.46 -10.547 1 98.12 201 ALA B N 1
ATOM 6966 C CA . ALA B 1 201 ? -14.734 -1.385 -11.078 1 98.12 201 ALA B CA 1
ATOM 6967 C C . ALA B 1 201 ? -15.602 -2.502 -10.508 1 98.12 201 ALA B C 1
ATOM 6969 O O . ALA B 1 201 ? -15.289 -3.684 -10.664 1 98.12 201 ALA B O 1
ATOM 6970 N N . THR B 1 202 ? -16.641 -2.148 -9.867 1 98.31 202 THR B N 1
ATOM 6971 C CA . THR B 1 202 ? -17.516 -3.154 -9.297 1 98.31 202 THR B CA 1
ATOM 6972 C C . THR B 1 202 ? -18.891 -2.555 -8.977 1 98.31 202 THR B C 1
ATOM 6974 O O . THR B 1 202 ? -19.031 -1.333 -8.906 1 98.31 202 THR B O 1
ATOM 6977 N N . LYS B 1 203 ? -19.875 -3.387 -8.828 1 96.81 203 LYS B N 1
ATOM 6978 C CA . LYS B 1 203 ? -21.234 -2.963 -8.492 1 96.81 203 LYS B CA 1
ATOM 6979 C C . LYS B 1 203 ? -21.516 -3.117 -6.996 1 96.81 203 LYS B C 1
ATOM 6981 O O . LYS B 1 203 ? -22.469 -2.541 -6.473 1 96.81 203 LYS B O 1
ATOM 6986 N N . GLU B 1 204 ? -20.641 -3.859 -6.332 1 97.5 204 GLU B N 1
ATOM 6987 C CA . GLU B 1 204 ? -20.969 -4.16 -4.941 1 97.5 204 GLU B CA 1
ATOM 6988 C C . GLU B 1 204 ? -19.734 -4.547 -4.145 1 97.5 204 GLU B C 1
ATOM 6990 O O . GLU B 1 204 ? -18.734 -4.98 -4.715 1 97.5 204 GLU B O 1
ATOM 6995 N N . LEU B 1 205 ? -19.75 -4.25 -2.867 1 98.5 205 LEU B N 1
ATOM 6996 C CA . LEU B 1 205 ? -18.812 -4.809 -1.887 1 98.5 205 LEU B CA 1
ATOM 6997 C C . LEU B 1 205 ? -19.234 -6.215 -1.483 1 98.5 205 LEU B C 1
ATOM 6999 O O . LEU B 1 205 ? -20.422 -6.477 -1.275 1 98.5 205 LEU B O 1
ATOM 7003 N N . ASP B 1 206 ? -18.328 -7.105 -1.396 1 98.75 206 ASP B N 1
ATOM 7004 C CA . ASP B 1 206 ? -18.594 -8.469 -0.958 1 98.75 206 ASP B CA 1
ATOM 7005 C C . ASP B 1 206 ? -17.375 -9.078 -0.269 1 98.75 206 ASP B C 1
ATOM 7007 O O . ASP B 1 206 ? -16.359 -9.367 -0.92 1 98.75 206 ASP B O 1
ATOM 7011 N N . TYR B 1 207 ? -17.422 -9.164 1.014 1 98.75 207 TYR B N 1
ATOM 7012 C CA . TYR B 1 207 ? -16.375 -9.891 1.711 1 98.75 207 TYR B CA 1
ATOM 7013 C C . TYR B 1 207 ? -16.953 -10.836 2.754 1 98.75 207 TYR B C 1
ATOM 7015 O O . TYR B 1 207 ? -18.141 -10.742 3.1 1 98.75 207 TYR B O 1
ATOM 7023 N N . TRP B 1 208 ? -16.219 -11.805 3.156 1 98.81 208 TRP B N 1
ATOM 7024 C CA . TRP B 1 208 ? -16.547 -12.852 4.113 1 98.81 208 TRP B CA 1
ATOM 7025 C C . TRP B 1 208 ? -15.508 -12.922 5.23 1 98.81 208 TRP B C 1
ATOM 7027 O O . TRP B 1 208 ? -14.305 -12.805 4.98 1 98.81 208 TRP B O 1
ATOM 7037 N N . ILE B 1 209 ? -15.984 -13.016 6.473 1 98.81 209 ILE B N 1
ATOM 7038 C CA . ILE B 1 209 ? -15.078 -13.062 7.617 1 98.81 209 ILE B CA 1
ATOM 7039 C C . ILE B 1 209 ? -15.484 -14.195 8.555 1 98.81 209 ILE B C 1
ATOM 7041 O O . ILE B 1 209 ? -16.672 -14.43 8.773 1 98.81 209 ILE B O 1
ATOM 7045 N N . VAL B 1 210 ? -14.492 -14.914 9.07 1 98.62 210 VAL B N 1
ATOM 7046 C CA . VAL B 1 210 ? -14.727 -16.047 9.969 1 98.62 210 VAL B CA 1
ATOM 7047 C C . VAL B 1 210 ? -13.805 -15.93 11.188 1 98.62 210 VAL B C 1
ATOM 7049 O O . VAL B 1 210 ? -12.695 -15.414 11.086 1 98.62 210 VAL B O 1
ATOM 7052 N N . ALA B 1 211 ? -14.273 -16.328 12.336 1 98.38 211 ALA B N 1
ATOM 7053 C CA . ALA B 1 211 ? -13.469 -16.344 13.555 1 98.38 211 ALA B CA 1
ATOM 7054 C C . ALA B 1 211 ? -13.453 -17.719 14.195 1 98.38 211 ALA B C 1
ATOM 7056 O O . ALA B 1 211 ? -14.508 -18.297 14.484 1 98.38 211 ALA B O 1
ATOM 7057 N N . GLU B 1 212 ? -12.336 -18.312 14.359 1 98.19 212 GLU B N 1
ATOM 7058 C CA . GLU B 1 212 ? -12.156 -19.625 14.984 1 98.19 212 GLU B CA 1
ATOM 7059 C C . GLU B 1 212 ? -11 -19.609 15.969 1 98.19 212 GLU B C 1
ATOM 7061 O O . GLU B 1 212 ? -10.234 -18.656 16.031 1 98.19 212 GLU B O 1
ATOM 7066 N N . ASP B 1 213 ? -10.906 -20.672 16.75 1 97.31 213 ASP B N 1
ATOM 7067 C CA . ASP B 1 213 ? -9.906 -20.75 17.812 1 97.31 213 ASP B CA 1
ATOM 7068 C C . ASP B 1 213 ? -8.539 -21.125 17.25 1 97.31 213 ASP B C 1
ATOM 7070 O O . ASP B 1 213 ? -7.504 -20.75 17.812 1 97.31 213 ASP B O 1
ATOM 7074 N N . THR B 1 214 ? -8.508 -21.875 16.141 1 98 214 THR B N 1
ATOM 7075 C CA . THR B 1 214 ? -7.234 -22.312 15.57 1 98 214 THR B CA 1
ATOM 7076 C C . THR B 1 214 ? -7.164 -21.984 14.078 1 98 214 THR B C 1
ATOM 7078 O O . THR B 1 214 ? -8.195 -21.891 13.414 1 98 214 THR B O 1
ATOM 7081 N N . PRO B 1 215 ? -5.949 -21.828 13.555 1 98.5 215 PRO B N 1
ATOM 7082 C CA . PRO B 1 215 ? -5.816 -21.547 12.125 1 98.5 215 PRO B CA 1
ATOM 7083 C C . PRO B 1 215 ? -6.344 -22.688 11.25 1 98.5 215 PRO B C 1
ATOM 7085 O O . PRO B 1 215 ? -6.879 -22.438 10.164 1 98.5 215 PRO B O 1
ATOM 7088 N N . VAL B 1 216 ? -6.27 -23.938 11.703 1 98.56 216 VAL B N 1
ATOM 7089 C CA . VAL B 1 216 ? -6.777 -25.078 10.961 1 98.56 216 VAL B CA 1
ATOM 7090 C C . VAL B 1 216 ? -8.289 -24.984 10.812 1 98.56 216 VAL B C 1
ATOM 7092 O O . VAL B 1 216 ? -8.836 -25.203 9.727 1 98.56 216 VAL B O 1
ATOM 7095 N N . GLU B 1 217 ? -8.945 -24.594 11.875 1 98.44 217 GLU B N 1
ATOM 7096 C CA . GLU B 1 217 ? -10.398 -24.438 11.828 1 98.44 217 GLU B CA 1
ATOM 7097 C C . GLU B 1 217 ? -10.797 -23.312 10.875 1 98.44 217 GLU B C 1
ATOM 7099 O O . GLU B 1 217 ? -11.828 -23.406 10.203 1 98.44 217 GLU B O 1
ATOM 7104 N N . ILE B 1 218 ? -10.031 -22.25 10.836 1 98.69 218 ILE B N 1
ATOM 7105 C CA . ILE B 1 218 ? -10.297 -21.141 9.93 1 98.69 218 ILE B CA 1
ATOM 7106 C C . ILE B 1 218 ? -10.242 -21.641 8.484 1 98.69 218 ILE B C 1
ATOM 7108 O O . ILE B 1 218 ? -11.141 -21.344 7.688 1 98.69 218 ILE B O 1
ATOM 7112 N N . ILE B 1 219 ? -9.219 -22.422 8.148 1 98.69 219 ILE B N 1
ATOM 7113 C CA . ILE B 1 219 ? -9.062 -22.938 6.793 1 98.69 219 ILE B CA 1
ATOM 7114 C C . ILE B 1 219 ? -10.203 -23.906 6.477 1 98.69 219 ILE B C 1
ATOM 7116 O O . ILE B 1 219 ? -10.742 -23.906 5.367 1 98.69 219 ILE B O 1
ATOM 7120 N N . GLU B 1 220 ? -10.617 -24.703 7.473 1 98.25 220 GLU B N 1
ATOM 7121 C CA . GLU B 1 220 ? -11.727 -25.625 7.285 1 98.25 220 GLU B CA 1
ATOM 7122 C C . GLU B 1 220 ? -13.023 -24.891 6.965 1 98.25 220 GLU B C 1
ATOM 7124 O O . GLU B 1 220 ? -13.758 -25.266 6.059 1 98.25 220 GLU B O 1
ATOM 7129 N N . ARG B 1 221 ? -13.289 -23.812 7.719 1 97.62 221 ARG B N 1
ATOM 7130 C CA . ARG B 1 221 ? -14.484 -23.016 7.461 1 97.62 221 ARG B CA 1
ATOM 7131 C C . ARG B 1 221 ? -14.43 -22.375 6.078 1 97.62 221 ARG B C 1
ATOM 7133 O O . ARG B 1 221 ? -15.43 -22.344 5.359 1 97.62 221 ARG B O 1
ATOM 7140 N N . TYR B 1 222 ? -13.258 -21.844 5.758 1 98.44 222 TYR B N 1
ATOM 7141 C CA . TYR B 1 222 ? -13.07 -21.188 4.473 1 98.44 222 TYR B CA 1
ATOM 7142 C C . TYR B 1 222 ? -13.359 -22.141 3.32 1 98.44 222 TYR B C 1
ATOM 7144 O O . TYR B 1 222 ? -14.109 -21.797 2.4 1 98.44 222 TYR B O 1
ATOM 7152 N N . THR B 1 223 ? -12.797 -23.359 3.355 1 98.06 223 THR B N 1
ATOM 7153 C CA . THR B 1 223 ? -12.938 -24.297 2.25 1 98.06 223 THR B CA 1
ATOM 7154 C C . THR B 1 223 ? -14.32 -24.938 2.262 1 98.06 223 THR B C 1
ATOM 7156 O O . THR B 1 223 ? -14.766 -25.484 1.251 1 98.06 223 THR B O 1
ATOM 7159 N N . GLU B 1 224 ? -15 -24.891 3.391 1 96.81 224 GLU B N 1
ATOM 7160 C CA . GLU B 1 224 ? -16.391 -25.328 3.439 1 96.81 224 GLU B CA 1
ATOM 7161 C C . GLU B 1 224 ? -17.281 -24.453 2.57 1 96.81 224 GLU B C 1
ATOM 7163 O O . GLU B 1 224 ? -18.203 -24.953 1.914 1 96.81 224 GLU B O 1
ATOM 7168 N N . VAL B 1 225 ? -16.984 -23.156 2.568 1 97.88 225 VAL B N 1
ATOM 7169 C CA . VAL B 1 225 ? -17.891 -22.234 1.895 1 97.88 225 VAL B CA 1
ATOM 7170 C C . VAL B 1 225 ? -17.406 -21.969 0.473 1 97.88 225 VAL B C 1
ATOM 7172 O O . VAL B 1 225 ? -18.156 -21.5 -0.375 1 97.88 225 VAL B O 1
ATOM 7175 N N . THR B 1 226 ? -16.125 -22.25 0.13 1 97.94 226 THR B N 1
ATOM 7176 C CA . THR B 1 226 ? -15.602 -21.969 -1.202 1 97.94 226 THR B CA 1
ATOM 7177 C C . THR B 1 226 ? -15.422 -23.266 -1.991 1 97.94 226 THR B C 1
ATOM 7179 O O . THR B 1 226 ? -15.18 -23.234 -3.199 1 97.94 226 THR B O 1
ATOM 7182 N N . GLY B 1 227 ? -15.531 -24.375 -1.318 1 97 227 GLY B N 1
ATOM 7183 C CA . GLY B 1 227 ? -15.344 -25.688 -1.936 1 97 227 GLY B CA 1
ATOM 7184 C C . GLY B 1 227 ? -14.023 -26.328 -1.56 1 97 227 GLY B C 1
ATOM 7185 O O . GLY B 1 227 ? -13.07 -25.641 -1.187 1 97 227 GLY B O 1
ATOM 7186 N N . ARG B 1 228 ? -14 -27.672 -1.563 1 97.06 228 ARG B N 1
ATOM 7187 C CA . ARG B 1 228 ? -12.797 -28.453 -1.281 1 97.06 228 ARG B CA 1
ATOM 7188 C C . ARG B 1 228 ? -12.328 -29.203 -2.523 1 97.06 228 ARG B C 1
ATOM 7190 O O . ARG B 1 228 ? -13.109 -29.453 -3.441 1 97.06 228 ARG B O 1
ATOM 7197 N N . ALA B 1 229 ? -11.078 -29.469 -2.568 1 97.12 229 ALA B N 1
ATOM 7198 C CA . ALA B 1 229 ? -10.523 -30.234 -3.678 1 97.12 229 ALA B CA 1
ATOM 7199 C C . ALA B 1 229 ? -11.125 -31.641 -3.711 1 97.12 229 ALA B C 1
ATOM 7201 O O . ALA B 1 229 ? -11.32 -32.25 -2.664 1 97.12 229 ALA B O 1
ATOM 7202 N N . PRO B 1 230 ? -11.438 -32.156 -4.898 1 97 230 PRO B N 1
ATOM 7203 C CA . PRO B 1 230 ? -11.82 -33.562 -4.984 1 97 230 PRO B CA 1
ATOM 7204 C C . PRO B 1 230 ? -10.656 -34.531 -4.723 1 97 230 PRO B C 1
ATOM 7206 O O . PRO B 1 230 ? -9.5 -34.094 -4.723 1 97 230 PRO B O 1
ATOM 7209 N N . VAL B 1 231 ? -10.992 -35.719 -4.344 1 96.44 231 VAL B N 1
ATOM 7210 C CA . VAL B 1 231 ? -9.938 -36.719 -4.328 1 96.44 231 VAL B CA 1
ATOM 7211 C C . VAL B 1 231 ? -9.398 -36.938 -5.742 1 96.44 231 VAL B C 1
ATOM 7213 O O . VAL B 1 231 ? -10.148 -37.281 -6.652 1 96.44 231 VAL B O 1
ATOM 7216 N N . ILE B 1 232 ? -8.227 -36.719 -5.949 1 94.38 232 ILE B N 1
ATOM 7217 C CA . ILE B 1 232 ? -7.66 -36.844 -7.285 1 94.38 232 ILE B CA 1
ATOM 7218 C C . ILE B 1 232 ? -7.117 -38.25 -7.469 1 94.38 232 ILE B C 1
ATOM 7220 O O . ILE B 1 232 ? -7.133 -39.062 -6.531 1 94.38 232 ILE B O 1
ATOM 7224 N N . ARG B 1 233 ? -6.746 -38.594 -8.695 1 93.5 233 ARG B N 1
ATOM 7225 C CA . ARG B 1 233 ? -6.168 -39.875 -8.992 1 93.5 233 ARG B CA 1
ATOM 7226 C C . ARG B 1 233 ? -4.922 -40.125 -8.156 1 93.5 233 ARG B C 1
ATOM 7228 O O . ARG B 1 233 ? -4.141 -39.219 -7.898 1 93.5 233 ARG B O 1
ATOM 7235 N N . ASN B 1 234 ? -4.68 -41.312 -7.723 1 92.75 234 ASN B N 1
ATOM 7236 C CA . ASN B 1 234 ? -3.604 -41.594 -6.781 1 92.75 234 ASN B CA 1
ATOM 7237 C C . ASN B 1 234 ? -2.391 -42.219 -7.484 1 92.75 234 ASN B C 1
ATOM 7239 O O . ASN B 1 234 ? -1.434 -42.625 -6.836 1 92.75 234 ASN B O 1
ATOM 7243 N N . ASP B 1 235 ? -2.443 -42.312 -8.805 1 95.12 235 ASP B N 1
ATOM 7244 C CA . ASP B 1 235 ? -1.346 -42.906 -9.547 1 95.12 235 ASP B CA 1
ATOM 7245 C C . ASP B 1 235 ? -0.441 -41.844 -10.172 1 95.12 235 ASP B C 1
ATOM 7247 O O . ASP B 1 235 ? 0.246 -42.125 -11.156 1 95.12 235 ASP B O 1
ATOM 7251 N N . VAL B 1 236 ? -0.508 -40.625 -9.57 1 97.25 236 VAL B N 1
ATOM 7252 C CA . VAL B 1 236 ? 0.272 -39.562 -10.203 1 97.25 236 VAL B CA 1
ATOM 7253 C C . VAL B 1 236 ? 1.211 -38.938 -9.18 1 97.25 236 VAL B C 1
ATOM 7255 O O . VAL B 1 236 ? 1.708 -37.844 -9.383 1 97.25 236 VAL B O 1
ATOM 7258 N N . PHE B 1 237 ? 1.51 -39.531 -8.008 1 98.19 237 PHE B N 1
ATOM 7259 C CA . PHE B 1 237 ? 2.199 -38.875 -6.898 1 98.19 237 PHE B CA 1
ATOM 7260 C C . PHE B 1 237 ? 3.703 -39.125 -6.984 1 98.19 237 PHE B C 1
ATOM 7262 O O . PHE B 1 237 ? 4.469 -38.594 -6.172 1 98.19 237 PHE B O 1
ATOM 7269 N N . GLY B 1 238 ? 4.113 -39.906 -7.98 1 98.06 238 GLY B N 1
ATOM 7270 C CA . GLY B 1 238 ? 5.535 -40.094 -8.211 1 98.06 238 GLY B CA 1
ATOM 7271 C C . GLY B 1 238 ? 6.156 -39 -9.078 1 98.06 238 GLY B C 1
ATOM 7272 O O . GLY B 1 238 ? 5.883 -37.844 -8.883 1 98.06 238 GLY B O 1
ATOM 7273 N N . LEU B 1 239 ? 6.984 -39.375 -10.023 1 98.56 239 LEU B N 1
ATOM 7274 C CA . LEU B 1 239 ? 7.785 -38.438 -10.82 1 98.56 239 LEU B CA 1
ATOM 7275 C C . LEU B 1 239 ? 7.008 -37.969 -12.047 1 98.56 239 LEU B C 1
ATOM 7277 O O . LEU B 1 239 ? 6.477 -38.781 -12.805 1 98.56 239 LEU B O 1
ATOM 7281 N N . TRP B 1 240 ? 6.895 -36.625 -12.148 1 98.75 240 TRP B N 1
ATOM 7282 C CA . TRP B 1 240 ? 6.441 -36 -13.391 1 98.75 240 TRP B CA 1
ATOM 7283 C C . TRP B 1 240 ? 7.625 -35.5 -14.203 1 98.75 240 TRP B C 1
ATOM 7285 O O . TRP B 1 240 ? 8.484 -34.781 -13.68 1 98.75 240 TRP B O 1
ATOM 7295 N N . GLN B 1 241 ? 7.68 -35.938 -15.469 1 98.38 241 GLN B N 1
ATOM 7296 C CA . GLN B 1 241 ? 8.711 -35.438 -16.375 1 98.38 241 GLN B CA 1
ATOM 7297 C C . GLN B 1 241 ? 8.141 -34.438 -17.375 1 98.38 241 GLN B C 1
ATOM 7299 O O . GLN B 1 241 ? 7.129 -34.719 -18.031 1 98.38 241 GLN B O 1
ATOM 7304 N N . SER B 1 242 ? 8.656 -33.281 -17.359 1 95.69 242 SER B N 1
ATOM 7305 C CA . SER B 1 242 ? 8.305 -32.219 -18.297 1 95.69 242 SER B CA 1
ATOM 7306 C C . SER B 1 242 ? 9.539 -31.422 -18.688 1 95.69 242 SER B C 1
ATOM 7308 O O . SER B 1 242 ? 10.531 -31.391 -17.969 1 95.69 242 SER B O 1
ATOM 7310 N N . ARG B 1 243 ? 9.625 -30.875 -19.781 1 93.06 243 ARG B N 1
ATOM 7311 C CA . ARG B 1 243 ? 10.586 -29.875 -20.25 1 93.06 243 ARG B CA 1
ATOM 7312 C C . ARG B 1 243 ? 9.883 -28.75 -21.016 1 93.06 243 ARG B C 1
ATOM 7314 O O . ARG B 1 243 ? 8.664 -28.797 -21.203 1 93.06 243 ARG B O 1
ATOM 7321 N N . LEU B 1 244 ? 10.586 -27.656 -21.328 1 91.81 244 LEU B N 1
ATOM 7322 C CA . LEU B 1 244 ? 9.906 -26.594 -22.078 1 91.81 244 LEU B CA 1
ATOM 7323 C C . LEU B 1 244 ? 9.016 -27.188 -23.172 1 91.81 244 LEU B C 1
ATOM 7325 O O . LEU B 1 244 ? 7.824 -26.891 -23.234 1 91.81 244 LEU B O 1
ATOM 7329 N N . ARG B 1 245 ? 9.633 -28.125 -24.047 1 92.06 245 ARG B N 1
ATOM 7330 C CA . ARG B 1 245 ? 8.773 -28.828 -25 1 92.06 245 ARG B CA 1
ATOM 7331 C C . ARG B 1 245 ? 9.508 -29.984 -25.656 1 92.06 245 ARG B C 1
ATOM 7333 O O . ARG B 1 245 ? 10.695 -29.859 -25.984 1 92.06 245 ARG B O 1
ATOM 7340 N N . TYR B 1 246 ? 8.844 -31.078 -25.734 1 94.5 246 TYR B N 1
ATOM 7341 C CA . TYR B 1 246 ? 9.203 -32.125 -26.703 1 94.5 246 TYR B CA 1
ATOM 7342 C C . TYR B 1 246 ? 8.617 -31.797 -28.062 1 94.5 246 TYR B C 1
ATOM 7344 O O . TYR B 1 246 ? 7.441 -31.453 -28.188 1 94.5 246 TYR B O 1
ATOM 7352 N N . ARG B 1 247 ? 9.422 -31.922 -29.094 1 94.62 247 ARG B N 1
ATOM 7353 C CA . ARG B 1 247 ? 9.031 -31.406 -30.406 1 94.62 247 ARG B CA 1
ATOM 7354 C C . ARG B 1 247 ? 8.367 -32.5 -31.234 1 94.62 247 ARG B C 1
ATOM 7356 O O . ARG B 1 247 ? 7.664 -32.188 -32.219 1 94.62 247 ARG B O 1
ATOM 7363 N N . THR B 1 248 ? 8.617 -33.781 -30.859 1 95.62 248 THR B N 1
ATOM 7364 C CA . THR B 1 248 ? 8.094 -34.875 -31.656 1 95.62 248 THR B CA 1
ATOM 7365 C C . THR B 1 248 ? 7.621 -36.031 -30.766 1 95.62 248 THR B C 1
ATOM 7367 O O . THR B 1 248 ? 8.047 -36.156 -29.609 1 95.62 248 THR B O 1
ATOM 7370 N N . GLN B 1 249 ? 6.766 -36.844 -31.438 1 96.81 249 GLN B N 1
ATOM 7371 C CA . GLN B 1 249 ? 6.312 -38.062 -30.797 1 96.81 249 GLN B CA 1
ATOM 7372 C C . GLN B 1 249 ? 7.492 -38.938 -30.375 1 96.81 249 GLN B C 1
ATOM 7374 O O . GLN B 1 249 ? 7.496 -39.469 -29.266 1 96.81 249 GLN B O 1
ATOM 7379 N N . GLU B 1 250 ? 8.438 -39 -31.125 1 96.88 250 GLU B N 1
ATOM 7380 C CA . GLU B 1 250 ? 9.586 -39.875 -30.844 1 96.88 250 GLU B CA 1
ATOM 7381 C C . GLU B 1 250 ? 10.398 -39.344 -29.672 1 96.88 250 GLU B C 1
ATOM 7383 O O . GLU B 1 250 ? 10.961 -40.094 -28.891 1 96.88 250 GLU B O 1
ATOM 7388 N N . GLU B 1 251 ? 10.539 -38.031 -29.578 1 96.12 251 GLU B N 1
ATOM 7389 C CA . GLU B 1 251 ? 11.25 -37.469 -28.438 1 96.12 251 GLU B CA 1
ATOM 7390 C C . GLU B 1 251 ? 10.586 -37.875 -27.109 1 96.12 251 GLU B C 1
ATOM 7392 O O . GLU B 1 251 ? 11.266 -38.219 -26.156 1 96.12 251 GLU B O 1
ATOM 7397 N N . VAL B 1 252 ? 9.289 -37.812 -27.078 1 97.88 252 VAL B N 1
ATOM 7398 C CA . VAL B 1 252 ? 8.539 -38.188 -25.891 1 97.88 252 VAL B CA 1
ATOM 7399 C C . VAL B 1 252 ? 8.766 -39.656 -25.578 1 97.88 252 VAL B C 1
ATOM 7401 O O . VAL B 1 252 ? 9.078 -40.031 -24.438 1 97.88 252 VAL B O 1
ATOM 7404 N N . LEU B 1 253 ? 8.625 -40.469 -26.594 1 98.38 253 LEU B N 1
ATOM 7405 C CA . LEU B 1 253 ? 8.75 -41.938 -26.406 1 98.38 253 LEU B CA 1
ATOM 7406 C C . LEU B 1 253 ? 10.164 -42.312 -26 1 98.38 253 LEU B C 1
ATOM 7408 O O . LEU B 1 253 ? 10.359 -43.188 -25.172 1 98.38 253 LEU B O 1
ATOM 7412 N N . SER B 1 254 ? 11.133 -41.656 -26.562 1 98.06 254 SER B N 1
ATOM 7413 C CA . SER B 1 254 ? 12.523 -41.938 -26.234 1 98.06 254 SER B CA 1
ATOM 7414 C C . SER B 1 254 ? 12.805 -41.656 -24.766 1 98.06 254 SER B C 1
ATOM 7416 O O . SER B 1 254 ? 13.547 -42.375 -24.125 1 98.06 254 SER B O 1
ATOM 7418 N N . VAL B 1 255 ? 12.289 -40.594 -24.25 1 98.06 255 VAL B N 1
ATOM 7419 C CA . VAL B 1 255 ? 12.469 -40.25 -22.844 1 98.06 255 VAL B CA 1
ATOM 7420 C C . VAL B 1 255 ? 11.82 -41.281 -21.953 1 98.06 255 VAL B C 1
ATOM 7422 O O . VAL B 1 255 ? 12.43 -41.75 -20.984 1 98.06 255 VAL B O 1
ATOM 7425 N N . ALA B 1 256 ? 10.586 -41.656 -22.25 1 98.38 256 ALA B N 1
ATOM 7426 C CA . ALA B 1 256 ? 9.875 -42.656 -21.469 1 98.38 256 ALA B CA 1
ATOM 7427 C C . ALA B 1 256 ? 10.617 -44 -21.484 1 98.38 256 ALA B C 1
ATOM 7429 O O . ALA B 1 256 ? 10.734 -44.656 -20.438 1 98.38 256 ALA B O 1
ATOM 7430 N N . ARG B 1 257 ? 11.125 -44.406 -22.656 1 98.38 257 ARG B N 1
ATOM 7431 C CA . ARG B 1 257 ? 11.867 -45.656 -22.797 1 98.38 257 ARG B CA 1
ATOM 7432 C C . ARG B 1 257 ? 13.156 -45.625 -22 1 98.38 257 ARG B C 1
ATOM 7434 O O . ARG B 1 257 ? 13.555 -46.625 -21.391 1 98.38 257 ARG B O 1
ATOM 7441 N N . LYS B 1 258 ? 13.75 -44.469 -21.984 1 98.25 258 LYS B N 1
ATOM 7442 C CA . LYS B 1 258 ? 14.984 -44.344 -21.219 1 98.25 258 LYS B CA 1
ATOM 7443 C C . LYS B 1 258 ? 14.719 -44.469 -19.734 1 98.25 258 LYS B C 1
ATOM 7445 O O . LYS B 1 258 ? 15.5 -45.094 -19 1 98.25 258 LYS B O 1
ATOM 7450 N N . TYR B 1 259 ? 13.719 -43.812 -19.203 1 98.31 259 TYR B N 1
ATOM 7451 C CA . TYR B 1 259 ? 13.352 -44 -17.812 1 98.31 259 TYR B CA 1
ATOM 7452 C C . TYR B 1 259 ? 13.125 -45.469 -17.484 1 98.31 259 TYR B C 1
ATOM 7454 O O . TYR B 1 259 ? 13.586 -45.969 -16.438 1 98.31 259 TYR B O 1
ATOM 7462 N N . LYS B 1 260 ? 12.438 -46.188 -18.359 1 97.38 260 LYS B N 1
ATOM 7463 C CA . LYS B 1 260 ? 12.188 -47.625 -18.188 1 97.38 260 LYS B CA 1
ATOM 7464 C C . LYS B 1 260 ? 13.5 -48.406 -18.141 1 97.38 260 LYS B C 1
ATOM 7466 O O . LYS B 1 260 ? 13.68 -49.281 -17.297 1 97.38 260 LYS B O 1
ATOM 7471 N N . GLU B 1 261 ? 14.344 -48.062 -19.047 1 97.62 261 GLU B N 1
ATOM 7472 C CA . GLU B 1 261 ? 15.648 -48.719 -19.109 1 97.62 261 GLU B CA 1
ATOM 7473 C C . GLU B 1 261 ? 16.422 -48.531 -17.812 1 97.62 261 GLU B C 1
ATOM 7475 O O . GLU B 1 261 ? 17.156 -49.438 -17.391 1 97.62 261 GLU B O 1
ATOM 7480 N N . LEU B 1 262 ? 16.25 -47.375 -17.25 1 96.81 262 LEU B N 1
ATOM 7481 C CA . LEU B 1 262 ? 16.969 -47.031 -16.031 1 96.81 262 LEU B CA 1
ATOM 7482 C C . LEU B 1 262 ? 16.266 -47.594 -14.797 1 96.81 262 LEU B C 1
ATOM 7484 O O . LEU B 1 262 ? 16.75 -47.438 -13.68 1 96.81 262 LEU B O 1
ATOM 7488 N N . GLY B 1 263 ? 15.133 -48.219 -14.984 1 96 263 GLY B N 1
ATOM 7489 C CA . GLY B 1 263 ? 14.367 -48.75 -13.875 1 96 263 GLY B CA 1
ATOM 7490 C C . GLY B 1 263 ? 13.672 -47.719 -13.039 1 96 263 GLY B C 1
ATOM 7491 O O . GLY B 1 263 ? 13.422 -47.906 -11.852 1 96 263 GLY B O 1
ATOM 7492 N N . ILE B 1 264 ? 13.477 -46.562 -13.562 1 97.81 264 ILE B N 1
ATOM 7493 C CA . ILE B 1 264 ? 12.812 -45.469 -12.867 1 97.81 264 ILE B CA 1
ATOM 7494 C C . ILE B 1 264 ? 11.352 -45.406 -13.312 1 97.81 264 ILE B C 1
ATOM 7496 O O . ILE B 1 264 ? 11.07 -45.25 -14.5 1 97.81 264 ILE B O 1
ATOM 7500 N N . LYS B 1 265 ? 10.484 -45.531 -12.406 1 96.44 265 LYS B N 1
ATOM 7501 C CA . LYS B 1 265 ? 9.062 -45.438 -12.719 1 96.44 265 LYS B CA 1
ATOM 7502 C C . LYS B 1 265 ? 8.688 -44 -13.031 1 96.44 265 LYS B C 1
ATOM 7504 O O . LYS B 1 265 ? 8.93 -43.094 -12.227 1 96.44 265 LYS B O 1
ATOM 7509 N N . LEU B 1 266 ? 8.188 -43.75 -14.164 1 98.25 266 LEU B N 1
ATOM 7510 C CA . LEU B 1 266 ? 7.664 -42.469 -14.594 1 98.25 266 LEU B CA 1
ATOM 7511 C C . LEU B 1 266 ? 6.141 -42.438 -14.516 1 98.25 266 LEU B C 1
ATOM 7513 O O . LEU B 1 266 ? 5.465 -43.156 -15.242 1 98.25 266 LEU B O 1
ATOM 7517 N N . ASP B 1 267 ? 5.602 -41.625 -13.617 1 98.44 267 ASP B N 1
ATOM 7518 C CA . ASP B 1 267 ? 4.152 -41.594 -13.445 1 98.44 267 ASP B CA 1
ATOM 7519 C C . ASP B 1 267 ? 3.486 -40.75 -14.531 1 98.44 267 ASP B C 1
ATOM 7521 O O . ASP B 1 267 ? 2.41 -41.094 -15.023 1 98.44 267 ASP B O 1
ATOM 7525 N N . VAL B 1 268 ? 4.035 -39.625 -14.82 1 98.69 268 VAL B N 1
ATOM 7526 C CA . VAL B 1 268 ? 3.395 -38.688 -15.734 1 98.69 268 VAL B CA 1
ATOM 7527 C C . VAL B 1 268 ? 4.438 -38.062 -16.672 1 98.69 268 VAL B C 1
ATOM 7529 O O . VAL B 1 268 ? 5.551 -37.75 -16.25 1 98.69 268 VAL B O 1
ATOM 7532 N N . ILE B 1 269 ? 4.16 -37.938 -17.906 1 98.56 269 ILE B N 1
ATOM 7533 C CA . ILE B 1 269 ? 4.965 -37.156 -18.844 1 98.56 269 ILE B CA 1
ATOM 7534 C C . ILE B 1 269 ? 4.109 -36.062 -19.5 1 98.56 269 ILE B C 1
ATOM 7536 O O . ILE B 1 269 ? 2.932 -36.312 -19.797 1 98.56 269 ILE B O 1
ATOM 7540 N N . VAL B 1 270 ? 4.68 -34.906 -19.656 1 98.06 270 VAL B N 1
ATOM 7541 C CA . VAL B 1 270 ? 3.951 -33.75 -20.156 1 98.06 270 VAL B CA 1
ATOM 7542 C C . VAL B 1 270 ? 4.363 -33.438 -21.594 1 98.06 270 VAL B C 1
ATOM 7544 O O . VAL B 1 270 ? 5.555 -33.375 -21.906 1 98.06 270 VAL B O 1
ATOM 7547 N N . ILE B 1 271 ? 3.422 -33.406 -22.438 1 97.38 271 ILE B N 1
ATOM 7548 C CA . ILE B 1 271 ? 3.598 -32.844 -23.781 1 97.38 271 ILE B CA 1
ATOM 7549 C C . ILE B 1 271 ? 3.191 -31.359 -23.797 1 97.38 271 ILE B C 1
ATOM 7551 O O . ILE B 1 271 ? 2.004 -31.047 -23.875 1 97.38 271 ILE B O 1
ATOM 7555 N N . ASP B 1 272 ? 4.133 -30.531 -23.719 1 95.19 272 ASP B N 1
ATOM 7556 C CA . ASP B 1 272 ? 3.936 -29.094 -23.547 1 95.19 272 ASP B CA 1
ATOM 7557 C C . ASP B 1 272 ? 3.568 -28.438 -24.875 1 95.19 272 ASP B C 1
ATOM 7559 O O . ASP B 1 272 ? 3.188 -29.109 -25.828 1 95.19 272 ASP B O 1
ATOM 7563 N N . PHE B 1 273 ? 3.588 -27.125 -24.859 1 88.5 273 PHE B N 1
ATOM 7564 C CA . PHE B 1 273 ? 2.99 -26.328 -25.922 1 88.5 273 PHE B CA 1
ATOM 7565 C C . PHE B 1 273 ? 3.742 -26.5 -27.234 1 88.5 273 PHE B C 1
ATOM 7567 O O . PHE B 1 273 ? 4.836 -27.078 -27.25 1 88.5 273 PHE B O 1
ATOM 7574 N N . PHE B 1 274 ? 3.043 -26.25 -28.312 1 80.25 274 PHE B N 1
ATOM 7575 C CA . PHE B 1 274 ? 3.34 -26.219 -29.75 1 80.25 274 PHE B CA 1
ATOM 7576 C C . PHE B 1 274 ? 3.475 -27.641 -30.297 1 80.25 274 PHE B C 1
ATOM 7578 O O . PHE B 1 274 ? 4.293 -27.875 -31.188 1 80.25 274 PHE B O 1
ATOM 7585 N N . HIS B 1 275 ? 2.936 -28.625 -29.609 1 93.31 275 HIS B N 1
ATOM 7586 C CA . HIS B 1 275 ? 2.617 -29.891 -30.25 1 93.31 275 HIS B CA 1
ATOM 7587 C C . HIS B 1 275 ? 1.518 -29.734 -31.297 1 93.31 275 HIS B C 1
ATOM 7589 O O . HIS B 1 275 ? 1.213 -30.656 -32.031 1 93.31 275 HIS B O 1
ATOM 7595 N N . TRP B 1 276 ? 1.025 -28.516 -31.297 1 92.94 276 TRP B N 1
ATOM 7596 C CA . TRP B 1 276 ? -0.13 -28.219 -32.125 1 92.94 276 TRP B CA 1
ATOM 7597 C C . TRP B 1 276 ? 0.301 -27.531 -33.438 1 92.94 276 TRP B C 1
ATOM 7599 O O . TRP B 1 276 ? 1.462 -27.156 -33.594 1 92.94 276 TRP B O 1
ATOM 7609 N N . THR B 1 277 ? -0.599 -27.359 -34.344 1 93.06 277 THR B N 1
ATOM 7610 C CA . THR B 1 277 ? -0.378 -26.547 -35.531 1 93.06 277 THR B CA 1
ATOM 7611 C C . THR B 1 277 ? -0.334 -25.062 -35.188 1 93.06 277 THR B C 1
ATOM 7613 O O . THR B 1 277 ? 0.654 -24.578 -34.625 1 93.06 277 THR B O 1
ATOM 7616 N N . ARG B 1 278 ? -1.429 -24.344 -35.281 1 93.56 278 ARG B N 1
ATOM 7617 C CA . ARG B 1 278 ? -1.507 -22.969 -34.844 1 93.56 278 ARG B CA 1
ATOM 7618 C C . ARG B 1 278 ? -2.18 -22.859 -33.469 1 93.56 278 ARG B C 1
ATOM 7620 O O . ARG B 1 278 ? -2.949 -23.734 -33.094 1 93.56 278 ARG B O 1
ATOM 7627 N N . GLN B 1 279 ? -1.771 -21.812 -32.781 1 94.88 279 GLN B N 1
ATOM 7628 C CA . GLN B 1 279 ? -2.502 -21.547 -31.531 1 94.88 279 GLN B CA 1
ATOM 7629 C C . GLN B 1 279 ? -4.004 -21.469 -31.797 1 94.88 279 GLN B C 1
ATOM 7631 O O . GLN B 1 279 ? -4.449 -20.734 -32.688 1 94.88 279 GLN B O 1
ATOM 7636 N N . GLY B 1 280 ? -4.719 -22.266 -31.078 1 95.94 280 GLY B N 1
ATOM 7637 C CA . GLY B 1 280 ? -6.164 -22.266 -31.266 1 95.94 280 GLY B CA 1
ATOM 7638 C C . GLY B 1 280 ? -6.66 -23.453 -32.062 1 95.94 280 GLY B C 1
ATOM 7639 O O . GLY B 1 280 ? -7.859 -23.734 -32.094 1 95.94 280 GLY B O 1
ATOM 7640 N N . ASP B 1 281 ? -5.738 -24.125 -32.719 1 96.56 281 ASP B N 1
ATOM 7641 C CA . ASP B 1 281 ? -6.16 -25.312 -33.469 1 96.56 281 ASP B CA 1
ATOM 7642 C C . ASP B 1 281 ? -6.441 -26.469 -32.5 1 96.56 281 ASP B C 1
ATOM 7644 O O . ASP B 1 281 ? -7.27 -27.328 -32.781 1 96.56 281 ASP B O 1
ATOM 7648 N N . TRP B 1 282 ? -5.73 -26.531 -31.375 1 97.31 282 TRP B N 1
ATOM 7649 C CA . TRP B 1 282 ? -5.848 -27.531 -30.312 1 97.31 282 TRP B CA 1
ATOM 7650 C C . TRP B 1 282 ? -5.863 -28.938 -30.891 1 97.31 282 TRP B C 1
ATOM 7652 O O . TRP B 1 282 ? -6.789 -29.719 -30.625 1 97.31 282 TRP B O 1
ATOM 7662 N N . GLN B 1 283 ? -4.852 -29.266 -31.609 1 96.81 283 GLN B N 1
ATOM 7663 C CA . GLN B 1 283 ? -4.656 -30.594 -32.188 1 96.81 283 GLN B CA 1
ATOM 7664 C C . GLN B 1 283 ? -3.172 -30.891 -32.375 1 96.81 283 GLN B C 1
ATOM 7666 O O . GLN B 1 283 ? -2.361 -29.984 -32.562 1 96.81 283 GLN B O 1
ATOM 7671 N N . PHE B 1 284 ? -2.875 -32.188 -32.438 1 97.12 284 PHE B N 1
ATOM 7672 C CA . PHE B 1 284 ? -1.505 -32.594 -32.719 1 97.12 284 PHE B CA 1
ATOM 7673 C C . PHE B 1 284 ? -1.149 -32.281 -34.156 1 97.12 284 PHE B C 1
ATOM 7675 O O . PHE B 1 284 ? -1.965 -32.469 -35.062 1 97.12 284 PHE B O 1
ATOM 7682 N N . ASP B 1 285 ? -0.036 -31.703 -34.375 1 95.69 285 ASP B N 1
ATOM 7683 C CA . ASP B 1 285 ? 0.506 -31.547 -35.719 1 95.69 285 ASP B CA 1
ATOM 7684 C C . ASP B 1 285 ? 0.905 -32.906 -36.312 1 95.69 285 ASP B C 1
ATOM 7686 O O . ASP B 1 285 ? 1.871 -33.5 -35.875 1 95.69 285 ASP B O 1
ATOM 7690 N N . PRO B 1 286 ? 0.297 -33.312 -37.312 1 95.31 286 PRO B N 1
ATOM 7691 C CA . PRO B 1 286 ? 0.566 -34.688 -37.844 1 95.31 286 PRO B CA 1
ATOM 7692 C C . PRO B 1 286 ? 1.982 -34.812 -38.375 1 95.31 286 PRO B C 1
ATOM 7694 O O . PRO B 1 286 ? 2.48 -35.938 -38.5 1 95.31 286 PRO B O 1
ATOM 7697 N N . GLU B 1 287 ? 2.562 -33.75 -38.719 1 94.88 287 GLU B N 1
ATOM 7698 C CA . GLU B 1 287 ? 3.926 -33.781 -39.219 1 94.88 287 GLU B CA 1
ATOM 7699 C C . GLU B 1 287 ? 4.898 -34.312 -38.156 1 94.88 287 GLU B C 1
ATOM 7701 O O . GLU B 1 287 ? 5.832 -35.031 -38.469 1 94.88 287 GLU B O 1
ATOM 7706 N N . TYR B 1 288 ? 4.684 -33.969 -36.969 1 95.56 288 TYR B N 1
ATOM 7707 C CA . TYR B 1 288 ? 5.637 -34.281 -35.906 1 95.56 288 TYR B CA 1
ATOM 7708 C C . TYR B 1 288 ? 5.059 -35.312 -34.938 1 95.56 288 TYR B C 1
ATOM 7710 O O . TYR B 1 288 ? 5.793 -35.906 -34.156 1 95.56 288 TYR B O 1
ATOM 7718 N N . TRP B 1 289 ? 3.779 -35.406 -35.031 1 97.31 289 TRP B N 1
ATOM 7719 C CA . TRP B 1 289 ? 3.033 -36.344 -34.188 1 97.31 289 TRP B CA 1
ATOM 7720 C C . TRP B 1 289 ? 2.133 -37.25 -35.031 1 97.31 289 TRP B C 1
ATOM 7722 O O . TRP B 1 289 ? 0.905 -37.156 -34.938 1 97.31 289 TRP B O 1
ATOM 7732 N N . PRO B 1 290 ? 2.695 -38.156 -35.688 1 96.75 290 PRO B N 1
ATOM 7733 C CA . PRO B 1 290 ? 1.983 -38.875 -36.75 1 96.75 290 PRO B CA 1
ATOM 7734 C C . PRO B 1 290 ? 0.942 -39.844 -36.188 1 96.75 290 PRO B C 1
ATOM 7736 O O . PRO B 1 290 ? -0.028 -40.188 -36.906 1 96.75 290 PRO B O 1
ATOM 7739 N N . ASP B 1 291 ? 1.162 -40.375 -35 1 97.88 291 ASP B N 1
ATOM 7740 C CA . ASP B 1 291 ? 0.217 -41.312 -34.438 1 97.88 291 ASP B CA 1
ATOM 7741 C C . ASP B 1 291 ? 0.079 -41.156 -32.938 1 97.88 291 ASP B C 1
ATOM 7743 O O . ASP B 1 291 ? 0.526 -42 -32.156 1 97.88 291 ASP B O 1
ATOM 7747 N N . PRO B 1 292 ? -0.638 -40.094 -32.562 1 97.88 292 PRO B N 1
ATOM 7748 C CA . PRO B 1 292 ? -0.78 -39.812 -31.125 1 97.88 292 PRO B CA 1
ATOM 7749 C C . PRO B 1 292 ? -1.4 -40.938 -30.328 1 97.88 292 PRO B C 1
ATOM 7751 O O . PRO B 1 292 ? -1.002 -41.219 -29.203 1 97.88 292 PRO B O 1
ATOM 7754 N N . LYS B 1 293 ? -2.348 -41.625 -30.906 1 98.06 293 LYS B N 1
ATOM 7755 C CA . LYS B 1 293 ? -2.988 -42.75 -30.219 1 98.06 293 LYS B CA 1
ATOM 7756 C C . LYS B 1 293 ? -1.979 -43.844 -29.891 1 98.06 293 LYS B C 1
ATOM 7758 O O . LYS B 1 293 ? -1.939 -44.344 -28.766 1 98.06 293 LYS B O 1
ATOM 7763 N N . ALA B 1 294 ? -1.188 -44.188 -30.844 1 98.31 294 ALA B N 1
ATOM 7764 C CA . ALA B 1 294 ? -0.17 -45.219 -30.625 1 98.31 294 ALA B CA 1
ATOM 7765 C C . ALA B 1 294 ? 0.835 -44.781 -29.562 1 98.31 294 ALA B C 1
ATOM 7767 O O . ALA B 1 294 ? 1.299 -45.594 -28.766 1 98.31 294 ALA B O 1
ATOM 7768 N N . MET B 1 295 ? 1.234 -43.562 -29.641 1 98.38 295 MET B N 1
ATOM 7769 C CA . MET B 1 295 ? 2.145 -43 -28.656 1 98.38 295 MET B CA 1
ATOM 7770 C C . MET B 1 295 ? 1.562 -43.125 -27.25 1 98.38 295 MET B C 1
ATOM 7772 O O . MET B 1 295 ? 2.227 -43.625 -26.344 1 98.38 295 MET B O 1
ATOM 7776 N N . ILE B 1 296 ? 0.334 -42.75 -27.047 1 98.5 296 ILE B N 1
ATOM 7777 C CA . ILE B 1 296 ? -0.321 -42.781 -25.75 1 98.5 296 ILE B CA 1
ATOM 7778 C C . ILE B 1 296 ? -0.489 -44.219 -25.266 1 98.5 296 ILE B C 1
ATOM 7780 O O . ILE B 1 296 ? -0.285 -44.5 -24.078 1 98.5 296 ILE B O 1
ATOM 7784 N N . ASP B 1 297 ? -0.847 -45.094 -26.203 1 98.38 297 ASP B N 1
ATOM 7785 C CA . ASP B 1 297 ? -0.983 -46.5 -25.844 1 98.38 297 ASP B CA 1
ATOM 7786 C C . ASP B 1 297 ? 0.335 -47.062 -25.328 1 98.38 297 ASP B C 1
ATOM 7788 O O . ASP B 1 297 ? 0.349 -47.812 -24.344 1 98.38 297 ASP B O 1
ATOM 7792 N N . GLU B 1 298 ? 1.349 -46.719 -25.984 1 98.31 298 GLU B N 1
ATOM 7793 C CA . GLU B 1 298 ? 2.654 -47.219 -25.547 1 98.31 298 GLU B CA 1
ATOM 7794 C C . GLU B 1 298 ? 3.002 -46.656 -24.172 1 98.31 298 GLU B C 1
ATOM 7796 O O . GLU B 1 298 ? 3.514 -47.375 -23.312 1 98.31 298 GLU B O 1
ATOM 7801 N N . LEU B 1 299 ? 2.805 -45.406 -23.938 1 98.62 299 LEU B N 1
ATOM 7802 C CA . LEU B 1 299 ? 3.066 -44.781 -22.656 1 98.62 299 LEU B CA 1
ATOM 7803 C C . LEU B 1 299 ? 2.221 -45.438 -21.562 1 98.62 299 LEU B C 1
ATOM 7805 O O . LEU B 1 299 ? 2.734 -45.75 -20.484 1 98.62 299 LEU B O 1
ATOM 7809 N N . HIS B 1 300 ? 0.943 -45.719 -21.844 1 98.31 300 HIS B N 1
ATOM 7810 C CA . HIS B 1 300 ? 0.039 -46.375 -20.906 1 98.31 300 HIS B CA 1
ATOM 7811 C C . HIS B 1 300 ? 0.5 -47.781 -20.578 1 98.31 300 HIS B C 1
ATOM 7813 O O . HIS B 1 300 ? 0.393 -48.219 -19.422 1 98.31 300 HIS B O 1
ATOM 7819 N N . ALA B 1 301 ? 0.943 -48.406 -21.578 1 97.81 301 ALA B N 1
ATOM 7820 C CA . ALA B 1 301 ? 1.426 -49.75 -21.375 1 97.81 301 ALA B CA 1
ATOM 7821 C C . ALA B 1 301 ? 2.596 -49.781 -20.391 1 97.81 301 ALA B C 1
ATOM 7823 O O . ALA B 1 301 ? 2.779 -50.75 -19.656 1 97.81 301 ALA B O 1
ATOM 7824 N N . GLY B 1 302 ? 3.281 -48.75 -20.406 1 96.38 302 GLY B N 1
ATOM 7825 C CA . GLY B 1 302 ? 4.398 -48.625 -19.484 1 96.38 302 GLY B CA 1
ATOM 7826 C C . GLY B 1 302 ? 3.998 -48.031 -18.141 1 96.38 302 GLY B C 1
ATOM 7827 O O . GLY B 1 302 ? 4.84 -47.875 -17.25 1 96.38 302 GLY B O 1
ATOM 7828 N N . GLY B 1 303 ? 2.725 -47.688 -17.984 1 96.69 303 GLY B N 1
ATOM 7829 C CA . GLY B 1 303 ? 2.227 -47.156 -16.734 1 96.69 303 GLY B CA 1
ATOM 7830 C C . GLY B 1 303 ? 2.348 -45.656 -16.625 1 96.69 303 GLY B C 1
ATOM 7831 O O . GLY B 1 303 ? 2.174 -45.062 -15.547 1 96.69 303 GLY B O 1
ATOM 7832 N N . THR B 1 304 ? 2.686 -44.969 -17.656 1 98.38 304 THR B N 1
ATOM 7833 C CA . THR B 1 304 ? 2.908 -43.5 -17.656 1 98.38 304 THR B CA 1
ATOM 7834 C C . THR B 1 304 ? 1.668 -42.781 -18.141 1 98.38 304 THR B C 1
ATOM 7836 O O . THR B 1 304 ? 1.161 -43.062 -19.234 1 98.38 304 THR B O 1
ATOM 7839 N N . LYS B 1 305 ? 1.133 -41.875 -17.297 1 98.25 305 LYS B N 1
ATOM 7840 C CA . LYS B 1 305 ? 0.036 -41 -17.719 1 98.25 305 LYS B CA 1
ATOM 7841 C C . LYS B 1 305 ? 0.549 -39.844 -18.531 1 98.25 305 LYS B C 1
ATOM 7843 O O . LYS B 1 305 ? 1.723 -39.469 -18.438 1 98.25 305 LYS B O 1
ATOM 7848 N N . VAL B 1 306 ? -0.341 -39.25 -19.328 1 98.44 306 VAL B N 1
ATOM 7849 C CA . VAL B 1 306 ? 0.083 -38.219 -20.281 1 98.44 306 VAL B CA 1
ATOM 7850 C C . VAL B 1 306 ? -0.708 -36.938 -20.047 1 98.44 306 VAL B C 1
ATOM 7852 O O . VAL B 1 306 ? -1.932 -36.969 -19.891 1 98.44 306 VAL B O 1
ATOM 7855 N N . ILE B 1 307 ? -0.005 -35.812 -19.922 1 98.31 307 ILE B N 1
ATOM 7856 C CA . ILE B 1 307 ? -0.587 -34.469 -19.891 1 98.31 307 ILE B CA 1
ATOM 7857 C C . ILE B 1 307 ? -0.308 -33.75 -21.203 1 98.31 307 ILE B C 1
ATOM 7859 O O . ILE B 1 307 ? 0.792 -33.875 -21.75 1 98.31 307 ILE B O 1
ATOM 7863 N N . VAL B 1 308 ? -1.266 -33.094 -21.719 1 98 308 VAL B N 1
ATOM 7864 C CA . VAL B 1 308 ? -1.079 -32.25 -22.891 1 98 308 VAL B CA 1
ATOM 7865 C C . VAL B 1 308 ? -1.415 -30.797 -22.547 1 98 308 VAL B C 1
ATOM 7867 O O . VAL B 1 308 ? -2.393 -30.531 -21.844 1 98 308 VAL B O 1
ATOM 7870 N N . SER B 1 309 ? -0.569 -29.891 -23.016 1 97.38 309 SER B N 1
ATOM 7871 C CA . SER B 1 309 ? -0.769 -28.469 -22.734 1 97.38 309 SER B CA 1
ATOM 7872 C C . SER B 1 309 ? -1.824 -27.859 -23.656 1 97.38 309 SER B C 1
ATOM 7874 O O . SER B 1 309 ? -1.87 -28.188 -24.844 1 97.38 309 SER B O 1
ATOM 7876 N N . VAL B 1 310 ? -2.666 -27.047 -23.125 1 97.56 310 VAL B N 1
ATOM 7877 C CA . VAL B 1 310 ? -3.674 -26.297 -23.859 1 97.56 310 VAL B CA 1
ATOM 7878 C C . VAL B 1 310 ? -3.572 -24.812 -23.484 1 97.56 310 VAL B C 1
ATOM 7880 O O . VAL B 1 310 ? -3.68 -24.453 -22.297 1 97.56 310 VAL B O 1
ATOM 7883 N N . TRP B 1 311 ? -3.268 -23.969 -24.469 1 97 311 TRP B N 1
ATOM 7884 C CA . TRP B 1 311 ? -3.303 -22.531 -24.281 1 97 311 TRP B CA 1
ATOM 7885 C C . TRP B 1 311 ? -4.625 -21.953 -24.766 1 97 311 TRP B C 1
ATOM 7887 O O . TRP B 1 311 ? -5.168 -22.391 -25.781 1 97 311 TRP B O 1
ATOM 7897 N N . PRO B 1 312 ? -5.105 -20.984 -24.031 1 97.44 312 PRO B N 1
ATOM 7898 C CA . PRO B 1 312 ? -6.391 -20.406 -24.422 1 97.44 312 PRO B CA 1
ATOM 7899 C C . PRO B 1 312 ? -6.258 -19.391 -25.547 1 97.44 312 PRO B C 1
ATOM 7901 O O . PRO B 1 312 ? -7.25 -18.781 -25.953 1 97.44 312 PRO B O 1
ATOM 7904 N N . SER B 1 313 ? -5.133 -19.156 -26.125 1 96.88 313 SER B N 1
ATOM 7905 C CA . SER B 1 313 ? -4.887 -18.172 -27.188 1 96.88 313 SER B CA 1
ATOM 7906 C C . SER B 1 313 ? -5.23 -18.75 -28.547 1 96.88 313 SER B C 1
ATOM 7908 O O . SER B 1 313 ? -4.98 -19.922 -28.828 1 96.88 313 SER B O 1
ATOM 7910 N N . VAL B 1 314 ? -5.785 -17.906 -29.406 1 97.38 314 VAL B N 1
ATOM 7911 C CA . VAL B 1 314 ? -6.215 -18.297 -30.734 1 97.38 314 VAL B CA 1
ATOM 7912 C C . VAL B 1 314 ? -5.617 -17.344 -31.766 1 97.38 314 VAL B C 1
ATOM 7914 O O . VAL B 1 314 ? -5.984 -16.156 -31.828 1 97.38 314 VAL B O 1
ATOM 7917 N N . ASP B 1 315 ? -4.742 -17.922 -32.562 1 96.56 315 ASP B N 1
ATOM 7918 C CA . ASP B 1 315 ? -4.188 -17.156 -33.688 1 96.56 315 ASP B CA 1
ATOM 7919 C C . ASP B 1 315 ? -5.27 -16.781 -34.688 1 96.56 315 ASP B C 1
ATOM 7921 O O . ASP B 1 315 ? -6.148 -17.594 -35 1 96.56 315 ASP B O 1
ATOM 7925 N N . LYS B 1 316 ? -5.172 -15.633 -35.219 1 95.62 316 LYS B N 1
ATOM 7926 C CA . LYS B 1 316 ? -6.141 -15.188 -36.219 1 95.62 316 LYS B CA 1
ATOM 7927 C C . LYS B 1 316 ? -6.137 -16.109 -37.438 1 95.62 316 LYS B C 1
ATOM 7929 O O . LYS B 1 316 ? -7.117 -16.156 -38.188 1 95.62 316 LYS B O 1
ATOM 7934 N N . LYS B 1 317 ? -5.094 -16.859 -37.594 1 95.69 317 LYS B N 1
ATOM 7935 C CA . LYS B 1 317 ? -4.973 -17.781 -38.719 1 95.69 317 LYS B CA 1
ATOM 7936 C C . LYS B 1 317 ? -5.395 -19.188 -38.312 1 95.69 317 LYS B C 1
ATOM 7938 O O . LYS B 1 317 ? -5.383 -20.109 -39.156 1 95.69 317 LYS B O 1
ATOM 7943 N N . SER B 1 318 ? -5.805 -19.406 -37.094 1 96.56 318 SER B N 1
ATOM 7944 C CA . SER B 1 318 ? -6.336 -20.688 -36.656 1 96.56 318 SER B CA 1
ATOM 7945 C C . SER B 1 318 ? -7.598 -21.062 -37.438 1 96.56 318 SER B C 1
ATOM 7947 O O . SER B 1 318 ? -8.391 -20.203 -37.781 1 96.56 318 SER B O 1
ATOM 7949 N N . ILE B 1 319 ? -7.84 -22.328 -37.562 1 96.88 319 ILE B N 1
ATOM 7950 C CA . ILE B 1 319 ? -9.008 -22.844 -38.281 1 96.88 319 ILE B CA 1
ATOM 7951 C C . ILE B 1 319 ? -10.266 -22.562 -37.469 1 96.88 319 ILE B C 1
ATOM 7953 O O . ILE B 1 319 ? -11.383 -22.625 -38 1 96.88 319 ILE B O 1
ATOM 7957 N N . HIS B 1 320 ? -10.148 -22.188 -36.25 1 97.81 320 HIS B N 1
ATOM 7958 C CA . HIS B 1 320 ? -11.305 -21.984 -35.375 1 97.81 320 HIS B CA 1
ATOM 7959 C C . HIS B 1 320 ? -11.57 -20.5 -35.156 1 97.81 320 HIS B C 1
ATOM 7961 O O . HIS B 1 320 ? -12.602 -20.125 -34.594 1 97.81 320 HIS B O 1
ATOM 7967 N N . PHE B 1 321 ? -10.695 -19.594 -35.562 1 97.19 321 PHE B N 1
ATOM 7968 C CA . PHE B 1 321 ? -10.719 -18.188 -35.156 1 97.19 321 PHE B CA 1
ATOM 7969 C C . PHE B 1 321 ? -12.016 -17.531 -35.594 1 97.19 321 PHE B C 1
ATOM 7971 O O . PHE B 1 321 ? -12.727 -16.938 -34.75 1 97.19 321 PHE B O 1
ATOM 7978 N N . TYR B 1 322 ? -12.336 -17.609 -36.812 1 95.62 322 TYR B N 1
ATOM 7979 C CA . TYR B 1 322 ? -13.453 -16.828 -37.344 1 95.62 322 TYR B CA 1
ATOM 7980 C C . TYR B 1 322 ? -14.781 -17.328 -36.781 1 95.62 322 TYR B C 1
ATOM 7982 O O . TYR B 1 322 ? -15.68 -16.531 -36.5 1 95.62 322 TYR B O 1
ATOM 7990 N N . GLU B 1 323 ? -14.898 -18.641 -36.594 1 96.69 323 GLU B N 1
ATOM 7991 C CA . GLU B 1 323 ? -16.094 -19.141 -35.938 1 96.69 323 GLU B CA 1
ATOM 7992 C C . GLU B 1 323 ? -16.219 -18.609 -34.531 1 96.69 323 GLU B C 1
ATOM 7994 O O . GLU B 1 323 ? -17.297 -18.172 -34.125 1 96.69 323 GLU B O 1
ATOM 7999 N N . MET B 1 324 ? -15.172 -18.656 -33.812 1 97.81 324 MET B N 1
ATOM 8000 C CA . MET B 1 324 ? -15.164 -18.172 -32.438 1 97.81 324 MET B CA 1
ATOM 8001 C C . MET B 1 324 ? -15.453 -16.672 -32.375 1 97.81 324 MET B C 1
ATOM 8003 O O . MET B 1 324 ? -16.156 -16.203 -31.484 1 97.81 324 MET B O 1
ATOM 8007 N N . TRP B 1 325 ? -14.812 -15.984 -33.312 1 94.38 325 TRP B N 1
ATOM 8008 C CA . TRP B 1 325 ? -15.023 -14.539 -33.406 1 94.38 325 TRP B CA 1
ATOM 8009 C C . TRP B 1 325 ? -16.5 -14.219 -33.688 1 94.38 325 TRP B C 1
ATOM 8011 O O . TRP B 1 325 ? -17.094 -13.406 -32.969 1 94.38 325 TRP B O 1
ATOM 8021 N N . ASP B 1 326 ? -17.109 -14.938 -34.625 1 94.75 326 ASP B N 1
ATOM 8022 C CA . ASP B 1 326 ? -18.5 -14.688 -35.031 1 94.75 326 ASP B CA 1
ATOM 8023 C C . ASP B 1 326 ? -19.469 -15.055 -33.906 1 94.75 326 ASP B C 1
ATOM 8025 O O . ASP B 1 326 ? -20.469 -14.375 -33.688 1 94.75 326 ASP B O 1
ATOM 8029 N N . LYS B 1 327 ? -19.125 -16.047 -33.188 1 96.62 327 LYS B N 1
ATOM 8030 C CA . LYS B 1 327 ? -20 -16.547 -32.125 1 96.62 327 LYS B CA 1
ATOM 8031 C C . LYS B 1 327 ? -19.766 -15.789 -30.828 1 96.62 327 LYS B C 1
ATOM 8033 O O . LYS B 1 327 ? -20.5 -15.992 -29.859 1 96.62 327 LYS B O 1
ATOM 8038 N N . GLY B 1 328 ? -18.75 -14.984 -30.781 1 96.19 328 GLY B N 1
ATOM 8039 C CA . GLY B 1 328 ? -18.469 -14.188 -29.609 1 96.19 328 GLY B CA 1
ATOM 8040 C C . GLY B 1 328 ? -17.781 -14.977 -28.5 1 96.19 328 GLY B C 1
ATOM 8041 O O . GLY B 1 328 ? -18.047 -14.766 -27.328 1 96.19 328 GLY B O 1
ATOM 8042 N N . TYR B 1 329 ? -16.875 -15.938 -28.891 1 98.06 329 TYR B N 1
ATOM 8043 C CA . TYR B 1 329 ? -16.234 -16.812 -27.922 1 98.06 329 TYR B CA 1
ATOM 8044 C C . TYR B 1 329 ? -14.883 -16.266 -27.484 1 98.06 329 TYR B C 1
ATOM 8046 O O . TYR B 1 329 ? -14.188 -16.875 -26.672 1 98.06 329 TYR B O 1
ATOM 8054 N N . LEU B 1 330 ? -14.453 -15.07 -28.016 1 98.12 330 LEU B N 1
ATOM 8055 C CA . LEU B 1 330 ? -13.141 -14.5 -27.734 1 98.12 330 LEU B CA 1
ATOM 8056 C C . LEU B 1 330 ? -13.258 -13.234 -26.891 1 98.12 330 LEU B C 1
ATOM 8058 O O . LEU B 1 330 ? -14.273 -12.539 -26.953 1 98.12 330 LEU B O 1
ATOM 8062 N N . ILE B 1 331 ? -12.211 -12.977 -26.094 1 97.62 331 ILE B N 1
ATOM 8063 C CA . ILE B 1 331 ? -12.133 -11.727 -25.359 1 97.62 331 ILE B CA 1
ATOM 8064 C C . ILE B 1 331 ? -12.148 -10.547 -26.328 1 97.62 331 ILE B C 1
ATOM 8066 O O . ILE B 1 331 ? -11.523 -10.594 -27.375 1 97.62 331 ILE B O 1
ATOM 8070 N N . ARG B 1 332 ? -12.797 -9.516 -25.969 1 94.81 332 ARG B N 1
ATOM 8071 C CA . ARG B 1 332 ? -12.898 -8.328 -26.812 1 94.81 332 ARG B CA 1
ATOM 8072 C C . ARG B 1 332 ? -12.031 -7.195 -26.281 1 94.81 332 ARG B C 1
ATOM 8074 O O . ARG B 1 332 ? -11.672 -7.188 -25.094 1 94.81 332 ARG B O 1
ATOM 8081 N N . THR B 1 333 ? -11.641 -6.27 -27.109 1 94.25 333 THR B N 1
ATOM 8082 C CA . THR B 1 333 ? -10.977 -5.027 -26.734 1 94.25 333 THR B CA 1
ATOM 8083 C C . THR B 1 333 ? -11.938 -3.846 -26.844 1 94.25 333 THR B C 1
ATOM 8085 O O . THR B 1 333 ? -12.773 -3.807 -27.75 1 94.25 333 THR B O 1
ATOM 8088 N N . GLU B 1 334 ? -11.828 -2.953 -25.938 1 91 334 GLU B N 1
ATOM 8089 C CA . GLU B 1 334 ? -12.688 -1.772 -25.953 1 91 334 GLU B CA 1
ATOM 8090 C C . GLU B 1 334 ? -12.195 -0.75 -26.969 1 91 334 GLU B C 1
ATOM 8092 O O . GLU B 1 334 ? -13 -0.049 -27.594 1 91 334 GLU B O 1
ATOM 8097 N N . HIS B 1 335 ? -10.906 -0.663 -27.094 1 89.38 335 HIS B N 1
ATOM 8098 C CA . HIS B 1 335 ? -10.281 0.262 -28.031 1 89.38 335 HIS B CA 1
ATOM 8099 C C . HIS B 1 335 ? -9.164 -0.42 -28.828 1 89.38 335 HIS B C 1
ATOM 8101 O O . HIS B 1 335 ? -8.508 -1.331 -28.312 1 89.38 335 HIS B O 1
ATOM 8107 N N . GLY B 1 336 ? -9.008 0.01 -30.047 1 88.38 336 GLY B N 1
ATOM 8108 C CA . GLY B 1 336 ? -7.902 -0.487 -30.859 1 88.38 336 GLY B CA 1
ATOM 8109 C C . GLY B 1 336 ? -8.164 -1.859 -31.438 1 88.38 336 GLY B C 1
ATOM 8110 O O . GLY B 1 336 ? -9.32 -2.27 -31.594 1 88.38 336 GLY B O 1
ATOM 8111 N N . SER B 1 337 ? -7.105 -2.547 -31.828 1 88.56 337 SER B N 1
ATOM 8112 C CA . SER B 1 337 ? -7.188 -3.855 -32.469 1 88.56 337 SER B CA 1
ATOM 8113 C C . SER B 1 337 ? -7.605 -4.934 -31.469 1 88.56 337 SER B C 1
ATOM 8115 O O . SER B 1 337 ? -7.449 -4.758 -30.25 1 88.56 337 SER B O 1
ATOM 8117 N N . ASN B 1 338 ? -8.18 -5.965 -32.062 1 88.06 338 ASN B N 1
ATOM 8118 C CA . ASN B 1 338 ? -8.602 -7.078 -31.203 1 88.06 338 ASN B CA 1
ATOM 8119 C C . ASN B 1 338 ? -7.453 -8.047 -30.938 1 88.06 338 ASN B C 1
ATOM 8121 O O . ASN B 1 338 ? -7.453 -9.172 -31.469 1 88.06 338 ASN B O 1
ATOM 8125 N N . GLN B 1 339 ? -6.32 -7.602 -30.422 1 90.12 339 GLN B N 1
ATOM 8126 C CA . GLN B 1 339 ? -5.188 -8.43 -30.031 1 90.12 339 GLN B CA 1
ATOM 8127 C C . GLN B 1 339 ? -5.008 -8.422 -28.516 1 90.12 339 GLN B C 1
ATOM 8129 O O . GLN B 1 339 ? -4.977 -7.355 -27.891 1 90.12 339 GLN B O 1
ATOM 8134 N N . THR B 1 340 ? -4.996 -9.57 -27.984 1 94 340 THR B N 1
ATOM 8135 C CA . THR B 1 340 ? -4.789 -9.648 -26.547 1 94 340 THR B CA 1
ATOM 8136 C C . THR B 1 340 ? -3.434 -10.273 -26.219 1 94 340 THR B C 1
ATOM 8138 O O . THR B 1 340 ? -2.938 -10.156 -25.094 1 94 340 THR B O 1
ATOM 8141 N N . TYR B 1 341 ? -2.844 -10.984 -27.125 1 93 341 TYR B N 1
ATOM 8142 C CA . TYR B 1 341 ? -1.6 -11.719 -26.922 1 93 341 TYR B CA 1
ATOM 8143 C C . TYR B 1 341 ? -0.794 -11.797 -28.219 1 93 341 TYR B C 1
ATOM 8145 O O . TYR B 1 341 ? -1.348 -12.07 -29.281 1 93 341 TYR B O 1
ATOM 8153 N N . ASP B 1 342 ? 0.548 -11.484 -28.156 1 90.56 342 ASP B N 1
ATOM 8154 C CA . ASP B 1 342 ? 1.401 -11.445 -29.328 1 90.56 342 ASP B CA 1
ATOM 8155 C C . ASP B 1 342 ? 2.6 -12.383 -29.172 1 90.56 342 ASP B C 1
ATOM 8157 O O . ASP B 1 342 ? 3.711 -11.93 -28.891 1 90.56 342 ASP B O 1
ATOM 8161 N N . TYR B 1 343 ? 2.332 -13.656 -29.375 1 89.31 343 TYR B N 1
ATOM 8162 C CA . TYR B 1 343 ? 3.367 -14.68 -29.344 1 89.31 343 TYR B CA 1
ATOM 8163 C C . TYR B 1 343 ? 3.053 -15.805 -30.328 1 89.31 343 TYR B C 1
ATOM 8165 O O . TYR B 1 343 ? 2.004 -16.438 -30.25 1 89.31 343 TYR B O 1
ATOM 8173 N N . GLN B 1 344 ? 3.896 -16.031 -31.328 1 87.69 344 GLN B N 1
ATOM 8174 C CA . GLN B 1 344 ? 3.746 -17.031 -32.375 1 87.69 344 GLN B CA 1
ATOM 8175 C C . GLN B 1 344 ? 2.467 -16.797 -33.188 1 87.69 344 GLN B C 1
ATOM 8177 O O . GLN B 1 344 ? 1.749 -17.75 -33.5 1 87.69 344 GLN B O 1
ATOM 8182 N N . GLY B 1 345 ? 2.16 -15.586 -33.281 1 89.62 345 GLY B N 1
ATOM 8183 C CA . GLY B 1 345 ? 0.985 -15.172 -34.031 1 89.62 345 GLY B CA 1
ATOM 8184 C C . GLY B 1 345 ? 0.256 -14 -33.406 1 89.62 345 GLY B C 1
ATOM 8185 O O . GLY B 1 345 ? 0.689 -13.461 -32.375 1 89.62 345 GLY B O 1
ATOM 8186 N N . ASP B 1 346 ? -0.64 -13.461 -34.156 1 94.19 346 ASP B N 1
ATOM 8187 C CA . ASP B 1 346 ? -1.58 -12.445 -33.688 1 94.19 346 ASP B CA 1
ATOM 8188 C C . ASP B 1 346 ? -2.795 -13.102 -33.031 1 94.19 346 ASP B C 1
ATOM 8190 O O . ASP B 1 346 ? -3.756 -13.461 -33.688 1 94.19 346 ASP B O 1
ATOM 8194 N N . CYS B 1 347 ? -2.734 -13.18 -31.688 1 95.94 347 CYS B N 1
ATOM 8195 C CA . CYS B 1 347 ? -3.678 -14.062 -31 1 95.94 347 CYS B CA 1
ATOM 8196 C C . CYS B 1 347 ? -4.691 -13.258 -30.188 1 95.94 347 CYS B C 1
ATOM 8198 O O . CYS B 1 347 ? -4.418 -12.117 -29.812 1 95.94 347 CYS B O 1
ATOM 8200 N N . VAL B 1 348 ? -5.816 -13.82 -30 1 96.88 348 VAL B N 1
ATOM 8201 C CA . VAL B 1 348 ? -6.871 -13.383 -29.078 1 96.88 348 VAL B CA 1
ATOM 8202 C C . VAL B 1 348 ? -7.266 -14.531 -28.156 1 96.88 348 VAL B C 1
ATOM 8204 O O . VAL B 1 348 ? -7.5 -15.656 -28.609 1 96.88 348 VAL B O 1
ATOM 8207 N N . GLU B 1 349 ? -7.289 -14.336 -26.922 1 97.69 349 GLU B N 1
ATOM 8208 C CA . GLU B 1 349 ? -7.613 -15.406 -25.984 1 97.69 349 GLU B CA 1
ATOM 8209 C C . GLU B 1 349 ? -9.109 -15.719 -26 1 97.69 349 GLU B C 1
ATOM 8211 O O . GLU B 1 349 ? -9.93 -14.828 -26.203 1 97.69 349 GLU B O 1
ATOM 8216 N N . ILE B 1 350 ? -9.484 -16.953 -25.719 1 98.06 350 ILE B N 1
ATOM 8217 C CA . ILE B 1 350 ? -10.867 -17.375 -25.578 1 98.06 350 ILE B CA 1
ATOM 8218 C C . ILE B 1 350 ? -11.484 -16.734 -24.328 1 98.06 350 ILE B C 1
ATOM 8220 O O . ILE B 1 350 ? -10.789 -16.469 -23.359 1 98.06 350 ILE B O 1
ATOM 8224 N N . ASP B 1 351 ? -12.742 -16.438 -24.344 1 97.94 351 ASP B N 1
ATOM 8225 C CA . ASP B 1 351 ? -13.469 -15.906 -23.188 1 97.94 351 ASP B CA 1
ATOM 8226 C C . ASP B 1 351 ? -14.109 -17.031 -22.375 1 97.94 351 ASP B C 1
ATOM 8228 O O . ASP B 1 351 ? -15.281 -17.359 -22.578 1 97.94 351 ASP B O 1
ATOM 8232 N N . CYS B 1 352 ? -13.43 -17.469 -21.375 1 97.69 352 CYS B N 1
ATOM 8233 C CA . CYS B 1 352 ? -13.906 -18.578 -20.578 1 97.69 352 CYS B CA 1
ATOM 8234 C C . CYS B 1 352 ? -15.023 -18.141 -19.641 1 97.69 352 CYS B C 1
ATOM 8236 O O . CYS B 1 352 ? -15.625 -18.984 -18.953 1 97.69 352 CYS B O 1
ATOM 8238 N N . THR B 1 353 ? -15.344 -16.859 -19.594 1 97.12 353 THR B N 1
ATOM 8239 C CA . THR B 1 353 ? -16.516 -16.422 -18.828 1 97.12 353 THR B CA 1
ATOM 8240 C C . THR B 1 353 ? -17.797 -16.75 -19.594 1 97.12 353 THR B C 1
ATOM 8242 O O . THR B 1 353 ? -18.891 -16.703 -19.016 1 97.12 353 THR B O 1
ATOM 8245 N N . ASN B 1 354 ? -17.703 -17.094 -20.828 1 97.06 354 ASN B N 1
ATOM 8246 C CA . ASN B 1 354 ? -18.812 -17.562 -21.672 1 97.06 354 ASN B CA 1
ATOM 8247 C C . ASN B 1 354 ? -18.953 -19.078 -21.625 1 97.06 354 ASN B C 1
ATOM 8249 O O . ASN B 1 354 ? -18.078 -19.797 -22.094 1 97.06 354 ASN B O 1
ATOM 8253 N N . PRO B 1 355 ? -20.078 -19.562 -21.125 1 97.56 355 PRO B N 1
ATOM 8254 C CA . PRO B 1 355 ? -20.25 -21.016 -21.016 1 97.56 355 PRO B CA 1
ATOM 8255 C C . PRO B 1 355 ? -20.188 -21.719 -22.375 1 97.56 355 PRO B C 1
ATOM 8257 O O . PRO B 1 355 ? -19.734 -22.859 -22.469 1 97.56 355 PRO B O 1
ATOM 8260 N N . GLU B 1 356 ? -20.625 -21.016 -23.391 1 97.75 356 GLU B N 1
ATOM 8261 C CA . GLU B 1 356 ? -20.562 -21.609 -24.719 1 97.75 356 GLU B CA 1
ATOM 8262 C C . GLU B 1 356 ? -19.125 -21.734 -25.203 1 97.75 356 GLU B C 1
ATOM 8264 O O . GLU B 1 356 ? -18.766 -22.719 -25.859 1 97.75 356 GLU B O 1
ATOM 8269 N N . ALA B 1 357 ? -18.328 -20.766 -24.891 1 98.38 357 ALA B N 1
ATOM 8270 C CA . ALA B 1 357 ? -16.906 -20.828 -25.234 1 98.38 357 ALA B CA 1
ATOM 8271 C C . ALA B 1 357 ? -16.219 -21.953 -24.484 1 98.38 357 ALA B C 1
ATOM 8273 O O . ALA B 1 357 ? -15.352 -22.641 -25.047 1 98.38 357 ALA B O 1
ATOM 8274 N N . ARG B 1 358 ? -16.594 -22.188 -23.234 1 98.56 358 ARG B N 1
ATOM 8275 C CA . ARG B 1 358 ? -16.031 -23.266 -22.453 1 98.56 358 ARG B CA 1
ATOM 8276 C C . ARG B 1 358 ? -16.359 -24.625 -23.047 1 98.56 358 ARG B C 1
ATOM 8278 O O . ARG B 1 358 ? -15.5 -25.5 -23.156 1 98.56 358 ARG B O 1
ATOM 8285 N N . GLN B 1 359 ? -17.625 -24.75 -23.406 1 98.12 359 GLN B N 1
ATOM 8286 C CA . GLN B 1 359 ? -18.016 -26 -24.047 1 98.12 359 GLN B CA 1
ATOM 8287 C C . GLN B 1 359 ? -17.297 -26.203 -25.375 1 98.12 359 GLN B C 1
ATOM 8289 O O . GLN B 1 359 ? -16.875 -27.328 -25.688 1 98.12 359 GLN B O 1
ATOM 8294 N N . TYR B 1 360 ? -17.188 -25.109 -26.094 1 98.19 360 TYR B N 1
ATOM 8295 C CA . TYR B 1 360 ? -16.547 -25.156 -27.406 1 98.19 360 TYR B CA 1
ATOM 8296 C C . TYR B 1 360 ? -15.117 -25.656 -27.312 1 98.19 360 TYR B C 1
ATOM 8298 O O . TYR B 1 360 ? -14.727 -26.562 -28.047 1 98.19 360 TYR B O 1
ATOM 8306 N N . ILE B 1 361 ? -14.32 -25.125 -26.453 1 98.5 361 ILE B N 1
ATOM 8307 C CA . ILE B 1 361 ? -12.922 -25.531 -26.328 1 98.5 361 ILE B CA 1
ATOM 8308 C C . ILE B 1 361 ? -12.844 -26.969 -25.844 1 98.5 361 ILE B C 1
ATOM 8310 O O . ILE B 1 361 ? -11.984 -27.734 -26.297 1 98.5 361 ILE B O 1
ATOM 8314 N N . TRP B 1 362 ? -13.688 -27.359 -24.906 1 98.5 362 TRP B N 1
ATOM 8315 C CA . TRP B 1 362 ? -13.672 -28.75 -24.453 1 98.5 362 TRP B CA 1
ATOM 8316 C C . TRP B 1 362 ? -13.977 -29.703 -25.609 1 98.5 362 TRP B C 1
ATOM 8318 O O . TRP B 1 362 ? -13.312 -30.734 -25.766 1 98.5 362 TRP B O 1
ATOM 8328 N N . ASP B 1 363 ? -15 -29.375 -26.422 1 98.31 363 ASP B N 1
ATOM 8329 C CA . ASP B 1 363 ? -15.383 -30.234 -27.516 1 98.31 363 ASP B CA 1
ATOM 8330 C C . ASP B 1 363 ? -14.203 -30.484 -28.469 1 98.31 363 ASP B C 1
ATOM 8332 O O . ASP B 1 363 ? -13.984 -31.609 -28.922 1 98.31 363 ASP B O 1
ATOM 8336 N N . ILE B 1 364 ? -13.539 -29.438 -28.734 1 98.38 364 ILE B N 1
ATOM 8337 C CA . ILE B 1 364 ? -12.391 -29.562 -29.625 1 98.38 364 ILE B CA 1
ATOM 8338 C C . ILE B 1 364 ? -11.305 -30.406 -28.969 1 98.38 364 ILE B C 1
ATOM 8340 O O . ILE B 1 364 ? -10.742 -31.312 -29.594 1 98.38 364 ILE B O 1
ATOM 8344 N N . CYS B 1 365 ? -10.992 -30.141 -27.703 1 98.44 365 CYS B N 1
ATOM 8345 C CA . CYS B 1 365 ? -9.93 -30.844 -26.984 1 98.44 365 CYS B CA 1
ATOM 8346 C C . CYS B 1 365 ? -10.312 -32.281 -26.719 1 98.44 365 CYS B C 1
ATOM 8348 O O . CYS B 1 365 ? -9.445 -33.156 -26.688 1 98.44 365 CYS B O 1
ATOM 8350 N N . LYS B 1 366 ? -11.586 -32.531 -26.484 1 98.31 366 LYS B N 1
ATOM 8351 C CA . LYS B 1 366 ? -12.039 -33.906 -26.359 1 98.31 366 LYS B CA 1
ATOM 8352 C C . LYS B 1 366 ? -11.719 -34.688 -27.609 1 98.31 366 LYS B C 1
ATOM 8354 O O . LYS B 1 366 ? -11.094 -35.75 -27.531 1 98.31 366 LYS B O 1
ATOM 8359 N N . LYS B 1 367 ? -12.102 -34.156 -28.734 1 97.75 367 LYS B N 1
ATOM 8360 C CA . LYS B 1 367 ? -11.938 -34.812 -30.016 1 97.75 367 LYS B CA 1
ATOM 8361 C C . LYS B 1 367 ? -10.461 -35.031 -30.344 1 97.75 367 LYS B C 1
ATOM 8363 O O . LYS B 1 367 ? -10.062 -36.094 -30.828 1 97.75 367 LYS B O 1
ATOM 8368 N N . ASN B 1 368 ? -9.703 -34.031 -30.031 1 97.88 368 ASN B N 1
ATOM 8369 C CA . ASN B 1 368 ? -8.352 -33.969 -30.578 1 97.88 368 ASN B CA 1
ATOM 8370 C C . ASN B 1 368 ? -7.32 -34.469 -29.562 1 97.88 368 ASN B C 1
ATOM 8372 O O . ASN B 1 368 ? -6.156 -34.688 -29.891 1 97.88 368 ASN B O 1
ATOM 8376 N N . TYR B 1 369 ? -7.691 -34.688 -28.297 1 98 369 TYR B N 1
ATOM 8377 C CA . TYR B 1 369 ? -6.746 -35.094 -27.266 1 98 369 TYR B CA 1
ATOM 8378 C C . TYR B 1 369 ? -7.352 -36.188 -26.375 1 98 369 TYR B C 1
ATOM 8380 O O . TYR B 1 369 ? -6.852 -37.312 -26.328 1 98 369 TYR B O 1
ATOM 8388 N N . TYR B 1 370 ? -8.461 -35.875 -25.719 1 97.94 370 TYR B N 1
ATOM 8389 C CA . TYR B 1 370 ? -9.062 -36.75 -24.75 1 97.94 370 TYR B CA 1
ATOM 8390 C C . TYR B 1 370 ? -9.398 -38.094 -25.375 1 97.94 370 TYR B C 1
ATOM 8392 O O . TYR B 1 370 ? -9.141 -39.156 -24.781 1 97.94 370 TYR B O 1
ATOM 8400 N N . ASP B 1 371 ? -9.93 -38.094 -26.531 1 97.06 371 ASP B N 1
ATOM 8401 C CA . ASP B 1 371 ? -10.359 -39.312 -27.219 1 97.06 371 ASP B CA 1
ATOM 8402 C C . ASP B 1 371 ? -9.164 -40.156 -27.641 1 97.06 371 ASP B C 1
ATOM 8404 O O . ASP B 1 371 ? -9.312 -41.344 -27.938 1 97.06 371 ASP B O 1
ATOM 8408 N N . TYR B 1 372 ? -7.996 -39.531 -27.688 1 97.25 372 TYR B N 1
ATOM 8409 C CA . TYR B 1 372 ? -6.777 -40.281 -27.969 1 97.25 372 TYR B CA 1
ATOM 8410 C C . TYR B 1 372 ? -6.273 -40.969 -26.719 1 97.25 372 TYR B C 1
ATOM 8412 O O . TYR B 1 372 ? -5.414 -41.875 -26.797 1 97.25 372 TYR B O 1
ATOM 8420 N N . GLY B 1 373 ? -6.781 -40.594 -25.562 1 96.81 373 GLY B N 1
ATOM 8421 C CA . GLY B 1 373 ? -6.371 -41.219 -24.312 1 96.81 373 GLY B CA 1
ATOM 8422 C C . GLY B 1 373 ? -5.59 -40.281 -23.422 1 96.81 373 GLY B C 1
ATOM 8423 O O . GLY B 1 373 ? -5.035 -40.719 -22.406 1 96.81 373 GLY B O 1
ATOM 8424 N N . ILE B 1 374 ? -5.484 -39.062 -23.766 1 97.75 374 ILE B N 1
ATOM 8425 C CA . ILE B 1 374 ? -4.832 -38.094 -22.891 1 97.75 374 ILE B CA 1
ATOM 8426 C C . ILE B 1 374 ? -5.48 -38.125 -21.516 1 97.75 374 ILE B C 1
ATOM 8428 O O . ILE B 1 374 ? -6.707 -38.094 -21.391 1 97.75 374 ILE B O 1
ATOM 8432 N N . ASP B 1 375 ? -4.645 -38.125 -20.453 1 97.5 375 ASP B N 1
ATOM 8433 C CA . ASP B 1 375 ? -5.145 -38.375 -19.094 1 97.5 375 ASP B CA 1
ATOM 8434 C C . ASP B 1 375 ? -5.48 -37.062 -18.391 1 97.5 375 ASP B C 1
ATOM 8436 O O . ASP B 1 375 ? -6.395 -37 -17.578 1 97.5 375 ASP B O 1
ATOM 8440 N N . MET B 1 376 ? -4.684 -36.094 -18.531 1 98.06 376 MET B N 1
ATOM 8441 C CA . MET B 1 376 ? -4.789 -34.781 -17.844 1 98.06 376 MET B CA 1
ATOM 8442 C C . MET B 1 376 ? -4.418 -33.656 -18.797 1 98.06 376 MET B C 1
ATOM 8444 O O . MET B 1 376 ? -3.838 -33.875 -19.859 1 98.06 376 MET B O 1
ATOM 8448 N N . PHE B 1 377 ? -4.746 -32.438 -18.375 1 98.31 377 PHE B N 1
ATOM 8449 C CA . PHE B 1 377 ? -4.453 -31.25 -19.188 1 98.31 377 PHE B CA 1
ATOM 8450 C C . PHE B 1 377 ? -3.621 -30.25 -18.406 1 98.31 377 PHE B C 1
ATOM 8452 O O . PHE B 1 377 ? -3.785 -30.109 -17.203 1 98.31 377 PHE B O 1
ATOM 8459 N N . TRP B 1 378 ? -2.688 -29.656 -19.062 1 98.31 378 TRP B N 1
ATOM 8460 C CA . TRP B 1 378 ? -2.016 -28.453 -18.594 1 98.31 378 TRP B CA 1
ATOM 8461 C C . TRP B 1 378 ? -2.658 -27.203 -19.188 1 98.31 378 TRP B C 1
ATOM 8463 O O . TRP B 1 378 ? -2.396 -26.844 -20.328 1 98.31 378 TRP B O 1
ATOM 8473 N N . LEU B 1 379 ? -3.482 -26.578 -18.391 1 98.12 379 LEU B N 1
ATOM 8474 C CA . LEU B 1 379 ? -4.195 -25.375 -18.781 1 98.12 379 LEU B CA 1
ATOM 8475 C C . LEU B 1 379 ? -3.334 -24.141 -18.547 1 98.12 379 LEU B C 1
ATOM 8477 O O . LEU B 1 379 ? -3.596 -23.359 -17.625 1 98.12 379 LEU B O 1
ATOM 8481 N N . ASP B 1 380 ? -2.398 -23.953 -19.469 1 96.94 380 ASP B N 1
ATOM 8482 C CA . ASP B 1 380 ? -1.39 -22.906 -19.328 1 96.94 380 ASP B CA 1
ATOM 8483 C C . ASP B 1 380 ? -1.931 -21.562 -19.797 1 96.94 380 ASP B C 1
ATOM 8485 O O . ASP B 1 380 ? -3.033 -21.484 -20.344 1 96.94 380 ASP B O 1
ATOM 8489 N N . ASN B 1 381 ? -1.263 -20.391 -19.422 1 96.56 381 ASN B N 1
ATOM 8490 C CA . ASN B 1 381 ? -1.641 -19.031 -19.75 1 96.56 381 ASN B CA 1
ATOM 8491 C C . ASN B 1 381 ? -3.047 -18.703 -19.266 1 96.56 381 ASN B C 1
ATOM 8493 O O . ASN B 1 381 ? -3.84 -18.094 -19.984 1 96.56 381 ASN B O 1
ATOM 8497 N N . ALA B 1 382 ? -3.273 -19.062 -18.031 1 95.94 382 ALA B N 1
ATOM 8498 C CA . ALA B 1 382 ? -4.629 -19.016 -17.484 1 95.94 382 ALA B CA 1
ATOM 8499 C C . ALA B 1 382 ? -4.934 -17.641 -16.906 1 95.94 382 ALA B C 1
ATOM 8501 O O . ALA B 1 382 ? -6.059 -17.375 -16.469 1 95.94 382 ALA B O 1
ATOM 8502 N N . GLU B 1 383 ? -4.078 -16.703 -16.969 1 92.5 383 GLU B N 1
ATOM 8503 C CA . GLU B 1 383 ? -4.176 -15.469 -16.203 1 92.5 383 GLU B CA 1
ATOM 8504 C C . GLU B 1 383 ? -5.188 -14.508 -16.812 1 92.5 383 GLU B C 1
ATOM 8506 O O . GLU B 1 383 ? -5.852 -13.75 -16.094 1 92.5 383 GLU B O 1
ATOM 8511 N N . PRO B 1 384 ? -5.543 -14.812 -18.406 1 93.12 384 PRO B N 1
ATOM 8512 C CA . PRO B 1 384 ? -4.824 -15.023 -19.656 1 93.12 384 PRO B CA 1
ATOM 8513 C C . PRO B 1 384 ? -3.545 -14.195 -19.75 1 93.12 384 PRO B C 1
ATOM 8515 O O . PRO B 1 384 ? -3.467 -13.102 -19.188 1 93.12 384 PRO B O 1
ATOM 8518 N N . ASP B 1 385 ? -2.666 -14.562 -20.438 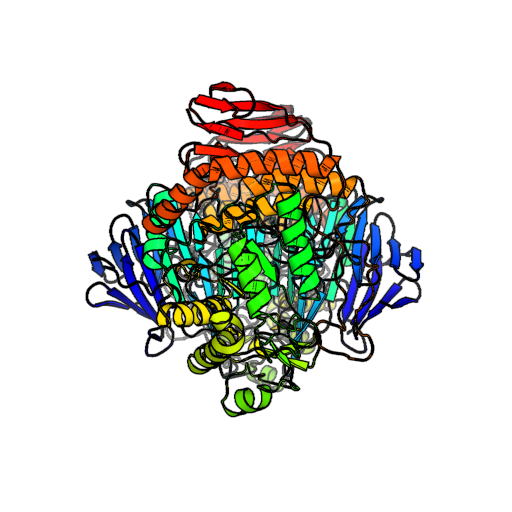1 93.88 385 ASP B N 1
ATOM 8519 C CA . ASP B 1 385 ? -1.342 -13.969 -20.594 1 93.88 385 ASP B CA 1
ATOM 8520 C C . ASP B 1 385 ? -1.383 -12.789 -21.562 1 93.88 385 ASP B C 1
ATOM 8522 O O . ASP B 1 385 ? -0.733 -12.82 -22.609 1 93.88 385 ASP B O 1
ATOM 8526 N N . PHE B 1 386 ? -1.977 -11.703 -21.172 1 94.69 386 PHE B N 1
ATOM 8527 C CA . PHE B 1 386 ? -2.1 -10.508 -22 1 94.69 386 PHE B CA 1
ATOM 8528 C C . PHE B 1 386 ? -0.727 -9.969 -22.391 1 94.69 386 PHE B C 1
ATOM 8530 O O . PHE B 1 386 ? 0.202 -9.984 -21.578 1 94.69 386 PHE B O 1
ATOM 8537 N N . GLY B 1 387 ? -0.65 -9.555 -23.672 1 91.88 387 GLY B N 1
ATOM 8538 C CA . GLY B 1 387 ? 0.575 -8.875 -24.078 1 91.88 387 GLY B CA 1
ATOM 8539 C C . GLY B 1 387 ? 0.878 -7.652 -23.234 1 91.88 387 GLY B C 1
ATOM 8540 O O . GLY B 1 387 ? 2.029 -7.414 -22.859 1 91.88 387 GLY B O 1
ATOM 8541 N N . VAL B 1 388 ? -0.147 -6.871 -22.984 1 91.31 388 VAL B N 1
ATOM 8542 C CA . VAL B 1 388 ? -0.129 -5.742 -22.062 1 91.31 388 VAL B CA 1
ATOM 8543 C C . VAL B 1 388 ? -1.29 -5.855 -21.078 1 91.31 388 VAL B C 1
ATOM 8545 O O . VAL B 1 388 ? -2.443 -6.008 -21.484 1 91.31 388 VAL B O 1
ATOM 8548 N N . TYR B 1 389 ? -1.026 -5.824 -19.844 1 94.31 389 TYR B N 1
ATOM 8549 C CA . TYR B 1 389 ? -2.064 -6 -18.828 1 94.31 389 TYR B CA 1
ATOM 8550 C C . TYR B 1 389 ? -2.863 -4.715 -18.641 1 94.31 389 TYR B C 1
ATOM 8552 O O . TYR B 1 389 ? -3.027 -4.242 -17.516 1 94.31 389 TYR B O 1
ATOM 8560 N N . ASP B 1 390 ? -3.438 -4.172 -19.766 1 93.44 390 ASP B N 1
ATOM 8561 C CA . ASP B 1 390 ? -4.383 -3.057 -19.734 1 93.44 390 ASP B CA 1
ATOM 8562 C C . ASP B 1 390 ? -5.809 -3.551 -19.5 1 93.44 390 ASP B C 1
ATOM 8564 O O . ASP B 1 390 ? -6.648 -3.49 -20.406 1 93.44 390 ASP B O 1
ATOM 8568 N N . PHE B 1 391 ? -6.117 -3.896 -18.297 1 96 391 PHE B N 1
ATOM 8569 C CA . PHE B 1 391 ? -7.395 -4.512 -17.969 1 96 391 PHE B CA 1
ATOM 8570 C C . PHE B 1 391 ? -8.555 -3.6 -18.359 1 96 391 PHE B C 1
ATOM 8572 O O . PHE B 1 391 ? -9.648 -4.078 -18.672 1 96 391 PHE B O 1
ATOM 8579 N N . ASP B 1 392 ? -8.281 -2.285 -18.359 1 94.12 392 ASP B N 1
ATOM 8580 C CA . ASP B 1 392 ? -9.336 -1.332 -18.688 1 94.12 392 ASP B CA 1
ATOM 8581 C C . ASP B 1 392 ? -9.672 -1.375 -20.172 1 94.12 392 ASP B C 1
ATOM 8583 O O . ASP B 1 392 ? -10.688 -0.82 -20.594 1 94.12 392 ASP B O 1
ATOM 8587 N N . ASN B 1 393 ? -8.906 -2.109 -21 1 94.81 393 ASN B N 1
ATOM 8588 C CA . ASN B 1 393 ? -9.125 -2.164 -22.438 1 94.81 393 ASN B CA 1
ATOM 8589 C C . ASN B 1 393 ? -9.82 -3.455 -22.844 1 94.81 393 ASN B C 1
ATOM 8591 O O . ASN B 1 393 ? -10.109 -3.66 -24.031 1 94.81 393 ASN B O 1
ATOM 8595 N N . TYR B 1 394 ? -10.047 -4.418 -21.938 1 96.31 394 TYR B N 1
ATOM 8596 C CA . TYR B 1 394 ? -10.594 -5.719 -22.297 1 96.31 394 TYR B CA 1
ATOM 8597 C C . TYR B 1 394 ? -11.992 -5.906 -21.719 1 96.31 394 TYR B C 1
ATOM 8599 O O . TYR B 1 394 ? -12.359 -5.234 -20.75 1 96.31 394 TYR B O 1
ATOM 8607 N N . ARG B 1 395 ? -12.758 -6.762 -22.344 1 95.56 395 ARG B N 1
ATOM 8608 C CA . ARG B 1 395 ? -14.117 -7.07 -21.906 1 95.56 395 ARG B CA 1
ATOM 8609 C C . ARG B 1 395 ? -14.445 -8.539 -22.141 1 95.56 395 ARG B C 1
ATOM 8611 O O . ARG B 1 395 ? -14.125 -9.094 -23.203 1 95.56 395 ARG B O 1
ATOM 8618 N N . TYR B 1 396 ? -14.961 -9.188 -21.172 1 97 396 TYR B N 1
ATOM 8619 C CA . TYR B 1 396 ? -15.5 -10.539 -21.25 1 97 396 TYR B CA 1
ATOM 8620 C C . TYR B 1 396 ? -17.016 -10.516 -21.406 1 97 396 TYR B C 1
ATOM 8622 O O . TYR B 1 396 ? -17.641 -9.461 -21.297 1 97 396 TYR B O 1
ATOM 8630 N N . ARG B 1 397 ? -17.562 -11.672 -21.672 1 95.56 397 ARG B N 1
ATOM 8631 C CA . ARG B 1 397 ? -19.016 -11.805 -21.641 1 95.56 397 ARG B CA 1
ATOM 8632 C C . ARG B 1 397 ? -19.578 -11.398 -20.297 1 95.56 397 ARG B C 1
ATOM 8634 O O . ARG B 1 397 ? -20.656 -10.789 -20.219 1 95.56 397 ARG B O 1
ATOM 8641 N N . MET B 1 398 ? -18.812 -11.695 -19.281 1 95.38 398 MET B N 1
ATOM 8642 C CA . MET B 1 398 ? -19.266 -11.492 -17.906 1 95.38 398 MET B CA 1
ATOM 8643 C C . MET B 1 398 ? -19.156 -10.023 -17.516 1 95.38 398 MET B C 1
ATOM 8645 O O . MET B 1 398 ? -19.766 -9.594 -16.531 1 95.38 398 MET B O 1
ATOM 8649 N N . GLY B 1 399 ? -18.406 -9.203 -18.188 1 95.06 399 GLY B N 1
ATOM 8650 C CA . GLY B 1 399 ? -18.219 -7.797 -17.875 1 95.06 399 GLY B CA 1
ATOM 8651 C C . GLY B 1 399 ? -16.844 -7.273 -18.266 1 95.06 399 GLY B C 1
ATOM 8652 O O . GLY B 1 399 ? -16.094 -7.957 -18.953 1 95.06 399 GLY B O 1
ATOM 8653 N N . THR B 1 400 ? -16.578 -6.004 -17.844 1 96.06 400 THR B N 1
ATOM 8654 C CA . THR B 1 400 ? -15.266 -5.426 -18.109 1 96.06 400 THR B CA 1
ATOM 8655 C C . THR B 1 400 ? -14.172 -6.215 -17.406 1 96.06 400 THR B C 1
ATOM 8657 O O . THR B 1 400 ? -14.414 -6.816 -16.344 1 96.06 400 THR B O 1
ATOM 8660 N N . ALA B 1 401 ? -13.016 -6.262 -18.031 1 97.06 401 ALA B N 1
ATOM 8661 C CA . ALA B 1 401 ? -11.898 -6.957 -17.406 1 97.06 401 ALA B CA 1
ATOM 8662 C C . ALA B 1 401 ? -11.602 -6.371 -16.016 1 97.06 401 ALA B C 1
ATOM 8664 O O . ALA B 1 401 ? -11.281 -7.102 -15.086 1 97.06 401 ALA B O 1
ATOM 8665 N N . LEU B 1 402 ? -11.773 -5.086 -15.828 1 97.62 402 LEU B N 1
ATOM 8666 C CA . LEU B 1 402 ? -11.555 -4.461 -14.531 1 97.62 402 LEU B CA 1
ATOM 8667 C C . LEU B 1 402 ? -12.477 -5.055 -13.477 1 97.62 402 LEU B C 1
ATOM 8669 O O . LEU B 1 402 ? -12.102 -5.164 -12.305 1 97.62 402 LEU B O 1
ATOM 8673 N N . SER B 1 403 ? -13.656 -5.492 -13.859 1 97.56 403 SER B N 1
ATOM 8674 C CA . SER B 1 403 ? -14.672 -5.891 -12.891 1 97.56 403 SER B CA 1
ATOM 8675 C C . SER B 1 403 ? -14.578 -7.383 -12.586 1 97.56 403 SER B C 1
ATOM 8677 O O . SER B 1 403 ? -15.125 -7.848 -11.578 1 97.56 403 SER B O 1
ATOM 8679 N N . CYS B 1 404 ? -13.844 -8.219 -13.445 1 97.62 404 CYS B N 1
ATOM 8680 C CA . CYS B 1 404 ? -14.07 -9.633 -13.203 1 97.62 404 CYS B CA 1
ATOM 8681 C C . CYS B 1 404 ? -12.883 -10.469 -13.68 1 97.62 404 CYS B C 1
ATOM 8683 O O . CYS B 1 404 ? -12.938 -11.695 -13.664 1 97.62 404 CYS B O 1
ATOM 8685 N N . SER B 1 405 ? -11.766 -9.914 -14.008 1 97.81 405 SER B N 1
ATOM 8686 C CA . SER B 1 405 ? -10.68 -10.633 -14.656 1 97.81 405 SER B CA 1
ATOM 8687 C C . SER B 1 405 ? -10.117 -11.727 -13.75 1 97.81 405 SER B C 1
ATOM 8689 O O . SER B 1 405 ? -9.633 -12.75 -14.234 1 97.81 405 SER B O 1
ATOM 8691 N N . ASN B 1 406 ? -10.227 -11.578 -12.477 1 98.44 406 ASN B N 1
ATOM 8692 C CA . ASN B 1 406 ? -9.586 -12.508 -11.555 1 98.44 406 ASN B CA 1
ATOM 8693 C C . ASN B 1 406 ? -10.25 -13.883 -11.578 1 98.44 406 ASN B C 1
ATOM 8695 O O . ASN B 1 406 ? -9.648 -14.875 -11.164 1 98.44 406 ASN B O 1
ATOM 8699 N N . ILE B 1 407 ? -11.43 -14.008 -12.086 1 97.88 407 ILE B N 1
ATOM 8700 C CA . ILE B 1 407 ? -12.18 -15.258 -12.016 1 97.88 407 ILE B CA 1
ATOM 8701 C C . ILE B 1 407 ? -11.789 -16.156 -13.18 1 97.88 407 ILE B C 1
ATOM 8703 O O . ILE B 1 407 ? -12.125 -17.344 -13.195 1 97.88 407 ILE B O 1
ATOM 8707 N N . TYR B 1 408 ? -11.086 -15.609 -14.141 1 98.38 408 TYR B N 1
ATOM 8708 C CA . TYR B 1 408 ? -10.852 -16.25 -15.43 1 98.38 408 TYR B CA 1
ATOM 8709 C C . TYR B 1 408 ? -10.219 -17.625 -15.25 1 98.38 408 TYR B C 1
ATOM 8711 O O . TYR B 1 408 ? -10.703 -18.625 -15.789 1 98.38 408 TYR B O 1
ATOM 8719 N N . PRO B 1 409 ? -9.148 -17.766 -14.469 1 98.5 409 PRO B N 1
ATOM 8720 C CA . PRO B 1 409 ? -8.516 -19.094 -14.383 1 98.5 409 PRO B CA 1
ATOM 8721 C C . PRO B 1 409 ? -9.438 -20.156 -13.789 1 98.5 409 PRO B C 1
ATOM 8723 O O . PRO B 1 409 ? -9.359 -21.328 -14.164 1 98.5 409 PRO B O 1
ATOM 8726 N N . LYS B 1 410 ? -10.234 -19.75 -12.836 1 98.31 410 LYS B N 1
ATOM 8727 C CA . LYS B 1 410 ? -11.203 -20.672 -12.258 1 98.31 410 LYS B CA 1
ATOM 8728 C C . LYS B 1 410 ? -12.141 -21.219 -13.328 1 98.31 410 LYS B C 1
ATOM 8730 O O . LYS B 1 410 ? -12.383 -22.438 -13.375 1 98.31 410 LYS B O 1
ATOM 8735 N N . LEU B 1 411 ? -12.617 -20.359 -14.219 1 98.38 411 LEU B N 1
ATOM 8736 C CA . LEU B 1 411 ? -13.586 -20.75 -15.227 1 98.38 411 LEU B CA 1
ATOM 8737 C C . LEU B 1 411 ? -12.914 -21.531 -16.359 1 98.38 411 LEU B C 1
ATOM 8739 O O . LEU B 1 411 ? -13.531 -22.391 -16.984 1 98.38 411 LEU B O 1
ATOM 8743 N N . TYR B 1 412 ? -11.641 -21.219 -16.562 1 98.56 412 TYR B N 1
ATOM 8744 C CA . TYR B 1 412 ? -10.859 -22.016 -17.5 1 98.56 412 TYR B CA 1
ATOM 8745 C C . TYR B 1 412 ? -10.711 -23.453 -17.016 1 98.56 412 TYR B C 1
ATOM 8747 O O . TYR B 1 412 ? -10.938 -24.406 -17.766 1 98.56 412 TYR B O 1
ATOM 8755 N N . ALA B 1 413 ? -10.398 -23.656 -15.789 1 98.25 413 ALA B N 1
ATOM 8756 C CA . ALA B 1 413 ? -10.32 -24.984 -15.18 1 98.25 413 ALA B CA 1
ATOM 8757 C C . ALA B 1 413 ? -11.68 -25.672 -15.219 1 98.25 413 ALA B C 1
ATOM 8759 O O . ALA B 1 413 ? -11.758 -26.875 -15.5 1 98.25 413 ALA B O 1
ATOM 8760 N N . LYS B 1 414 ? -12.703 -24.922 -14.922 1 98.12 414 LYS B N 1
ATOM 8761 C CA . LYS B 1 414 ? -14.062 -25.453 -14.891 1 98.12 414 LYS B CA 1
ATOM 8762 C C . LYS B 1 414 ? -14.461 -26.016 -16.25 1 98.12 414 LYS B C 1
ATOM 8764 O O . LYS B 1 414 ? -15.188 -27.016 -16.328 1 98.12 414 LYS B O 1
ATOM 8769 N N . ALA B 1 415 ? -14.047 -25.391 -17.344 1 98.44 415 ALA B N 1
ATOM 8770 C CA . ALA B 1 415 ? -14.359 -25.859 -18.688 1 98.44 415 ALA B CA 1
ATOM 8771 C C . ALA B 1 415 ? -13.922 -27.312 -18.891 1 98.44 415 ALA B C 1
ATOM 8773 O O . ALA B 1 415 ? -14.695 -28.141 -19.359 1 98.44 415 ALA B O 1
ATOM 8774 N N . PHE B 1 416 ? -12.734 -27.609 -18.516 1 98.44 416 PHE B N 1
ATOM 8775 C CA . PHE B 1 416 ? -12.18 -28.953 -18.703 1 98.44 416 PHE B CA 1
ATOM 8776 C C . PHE B 1 416 ? -12.719 -29.906 -17.656 1 98.44 416 PHE B C 1
ATOM 8778 O O . PHE B 1 416 ? -12.938 -31.094 -17.938 1 98.44 416 PHE B O 1
ATOM 8785 N N . TYR B 1 417 ? -12.906 -29.438 -16.438 1 98.12 417 TYR B N 1
ATOM 8786 C CA . TYR B 1 417 ? -13.484 -30.266 -15.383 1 98.12 417 TYR B CA 1
ATOM 8787 C C . TYR B 1 417 ? -14.875 -30.75 -15.766 1 98.12 417 TYR B C 1
ATOM 8789 O O . TYR B 1 417 ? -15.156 -31.953 -15.75 1 98.12 417 TYR B O 1
ATOM 8797 N N . ASP B 1 418 ? -15.75 -29.812 -16.109 1 97.88 418 ASP B N 1
ATOM 8798 C CA . ASP B 1 418 ? -17.125 -30.141 -16.469 1 97.88 418 ASP B CA 1
ATOM 8799 C C . ASP B 1 418 ? -17.172 -31.062 -17.688 1 97.88 418 ASP B C 1
ATOM 8801 O O . ASP B 1 418 ? -17.984 -32 -17.734 1 97.88 418 ASP B O 1
ATOM 8805 N N . GLY B 1 419 ? -16.344 -30.719 -18.672 1 97.81 419 GLY B N 1
ATOM 8806 C CA . GLY B 1 419 ? -16.297 -31.562 -19.859 1 97.81 419 GLY B CA 1
ATOM 8807 C C . GLY B 1 419 ? -15.922 -33 -19.547 1 97.81 419 GLY B C 1
ATOM 8808 O O . GLY B 1 419 ? -16.594 -33.938 -20 1 97.81 419 GLY B O 1
ATOM 8809 N N . GLN B 1 420 ? -14.859 -33.219 -18.828 1 97.38 420 GLN B N 1
ATOM 8810 C CA . GLN B 1 420 ? -14.398 -34.531 -18.484 1 97.38 420 GLN B CA 1
ATOM 8811 C C . GLN B 1 420 ? -15.43 -35.281 -17.625 1 97.38 420 GLN B C 1
ATOM 8813 O O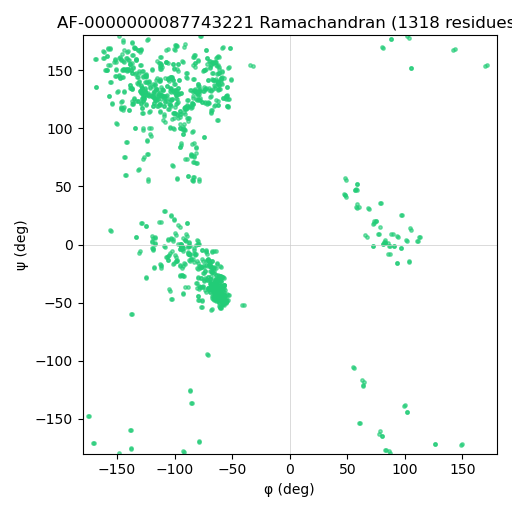 . GLN B 1 420 ? -15.656 -36.469 -17.797 1 97.38 420 GLN B O 1
ATOM 8818 N N . LYS B 1 421 ? -15.977 -34.531 -16.656 1 96.56 421 LYS B N 1
ATOM 8819 C CA . LYS B 1 421 ? -17 -35.125 -15.789 1 96.56 421 LYS B CA 1
ATOM 8820 C C . LYS B 1 421 ? -18.203 -35.594 -16.594 1 96.56 421 LYS B C 1
ATOM 8822 O O . LYS B 1 421 ? -18.734 -36.688 -16.359 1 96.56 421 LYS B O 1
ATOM 8827 N N . ALA B 1 422 ? -18.609 -34.781 -17.484 1 96.56 422 ALA B N 1
ATOM 8828 C CA . ALA B 1 422 ? -19.734 -35.125 -18.344 1 96.56 422 ALA B CA 1
ATOM 8829 C C . ALA B 1 422 ? -19.438 -36.375 -19.188 1 96.56 422 ALA B C 1
ATOM 8831 O O . ALA B 1 422 ? -20.344 -37.125 -19.516 1 96.56 422 ALA B O 1
ATOM 8832 N N . ASP B 1 423 ? -18.219 -36.562 -19.438 1 94.38 423 ASP B N 1
ATOM 8833 C CA . ASP B 1 423 ? -17.812 -37.688 -20.266 1 94.38 423 ASP B CA 1
ATOM 8834 C C . ASP B 1 423 ? -17.484 -38.906 -19.391 1 94.38 423 ASP B C 1
ATOM 8836 O O . ASP B 1 423 ? -16.922 -39.875 -19.875 1 94.38 423 ASP B O 1
ATOM 8840 N N . GLY B 1 424 ? -17.719 -38.812 -18.047 1 93.06 424 GLY B N 1
ATOM 8841 C CA . GLY B 1 424 ? -17.688 -39.969 -17.172 1 93.06 424 GLY B CA 1
ATOM 8842 C C . GLY B 1 424 ? -16.406 -40.094 -16.375 1 93.06 424 GLY B C 1
ATOM 8843 O O . GLY B 1 424 ? -16.203 -41.062 -15.641 1 93.06 424 GLY B O 1
ATOM 8844 N N . ASN B 1 425 ? -15.531 -39.094 -16.516 1 92.56 425 ASN B N 1
ATOM 8845 C CA . ASN B 1 425 ? -14.305 -39.094 -15.734 1 92.56 425 ASN B CA 1
ATOM 8846 C C . ASN B 1 425 ? -14.555 -38.562 -14.32 1 92.56 425 ASN B C 1
ATOM 8848 O O . ASN B 1 425 ? -15.164 -37.5 -14.141 1 92.56 425 ASN B O 1
ATOM 8852 N N . ASP B 1 426 ? -14.086 -39.281 -13.281 1 89.12 426 ASP B N 1
ATOM 8853 C CA . ASP B 1 426 ? -14.32 -38.844 -11.906 1 89.12 426 ASP B CA 1
ATOM 8854 C C . ASP B 1 426 ? -13 -38.562 -11.18 1 89.12 426 ASP B C 1
ATOM 8856 O O . ASP B 1 426 ? -12.992 -38.344 -9.969 1 89.12 426 ASP B O 1
ATOM 8860 N N . LYS B 1 427 ? -11.93 -38.625 -11.836 1 91.19 427 LYS B N 1
ATOM 8861 C CA . LYS B 1 427 ? -10.625 -38.344 -11.242 1 91.19 427 LYS B CA 1
ATOM 8862 C C . LYS B 1 427 ? -9.891 -37.219 -11.984 1 91.19 427 LYS B C 1
ATOM 8864 O O . LYS B 1 427 ? -8.742 -37.406 -12.383 1 91.19 427 LYS B O 1
ATOM 8869 N N . ILE B 1 428 ? -10.531 -36.188 -12.047 1 95.44 428 ILE B N 1
ATOM 8870 C CA . ILE B 1 428 ? -10.078 -35.094 -12.875 1 95.44 428 ILE B CA 1
ATOM 8871 C C . ILE B 1 428 ? -8.992 -34.312 -12.133 1 95.44 428 ILE B C 1
ATOM 8873 O O . ILE B 1 428 ? -9.148 -33.969 -10.961 1 95.44 428 ILE B O 1
ATOM 8877 N N . PHE B 1 429 ? -7.918 -34.062 -12.75 1 97.12 429 PHE B N 1
ATOM 8878 C CA . PHE B 1 429 ? -6.781 -33.312 -12.242 1 97.12 429 PHE B CA 1
ATOM 8879 C C . PHE B 1 429 ? -6.098 -32.531 -13.367 1 97.12 429 PHE B C 1
ATOM 8881 O O . PHE B 1 429 ? -5.812 -33.094 -14.422 1 97.12 429 PHE B O 1
ATOM 8888 N N . SER B 1 430 ? -5.98 -31.203 -13.234 1 97.94 430 SER B N 1
ATOM 8889 C CA . SER B 1 430 ? -5.379 -30.375 -14.281 1 97.94 430 SER B CA 1
ATOM 8890 C C . SER B 1 430 ? -4.289 -29.469 -13.719 1 97.94 430 SER B C 1
ATOM 8892 O O . SER B 1 430 ? -4.441 -28.906 -12.633 1 97.94 430 SER B O 1
ATOM 8894 N N . LEU B 1 431 ? -3.135 -29.438 -14.414 1 98.25 431 LEU B N 1
ATOM 8895 C CA . LEU B 1 431 ? -2.115 -28.422 -14.148 1 98.25 431 LEU B CA 1
ATOM 8896 C C . LEU B 1 431 ? -2.535 -27.062 -14.703 1 98.25 431 LEU B C 1
ATOM 8898 O O . LEU B 1 431 ? -3.037 -26.984 -15.828 1 98.25 431 LEU B O 1
ATOM 8902 N N . ILE B 1 432 ? -2.41 -26.016 -13.906 1 98.06 432 ILE B N 1
ATOM 8903 C CA . ILE B 1 432 ? -2.859 -24.703 -14.359 1 98.06 432 ILE B CA 1
ATOM 8904 C C . ILE B 1 432 ? -1.99 -23.625 -13.734 1 98.06 432 ILE B C 1
ATOM 8906 O O . ILE B 1 432 ? -1.56 -23.75 -12.586 1 98.06 432 ILE B O 1
ATOM 8910 N N . ARG B 1 433 ? -1.721 -22.547 -14.406 1 96.94 433 ARG B N 1
ATOM 8911 C CA . ARG B 1 433 ? -0.736 -21.562 -13.984 1 96.94 433 ARG B CA 1
ATOM 8912 C C . ARG B 1 433 ? -1.329 -20.609 -12.945 1 96.94 433 ARG B C 1
ATOM 8914 O O . ARG B 1 433 ? -0.612 -20.094 -12.086 1 96.94 433 ARG B O 1
ATOM 8921 N N . CYS B 1 434 ? -2.656 -20.312 -13.055 1 98.12 434 CYS B N 1
ATOM 8922 C CA . CYS B 1 434 ? -3.295 -19.422 -12.094 1 98.12 434 CYS B CA 1
ATOM 8923 C C . CYS B 1 434 ? -4.602 -20.016 -11.578 1 98.12 434 CYS B C 1
ATOM 8925 O O . CYS B 1 434 ? -5.082 -21.016 -12.117 1 98.12 434 CYS B O 1
ATOM 8927 N N . GLY B 1 435 ? -5.141 -19.469 -10.562 1 98.12 435 GLY B N 1
ATOM 8928 C CA . GLY B 1 435 ? -6.402 -19.828 -9.93 1 98.12 435 GLY B CA 1
ATOM 8929 C C . GLY B 1 435 ? -7.02 -18.672 -9.148 1 98.12 435 GLY B C 1
ATOM 8930 O O . GLY B 1 435 ? -6.387 -17.625 -8.969 1 98.12 435 GLY B O 1
ATOM 8931 N N . TRP B 1 436 ? -8.219 -18.828 -8.75 1 98.5 436 TRP B N 1
ATOM 8932 C CA . TRP B 1 436 ? -8.93 -17.875 -7.914 1 98.5 436 TRP B CA 1
ATOM 8933 C C . TRP B 1 436 ? -9.734 -18.578 -6.832 1 98.5 436 TRP B C 1
ATOM 8935 O O . TRP B 1 436 ? -9.617 -19.797 -6.66 1 98.5 436 TRP B O 1
ATOM 8945 N N . VAL B 1 437 ? -10.484 -17.844 -6.055 1 98.5 437 VAL B N 1
ATOM 8946 C CA . VAL B 1 437 ? -11.289 -18.406 -4.969 1 98.5 437 VAL B CA 1
ATOM 8947 C C . VAL B 1 437 ? -12.188 -19.516 -5.508 1 98.5 437 VAL B C 1
ATOM 8949 O O . VAL B 1 437 ? -12.953 -19.297 -6.453 1 98.5 437 VAL B O 1
ATOM 8952 N N . GLY B 1 438 ? -12.008 -20.734 -4.988 1 97.88 438 GLY B N 1
ATOM 8953 C CA . GLY B 1 438 ? -12.867 -21.844 -5.375 1 97.88 438 GLY B CA 1
ATOM 8954 C C . GLY B 1 438 ? -12.273 -22.703 -6.469 1 97.88 438 GLY B C 1
ATOM 8955 O O . GLY B 1 438 ? -12.836 -23.75 -6.82 1 97.88 438 GLY B O 1
ATOM 8956 N N . SER B 1 439 ? -11.102 -22.359 -7.012 1 98 439 SER B N 1
ATOM 8957 C CA . SER B 1 439 ? -10.469 -23.141 -8.07 1 98 439 SER B CA 1
ATOM 8958 C C . SER B 1 439 ? -10.188 -24.562 -7.617 1 98 439 SER B C 1
ATOM 8960 O O . SER B 1 439 ? -10.156 -25.5 -8.438 1 98 439 SER B O 1
ATOM 8962 N N . GLN B 1 440 ? -10 -24.766 -6.328 1 97.19 440 GLN B N 1
ATOM 8963 C CA . GLN B 1 440 ? -9.633 -26.078 -5.789 1 97.19 440 GLN B CA 1
ATOM 8964 C C . GLN B 1 440 ? -10.703 -27.125 -6.109 1 97.19 440 GLN B C 1
ATOM 8966 O O . GLN B 1 440 ? -10.391 -28.297 -6.266 1 97.19 440 GLN B O 1
ATOM 8971 N N . LYS B 1 441 ? -11.938 -26.719 -6.277 1 95.94 441 LYS B N 1
ATOM 8972 C CA . LYS B 1 441 ? -13.031 -27.688 -6.469 1 95.94 441 LYS B CA 1
ATOM 8973 C C . LYS B 1 441 ? -12.961 -28.328 -7.852 1 95.94 441 LYS B C 1
ATOM 8975 O O . LYS B 1 441 ? -13.617 -29.344 -8.102 1 95.94 441 LYS B O 1
ATOM 8980 N N . TYR B 1 442 ? -12.172 -27.719 -8.656 1 97.44 442 TYR B N 1
ATOM 8981 C CA . TYR B 1 442 ? -12.07 -28.219 -10.023 1 97.44 442 TYR B CA 1
ATOM 8982 C C . TYR B 1 442 ? -10.781 -29.016 -10.219 1 97.44 442 TYR B C 1
ATOM 8984 O O . TYR B 1 442 ? -10.258 -29.094 -11.328 1 97.44 442 TYR B O 1
ATOM 8992 N N . GLY B 1 443 ? -10.203 -29.578 -9.141 1 96.19 443 GLY B N 1
ATOM 8993 C CA . GLY B 1 443 ? -9.031 -30.438 -9.219 1 96.19 443 GLY B CA 1
ATOM 8994 C C . GLY B 1 443 ? -7.836 -29.766 -9.867 1 96.19 443 GLY B C 1
ATOM 8995 O O . GLY B 1 443 ? -7.223 -30.312 -10.781 1 96.19 443 GLY B O 1
ATOM 8996 N N . THR B 1 444 ? -7.477 -28.609 -9.391 1 97.19 444 THR B N 1
ATOM 8997 C CA . THR B 1 444 ? -6.43 -27.812 -10.016 1 97.19 444 THR B CA 1
ATOM 8998 C C . THR B 1 444 ? -5.109 -27.969 -9.266 1 97.19 444 THR B C 1
ATOM 9000 O O . THR B 1 444 ? -5.082 -27.953 -8.039 1 97.19 444 THR B O 1
ATOM 9003 N N . LEU B 1 445 ? -4.043 -28.234 -9.984 1 98.31 445 LEU B N 1
ATOM 9004 C CA . LEU B 1 445 ? -2.654 -28.172 -9.539 1 98.31 445 LEU B CA 1
ATOM 9005 C C . LEU B 1 445 ? -1.992 -26.875 -10 1 98.31 445 LEU B C 1
ATOM 9007 O O . LEU B 1 445 ? -1.837 -26.641 -11.195 1 98.31 445 LEU B O 1
ATOM 9011 N N . LEU B 1 446 ? -1.659 -26.031 -9.055 1 98.19 446 LEU B N 1
ATOM 9012 C CA . LEU B 1 446 ? -1.035 -24.766 -9.406 1 98.19 446 LEU B CA 1
ATOM 9013 C C . LEU B 1 446 ? 0.472 -24.812 -9.18 1 98.19 446 LEU B C 1
ATOM 9015 O O . LEU B 1 446 ? 0.962 -25.656 -8.43 1 98.19 446 LEU B O 1
ATOM 9019 N N . TRP B 1 447 ? 1.246 -24 -9.859 1 97 447 TRP B N 1
ATOM 9020 C CA . TRP B 1 447 ? 2.666 -23.812 -9.586 1 97 447 TRP B CA 1
ATOM 9021 C C . TRP B 1 447 ? 3.033 -22.328 -9.641 1 97 447 TRP B C 1
ATOM 9023 O O . TRP B 1 447 ? 2.174 -21.484 -9.883 1 97 447 TRP B O 1
ATOM 9033 N N . ASN B 1 448 ? 4.191 -21.938 -9.32 1 95.69 448 ASN B N 1
ATOM 9034 C CA . ASN B 1 448 ? 4.555 -20.531 -9.109 1 95.69 448 ASN B CA 1
ATOM 9035 C C . ASN B 1 448 ? 5.023 -19.891 -10.406 1 95.69 448 ASN B C 1
ATOM 9037 O O . ASN B 1 448 ? 5.617 -18.797 -10.383 1 95.69 448 ASN B O 1
ATOM 9041 N N . GLY B 1 449 ? 4.711 -20.469 -11.57 1 94.69 449 GLY B N 1
ATOM 9042 C CA . GLY B 1 449 ? 4.898 -19.812 -12.852 1 94.69 449 GLY B CA 1
ATOM 9043 C C . GLY B 1 449 ? 6.328 -19.875 -13.352 1 94.69 449 GLY B C 1
ATOM 9044 O O . GLY B 1 449 ? 7.098 -20.75 -12.938 1 94.69 449 GLY B O 1
ATOM 9045 N N . ASP B 1 450 ? 6.656 -19.016 -14.367 1 94.31 450 ASP B N 1
ATOM 9046 C CA . ASP B 1 450 ? 7.953 -19 -15.039 1 94.31 450 ASP B CA 1
ATOM 9047 C C . ASP B 1 450 ? 8.984 -18.219 -14.227 1 94.31 450 ASP B C 1
ATOM 9049 O O . ASP B 1 450 ? 9.297 -17.078 -14.547 1 94.31 450 ASP B O 1
ATOM 9053 N N . ILE B 1 451 ? 9.562 -18.891 -13.273 1 94.19 451 ILE B N 1
ATOM 9054 C CA . ILE B 1 451 ? 10.469 -18.25 -12.328 1 94.19 451 ILE B CA 1
ATOM 9055 C C . ILE B 1 451 ? 11.914 -18.516 -12.742 1 94.19 451 ILE B C 1
ATOM 9057 O O . ILE B 1 451 ? 12.188 -19.406 -13.547 1 94.19 451 ILE B O 1
ATOM 9061 N N . GLN B 1 452 ? 12.836 -17.797 -12.148 1 93.81 452 GLN B N 1
ATOM 9062 C CA . GLN B 1 452 ? 14.258 -17.891 -12.469 1 93.81 452 GLN B CA 1
ATOM 9063 C C . GLN B 1 452 ? 14.914 -19.062 -11.742 1 93.81 452 GLN B C 1
ATOM 9065 O O . GLN B 1 452 ? 14.453 -19.453 -10.664 1 93.81 452 GLN B O 1
ATOM 9070 N N . SER B 1 453 ? 15.984 -19.562 -12.367 1 95.19 453 SER B N 1
ATOM 9071 C CA . SER B 1 453 ? 16.797 -20.594 -11.727 1 95.19 453 SER B CA 1
ATOM 9072 C C . SER B 1 453 ? 17.812 -19.984 -10.773 1 95.19 453 SER B C 1
ATOM 9074 O O . SER B 1 453 ? 19.016 -20.016 -11.039 1 95.19 453 SER B O 1
ATOM 9076 N N . THR B 1 454 ? 17.312 -19.469 -9.648 1 95.19 454 THR B N 1
ATOM 9077 C CA . THR B 1 454 ? 18.156 -18.797 -8.672 1 95.19 454 THR B CA 1
ATOM 9078 C C . THR B 1 454 ? 17.844 -19.281 -7.258 1 95.19 454 THR B C 1
ATOM 9080 O O . THR B 1 454 ? 16.781 -19.844 -7.02 1 95.19 454 THR B O 1
ATOM 9083 N N . TRP B 1 455 ? 18.797 -19.078 -6.387 1 96.62 455 TRP B N 1
ATOM 9084 C CA . TRP B 1 455 ? 18.594 -19.406 -4.977 1 96.62 455 TRP B CA 1
ATOM 9085 C C . TRP B 1 455 ? 17.484 -18.531 -4.379 1 96.62 455 TRP B C 1
ATOM 9087 O O . TRP B 1 455 ? 16.719 -19 -3.535 1 96.62 455 TRP B O 1
ATOM 9097 N N . GLU B 1 456 ? 17.312 -17.266 -4.824 1 93.94 456 GLU B N 1
ATOM 9098 C CA . GLU B 1 456 ? 16.25 -16.375 -4.363 1 93.94 456 GLU B CA 1
ATOM 9099 C C . GLU B 1 456 ? 14.867 -16.938 -4.719 1 93.94 456 GLU B C 1
ATOM 9101 O O . GLU B 1 456 ? 13.945 -16.875 -3.91 1 93.94 456 GLU B O 1
ATOM 9106 N N . ALA B 1 457 ? 14.812 -17.438 -5.918 1 95.38 457 ALA B N 1
ATOM 9107 C CA . ALA B 1 457 ? 13.547 -18.031 -6.336 1 95.38 457 ALA B CA 1
ATOM 9108 C C . ALA B 1 457 ? 13.211 -19.25 -5.484 1 95.38 457 ALA B C 1
ATOM 9110 O O . ALA B 1 457 ? 12.047 -19.469 -5.125 1 95.38 457 ALA B O 1
ATOM 9111 N N . LEU B 1 458 ? 14.234 -20.047 -5.219 1 97.5 458 LEU B N 1
ATOM 9112 C CA . LEU B 1 458 ? 14.023 -21.203 -4.367 1 97.5 458 LEU B CA 1
ATOM 9113 C C . LEU B 1 458 ? 13.539 -20.797 -2.982 1 97.5 458 LEU B C 1
ATOM 9115 O O . LEU B 1 458 ? 12.594 -21.375 -2.447 1 97.5 458 LEU B O 1
ATOM 9119 N N . GLN B 1 459 ? 14.203 -19.812 -2.451 1 96.5 459 GLN B N 1
ATOM 9120 C CA . GLN B 1 459 ? 13.812 -19.297 -1.143 1 96.5 459 GLN B CA 1
ATOM 9121 C C . GLN B 1 459 ? 12.359 -18.828 -1.142 1 96.5 459 GLN B C 1
ATOM 9123 O O . GLN B 1 459 ? 11.594 -19.172 -0.235 1 96.5 459 GLN B O 1
ATOM 9128 N N . SER B 1 460 ? 11.969 -18.125 -2.131 1 95.5 460 SER B N 1
ATOM 9129 C CA . SER B 1 460 ? 10.617 -17.578 -2.219 1 95.5 460 SER B CA 1
ATOM 9130 C C . SER B 1 460 ? 9.586 -18.688 -2.436 1 95.5 460 SER B C 1
ATOM 9132 O O . SER B 1 460 ? 8.438 -18.562 -2.006 1 95.5 460 SER B O 1
ATOM 9134 N N . ALA B 1 461 ? 9.977 -19.719 -3.064 1 97.25 461 ALA B N 1
ATOM 9135 C CA . ALA B 1 461 ? 9.062 -20.812 -3.416 1 97.25 461 ALA B CA 1
ATOM 9136 C C . ALA B 1 461 ? 8.469 -21.453 -2.168 1 97.25 461 ALA B C 1
ATOM 9138 O O . ALA B 1 461 ? 7.301 -21.859 -2.17 1 97.25 461 ALA B O 1
ATOM 9139 N N . VAL B 1 462 ? 9.242 -21.531 -1.107 1 98.12 462 VAL B N 1
ATOM 9140 C CA . VAL B 1 462 ? 8.758 -22.156 0.118 1 98.12 462 VAL B CA 1
ATOM 9141 C C . VAL B 1 462 ? 7.539 -21.391 0.64 1 98.12 462 VAL B C 1
ATOM 9143 O O . VAL B 1 462 ? 6.465 -21.969 0.814 1 98.12 462 VAL B O 1
ATOM 9146 N N . GLY B 1 463 ? 7.719 -20.078 0.802 1 97.5 463 GLY B N 1
ATOM 9147 C CA . GLY B 1 463 ? 6.617 -19.266 1.282 1 97.5 463 GLY B CA 1
ATOM 9148 C C . GLY B 1 463 ? 5.445 -19.219 0.323 1 97.5 463 GLY B C 1
ATOM 9149 O O . GLY B 1 463 ? 4.289 -19.156 0.75 1 97.5 463 GLY B O 1
ATOM 9150 N N . GLN B 1 464 ? 5.719 -19.297 -0.961 1 97.75 464 GLN B N 1
ATOM 9151 C CA . GLN B 1 464 ? 4.676 -19.281 -1.98 1 97.75 464 GLN B CA 1
ATOM 9152 C C . GLN B 1 464 ? 3.789 -20.516 -1.882 1 97.75 464 GLN B C 1
ATOM 9154 O O . GLN B 1 464 ? 2.562 -20.422 -1.938 1 97.75 464 GLN B O 1
ATOM 9159 N N . GLY B 1 465 ? 4.422 -21.656 -1.71 1 98.12 465 GLY B N 1
ATOM 9160 C CA . GLY B 1 465 ? 3.654 -22.875 -1.553 1 98.12 465 GLY B CA 1
ATOM 9161 C C . GLY B 1 465 ? 2.801 -22.891 -0.299 1 98.12 465 GLY B C 1
ATOM 9162 O O . GLY B 1 465 ? 1.651 -23.344 -0.329 1 98.12 465 GLY B O 1
ATOM 9163 N N . LEU B 1 466 ? 3.381 -22.375 0.768 1 98.62 466 LEU B N 1
ATOM 9164 C CA . LEU B 1 466 ? 2.666 -22.328 2.039 1 98.62 466 LEU B CA 1
ATOM 9165 C C . LEU B 1 466 ? 1.465 -21.391 1.965 1 98.62 466 LEU B C 1
ATOM 9167 O O . LEU B 1 466 ? 0.363 -21.766 2.381 1 98.62 466 LEU B O 1
ATOM 9171 N N . ASN B 1 467 ? 1.645 -20.25 1.398 1 98.69 467 ASN B N 1
ATOM 9172 C CA . ASN B 1 467 ? 0.552 -19.281 1.27 1 98.69 467 ASN B CA 1
ATOM 9173 C C . ASN B 1 467 ? -0.517 -19.781 0.3 1 98.69 467 ASN B C 1
ATOM 9175 O O . ASN B 1 467 ? -1.706 -19.516 0.494 1 98.69 467 ASN B O 1
ATOM 9179 N N . MET B 1 468 ? -0.104 -20.484 -0.732 1 98.25 468 MET B N 1
ATOM 9180 C CA . MET B 1 468 ? -1.069 -21.094 -1.648 1 98.25 468 MET B CA 1
ATOM 9181 C C . MET B 1 468 ? -1.956 -22.094 -0.922 1 98.25 468 MET B C 1
ATOM 9183 O O . MET B 1 468 ? -3.168 -22.125 -1.139 1 98.25 468 MET B O 1
ATOM 9187 N N . GLY B 1 469 ? -1.349 -22.891 -0.104 1 98.38 469 GLY B N 1
ATOM 9188 C CA . GLY B 1 469 ? -2.109 -23.828 0.706 1 98.38 469 GLY B CA 1
ATOM 9189 C C . GLY B 1 469 ? -3.098 -23.141 1.636 1 98.38 469 GLY B C 1
ATOM 9190 O O . GLY B 1 469 ? -4.254 -23.562 1.728 1 98.38 469 GLY B O 1
ATOM 9191 N N . ILE B 1 470 ? -2.645 -22.078 2.268 1 98.69 470 ILE B N 1
ATOM 9192 C CA . ILE B 1 470 ? -3.494 -21.312 3.182 1 98.69 470 ILE B CA 1
ATOM 9193 C C . ILE B 1 470 ? -4.652 -20.688 2.408 1 98.69 470 ILE B C 1
ATOM 9195 O O . ILE B 1 470 ? -5.773 -20.609 2.914 1 98.69 470 ILE B O 1
ATOM 9199 N N . ALA B 1 471 ? -4.414 -20.359 1.174 1 98.5 471 ALA B N 1
ATOM 9200 C CA . ALA B 1 471 ? -5.43 -19.734 0.338 1 98.5 471 ALA B CA 1
ATOM 9201 C C . ALA B 1 471 ? -6.41 -20.766 -0.212 1 98.5 471 ALA B C 1
ATOM 9203 O O . ALA B 1 471 ? -7.297 -20.422 -1 1 98.5 471 ALA B O 1
ATOM 9204 N N . GLY B 1 472 ? -6.262 -22.016 0.099 1 97.94 472 GLY B N 1
ATOM 9205 C CA . GLY B 1 472 ? -7.293 -23 -0.182 1 97.94 472 GLY B CA 1
ATOM 9206 C C . GLY B 1 472 ? -6.895 -23.984 -1.266 1 97.94 472 GLY B C 1
ATOM 9207 O O . GLY B 1 472 ? -7.668 -24.891 -1.613 1 97.94 472 GLY B O 1
ATOM 9208 N N . ILE B 1 473 ? -5.625 -23.891 -1.795 1 98.31 473 ILE B N 1
ATOM 9209 C CA . ILE B 1 473 ? -5.156 -24.766 -2.863 1 98.31 473 ILE B CA 1
ATOM 9210 C C . ILE B 1 473 ? -4.227 -25.828 -2.289 1 98.31 473 ILE B C 1
ATOM 9212 O O . ILE B 1 473 ? -3.035 -25.578 -2.084 1 98.31 473 ILE B O 1
ATOM 9216 N N . PRO B 1 474 ? -4.695 -26.984 -2.088 1 98.12 474 PRO B N 1
ATOM 9217 C CA . PRO B 1 474 ? -3.824 -28 -1.473 1 98.12 474 PRO B CA 1
ATOM 9218 C C . PRO B 1 474 ? -2.781 -28.547 -2.443 1 98.12 474 PRO B C 1
ATOM 9220 O O . PRO B 1 474 ? -1.743 -29.047 -2.016 1 98.12 474 PRO B O 1
ATOM 9223 N N . TRP B 1 475 ? -3.053 -28.469 -3.721 1 98.31 475 TRP B N 1
ATOM 9224 C CA . TRP B 1 475 ? -2.158 -29.062 -4.719 1 98.31 475 TRP B CA 1
ATOM 9225 C C . TRP B 1 475 ? -1.304 -27.984 -5.375 1 98.31 475 TRP B C 1
ATOM 9227 O O . TRP B 1 475 ? -1.81 -27.172 -6.156 1 98.31 475 TRP B O 1
ATOM 9237 N N . TRP B 1 476 ? -0.079 -28 -5.023 1 98 476 TRP B N 1
ATOM 9238 C CA . TRP B 1 476 ? 0.894 -27 -5.477 1 98 476 TRP B CA 1
ATOM 9239 C C . TRP B 1 476 ? 2.209 -27.672 -5.863 1 98 476 TRP B C 1
ATOM 9241 O O . TRP B 1 476 ? 2.557 -28.734 -5.328 1 98 476 TRP B O 1
ATOM 9251 N N . ASN B 1 477 ? 2.879 -27.125 -6.809 1 97.81 477 ASN B N 1
ATOM 9252 C CA . ASN B 1 477 ? 4.238 -27.547 -7.145 1 97.81 477 ASN B CA 1
ATOM 9253 C C . ASN B 1 477 ? 5.062 -26.375 -7.68 1 97.81 477 ASN B C 1
ATOM 9255 O O . ASN B 1 477 ? 4.637 -25.219 -7.594 1 97.81 477 ASN B O 1
ATOM 9259 N N . THR B 1 478 ? 6.285 -26.594 -8.008 1 97.62 478 THR B N 1
ATOM 9260 C CA . THR B 1 478 ? 7.199 -25.609 -8.586 1 97.62 478 THR B CA 1
ATOM 9261 C C . THR B 1 478 ? 8.031 -26.234 -9.703 1 97.62 478 THR B C 1
ATOM 9263 O O . THR B 1 478 ? 8.172 -27.469 -9.766 1 97.62 478 THR B O 1
ATOM 9266 N N . ASP B 1 479 ? 8.445 -25.422 -10.672 1 97 479 ASP B N 1
ATOM 9267 C CA . ASP B 1 479 ? 9.469 -25.891 -11.602 1 97 479 ASP B CA 1
ATOM 9268 C C . ASP B 1 479 ? 10.781 -26.188 -10.875 1 97 479 ASP B C 1
ATOM 9270 O O . ASP B 1 479 ? 11.508 -25.266 -10.5 1 97 479 ASP B O 1
ATOM 9274 N N . VAL B 1 480 ? 11.055 -27.453 -10.758 1 97.5 480 VAL B N 1
ATOM 9275 C CA . VAL B 1 480 ? 12.25 -27.828 -10.016 1 97.5 480 VAL B CA 1
ATOM 9276 C C . VAL B 1 480 ? 13.477 -27.172 -10.656 1 97.5 480 VAL B C 1
ATOM 9278 O O . VAL B 1 480 ? 13.688 -27.297 -11.867 1 97.5 480 VAL B O 1
ATOM 9281 N N . ALA B 1 481 ? 14.242 -26.469 -9.891 1 96.5 481 ALA B N 1
ATOM 9282 C CA . ALA B 1 481 ? 15.461 -25.75 -10.258 1 96.5 481 ALA B CA 1
ATOM 9283 C C . ALA B 1 481 ? 15.133 -24.5 -11.078 1 96.5 481 ALA B C 1
ATOM 9285 O O . ALA B 1 481 ? 16 -23.953 -11.758 1 96.5 481 ALA B O 1
ATOM 9286 N N . GLY B 1 482 ? 13.898 -24.031 -11.055 1 94.88 482 GLY B N 1
ATOM 9287 C CA . GLY B 1 482 ? 13.5 -22.844 -11.789 1 94.88 482 GLY B CA 1
ATOM 9288 C C . GLY B 1 482 ? 13.227 -23.109 -13.258 1 94.88 482 GLY B C 1
ATOM 9289 O O . GLY B 1 482 ? 13.562 -24.188 -13.766 1 94.88 482 GLY B O 1
ATOM 9290 N N . PHE B 1 483 ? 12.648 -22.125 -13.922 1 95.06 483 PHE B N 1
ATOM 9291 C CA . PHE B 1 483 ? 12.25 -22.266 -15.312 1 95.06 483 PHE B CA 1
ATOM 9292 C C . PHE B 1 483 ? 13.25 -21.578 -16.234 1 95.06 483 PHE B C 1
ATOM 9294 O O . PHE B 1 483 ? 13.727 -22.188 -17.203 1 95.06 483 PHE B O 1
ATOM 9301 N N . MET B 1 484 ? 13.586 -20.438 -15.898 1 92.62 484 MET B N 1
ATOM 9302 C CA . MET B 1 484 ? 14.359 -19.625 -16.844 1 92.62 484 MET B CA 1
ATOM 9303 C C . MET B 1 484 ? 15.828 -19.578 -16.422 1 92.62 484 MET B C 1
ATOM 9305 O O . MET B 1 484 ? 16.141 -19.594 -15.234 1 92.62 484 MET B O 1
ATOM 9309 N N . ASN B 1 485 ? 16.719 -19.578 -17.391 1 90.25 485 ASN B N 1
ATOM 9310 C CA . ASN B 1 485 ? 18.125 -19.219 -17.281 1 90.25 485 ASN B CA 1
ATOM 9311 C C . ASN B 1 485 ? 18.891 -20.234 -16.438 1 90.25 485 ASN B C 1
ATOM 9313 O O . ASN B 1 485 ? 19.797 -19.875 -15.695 1 90.25 485 ASN B O 1
ATOM 9317 N N . GLY B 1 486 ? 18.516 -21.453 -16.453 1 92.75 486 GLY B N 1
ATOM 9318 C CA . GLY B 1 486 ? 19.297 -22.516 -15.82 1 92.75 486 GLY B CA 1
ATOM 9319 C C . GLY B 1 486 ? 20.281 -23.172 -16.766 1 92.75 486 GLY B C 1
ATOM 9320 O O . GLY B 1 486 ? 19.891 -23.781 -17.766 1 92.75 486 GLY B O 1
ATOM 9321 N N . ASP B 1 487 ? 21.578 -22.969 -16.469 1 94.38 487 ASP B N 1
ATOM 9322 C CA . ASP B 1 487 ? 22.625 -23.578 -17.281 1 94.38 487 ASP B CA 1
ATOM 9323 C C . ASP B 1 487 ? 23.125 -24.875 -16.641 1 94.38 487 ASP B C 1
ATOM 9325 O O . ASP B 1 487 ? 23.938 -24.859 -15.711 1 94.38 487 ASP B O 1
ATOM 9329 N N . MET B 1 488 ? 22.812 -26.016 -17.203 1 92.5 488 MET B N 1
ATOM 9330 C CA . MET B 1 488 ? 23.016 -27.344 -16.641 1 92.5 488 MET B CA 1
ATOM 9331 C C . MET B 1 488 ? 24.5 -27.688 -16.578 1 92.5 488 MET B C 1
ATOM 9333 O O . MET B 1 488 ? 24.891 -28.625 -15.875 1 92.5 488 MET B O 1
ATOM 9337 N N . THR B 1 489 ? 25.312 -26.922 -17.266 1 93.69 489 THR B N 1
ATOM 9338 C CA . THR B 1 489 ? 26.734 -27.234 -17.344 1 93.69 489 THR B CA 1
ATOM 9339 C C . THR B 1 489 ? 27.5 -26.609 -16.188 1 93.69 489 THR B C 1
ATOM 9341 O O . THR B 1 489 ? 28.688 -26.891 -15.992 1 93.69 489 THR B O 1
ATOM 9344 N N . THR B 1 490 ? 26.844 -25.781 -15.43 1 96 490 THR B N 1
ATOM 9345 C CA . THR B 1 490 ? 27.531 -25.031 -14.398 1 96 490 THR B CA 1
ATOM 9346 C C . THR B 1 490 ? 27.375 -25.703 -13.039 1 96 490 THR B C 1
ATOM 9348 O O . THR B 1 490 ? 26.344 -26.328 -12.758 1 96 490 THR B O 1
ATOM 9351 N N . ASP B 1 491 ? 28.375 -25.516 -12.18 1 96.44 491 ASP B N 1
ATOM 9352 C CA . ASP B 1 491 ? 28.312 -26.016 -10.812 1 96.44 491 ASP B CA 1
ATOM 9353 C C . ASP B 1 491 ? 27.219 -25.312 -10.016 1 96.44 491 ASP B C 1
ATOM 9355 O O . ASP B 1 491 ? 26.594 -25.922 -9.141 1 96.44 491 ASP B O 1
ATOM 9359 N N . TYR B 1 492 ? 27 -24.094 -10.344 1 96.5 492 TYR B N 1
ATOM 9360 C CA . TYR B 1 492 ? 25.938 -23.328 -9.711 1 96.5 492 TYR B CA 1
ATOM 9361 C C . TYR B 1 492 ? 24.594 -24.016 -9.891 1 96.5 492 TYR B C 1
ATOM 9363 O O . TYR B 1 492 ? 23.875 -24.266 -8.914 1 96.5 492 TYR B O 1
ATOM 9371 N N . PHE B 1 493 ? 24.297 -24.328 -11.094 1 97 493 PHE B N 1
ATOM 9372 C CA . PHE B 1 493 ? 23 -24.922 -11.406 1 97 493 PHE B CA 1
ATOM 9373 C C . PHE B 1 493 ? 22.906 -26.328 -10.844 1 97 493 PHE B C 1
ATOM 9375 O O . PHE B 1 493 ? 21.844 -26.734 -10.359 1 97 493 PHE B O 1
ATOM 9382 N N . LYS B 1 494 ? 23.953 -27.094 -10.93 1 97.5 494 LYS B N 1
ATOM 9383 C CA . LYS B 1 494 ? 23.938 -28.469 -10.453 1 97.5 494 LYS B CA 1
ATOM 9384 C C . LYS B 1 494 ? 23.578 -28.547 -8.969 1 97.5 494 LYS B C 1
ATOM 9386 O O . LYS B 1 494 ? 22.703 -29.328 -8.578 1 97.5 494 LYS B O 1
ATOM 9391 N N . GLU B 1 495 ? 24.188 -27.688 -8.195 1 98.06 495 GLU B N 1
ATOM 9392 C CA . GLU B 1 495 ? 23.844 -27.672 -6.773 1 98.06 495 GLU B CA 1
ATOM 9393 C C . GLU B 1 495 ? 22.406 -27.203 -6.559 1 98.06 495 GLU B C 1
ATOM 9395 O O . GLU B 1 495 ? 21.688 -27.766 -5.738 1 98.06 495 GLU B O 1
ATOM 9400 N N . LEU B 1 496 ? 22.031 -26.172 -7.273 1 97.94 496 LEU B N 1
ATOM 9401 C CA . LEU B 1 496 ? 20.672 -25.641 -7.18 1 97.94 496 LEU B CA 1
ATOM 9402 C C . LEU B 1 496 ? 19.641 -26.719 -7.504 1 97.94 496 LEU B C 1
ATOM 9404 O O . LEU B 1 496 ? 18.641 -26.875 -6.797 1 97.94 496 LEU B O 1
ATOM 9408 N N . ALA B 1 497 ? 19.922 -27.469 -8.562 1 97.94 497 ALA B N 1
ATOM 9409 C CA . ALA B 1 497 ? 19.016 -28.531 -9.008 1 97.94 497 ALA B CA 1
ATOM 9410 C C . ALA B 1 497 ? 18.891 -29.625 -7.953 1 97.94 497 ALA B C 1
ATOM 9412 O O . ALA B 1 497 ? 17.797 -30.125 -7.695 1 97.94 497 ALA B O 1
ATOM 9413 N N . GLN B 1 498 ? 20.031 -30 -7.402 1 98.19 498 GLN B N 1
ATOM 9414 C CA . GLN B 1 498 ? 20.016 -31.031 -6.371 1 98.19 498 GLN B CA 1
ATOM 9415 C C . GLN B 1 498 ? 19.203 -30.594 -5.156 1 98.19 498 GLN B C 1
ATOM 9417 O O . GLN B 1 498 ? 18.328 -31.328 -4.691 1 98.19 498 GLN B O 1
ATOM 9422 N N . ARG B 1 499 ? 19.453 -29.375 -4.684 1 98.69 499 ARG B N 1
ATOM 9423 C CA . ARG B 1 499 ? 18.781 -28.875 -3.488 1 98.69 499 ARG B CA 1
ATOM 9424 C C . ARG B 1 499 ? 17.312 -28.625 -3.744 1 98.69 499 ARG B C 1
ATOM 9426 O O . ARG B 1 499 ? 16.469 -28.906 -2.883 1 98.69 499 ARG B O 1
ATOM 9433 N N . TRP B 1 500 ? 17 -28.125 -4.914 1 98.62 500 TRP B N 1
ATOM 9434 C CA . TRP B 1 500 ? 15.602 -27.875 -5.262 1 98.62 500 TRP B CA 1
ATOM 9435 C C . TRP B 1 500 ? 14.828 -29.188 -5.367 1 98.62 500 TRP B C 1
ATOM 9437 O O . TRP B 1 500 ? 13.672 -29.266 -4.969 1 98.62 500 TRP B O 1
ATOM 9447 N N . PHE B 1 501 ? 15.453 -30.203 -5.918 1 98.62 501 PHE B N 1
ATOM 9448 C CA . PHE B 1 501 ? 14.828 -31.516 -6.016 1 98.62 501 PHE B CA 1
ATOM 9449 C C . PHE B 1 501 ? 14.539 -32.062 -4.629 1 98.62 501 PHE B C 1
ATOM 9451 O O . PHE B 1 501 ? 13.469 -32.625 -4.391 1 98.62 501 PHE B O 1
ATOM 9458 N N . GLU B 1 502 ? 15.508 -31.891 -3.727 1 98.62 502 GLU B N 1
ATOM 9459 C CA . GLU B 1 502 ? 15.336 -32.344 -2.35 1 98.62 502 GLU B CA 1
ATOM 9460 C C . GLU B 1 502 ? 14.141 -31.672 -1.691 1 98.62 502 GLU B C 1
ATOM 9462 O O . GLU B 1 502 ? 13.391 -32.281 -0.943 1 98.62 502 GLU B O 1
ATOM 9467 N N . PHE B 1 503 ? 13.977 -30.406 -1.911 1 98.38 503 PHE B N 1
ATOM 9468 C CA . PHE B 1 503 ? 12.805 -29.656 -1.461 1 98.38 503 PHE B CA 1
ATOM 9469 C C . PHE B 1 503 ? 11.539 -30.188 -2.127 1 98.38 503 PHE B C 1
ATOM 9471 O O . PHE B 1 503 ? 10.539 -30.438 -1.457 1 98.38 503 PHE B O 1
ATOM 9478 N N . ALA B 1 504 ? 11.555 -30.484 -3.422 1 98.62 504 ALA B N 1
ATOM 9479 C CA . ALA B 1 504 ? 10.391 -30.766 -4.258 1 98.62 504 ALA B CA 1
ATOM 9480 C C . ALA B 1 504 ? 9.789 -32.125 -3.91 1 98.62 504 ALA B C 1
ATOM 9482 O O . ALA B 1 504 ? 8.586 -32.344 -4.078 1 98.62 504 ALA B O 1
ATOM 9483 N N . ILE B 1 505 ? 10.539 -33.094 -3.471 1 98.12 505 ILE B N 1
ATOM 9484 C CA . ILE B 1 505 ? 9.984 -34.406 -3.184 1 98.12 505 ILE B CA 1
ATOM 9485 C C . ILE B 1 505 ? 9.047 -34.344 -1.978 1 98.12 505 ILE B C 1
ATOM 9487 O O . ILE B 1 505 ? 8.289 -35.281 -1.706 1 98.12 505 ILE B O 1
ATOM 9491 N N . PHE B 1 506 ? 9.164 -33.156 -1.229 1 98.5 506 PHE B N 1
ATOM 9492 C CA . PHE B 1 506 ? 8.258 -32.906 -0.113 1 98.5 506 PHE B CA 1
ATOM 9493 C C . PHE B 1 506 ? 7.266 -31.797 -0.448 1 98.5 506 PHE B C 1
ATOM 9495 O O . PHE B 1 506 ? 6.914 -30.984 0.415 1 98.5 506 PHE B O 1
ATOM 9502 N N . THR B 1 507 ? 6.918 -31.609 -1.654 1 98.5 507 THR B N 1
ATOM 9503 C CA . THR B 1 507 ? 5.785 -30.828 -2.139 1 98.5 507 THR B CA 1
ATOM 9504 C C . THR B 1 507 ? 4.688 -31.734 -2.666 1 98.5 507 THR B C 1
ATOM 9506 O O . THR B 1 507 ? 4.895 -32.938 -2.822 1 98.5 507 THR B O 1
ATOM 9509 N N . PRO B 1 508 ? 3.477 -31.203 -2.916 1 98.31 508 PRO B N 1
ATOM 9510 C CA . PRO B 1 508 ? 2.371 -32.094 -3.285 1 98.31 508 PRO B CA 1
ATOM 9511 C C . PRO B 1 508 ? 2.639 -32.875 -4.574 1 98.31 508 PRO B C 1
ATOM 9513 O O . PRO B 1 508 ? 2.334 -34.062 -4.656 1 98.31 508 PRO B O 1
ATOM 9516 N N . ILE B 1 509 ? 3.227 -32.219 -5.543 1 98.5 509 ILE B N 1
ATOM 9517 C CA . ILE B 1 509 ? 3.549 -32.875 -6.805 1 98.5 509 ILE B CA 1
ATOM 9518 C C . ILE B 1 509 ? 5.012 -32.594 -7.164 1 98.5 509 ILE B C 1
ATOM 9520 O O . ILE B 1 509 ? 5.496 -31.484 -7.027 1 98.5 509 ILE B O 1
ATOM 9524 N N . LEU B 1 510 ? 5.734 -33.656 -7.535 1 98.56 510 LEU B N 1
ATOM 9525 C CA . LEU B 1 510 ? 7.113 -33.562 -8 1 98.56 510 LEU B CA 1
ATOM 9526 C C . LEU B 1 510 ? 7.168 -33.5 -9.523 1 98.56 510 LEU B C 1
ATOM 9528 O O . LEU B 1 510 ? 6.836 -34.469 -10.211 1 98.56 510 LEU B O 1
ATOM 9532 N N . ARG B 1 511 ? 7.59 -32.344 -10 1 98.31 511 ARG B N 1
ATOM 9533 C CA . ARG B 1 511 ? 7.602 -32.156 -11.445 1 98.31 511 ARG B CA 1
ATOM 9534 C C . ARG B 1 511 ? 8.891 -31.5 -11.906 1 98.31 511 ARG B C 1
ATOM 9536 O O . ARG B 1 511 ? 9.242 -30.406 -11.422 1 98.31 511 ARG B O 1
ATOM 9543 N N . LEU B 1 512 ? 9.609 -32.188 -12.805 1 97.94 512 LEU B N 1
ATOM 9544 C CA . LEU B 1 512 ? 10.75 -31.578 -13.469 1 97.94 512 LEU B CA 1
ATOM 9545 C C . LEU B 1 512 ? 10.312 -30.75 -14.672 1 97.94 512 LEU B C 1
ATOM 9547 O O . LEU B 1 512 ? 9.508 -31.219 -15.484 1 97.94 512 LEU B O 1
ATOM 9551 N N . HIS B 1 513 ? 10.727 -29.562 -14.734 1 97.06 513 HIS B N 1
ATOM 9552 C CA . HIS B 1 513 ? 10.398 -28.672 -15.836 1 97.06 513 HIS B CA 1
ATOM 9553 C C . HIS B 1 513 ? 11.375 -27.5 -15.914 1 97.06 513 HIS B C 1
ATOM 9555 O O . HIS B 1 513 ? 11.961 -27.109 -14.906 1 97.06 513 HIS B O 1
ATOM 9561 N N . GLY B 1 514 ? 11.578 -27 -17.156 1 95.06 514 GLY B N 1
ATOM 9562 C CA . GLY B 1 514 ? 12.406 -25.812 -17.281 1 95.06 514 GLY B CA 1
ATOM 9563 C C . GLY B 1 514 ? 12.758 -25.5 -18.734 1 95.06 514 GLY B C 1
ATOM 9564 O O . GLY B 1 514 ? 12.703 -26.375 -19.594 1 95.06 514 GLY B O 1
ATOM 9565 N N . ASP B 1 515 ? 13.008 -24.25 -18.984 1 94.38 515 ASP B N 1
ATOM 9566 C CA . ASP B 1 515 ? 13.648 -23.797 -20.203 1 94.38 515 ASP B CA 1
ATOM 9567 C C . ASP B 1 515 ? 15.156 -23.641 -20.016 1 94.38 515 ASP B C 1
ATOM 9569 O O . ASP B 1 515 ? 15.656 -22.547 -19.781 1 94.38 515 ASP B O 1
ATOM 9573 N N . ARG B 1 516 ? 15.898 -24.781 -20.234 1 94.94 516 ARG B N 1
ATOM 9574 C CA . ARG B 1 516 ? 17.281 -24.922 -19.766 1 94.94 516 ARG B CA 1
ATOM 9575 C C . ARG B 1 516 ? 18.25 -24.438 -20.844 1 94.94 516 ARG B C 1
ATOM 9577 O O . ARG B 1 516 ? 17.969 -24.5 -22.031 1 94.94 516 ARG B O 1
ATOM 9584 N N . GLU B 1 517 ? 19.297 -23.922 -20.297 1 92.56 517 GLU B N 1
ATOM 9585 C CA . GLU B 1 517 ? 20.453 -23.578 -21.125 1 92.56 517 GLU B CA 1
ATOM 9586 C C . GLU B 1 517 ? 21.453 -24.719 -21.172 1 92.56 517 GLU B C 1
ATOM 9588 O O . GLU B 1 517 ? 21.5 -25.562 -20.266 1 92.56 517 GLU B O 1
ATOM 9593 N N . PRO B 1 518 ? 22.344 -24.719 -22.312 1 91.94 518 PRO B N 1
ATOM 9594 C CA . PRO B 1 518 ? 22.438 -23.781 -23.422 1 91.94 518 PRO B CA 1
ATOM 9595 C C . PRO B 1 518 ? 21.297 -23.953 -24.438 1 91.94 518 PRO B C 1
ATOM 9597 O O . PRO B 1 518 ? 20.812 -25.062 -24.625 1 91.94 518 PRO B O 1
ATOM 9600 N N . MET B 1 519 ? 21 -22.938 -24.969 1 87.62 519 MET B N 1
ATOM 9601 C CA . MET B 1 519 ? 20 -22.906 -26.031 1 87.62 519 MET B CA 1
ATOM 9602 C C . MET B 1 519 ? 20.641 -23.125 -27.406 1 87.62 519 MET B C 1
ATOM 9604 O O . MET B 1 519 ? 20.75 -22.188 -28.203 1 87.62 519 MET B O 1
ATOM 9608 N N . ASN B 1 520 ? 21.031 -24.312 -27.688 1 88.75 520 ASN B N 1
ATOM 9609 C CA . ASN B 1 520 ? 21.781 -24.594 -28.906 1 88.75 520 ASN B CA 1
ATOM 9610 C C . ASN B 1 520 ? 21.172 -25.734 -29.703 1 88.75 520 ASN B C 1
ATOM 9612 O O . ASN B 1 520 ? 21.844 -26.375 -30.5 1 88.75 520 ASN B O 1
ATOM 9616 N N . ILE B 1 521 ? 19.953 -26.047 -29.453 1 90.19 521 ILE B N 1
ATOM 9617 C CA . ILE B 1 521 ? 19.219 -27.047 -30.219 1 90.19 521 ILE B CA 1
ATOM 9618 C C . ILE B 1 521 ? 18.469 -26.375 -31.375 1 90.19 521 ILE B C 1
ATOM 9620 O O . ILE B 1 521 ? 17.562 -25.562 -31.141 1 90.19 521 ILE B O 1
ATOM 9624 N N . PRO B 1 522 ? 18.812 -26.719 -32.531 1 90.81 522 PRO B N 1
ATOM 9625 C CA . PRO B 1 522 ? 18.188 -26.031 -33.688 1 90.81 522 PRO B CA 1
ATOM 9626 C C . PRO B 1 522 ? 16.719 -26.375 -33.844 1 90.81 522 PRO B C 1
ATOM 9628 O O . PRO B 1 522 ? 16.281 -27.484 -33.5 1 90.81 522 PRO B O 1
ATOM 9631 N N . ALA B 1 523 ? 15.953 -25.469 -34.406 1 90.81 523 ALA B N 1
ATOM 9632 C CA . ALA B 1 523 ? 14.562 -25.719 -34.75 1 90.81 523 ALA B CA 1
ATOM 9633 C C . ALA B 1 523 ? 14.438 -26.844 -35.781 1 90.81 523 ALA B C 1
ATOM 9635 O O . ALA B 1 523 ? 15.383 -27.094 -36.562 1 90.81 523 ALA B O 1
ATOM 9636 N N . LEU B 1 524 ? 13.297 -27.5 -35.781 1 92 524 LEU B N 1
ATOM 9637 C CA . LEU B 1 524 ? 13.062 -28.594 -36.719 1 92 524 LEU B CA 1
ATOM 9638 C C . LEU B 1 524 ? 12.789 -28.047 -38.125 1 92 524 LEU B C 1
ATOM 9640 O O . LEU B 1 524 ? 13.102 -28.719 -39.094 1 92 524 LEU B O 1
ATOM 9644 N N . ASP B 1 525 ? 12.109 -26.953 -38.156 1 91.19 525 ASP B N 1
ATOM 9645 C CA . ASP B 1 525 ? 11.688 -26.328 -39.406 1 91.19 525 ASP B CA 1
ATOM 9646 C C . ASP B 1 525 ? 11.695 -24.812 -39.312 1 91.19 525 ASP B C 1
ATOM 9648 O O . ASP B 1 525 ? 10.883 -24.234 -38.594 1 91.19 525 ASP B O 1
ATOM 9652 N N . THR B 1 526 ? 12.547 -24.203 -40.094 1 87.69 526 THR B N 1
ATOM 9653 C CA . THR B 1 526 ? 12.664 -22.75 -40.031 1 87.69 526 THR B CA 1
ATOM 9654 C C . THR B 1 526 ? 11.938 -22.109 -41.219 1 87.69 526 THR B C 1
ATOM 9656 O O . THR B 1 526 ? 12.008 -20.891 -41.406 1 87.69 526 THR B O 1
ATOM 9659 N N . THR B 1 527 ? 11.273 -22.953 -41.969 1 87.06 527 THR B N 1
ATOM 9660 C CA . THR B 1 527 ? 10.586 -22.438 -43.125 1 87.06 527 THR B CA 1
ATOM 9661 C C . THR B 1 527 ? 9.195 -21.938 -42.781 1 87.06 527 THR B C 1
ATOM 9663 O O . THR B 1 527 ? 8.547 -21.25 -43.562 1 87.06 527 THR B O 1
ATOM 9666 N N . LYS B 1 528 ? 8.719 -22.297 -41.625 1 86.56 528 LYS B N 1
ATOM 9667 C CA . LYS B 1 528 ? 7.438 -21.844 -41.094 1 86.56 528 LYS B CA 1
ATOM 9668 C C . LYS B 1 528 ? 7.637 -20.844 -39.969 1 86.56 528 LYS B C 1
ATOM 9670 O O . LYS B 1 528 ? 8.719 -20.781 -39.375 1 86.56 528 LYS B O 1
ATOM 9675 N N . ASP B 1 529 ? 6.59 -20.016 -39.75 1 83.31 529 ASP B N 1
ATOM 9676 C CA . ASP B 1 529 ? 6.648 -19.062 -38.656 1 83.31 529 ASP B CA 1
ATOM 9677 C C . ASP B 1 529 ? 5.645 -19.422 -37.562 1 83.31 529 ASP B C 1
ATOM 9679 O O . ASP B 1 529 ? 5.164 -18.547 -36.844 1 83.31 529 ASP B O 1
ATOM 9683 N N . TRP B 1 530 ? 5.223 -20.688 -37.594 1 84.38 530 TRP B N 1
ATOM 9684 C CA . TRP B 1 530 ? 4.223 -21.141 -36.656 1 84.38 530 TRP B CA 1
ATOM 9685 C C . TRP B 1 530 ? 4.445 -22.609 -36.281 1 84.38 530 TRP B C 1
ATOM 9687 O O . TRP B 1 530 ? 5.16 -23.328 -37 1 84.38 530 TRP B O 1
ATOM 9697 N N . GLY B 1 531 ? 3.896 -22.953 -35.156 1 82.81 531 GLY B N 1
ATOM 9698 C CA . GLY B 1 531 ? 3.84 -24.359 -34.781 1 82.81 531 GLY B CA 1
ATOM 9699 C C . GLY B 1 531 ? 5.105 -24.859 -34.125 1 82.81 531 GLY B C 1
ATOM 9700 O O . GLY B 1 531 ? 6.023 -24.078 -33.844 1 82.81 531 GLY B O 1
ATOM 9701 N N . GLY B 1 532 ? 5.133 -26.172 -33.812 1 84 532 GLY B N 1
ATOM 9702 C CA . GLY B 1 532 ? 6.156 -26.781 -32.969 1 84 532 GLY B CA 1
ATOM 9703 C C . GLY B 1 532 ? 7.488 -26.938 -33.688 1 84 532 GLY B C 1
ATOM 9704 O O . GLY B 1 532 ? 8.531 -27.016 -33.031 1 84 532 GLY B O 1
ATOM 9705 N N . GLY B 1 533 ? 7.496 -26.875 -35 1 85.12 533 GLY B N 1
ATOM 9706 C CA . GLY B 1 533 ? 8.742 -27.031 -35.719 1 85.12 533 GLY B CA 1
ATOM 9707 C C . GLY B 1 533 ? 9.586 -25.766 -35.75 1 85.12 533 GLY B C 1
ATOM 9708 O O . GLY B 1 533 ? 10.805 -25.844 -35.906 1 85.12 533 GLY B O 1
ATOM 9709 N N . TYR B 1 534 ? 8.961 -24.688 -35.531 1 87.25 534 TYR B N 1
ATOM 9710 C CA . TYR B 1 534 ? 9.602 -23.391 -35.688 1 87.25 534 TYR B CA 1
ATOM 9711 C C . TYR B 1 534 ? 10.195 -22.922 -34.344 1 87.25 534 TYR B C 1
ATOM 9713 O O . TYR B 1 534 ? 11.242 -22.281 -34.344 1 87.25 534 TYR B O 1
ATOM 9721 N N . LEU B 1 535 ? 9.75 -23.266 -33.281 1 86.31 535 LEU B N 1
ATOM 9722 C CA . LEU B 1 535 ? 10.109 -22.703 -31.969 1 86.31 535 LEU B CA 1
ATOM 9723 C C . LEU B 1 535 ? 11.297 -23.453 -31.359 1 86.31 535 LEU B C 1
ATOM 9725 O O . LEU B 1 535 ? 11.414 -24.656 -31.531 1 86.31 535 LEU B O 1
ATOM 9729 N N . HIS B 1 536 ? 12.094 -22.672 -30.719 1 86.56 536 HIS B N 1
ATOM 9730 C CA . HIS B 1 536 ? 13.227 -23.266 -30 1 86.56 536 HIS B CA 1
ATOM 9731 C C . HIS B 1 536 ? 12.758 -24.141 -28.859 1 86.56 536 HIS B C 1
ATOM 9733 O O . HIS B 1 536 ? 11.602 -24.062 -28.438 1 86.56 536 HIS B O 1
ATOM 9739 N N . THR B 1 537 ? 13.586 -25.078 -28.438 1 91.81 537 THR B N 1
ATOM 9740 C CA . THR B 1 537 ? 13.344 -25.875 -27.234 1 91.81 537 THR B CA 1
ATOM 9741 C C . THR B 1 537 ? 14.531 -25.781 -26.281 1 91.81 537 THR B C 1
ATOM 9743 O O . THR B 1 537 ? 15.664 -25.578 -26.719 1 91.81 537 THR B O 1
ATOM 9746 N N . GLY B 1 538 ? 14.336 -25.812 -25.094 1 91.69 538 GLY B N 1
ATOM 9747 C CA . GLY B 1 538 ? 15.391 -25.781 -24.094 1 91.69 538 GLY B CA 1
ATOM 9748 C C . GLY B 1 538 ? 16.156 -27.094 -24.016 1 91.69 538 GLY B C 1
ATOM 9749 O O . GLY B 1 538 ? 15.742 -28.109 -24.578 1 91.69 538 GLY B O 1
ATOM 9750 N N . ALA B 1 539 ? 17.328 -27.016 -23.281 1 93.69 539 ALA B N 1
ATOM 9751 C CA . ALA B 1 539 ? 18.109 -28.219 -22.984 1 93.69 539 ALA B CA 1
ATOM 9752 C C . ALA B 1 539 ? 17.312 -29.203 -22.156 1 93.69 539 ALA B C 1
ATOM 9754 O O . ALA B 1 539 ? 16.25 -28.859 -21.625 1 93.69 539 ALA B O 1
ATOM 9755 N N . PRO B 1 540 ? 17.75 -30.531 -22.125 1 93.69 540 PRO B N 1
ATOM 9756 C CA . PRO B 1 540 ? 17 -31.562 -21.391 1 93.69 540 PRO B CA 1
ATOM 9757 C C . PRO B 1 540 ? 16.859 -31.234 -19.906 1 93.69 540 PRO B C 1
ATOM 9759 O O . PRO B 1 540 ? 17.75 -30.609 -19.312 1 93.69 540 PRO B O 1
ATOM 9762 N N . THR B 1 541 ? 15.789 -31.656 -19.297 1 95.44 541 THR B N 1
ATOM 9763 C CA . THR B 1 541 ? 15.508 -31.469 -17.875 1 95.44 541 THR B CA 1
ATOM 9764 C C . THR B 1 541 ? 15.422 -32.812 -17.156 1 95.44 541 THR B C 1
ATOM 9766 O O . THR B 1 541 ? 15.109 -32.875 -15.969 1 95.44 541 THR B O 1
ATOM 9769 N N . GLU B 1 542 ? 15.625 -33.938 -17.891 1 97.06 542 GLU B N 1
ATOM 9770 C CA . GLU B 1 542 ? 15.477 -35.281 -17.328 1 97.06 542 GLU B CA 1
ATOM 9771 C C . GLU B 1 542 ? 16.5 -35.531 -16.234 1 97.06 542 GLU B C 1
ATOM 9773 O O . GLU B 1 542 ? 17.547 -34.875 -16.172 1 97.06 542 GLU B O 1
ATOM 9778 N N . MET B 1 543 ? 16.281 -36.469 -15.391 1 96.88 543 MET B N 1
ATOM 9779 C CA . MET B 1 543 ? 17.078 -36.719 -14.195 1 96.88 543 MET B CA 1
ATOM 9780 C C . MET B 1 543 ? 18.547 -36.938 -14.547 1 96.88 543 MET B C 1
ATOM 9782 O O . MET B 1 543 ? 19.438 -36.625 -13.758 1 96.88 543 MET B O 1
ATOM 9786 N N . TRP B 1 544 ? 18.797 -37.438 -15.711 1 96.44 544 TRP B N 1
ATOM 9787 C CA . TRP B 1 544 ? 20.156 -37.812 -16.094 1 96.44 544 TRP B CA 1
ATOM 9788 C C . TRP B 1 544 ? 20.828 -36.656 -16.844 1 96.44 544 TRP B C 1
ATOM 9790 O O . TRP B 1 544 ? 21.984 -36.75 -17.234 1 96.44 544 TRP B O 1
ATOM 9800 N N . ALA B 1 545 ? 20.094 -35.562 -17.031 1 93.19 545 ALA B N 1
ATOM 9801 C CA . ALA B 1 545 ? 20.547 -34.5 -17.922 1 93.19 545 ALA B CA 1
ATOM 9802 C C . ALA B 1 545 ? 21.766 -33.781 -17.359 1 93.19 545 ALA B C 1
ATOM 9804 O O . ALA B 1 545 ? 22.609 -33.281 -18.109 1 93.19 545 ALA B O 1
ATOM 9805 N N . CYS B 1 546 ? 21.906 -33.719 -16.031 1 91.62 546 CYS B N 1
ATOM 9806 C CA . CYS B 1 546 ? 22.953 -32.906 -15.406 1 91.62 546 CYS B CA 1
ATOM 9807 C C . CYS B 1 546 ? 24.156 -33.75 -15.023 1 91.62 546 CYS B C 1
ATOM 9809 O O . CYS B 1 546 ? 25.016 -33.312 -14.266 1 91.62 546 CYS B O 1
ATOM 9811 N N . GLY B 1 547 ? 24.188 -34.969 -15.422 1 93.81 547 GLY B N 1
ATOM 9812 C CA . GLY B 1 547 ? 25.328 -35.812 -15.133 1 93.81 547 GLY B CA 1
ATOM 9813 C C . GLY B 1 547 ? 25.078 -36.812 -14.016 1 93.81 547 GLY B C 1
ATOM 9814 O O . GLY B 1 547 ? 24.031 -36.75 -13.359 1 93.81 547 GLY B O 1
ATOM 9815 N N . ASP B 1 548 ? 26.062 -37.625 -13.75 1 95.88 548 ASP B N 1
ATOM 9816 C CA . ASP B 1 548 ? 25.891 -38.812 -12.891 1 95.88 548 ASP B CA 1
ATOM 9817 C C . ASP B 1 548 ? 25.75 -38.375 -11.422 1 95.88 548 ASP B C 1
ATOM 9819 O O . ASP B 1 548 ? 24.969 -38.969 -10.68 1 95.88 548 ASP B O 1
ATOM 9823 N N . GLU B 1 549 ? 26.484 -37.469 -11.062 1 95.44 549 GLU B N 1
ATOM 9824 C CA . GLU B 1 549 ? 26.438 -37.031 -9.664 1 95.44 549 GLU B CA 1
ATOM 9825 C C . GLU B 1 549 ? 25.047 -36.5 -9.297 1 95.44 549 GLU B C 1
ATOM 9827 O O . GLU B 1 549 ? 24.469 -36.938 -8.289 1 95.44 549 GLU B O 1
ATOM 9832 N N . VAL B 1 550 ? 24.562 -35.625 -10.109 1 97.19 550 VAL B N 1
ATOM 9833 C CA . VAL B 1 550 ? 23.234 -35.062 -9.883 1 97.19 550 VAL B CA 1
ATOM 9834 C C . VAL B 1 550 ? 22.172 -36.156 -10.016 1 97.19 550 VAL B C 1
ATOM 9836 O O . VAL B 1 550 ? 21.25 -36.219 -9.203 1 97.19 550 VAL B O 1
ATOM 9839 N N . PHE B 1 551 ? 22.375 -37 -10.984 1 97.81 551 PHE B N 1
ATOM 9840 C CA . PHE B 1 551 ? 21.453 -38.094 -11.211 1 97.81 551 PHE B CA 1
ATOM 9841 C C . PHE B 1 551 ? 21.359 -39 -9.969 1 97.81 551 PHE B C 1
ATOM 9843 O O . PHE B 1 551 ? 20.266 -39.375 -9.555 1 97.81 551 PHE B O 1
ATOM 9850 N N . ASN B 1 552 ? 22.469 -39.312 -9.406 1 97.5 552 ASN B N 1
ATOM 9851 C CA . ASN B 1 552 ? 22.5 -40.188 -8.242 1 97.5 552 ASN B CA 1
ATOM 9852 C C . ASN B 1 552 ? 21.781 -39.562 -7.047 1 97.5 552 ASN B C 1
ATOM 9854 O O . ASN B 1 552 ? 21.062 -40.25 -6.32 1 97.5 552 ASN B O 1
ATOM 9858 N N . VAL B 1 553 ? 22.016 -38.312 -6.848 1 97.56 553 VAL B N 1
ATOM 9859 C CA . VAL B 1 553 ? 21.328 -37.594 -5.77 1 97.56 553 VAL B CA 1
ATOM 9860 C C . VAL B 1 553 ? 19.828 -37.625 -6.008 1 97.56 553 VAL B C 1
ATOM 9862 O O . VAL B 1 553 ? 19.047 -37.906 -5.098 1 97.56 553 VAL B O 1
ATOM 9865 N N . MET B 1 554 ? 19.359 -37.312 -7.23 1 98.19 554 MET B N 1
ATOM 9866 C CA . MET B 1 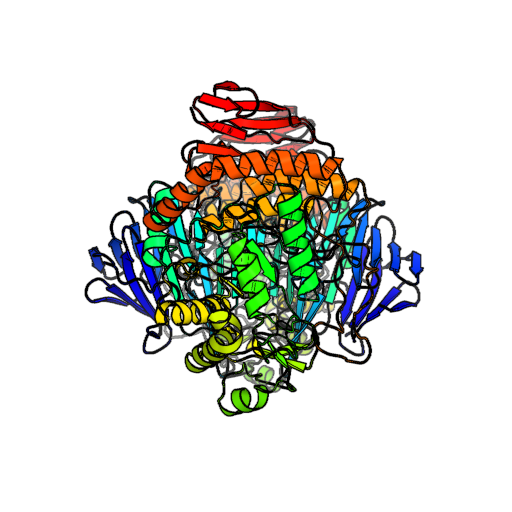554 ? 17.938 -37.281 -7.566 1 98.19 554 MET B CA 1
ATOM 9867 C C . MET B 1 554 ? 17.312 -38.688 -7.406 1 98.19 554 MET B C 1
ATOM 9869 O O . MET B 1 554 ? 16.203 -38.781 -6.906 1 98.19 554 MET B O 1
ATOM 9873 N N . LYS B 1 555 ? 18.062 -39.656 -7.855 1 98 555 LYS B N 1
ATOM 9874 C CA . LYS B 1 555 ? 17.547 -41.031 -7.781 1 98 555 LYS B CA 1
ATOM 9875 C C . LYS B 1 555 ? 17.297 -41.438 -6.332 1 98 555 LYS B C 1
ATOM 9877 O O . LYS B 1 555 ? 16.25 -42 -6.008 1 98 555 LYS B O 1
ATOM 9882 N N . LYS B 1 556 ? 18.281 -41.156 -5.504 1 97.44 556 LYS B N 1
ATOM 9883 C CA . LYS B 1 556 ? 18.141 -41.438 -4.082 1 97.44 556 LYS B CA 1
ATOM 9884 C C . LYS B 1 556 ? 16.906 -40.75 -3.498 1 97.44 556 LYS B C 1
ATOM 9886 O O . LYS B 1 556 ? 16.125 -41.375 -2.781 1 97.44 556 LYS B O 1
ATOM 9891 N N . ASN B 1 557 ? 16.75 -39.531 -3.752 1 98.12 557 ASN B N 1
ATOM 9892 C CA . ASN B 1 557 ? 15.625 -38.781 -3.232 1 98.12 557 ASN B CA 1
ATOM 9893 C C . ASN B 1 557 ? 14.305 -39.219 -3.855 1 98.12 557 ASN B C 1
ATOM 9895 O O . ASN B 1 557 ? 13.258 -39.156 -3.205 1 98.12 557 ASN B O 1
ATOM 9899 N N . LEU B 1 558 ? 14.297 -39.625 -5.113 1 98.44 558 LEU B N 1
ATOM 9900 C CA . LEU B 1 558 ? 13.094 -40.156 -5.75 1 98.44 558 LEU B CA 1
ATOM 9901 C C . LEU B 1 558 ? 12.602 -41.406 -5.031 1 98.44 558 LEU B C 1
ATOM 9903 O O . LEU B 1 558 ? 11.391 -41.625 -4.922 1 98.44 558 LEU B O 1
ATOM 9907 N N . GLU B 1 559 ? 13.523 -42.25 -4.617 1 97.69 559 GLU B N 1
ATOM 9908 C CA . GLU B 1 559 ? 13.141 -43.438 -3.84 1 97.69 559 GLU B CA 1
ATOM 9909 C C . GLU B 1 559 ? 12.406 -43.031 -2.564 1 97.69 559 GLU B C 1
ATOM 9911 O O . GLU B 1 559 ? 11.422 -43.688 -2.186 1 97.69 559 GLU B O 1
ATOM 9916 N N . LEU B 1 560 ? 12.938 -42.031 -1.977 1 97.88 560 LEU B N 1
ATOM 9917 C CA . LEU B 1 560 ? 12.242 -41.5 -0.803 1 97.88 560 LEU B CA 1
ATOM 9918 C C . LEU B 1 560 ? 10.852 -41.031 -1.169 1 97.88 560 LEU B C 1
ATOM 9920 O O . LEU B 1 560 ? 9.883 -41.281 -0.454 1 97.88 560 LEU B O 1
ATOM 9924 N N . ARG B 1 561 ? 10.672 -40.312 -2.271 1 98.38 561 ARG B N 1
ATOM 9925 C CA . ARG B 1 561 ? 9.375 -39.844 -2.76 1 98.38 561 ARG B CA 1
ATOM 9926 C C . ARG B 1 561 ? 8.422 -41.031 -2.965 1 98.38 561 ARG B C 1
ATOM 9928 O O . ARG B 1 561 ? 7.254 -40.938 -2.578 1 98.38 561 ARG B O 1
ATOM 9935 N N . GLU B 1 562 ? 8.898 -42.031 -3.541 1 97.44 562 GLU B N 1
ATOM 9936 C CA . GLU B 1 562 ? 8.078 -43.219 -3.791 1 97.44 562 GLU B CA 1
ATOM 9937 C C . GLU B 1 562 ? 7.59 -43.844 -2.486 1 97.44 562 GLU B C 1
ATOM 9939 O O . GLU B 1 562 ? 6.453 -44.312 -2.404 1 97.44 562 GLU B O 1
ATOM 9944 N N . SER B 1 563 ? 8.445 -43.812 -1.542 1 97.62 563 SER B N 1
ATOM 9945 C CA . SER B 1 563 ? 8.078 -44.375 -0.244 1 97.62 563 SER B CA 1
ATOM 9946 C C . SER B 1 563 ? 6.992 -43.531 0.426 1 97.62 563 SER B C 1
ATOM 9948 O O . SER B 1 563 ? 6.27 -44 1.295 1 97.62 563 SER B O 1
ATOM 9950 N N . LEU B 1 564 ? 6.859 -42.219 0.075 1 97.88 564 LEU B N 1
ATOM 9951 C CA . LEU B 1 564 ? 5.922 -41.312 0.684 1 97.88 564 LEU B CA 1
ATOM 9952 C C . LEU B 1 564 ? 4.574 -41.344 -0.031 1 97.88 564 LEU B C 1
ATOM 9954 O O . LEU B 1 564 ? 3.598 -40.75 0.442 1 97.88 564 LEU B O 1
ATOM 9958 N N . VAL B 1 565 ? 4.414 -42.031 -1.148 1 98.06 565 VAL B N 1
ATOM 9959 C CA . VAL B 1 565 ? 3.24 -42 -2.016 1 98.06 565 VAL B CA 1
ATOM 9960 C C . VAL B 1 565 ? 2.002 -42.406 -1.221 1 98.06 565 VAL B C 1
ATOM 9962 O O . VAL B 1 565 ? 0.961 -41.75 -1.298 1 98.06 565 VAL B O 1
ATOM 9965 N N . PRO B 1 566 ? 2.047 -43.531 -0.365 1 98.06 566 PRO B N 1
ATOM 9966 C CA . PRO B 1 566 ? 0.861 -43.875 0.429 1 98.06 566 PRO B CA 1
ATOM 9967 C C . PRO B 1 566 ? 0.452 -42.75 1.377 1 98.06 566 PRO B C 1
ATOM 9969 O O . PRO B 1 566 ? -0.741 -42.5 1.565 1 98.06 566 PRO B O 1
ATOM 9972 N N . TYR B 1 567 ? 1.444 -42.094 1.961 1 98.31 567 TYR B N 1
ATOM 9973 C CA . TYR B 1 567 ? 1.166 -40.969 2.857 1 98.31 567 TYR B CA 1
ATOM 9974 C C . TYR B 1 567 ? 0.539 -39.812 2.098 1 98.31 567 TYR B C 1
ATOM 9976 O O . TYR B 1 567 ? -0.402 -39.188 2.586 1 98.31 567 TYR B O 1
ATOM 9984 N N . ILE B 1 568 ? 1.014 -39.5 0.9 1 98.5 568 ILE B N 1
ATOM 9985 C CA . ILE B 1 568 ? 0.459 -38.438 0.078 1 98.5 568 ILE B CA 1
ATOM 9986 C C . ILE B 1 568 ? -0.988 -38.75 -0.285 1 98.5 568 ILE B C 1
ATOM 9988 O O . ILE B 1 568 ? -1.843 -37.875 -0.313 1 98.5 568 ILE B O 1
ATOM 9992 N N . ASP B 1 569 ? -1.255 -39.969 -0.551 1 98.19 569 ASP B N 1
ATOM 9993 C CA . ASP B 1 569 ? -2.625 -40.375 -0.843 1 98.19 569 ASP B CA 1
ATOM 9994 C C . ASP B 1 569 ? -3.531 -40.188 0.369 1 98.19 569 ASP B C 1
ATOM 9996 O O . ASP B 1 569 ? -4.707 -39.844 0.221 1 98.19 569 ASP B O 1
ATOM 10000 N N . GLU B 1 570 ? -2.979 -40.469 1.518 1 98.44 570 GLU B N 1
ATOM 10001 C CA . GLU B 1 570 ? -3.725 -40.156 2.734 1 98.44 570 GLU B CA 1
ATOM 10002 C C . GLU B 1 570 ? -4.031 -38.688 2.834 1 98.44 570 GLU B C 1
ATOM 10004 O O . GLU B 1 570 ? -5.145 -38.281 3.199 1 98.44 570 GLU B O 1
ATOM 10009 N N . LEU B 1 571 ? -3.037 -37.875 2.549 1 98.5 571 LEU B N 1
ATOM 10010 C CA . LEU B 1 571 ? -3.213 -36.438 2.588 1 98.5 571 LEU B CA 1
ATOM 10011 C C . LEU B 1 571 ? -4.199 -35.969 1.517 1 98.5 571 LEU B C 1
ATOM 10013 O O . LEU B 1 571 ? -4.926 -35 1.713 1 98.5 571 LEU B O 1
ATOM 10017 N N . ASN B 1 572 ? -4.18 -36.688 0.349 1 97.69 572 ASN B N 1
ATOM 10018 C CA . ASN B 1 572 ? -5.164 -36.438 -0.706 1 97.69 572 ASN B CA 1
ATOM 10019 C C . ASN B 1 572 ? -6.59 -36.562 -0.174 1 97.69 572 ASN B C 1
ATOM 10021 O O . ASN B 1 572 ? -7.398 -35.656 -0.364 1 97.69 572 ASN B O 1
ATOM 10025 N N . LYS B 1 573 ? -6.863 -37.562 0.558 1 98.19 573 LYS B N 1
ATOM 10026 C CA . LYS B 1 573 ? -8.18 -37.781 1.141 1 98.19 573 LYS B CA 1
ATOM 10027 C C . LYS B 1 573 ? -8.477 -36.781 2.248 1 98.19 573 LYS B C 1
ATOM 10029 O O . LYS B 1 573 ? -9.609 -36.312 2.379 1 98.19 573 LYS B O 1
ATOM 10034 N N . GLU B 1 574 ? -7.48 -36.469 2.994 1 98.38 574 GLU B N 1
ATOM 10035 C CA . GLU B 1 574 ? -7.652 -35.5 4.059 1 98.38 574 GLU B CA 1
ATOM 10036 C C . GLU B 1 574 ? -7.992 -34.125 3.492 1 98.38 574 GLU B C 1
ATOM 10038 O O . GLU B 1 574 ? -8.875 -33.438 4.008 1 98.38 574 GLU B O 1
ATOM 10043 N N . ALA B 1 575 ? -7.238 -33.719 2.479 1 98 575 ALA B N 1
ATOM 10044 C CA . ALA B 1 575 ? -7.492 -32.438 1.846 1 98 575 ALA B CA 1
ATOM 10045 C C . ALA B 1 575 ? -8.93 -32.344 1.326 1 98 575 ALA B C 1
ATOM 10047 O O . ALA B 1 575 ? -9.562 -31.297 1.413 1 98 575 ALA B O 1
ATOM 10048 N N . HIS B 1 576 ? -9.398 -33.375 0.763 1 97.75 576 HIS B N 1
ATOM 10049 C CA . HIS B 1 576 ? -10.773 -33.438 0.279 1 97.75 576 HIS B CA 1
ATOM 10050 C C . HIS B 1 576 ? -11.773 -33.281 1.422 1 97.75 576 HIS B C 1
ATOM 10052 O O . HIS B 1 576 ? -12.773 -32.562 1.283 1 97.75 576 HIS B O 1
ATOM 10058 N N . LYS B 1 577 ? -11.492 -33.875 2.488 1 98 577 LYS B N 1
ATOM 10059 C CA . LYS B 1 577 ? -12.422 -33.906 3.609 1 98 577 LYS B CA 1
ATOM 10060 C C . LYS B 1 577 ? -12.383 -32.594 4.398 1 98 577 LYS B C 1
ATOM 10062 O O . LYS B 1 577 ? -13.414 -32.094 4.84 1 98 577 LYS B O 1
ATOM 10067 N N . THR B 1 578 ? -11.195 -32.031 4.547 1 97.75 578 THR B N 1
ATOM 10068 C CA . THR B 1 578 ? -11.031 -30.953 5.535 1 97.75 578 THR B CA 1
ATOM 10069 C C . THR B 1 578 ? -10.617 -29.656 4.859 1 97.75 578 THR B C 1
ATOM 10071 O O . THR B 1 578 ? -10.727 -28.578 5.457 1 97.75 578 THR B O 1
ATOM 10074 N N . GLY B 1 579 ? -10.109 -29.75 3.666 1 97.62 579 GLY B N 1
ATOM 10075 C CA . GLY B 1 579 ? -9.594 -28.578 2.98 1 97.62 579 GLY B CA 1
ATOM 10076 C C . GLY B 1 579 ? -8.188 -28.203 3.4 1 97.62 579 GLY B C 1
ATOM 10077 O O . GLY B 1 579 ? -7.602 -27.266 2.867 1 97.62 579 GLY B O 1
ATOM 10078 N N . LEU B 1 580 ? -7.535 -28.969 4.297 1 97.94 580 LEU B N 1
ATOM 10079 C CA . LEU B 1 580 ? -6.203 -28.641 4.789 1 97.94 580 LEU B CA 1
ATOM 10080 C C . LEU B 1 580 ? -5.156 -28.859 3.701 1 97.94 580 LEU B C 1
ATOM 10082 O O . LEU B 1 580 ? -5.254 -29.797 2.92 1 97.94 580 LEU B O 1
ATOM 10086 N N . PRO B 1 581 ? -4.168 -27.984 3.635 1 97.88 581 PRO B N 1
ATOM 10087 C CA . PRO B 1 581 ? -3.113 -28.141 2.631 1 97.88 581 PRO B CA 1
ATOM 10088 C C . PRO B 1 581 ? -2.178 -29.312 2.945 1 97.88 581 PRO B C 1
ATOM 10090 O O . PRO B 1 581 ? -2.119 -29.766 4.09 1 97.88 581 PRO B O 1
ATOM 10093 N N . ILE B 1 582 ? -1.513 -29.719 1.938 1 98.19 582 ILE B N 1
ATOM 10094 C CA . ILE B 1 582 ? -0.514 -30.781 2.072 1 98.19 582 ILE B CA 1
ATOM 10095 C C . ILE B 1 582 ? 0.782 -30.188 2.631 1 98.19 582 ILE B C 1
ATOM 10097 O O . ILE B 1 582 ? 1.386 -30.766 3.541 1 98.19 582 ILE B O 1
ATOM 10101 N N . MET B 1 583 ? 1.231 -29.078 2.072 1 98 583 MET B N 1
ATOM 10102 C CA . MET B 1 583 ? 2.312 -28.266 2.629 1 98 583 MET B CA 1
ATOM 10103 C C . MET B 1 583 ? 1.777 -27.281 3.67 1 98 583 MET B C 1
ATOM 10105 O O . MET B 1 583 ? 0.961 -26.422 3.354 1 98 583 MET B O 1
ATOM 10109 N N . ARG B 1 584 ? 2.244 -27.422 4.941 1 98.69 584 ARG B N 1
ATOM 10110 C CA . ARG B 1 584 ? 1.61 -26.656 6.012 1 98.69 584 ARG B CA 1
ATOM 10111 C C . ARG B 1 584 ? 2.625 -25.766 6.73 1 98.69 584 ARG B C 1
ATOM 10113 O O . ARG B 1 584 ? 3.693 -26.25 7.129 1 98.69 584 ARG B O 1
ATOM 10120 N N . ALA B 1 585 ? 2.291 -24.469 6.84 1 98.62 585 ALA B N 1
ATOM 10121 C CA . ALA B 1 585 ? 3.068 -23.641 7.758 1 98.62 585 ALA B CA 1
ATOM 10122 C C . ALA B 1 585 ? 3.119 -24.266 9.148 1 98.62 585 ALA B C 1
ATOM 10124 O O . ALA B 1 585 ? 2.17 -24.922 9.578 1 98.62 585 ALA B O 1
ATOM 10125 N N . MET B 1 586 ? 4.188 -23.969 9.891 1 98.69 586 MET B N 1
ATOM 10126 C CA . MET B 1 586 ? 4.402 -24.594 11.195 1 98.69 586 MET B CA 1
ATOM 10127 C C . MET B 1 586 ? 3.24 -24.312 12.133 1 98.69 586 MET B C 1
ATOM 10129 O O . MET B 1 586 ? 2.824 -25.172 12.898 1 98.69 586 MET B O 1
ATOM 10133 N N . PHE B 1 587 ? 2.676 -23.078 12.062 1 98.62 587 PHE B N 1
ATOM 10134 C CA . PHE B 1 587 ? 1.658 -22.656 13.016 1 98.62 587 PHE B CA 1
ATOM 10135 C C . PHE B 1 587 ? 0.342 -23.391 12.766 1 98.62 587 PHE B C 1
ATOM 10137 O O . PHE B 1 587 ? -0.557 -23.359 13.609 1 98.62 587 PHE B O 1
ATOM 10144 N N . LEU B 1 588 ? 0.112 -23.984 11.617 1 98.56 588 LEU B N 1
ATOM 10145 C CA . LEU B 1 588 ? -1.098 -24.766 11.406 1 98.56 588 LEU B CA 1
ATOM 10146 C C . LEU B 1 588 ? -1.112 -26 12.312 1 98.56 588 LEU B C 1
ATOM 10148 O O . LEU B 1 588 ? -2.168 -26.391 12.812 1 98.56 588 LEU B O 1
ATOM 10152 N N . GLU B 1 589 ? 0.072 -26.594 12.531 1 98.25 589 GLU B N 1
ATOM 10153 C CA . GLU B 1 589 ? 0.184 -27.781 13.375 1 98.25 589 GLU B CA 1
ATOM 10154 C C . GLU B 1 589 ? 0.514 -27.391 14.82 1 98.25 589 GLU B C 1
ATOM 10156 O O . GLU B 1 589 ? 0.203 -28.141 15.75 1 98.25 589 GLU B O 1
ATOM 10161 N N . PHE B 1 590 ? 1.163 -26.234 15.008 1 98.44 590 PHE B N 1
ATOM 10162 C CA . PHE B 1 590 ? 1.597 -25.797 16.328 1 98.44 590 PHE B CA 1
ATOM 10163 C C . PHE B 1 590 ? 1.187 -24.359 16.578 1 98.44 590 PHE B C 1
ATOM 10165 O O . PHE B 1 590 ? 2.037 -23.5 16.828 1 98.44 590 PHE B O 1
ATOM 10172 N N . PRO B 1 591 ? -0.111 -24.094 16.641 1 98.06 591 PRO B N 1
ATOM 10173 C CA . PRO B 1 591 ? -0.599 -22.719 16.734 1 98.06 591 PRO B CA 1
ATOM 10174 C C . PRO B 1 591 ? -0.269 -22.062 18.078 1 98.06 591 PRO B C 1
ATOM 10176 O O . PRO B 1 591 ? -0.242 -20.844 18.172 1 98.06 591 PRO B O 1
ATOM 10179 N N . GLU B 1 592 ? -0.028 -22.828 19.141 1 97.44 592 GLU B N 1
ATOM 10180 C CA . GLU B 1 592 ? 0.246 -22.281 20.453 1 97.44 592 GLU B CA 1
ATOM 10181 C C . GLU B 1 592 ? 1.717 -21.891 20.594 1 97.44 592 GLU B C 1
ATOM 10183 O O . GLU B 1 592 ? 2.104 -21.25 21.578 1 97.44 592 GLU B O 1
ATOM 10188 N N . ASP B 1 593 ? 2.596 -22.359 19.672 1 98 593 ASP B N 1
ATOM 10189 C CA . ASP B 1 593 ? 4.023 -22.047 19.672 1 98 593 ASP B CA 1
ATOM 10190 C C . ASP B 1 593 ? 4.305 -20.75 18.906 1 98 593 ASP B C 1
ATOM 10192 O O . ASP B 1 593 ? 4.281 -20.734 17.672 1 98 593 ASP B O 1
ATOM 10196 N N . ALA B 1 594 ? 4.652 -19.719 19.609 1 97.19 594 ALA B N 1
ATOM 10197 C CA . ALA B 1 594 ? 4.844 -18.391 19.031 1 97.19 594 ALA B CA 1
ATOM 10198 C C . ALA B 1 594 ? 5.938 -18.406 17.969 1 97.19 594 ALA B C 1
ATOM 10200 O O . ALA B 1 594 ? 5.852 -17.688 16.969 1 97.19 594 ALA B O 1
ATOM 10201 N N . LYS B 1 595 ? 6.918 -19.172 18.141 1 97.94 595 LYS B N 1
ATOM 10202 C CA . LYS B 1 595 ? 8.016 -19.25 17.172 1 97.94 595 LYS B CA 1
ATOM 10203 C C . LYS B 1 595 ? 7.539 -19.781 15.828 1 97.94 595 LYS B C 1
ATOM 10205 O O . LYS B 1 595 ? 8.047 -19.375 14.781 1 97.94 595 LYS B O 1
ATOM 10210 N N . CYS B 1 596 ? 6.578 -20.656 15.82 1 98.44 596 CYS B N 1
ATOM 10211 C CA . CYS B 1 596 ? 6.078 -21.297 14.609 1 98.44 596 CYS B CA 1
ATOM 10212 C C . CYS B 1 596 ? 5.391 -20.281 13.703 1 98.44 596 CYS B C 1
ATOM 10214 O O . CYS B 1 596 ? 5.254 -20.5 12.5 1 98.44 596 CYS B O 1
ATOM 10216 N N . TRP B 1 597 ? 4.969 -19.141 14.258 1 98.25 597 TRP B N 1
ATOM 10217 C CA . TRP B 1 597 ? 4.332 -18.094 13.477 1 98.25 597 TRP B CA 1
ATOM 10218 C C . TRP B 1 597 ? 5.375 -17.234 12.773 1 98.25 597 TRP B C 1
ATOM 10220 O O . TRP B 1 597 ? 5.035 -16.406 11.914 1 98.25 597 TRP B O 1
ATOM 10230 N N . GLU B 1 598 ? 6.629 -17.453 13.109 1 96.81 598 GLU B N 1
ATOM 10231 C CA . GLU B 1 598 ? 7.703 -16.625 12.57 1 96.81 598 GLU B CA 1
ATOM 10232 C C . GLU B 1 598 ? 8.5 -17.375 11.508 1 96.81 598 GLU B C 1
ATOM 10234 O O . GLU B 1 598 ? 9.25 -16.766 10.742 1 96.81 598 GLU B O 1
ATOM 10239 N N . LEU B 1 599 ? 8.328 -18.656 11.422 1 97.31 599 LEU B N 1
ATOM 10240 C CA . LEU B 1 599 ? 9.156 -19.5 10.578 1 97.31 599 LEU B CA 1
ATOM 10241 C C . LEU B 1 599 ? 8.648 -19.5 9.133 1 97.31 599 LEU B C 1
ATOM 10243 O O . LEU B 1 599 ? 7.449 -19.641 8.898 1 97.31 599 LEU B O 1
ATOM 10247 N N . ASP B 1 600 ? 9.562 -19.297 8.203 1 95.44 600 ASP B N 1
ATOM 10248 C CA . ASP B 1 600 ? 9.188 -19.281 6.797 1 95.44 600 ASP B CA 1
ATOM 10249 C C . ASP B 1 600 ? 10.156 -20.125 5.957 1 95.44 600 ASP B C 1
ATOM 10251 O O . ASP B 1 600 ? 10.094 -20.094 4.727 1 95.44 600 ASP B O 1
ATOM 10255 N N . ASP B 1 601 ? 11.078 -20.828 6.602 1 97.19 601 ASP B N 1
ATOM 10256 C CA . ASP B 1 601 ? 12.086 -21.578 5.875 1 97.19 601 ASP B CA 1
ATOM 10257 C C . ASP B 1 601 ? 12.008 -23.078 6.203 1 97.19 601 ASP B C 1
ATOM 10259 O O . ASP B 1 601 ? 12.906 -23.844 5.859 1 97.19 601 ASP B O 1
ATOM 10263 N N . GLN B 1 602 ? 11.062 -23.438 6.996 1 98.69 602 GLN B N 1
ATOM 10264 C CA . GLN B 1 602 ? 10.703 -24.828 7.277 1 98.69 602 GLN B CA 1
ATOM 10265 C C . GLN B 1 602 ? 9.188 -25 7.371 1 98.69 602 GLN B C 1
ATOM 10267 O O . GLN B 1 602 ? 8.461 -24.016 7.535 1 98.69 602 GLN B O 1
ATOM 10272 N N . TYR B 1 603 ? 8.68 -26.203 7.195 1 98.81 603 TYR B N 1
ATOM 10273 C CA . TYR B 1 603 ? 7.242 -26.422 7.156 1 98.81 603 TYR B CA 1
ATOM 10274 C C . TYR B 1 603 ? 6.906 -27.875 7.48 1 98.81 603 TYR B C 1
ATOM 10276 O O . TYR B 1 603 ? 7.805 -28.719 7.602 1 98.81 603 TYR B O 1
ATOM 10284 N N . MET B 1 604 ? 5.664 -28.078 7.676 1 98.81 604 MET B N 1
ATOM 10285 C CA . MET B 1 604 ? 5.168 -29.438 7.871 1 98.81 604 MET B CA 1
ATOM 10286 C C . MET B 1 604 ? 4.625 -30.016 6.566 1 98.81 604 MET B C 1
ATOM 10288 O O . MET B 1 604 ? 3.895 -29.328 5.84 1 98.81 604 MET B O 1
ATOM 10292 N N . PHE B 1 605 ? 5.043 -31.203 6.215 1 98.81 605 PHE B N 1
ATOM 10293 C CA . PHE B 1 605 ? 4.418 -31.984 5.16 1 98.81 605 PHE B CA 1
ATOM 10294 C C . PHE B 1 605 ? 3.359 -32.906 5.738 1 98.81 605 PHE B C 1
ATOM 10296 O O . PHE B 1 605 ? 3.674 -34.031 6.195 1 98.81 605 PHE B O 1
ATOM 10303 N N . GLY B 1 606 ? 2.082 -32.469 5.59 1 98.31 606 GLY B N 1
ATOM 10304 C CA . GLY B 1 606 ? 1.078 -33.062 6.457 1 98.31 606 GLY B CA 1
ATOM 10305 C C . GLY B 1 606 ? 1.351 -32.844 7.93 1 98.31 606 GLY B C 1
ATOM 10306 O O . GLY B 1 606 ? 1.884 -31.797 8.32 1 98.31 606 GLY B O 1
ATOM 10307 N N . SER B 1 607 ? 0.865 -33.719 8.742 1 98.12 607 SER B N 1
ATOM 10308 C CA . SER B 1 607 ? 1.044 -33.594 10.188 1 98.12 607 SER B CA 1
ATOM 10309 C C . SER B 1 607 ? 2.246 -34.375 10.68 1 98.12 607 SER B C 1
ATOM 10311 O O . SER B 1 607 ? 2.652 -34.25 11.836 1 98.12 607 SER B O 1
ATOM 10313 N N . LYS B 1 608 ? 2.895 -35.062 9.742 1 98.19 608 LYS B N 1
ATOM 10314 C CA . LYS B 1 608 ? 3.824 -36.094 10.188 1 98.19 608 LYS B CA 1
ATOM 10315 C C . LYS B 1 608 ? 5.27 -35.656 10.031 1 98.19 608 LYS B C 1
ATOM 10317 O O . LYS B 1 608 ? 6.117 -35.938 10.875 1 98.19 608 LYS B O 1
ATOM 10322 N N . TYR B 1 609 ? 5.645 -34.938 8.945 1 98.81 609 TYR B N 1
ATOM 10323 C CA . TYR B 1 609 ? 7.043 -34.656 8.625 1 98.81 609 TYR B CA 1
ATOM 10324 C C . TYR B 1 609 ? 7.348 -33.188 8.68 1 98.81 609 TYR B C 1
ATOM 10326 O O . TYR B 1 609 ? 6.625 -32.375 8.094 1 98.81 609 TYR B O 1
ATOM 10334 N N . LEU B 1 610 ? 8.344 -32.75 9.453 1 98.88 610 LEU B N 1
ATOM 10335 C CA . LEU B 1 610 ? 8.914 -31.422 9.414 1 98.88 610 LEU B CA 1
ATOM 10336 C C . LEU B 1 610 ? 10.062 -31.344 8.414 1 98.88 610 LEU B C 1
ATOM 10338 O O . LEU B 1 610 ? 11.031 -32.094 8.516 1 98.88 610 LEU B O 1
ATOM 10342 N N . VAL B 1 611 ? 9.945 -30.516 7.438 1 98.88 611 VAL B N 1
ATOM 10343 C CA . VAL B 1 611 ? 10.914 -30.422 6.344 1 98.88 611 VAL B CA 1
ATOM 10344 C C . VAL B 1 611 ? 11.664 -29.094 6.445 1 98.88 611 VAL B C 1
ATOM 10346 O O . VAL B 1 611 ? 11.047 -28.031 6.605 1 98.88 611 VAL B O 1
ATOM 10349 N N . ALA B 1 612 ? 12.953 -29.094 6.426 1 98.81 612 ALA B N 1
ATOM 10350 C CA . ALA B 1 612 ? 13.805 -27.906 6.449 1 98.81 612 ALA B CA 1
ATOM 10351 C C . ALA B 1 612 ? 14.758 -27.891 5.25 1 98.81 612 ALA B C 1
ATOM 10353 O O . ALA B 1 612 ? 15.914 -28.297 5.363 1 98.81 612 ALA B O 1
ATOM 10354 N N . PRO B 1 613 ? 14.352 -27.297 4.109 1 98.62 613 PRO B N 1
ATOM 10355 C CA . PRO B 1 613 ? 15.18 -27.297 2.896 1 98.62 613 PRO B CA 1
ATOM 10356 C C . PRO B 1 613 ? 16.438 -26.438 3.039 1 98.62 613 PRO B C 1
ATOM 10358 O O . PRO B 1 613 ? 16.5 -25.594 3.934 1 98.62 613 PRO B O 1
ATOM 10361 N N . VAL B 1 614 ? 17.453 -26.734 2.281 1 98.69 614 VAL B N 1
ATOM 10362 C CA . VAL B 1 614 ? 18.625 -25.875 2.137 1 98.69 614 VAL B CA 1
ATOM 10363 C C . VAL B 1 614 ? 18.359 -24.812 1.079 1 98.69 614 VAL B C 1
ATOM 10365 O O . VAL B 1 614 ? 18.109 -25.125 -0.086 1 98.69 614 VAL B O 1
ATOM 10368 N N . LEU B 1 615 ? 18.438 -23.547 1.425 1 98.06 615 LEU B N 1
ATOM 10369 C CA . LEU B 1 615 ? 17.938 -22.469 0.581 1 98.06 615 LEU B CA 1
ATOM 10370 C C . LEU B 1 615 ? 19.062 -21.547 0.144 1 98.06 615 LEU B C 1
ATOM 10372 O O . LEU B 1 615 ? 18.812 -20.5 -0.454 1 98.06 615 LEU B O 1
ATOM 10376 N N . GLU B 1 616 ? 20.297 -21.938 0.494 1 97.44 616 GLU B N 1
ATOM 10377 C CA . GLU B 1 616 ? 21.469 -21.188 0.087 1 97.44 616 GLU B CA 1
ATOM 10378 C C . GLU B 1 616 ? 22.578 -22.109 -0.409 1 97.44 616 GLU B C 1
ATOM 10380 O O . GLU B 1 616 ? 22.734 -23.234 0.092 1 97.44 616 GLU B O 1
ATOM 10385 N N . ALA B 1 617 ? 23.375 -21.547 -1.276 1 97.81 617 ALA B N 1
ATOM 10386 C CA . ALA B 1 617 ? 24.453 -22.328 -1.862 1 97.81 617 ALA B CA 1
ATOM 10387 C C . ALA B 1 617 ? 25.5 -22.688 -0.813 1 97.81 617 ALA B C 1
ATOM 10389 O O . ALA B 1 617 ? 25.812 -21.875 0.062 1 97.81 617 ALA B O 1
ATOM 10390 N N . GLY B 1 618 ? 26 -23.828 -0.917 1 97.94 618 GLY B N 1
ATOM 10391 C CA . GLY B 1 618 ? 27.172 -24.219 -0.137 1 97.94 618 GLY B CA 1
ATOM 10392 C C . GLY B 1 618 ? 26.828 -24.625 1.283 1 97.94 618 GLY B C 1
ATOM 10393 O O . GLY B 1 618 ? 27.703 -25 2.057 1 97.94 618 GLY B O 1
ATOM 10394 N N . VAL B 1 619 ? 25.609 -24.609 1.7 1 97.94 619 VAL B N 1
ATOM 10395 C CA . VAL B 1 619 ? 25.188 -24.906 3.066 1 97.94 619 VAL B CA 1
ATOM 10396 C C . VAL B 1 619 ? 25.172 -26.422 3.283 1 97.94 619 VAL B C 1
ATOM 10398 O O . VAL B 1 619 ? 24.547 -27.156 2.52 1 97.94 619 VAL B O 1
ATOM 10401 N N . THR B 1 620 ? 25.891 -26.875 4.285 1 97.94 620 THR B N 1
ATOM 10402 C CA . THR B 1 620 ? 25.969 -28.312 4.559 1 97.94 620 THR B CA 1
ATOM 10403 C C . THR B 1 620 ? 25.438 -28.625 5.957 1 97.94 620 THR B C 1
ATOM 10405 O O . THR B 1 620 ? 25.531 -29.766 6.422 1 97.94 620 THR B O 1
ATOM 10408 N N . GLN B 1 621 ? 25.109 -27.656 6.613 1 97.81 621 GLN B N 1
ATOM 10409 C CA . GLN B 1 621 ? 24.422 -27.734 7.902 1 97.81 621 GLN B CA 1
ATOM 10410 C C . GLN B 1 621 ? 23.547 -26.516 8.148 1 97.81 621 GLN B C 1
ATOM 10412 O O . GLN B 1 621 ? 23.844 -25.422 7.668 1 97.81 621 GLN B O 1
ATOM 10417 N N . ARG B 1 622 ? 22.406 -26.734 8.82 1 97.75 622 ARG B N 1
ATOM 10418 C CA . ARG B 1 622 ? 21.562 -25.578 9.102 1 97.75 622 ARG B CA 1
ATOM 10419 C C . ARG B 1 622 ? 20.812 -25.75 10.422 1 97.75 622 ARG B C 1
ATOM 10421 O O . ARG B 1 622 ? 20.719 -26.859 10.945 1 97.75 622 ARG B O 1
ATOM 10428 N N . GLU B 1 623 ? 20.359 -24.625 10.961 1 98.12 623 GLU B N 1
ATOM 10429 C CA . GLU B 1 623 ? 19.531 -24.609 12.164 1 98.12 623 GLU B CA 1
ATOM 10430 C C . GLU B 1 623 ? 18.078 -24.984 11.828 1 98.12 623 GLU B C 1
ATOM 10432 O O . GLU B 1 623 ? 17.531 -24.516 10.828 1 98.12 623 GLU B O 1
ATOM 10437 N N . VAL B 1 624 ? 17.469 -25.922 12.609 1 98.69 624 VAL B N 1
ATOM 10438 C CA . VAL B 1 624 ? 16.078 -26.328 12.469 1 98.69 624 VAL B CA 1
ATOM 10439 C C . VAL B 1 624 ? 15.367 -26.219 13.812 1 98.69 624 VAL B C 1
ATOM 10441 O O . VAL B 1 624 ? 15.844 -26.719 14.828 1 98.69 624 VAL B O 1
ATOM 10444 N N . TYR B 1 625 ? 14.297 -25.453 13.805 1 98.81 625 TYR B N 1
ATOM 10445 C CA . TYR B 1 625 ? 13.461 -25.375 15 1 98.81 625 TYR B CA 1
ATOM 10446 C C . TYR B 1 625 ? 12.531 -26.578 15.094 1 98.81 625 TYR B C 1
ATOM 10448 O O . TYR B 1 625 ? 11.812 -26.891 14.148 1 98.81 625 TYR B O 1
ATOM 10456 N N . LEU B 1 626 ? 12.57 -27.297 16.203 1 98.81 626 LEU B N 1
ATOM 10457 C CA . LEU B 1 626 ? 11.672 -28.422 16.484 1 98.81 626 LEU B CA 1
ATOM 10458 C C . LEU B 1 626 ? 10.68 -28.047 17.578 1 98.81 626 LEU B C 1
ATOM 10460 O O . LEU B 1 626 ? 11.07 -27.812 18.719 1 98.81 626 LEU B O 1
ATOM 10464 N N . PRO B 1 627 ? 9.422 -27.938 17.25 1 98.5 627 PRO B N 1
ATOM 10465 C CA . PRO B 1 627 ? 8.438 -27.688 18.297 1 98.5 627 PRO B CA 1
ATOM 10466 C C . PRO B 1 627 ? 8.422 -28.781 19.375 1 98.5 627 PRO B C 1
ATOM 10468 O O . PRO B 1 627 ? 9.031 -29.828 19.188 1 98.5 627 PRO B O 1
ATOM 10471 N N . GLU B 1 628 ? 7.676 -28.531 20.547 1 98 628 GLU B N 1
ATOM 10472 C CA . GLU B 1 628 ? 7.59 -29.5 21.625 1 98 628 GLU B CA 1
ATOM 10473 C C . GLU B 1 628 ? 7.18 -30.875 21.078 1 98 628 GLU B C 1
ATOM 10475 O O . GLU B 1 628 ? 6.352 -30.969 20.172 1 98 628 GLU B O 1
ATOM 10480 N N . GLY B 1 629 ? 7.762 -31.922 21.641 1 97.38 629 GLY B N 1
ATOM 10481 C CA . GLY B 1 629 ? 7.527 -33.281 21.203 1 97.38 629 GLY B CA 1
ATOM 10482 C C . GLY B 1 629 ? 8.805 -34.031 20.875 1 97.38 629 GLY B C 1
ATOM 10483 O O . GLY B 1 629 ? 9.898 -33.562 21.203 1 97.38 629 GLY B O 1
ATOM 10484 N N . LYS B 1 630 ? 8.688 -35.219 20.312 1 98.19 630 LYS B N 1
ATOM 10485 C CA . LYS B 1 630 ? 9.812 -36.062 19.891 1 98.19 630 LYS B CA 1
ATOM 10486 C C . LYS B 1 630 ? 9.883 -36.125 18.359 1 98.19 630 LYS B C 1
ATOM 10488 O O . LYS B 1 630 ? 8.852 -36.312 17.703 1 98.19 630 LYS B O 1
ATOM 10493 N N . TRP B 1 631 ? 11.07 -35.938 17.875 1 98.69 631 TRP B N 1
ATOM 10494 C CA . TRP B 1 631 ? 11.281 -35.844 16.438 1 98.69 631 TRP B CA 1
ATOM 10495 C C . TRP B 1 631 ? 12.398 -36.812 16 1 98.69 631 TRP B C 1
ATOM 10497 O O . TRP B 1 631 ? 13.516 -36.75 16.531 1 98.69 631 TRP B O 1
ATOM 10507 N N . GLU B 1 632 ? 12.164 -37.625 15.086 1 98.56 632 GLU B N 1
ATOM 10508 C CA . GLU B 1 632 ? 13.141 -38.562 14.547 1 98.56 632 GLU B CA 1
ATOM 10509 C C . GLU B 1 632 ? 13.664 -38.094 13.195 1 98.56 632 GLU B C 1
ATOM 10511 O O . GLU B 1 632 ? 12.891 -37.844 12.273 1 98.56 632 GLU B O 1
ATOM 10516 N N . ASP B 1 633 ? 14.953 -37.906 13.133 1 98.12 633 ASP B N 1
ATOM 10517 C CA . ASP B 1 633 ? 15.555 -37.656 11.82 1 98.12 633 ASP B CA 1
ATOM 10518 C C . ASP B 1 633 ? 15.422 -38.906 10.938 1 98.12 633 ASP B C 1
ATOM 10520 O O . ASP B 1 633 ? 15.992 -39.938 11.242 1 98.12 633 ASP B O 1
ATOM 10524 N N . ILE B 1 634 ? 14.75 -38.719 9.859 1 97.12 634 ILE B N 1
ATOM 10525 C CA . ILE B 1 634 ? 14.375 -39.875 9.078 1 97.12 634 ILE B CA 1
ATOM 10526 C C . ILE B 1 634 ? 15.602 -40.438 8.367 1 97.12 634 ILE B C 1
ATOM 10528 O O . ILE B 1 634 ? 15.555 -41.562 7.805 1 97.12 634 ILE B O 1
ATOM 10532 N N . ARG B 1 635 ? 16.797 -39.875 8.375 1 94.31 635 ARG B N 1
ATOM 10533 C CA . ARG B 1 635 ? 18.016 -40.281 7.652 1 94.31 635 ARG B CA 1
ATOM 10534 C C . ARG B 1 635 ? 18.828 -41.281 8.469 1 94.31 635 ARG B C 1
ATOM 10536 O O . ARG B 1 635 ? 19.406 -42.219 7.922 1 94.31 635 ARG B O 1
ATOM 10543 N N . ASP B 1 636 ? 18.766 -40.969 9.766 1 93.75 636 ASP B N 1
ATOM 10544 C CA . ASP B 1 636 ? 19.625 -41.812 10.594 1 93.75 636 ASP B CA 1
ATOM 10545 C C . ASP B 1 636 ? 18.859 -42.375 11.789 1 93.75 636 ASP B C 1
ATOM 10547 O O . ASP B 1 636 ? 19.391 -43.188 12.555 1 93.75 636 ASP B O 1
ATOM 10551 N N . GLY B 1 637 ? 17.656 -41.969 11.984 1 95.56 637 GLY B N 1
ATOM 10552 C CA . GLY B 1 637 ? 16.812 -42.5 13.023 1 95.56 637 GLY B CA 1
ATOM 10553 C C . GLY B 1 637 ? 17.031 -41.875 14.383 1 95.56 637 GLY B C 1
ATOM 10554 O O . GLY B 1 637 ? 16.344 -42.219 15.352 1 95.56 637 GLY B O 1
ATOM 10555 N N . LYS B 1 638 ? 17.922 -40.938 14.406 1 97.06 638 LYS B N 1
ATOM 10556 C CA . LYS B 1 638 ? 18.188 -40.25 15.664 1 97.06 638 LYS B CA 1
ATOM 10557 C C . LYS B 1 638 ? 16.969 -39.469 16.125 1 97.06 638 LYS B C 1
ATOM 10559 O O . LYS B 1 638 ? 16.328 -38.781 15.32 1 97.06 638 LYS B O 1
ATOM 10564 N N . VAL B 1 639 ? 16.656 -39.594 17.422 1 97.88 639 VAL B N 1
ATOM 10565 C CA . VAL B 1 639 ? 15.484 -38.938 17.984 1 97.88 639 VAL B CA 1
ATOM 10566 C C . VAL B 1 639 ? 15.914 -37.719 18.766 1 97.88 639 VAL B C 1
ATOM 10568 O O . VAL B 1 639 ? 16.859 -37.75 19.547 1 97.88 639 VAL B O 1
ATOM 10571 N N . TYR B 1 640 ? 15.32 -36.625 18.562 1 97.69 640 TYR B N 1
ATOM 10572 C CA . TYR B 1 640 ? 15.555 -35.344 19.234 1 97.69 640 TYR B CA 1
ATOM 10573 C C . TYR B 1 640 ? 14.359 -34.938 20.094 1 97.69 640 TYR B C 1
ATOM 10575 O O . TYR B 1 640 ? 13.211 -35.219 19.734 1 97.69 640 TYR B O 1
ATOM 10583 N N . GLU B 1 641 ? 14.672 -34.375 21.203 1 97.06 641 GLU B N 1
ATOM 10584 C CA . GLU B 1 641 ? 13.609 -33.719 21.969 1 97.06 641 GLU B CA 1
ATOM 10585 C C . GLU B 1 641 ? 13.305 -32.312 21.406 1 97.06 641 GLU B C 1
ATOM 10587 O O . GLU B 1 641 ? 14.219 -31.531 21.188 1 97.06 641 GLU B O 1
ATOM 10592 N N . GLY B 1 642 ? 12.07 -32.031 21.156 1 96.88 642 GLY B N 1
ATOM 10593 C CA . GLY B 1 642 ? 11.664 -30.734 20.625 1 96.88 642 GLY B CA 1
ATOM 10594 C C . GLY B 1 642 ? 11.641 -29.641 21.672 1 96.88 642 GLY B C 1
ATOM 10595 O O . GLY B 1 642 ? 11.977 -29.875 22.828 1 96.88 642 GLY B O 1
ATOM 10596 N N . GLY B 1 643 ? 11.297 -28.406 21.297 1 96.44 643 GLY B N 1
ATOM 10597 C CA . GLY B 1 643 ? 11.227 -27.234 22.141 1 96.44 643 GLY B CA 1
ATOM 10598 C C . GLY B 1 643 ? 12.383 -26.266 21.922 1 96.44 643 GLY B C 1
ATOM 10599 O O . GLY B 1 643 ? 12.609 -25.359 22.734 1 96.44 643 GLY B O 1
ATOM 10600 N N . GLY B 1 644 ? 13.078 -26.5 20.891 1 97.12 644 GLY B N 1
ATOM 10601 C CA . GLY B 1 644 ? 14.219 -25.641 20.609 1 97.12 644 GLY B CA 1
ATOM 10602 C C . GLY B 1 644 ? 14.82 -25.859 19.234 1 97.12 644 GLY B C 1
ATOM 10603 O O . GLY B 1 644 ? 14.234 -26.547 18.406 1 97.12 644 GLY B O 1
ATOM 10604 N N . THR B 1 645 ? 15.977 -25.25 18.984 1 98.19 645 THR B N 1
ATOM 10605 C CA . THR B 1 645 ? 16.656 -25.312 17.688 1 98.19 645 THR B CA 1
ATOM 10606 C C . THR B 1 645 ? 17.797 -26.328 17.719 1 98.19 645 THR B C 1
ATOM 10608 O O . THR B 1 645 ? 18.531 -26.422 18.719 1 98.19 645 THR B O 1
ATOM 10611 N N . VAL B 1 646 ? 17.953 -27.094 16.703 1 97.81 646 VAL B N 1
ATOM 10612 C CA . VAL B 1 646 ? 19.062 -28.031 16.578 1 97.81 646 VAL B CA 1
ATOM 10613 C C . VAL B 1 646 ? 19.891 -27.703 15.336 1 97.81 646 VAL B C 1
ATOM 10615 O O . VAL B 1 646 ? 19.375 -27.094 14.383 1 97.81 646 VAL B O 1
ATOM 10618 N N . LYS B 1 647 ? 21.094 -28 15.383 1 97.19 647 LYS B N 1
ATOM 10619 C CA . LYS B 1 647 ? 21.938 -27.938 14.188 1 97.19 647 LYS B CA 1
ATOM 10620 C C . LYS B 1 647 ? 21.922 -29.266 13.438 1 97.19 647 LYS B C 1
ATOM 10622 O O . LYS B 1 647 ? 22.516 -30.25 13.891 1 97.19 647 LYS B O 1
ATOM 10627 N N . ALA B 1 648 ? 21.297 -29.312 12.312 1 97.81 648 ALA B N 1
ATOM 10628 C CA . ALA B 1 648 ? 21.125 -30.547 11.562 1 97.81 648 ALA B CA 1
ATOM 10629 C C . ALA B 1 648 ? 22.062 -30.594 10.367 1 97.81 648 ALA B C 1
ATOM 10631 O O . ALA B 1 648 ? 22.203 -29.609 9.633 1 97.81 648 ALA B O 1
ATOM 10632 N N . PRO B 1 649 ? 22.734 -31.734 10.234 1 97.31 649 PRO B N 1
ATOM 10633 C CA . PRO B 1 649 ? 23.531 -31.891 9.016 1 97.31 649 PRO B CA 1
ATOM 10634 C C . PRO B 1 649 ? 22.672 -31.859 7.75 1 97.31 649 PRO B C 1
ATOM 10636 O O . PRO B 1 649 ? 21.547 -32.344 7.75 1 97.31 649 PRO B O 1
ATOM 10639 N N . ALA B 1 650 ? 23.219 -31.344 6.672 1 97.94 650 ALA B N 1
ATOM 10640 C CA . ALA B 1 650 ? 22.547 -31.266 5.375 1 97.94 650 ALA B CA 1
ATOM 10641 C C . ALA B 1 650 ? 23.531 -31.516 4.238 1 97.94 650 ALA B C 1
ATOM 10643 O O . ALA B 1 650 ? 23.766 -30.641 3.402 1 97.94 650 ALA B O 1
ATOM 10644 N N . PRO B 1 651 ? 24.125 -32.688 4.281 1 97.5 651 PRO B N 1
ATOM 10645 C CA . PRO B 1 651 ? 25 -33 3.146 1 97.5 651 PRO B CA 1
ATOM 10646 C C . PRO B 1 651 ? 24.312 -32.812 1.8 1 97.5 651 PRO B C 1
ATOM 10648 O O . PRO B 1 651 ? 23.094 -32.625 1.75 1 97.5 651 PRO B O 1
ATOM 10651 N N . ILE B 1 652 ? 25.031 -32.844 0.715 1 97.06 652 ILE B N 1
ATOM 10652 C CA . ILE B 1 652 ? 24.562 -32.406 -0.604 1 97.06 652 ILE B CA 1
ATOM 10653 C C . ILE B 1 652 ? 23.438 -33.344 -1.075 1 97.06 652 ILE B C 1
ATOM 10655 O O . ILE B 1 652 ? 22.656 -32.969 -1.946 1 97.06 652 ILE B O 1
ATOM 10659 N N . ASP B 1 653 ? 23.312 -34.562 -0.511 1 96.25 653 ASP B N 1
ATOM 10660 C CA . ASP B 1 653 ? 22.375 -35.562 -1.075 1 96.25 653 ASP B CA 1
ATOM 10661 C C . ASP B 1 653 ? 21.141 -35.688 -0.199 1 96.25 653 ASP B C 1
ATOM 10663 O O . ASP B 1 653 ? 20.328 -36.625 -0.396 1 96.25 653 ASP B O 1
ATOM 10667 N N . SER B 1 654 ? 21.031 -34.875 0.855 1 96.62 654 SER B N 1
ATOM 10668 C CA . SER B 1 654 ? 19.828 -34.938 1.686 1 96.62 654 SER B CA 1
ATOM 10669 C C . SER B 1 654 ? 19.609 -33.625 2.438 1 96.62 654 SER B C 1
ATOM 10671 O O . SER B 1 654 ? 20.547 -32.844 2.656 1 96.62 654 SER B O 1
ATOM 10673 N N . ILE B 1 655 ? 18.359 -33.344 2.795 1 98.06 655 ILE B N 1
ATOM 10674 C CA . ILE B 1 655 ? 18 -32.188 3.627 1 98.06 655 ILE B CA 1
ATOM 10675 C C . ILE B 1 655 ? 17.422 -32.688 4.953 1 98.06 655 ILE B C 1
ATOM 10677 O O . ILE B 1 655 ? 16.984 -33.812 5.059 1 98.06 655 ILE B O 1
ATOM 10681 N N . PRO B 1 656 ? 17.469 -31.812 6.004 1 98.56 656 PRO B N 1
ATOM 10682 C CA . PRO B 1 656 ? 16.875 -32.25 7.277 1 98.56 656 PRO B CA 1
ATOM 10683 C C . PRO B 1 656 ? 15.375 -32.469 7.176 1 98.56 656 PRO B C 1
ATOM 10685 O O . PRO B 1 656 ? 14.641 -31.594 6.711 1 98.56 656 PRO B O 1
ATOM 10688 N N . VAL B 1 657 ? 14.938 -33.656 7.531 1 98.75 657 VAL B N 1
ATOM 10689 C CA . VAL B 1 657 ? 13.531 -34.031 7.645 1 98.75 657 VAL B CA 1
ATOM 10690 C C . VAL B 1 657 ? 13.312 -34.812 8.93 1 98.75 657 VAL B C 1
ATOM 10692 O O . VAL B 1 657 ? 14 -35.812 9.18 1 98.75 657 VAL B O 1
ATOM 10695 N N . PHE B 1 658 ? 12.398 -34.312 9.68 1 98.75 658 PHE B N 1
ATOM 10696 C CA . PHE B 1 658 ? 12.109 -34.938 10.961 1 98.75 658 PHE B CA 1
ATOM 10697 C C . PHE B 1 658 ? 10.695 -35.5 10.984 1 98.75 658 PHE B C 1
ATOM 10699 O O . PHE B 1 658 ? 9.758 -34.844 10.508 1 98.75 658 PHE B O 1
ATOM 10706 N N . LYS B 1 659 ? 10.523 -36.688 11.438 1 98.56 659 LYS B N 1
ATOM 10707 C CA . LYS B 1 659 ? 9.227 -37.312 11.648 1 98.56 659 LYS B CA 1
ATOM 10708 C C . LYS B 1 659 ? 8.758 -37.125 13.086 1 98.56 659 LYS B C 1
ATOM 10710 O O . LYS B 1 659 ? 9.531 -37.375 14.023 1 98.56 659 LYS B O 1
ATOM 10715 N N . ARG B 1 660 ? 7.57 -36.688 13.18 1 97.12 660 ARG B N 1
ATOM 10716 C CA . ARG B 1 660 ? 6.973 -36.594 14.516 1 97.12 660 ARG B CA 1
ATOM 10717 C C . ARG B 1 660 ? 6.719 -38 15.102 1 97.12 660 ARG B C 1
ATOM 10719 O O . ARG B 1 660 ? 6.094 -38.844 14.461 1 97.12 660 ARG B O 1
ATOM 10726 N N . VAL B 1 661 ? 7.211 -38.25 16.328 1 95.25 661 VAL B N 1
ATOM 10727 C CA . VAL B 1 661 ? 7.062 -39.562 16.922 1 95.25 661 VAL B CA 1
ATOM 10728 C C . VAL B 1 661 ? 6.336 -39.438 18.25 1 95.25 661 VAL B C 1
ATOM 10730 O O . VAL B 1 661 ? 6.426 -38.406 18.938 1 95.25 661 VAL B O 1
#

Radius of gyration: 33.67 Å; Cα contacts (8 Å, |Δi|>4): 3454; chains: 2; bounding box: 66×101×83 Å

Organism: Butyrivibrio fibrisolvens (NCBI:txid831)

Sequence (1322 aa):
MFFAQDGNILIGKREGETLRIEPWGNNALRVRSTMYPEFTGNNWGLEEDIDHGSAKIETFDDHATIENGNISAHINNSGVITFFKNGQKILKEYYRSYDASVTKESICLKLIARNFKPIVGGDYKLTMRFEPNDDEKIFGMGCYQQKYMDLKGCVLELAQRNSQTSIPFALSSKGFGFLWNNPAVGKASFGKNYTEFEAYATKELDYWIVAEDTPVEIIERYTEVTGRAPVIRNDVFGLWQSRLRYRTQEEVLSVARKYKELGIKLDVIVIDFFHWTRQGDWQFDPEYWPDPKAMIDELHAGGTKVIVSVWPSVDKKSIHFYEMWDKGYLIRTEHGSNQTYDYQGDCVEIDCTNPEARQYIWDICKKNYYDYGIDMFWLDNAEPDFGVYDFDNYRYRMGTALSCSNIYPKLYAKAFYDGQKADGNDKIFSLIRCGWVGSQKYGTLLWNGDIQSTWEALQSAVGQGLNMGIAGIPWWNTDVAGFMNGDMTTDYFKELAQRWFEFAIFTPILRLHGDREPMNIPALDTTKDWGGGYLHTGAPTEMWACGDEVFNVMKKNLELRESLVPYIDELNKEAHKTGLPIMRAMFLEFPEDAKCWELDDQYMFGSKYLVAPVLEAGVTQREVYLPEGKWEDIRDGKVYEGGGTVKAPAPIDSIPVFKRVMFFAQDGNILIGKREGETLRIEPWGNNALRVRSTMYPEFTGNNWGLEEDIDHGSAKIETFDDHATIENGNISAHINNSGVITFFKNGQKILKEYYRSYDASVTKESICLKLIARNFKPIVGGDYKLTMRFEPNDDEKIFGMGCYQQKYMDLKGCVLELAQRNSQTSIPFALSSKGFGFLWNNPAVGKASFGKNYTEFEAYATKELDYWIVAEDTPVEIIERYTEVTGRAPVIRNDVFGLWQSRLRYRTQEEVLSVARKYKELGIKLDVIVIDFFHWTRQGDWQFDPEYWPDPKAMIDELHAGGTKVIVSVWPSVDKKSIHFYEMWDKGYLIRTEHGSNQTYDYQGDCVEIDCTNPEARQYIWDICKKNYYDYGIDMFWLDNAEPDFGVYDFDNYRYRMGTALSCSNIYPKLYAKAFYDGQKADGNDKIFSLIRCGWVGSQKYGTLLWNGDIQSTWEALQSAVGQGLNMGIAGIPWWNTDVAGFMNGDMTTDYFKELAQRWFEFAIFTPILRLHGDREPMNIPALDTTKDWGGGYLHTGAPTEMWACGDEVFNVMKKNLELRESLVPYIDELNKEAHKTGLPIMRAMFLEFPEDAKCWELDDQYMFGSKYLVAPVLEAGVTQREVYLPEGKWEDIRDGKVYEGGGTVKAPAPIDSIPVFKRV

Solvent-accessible surface area (backbone atoms only — not comparable to full-atom values): 64236 Å² total; per-residue (Å²): 70,51,71,48,73,60,89,51,27,43,35,36,39,47,98,64,33,40,35,40,39,28,40,52,32,79,19,14,39,32,44,35,34,26,70,49,101,62,80,89,80,75,50,78,32,54,66,50,93,62,77,28,69,70,36,53,71,49,77,53,90,57,35,38,37,41,32,19,82,42,21,35,40,40,31,40,35,84,60,49,43,34,32,22,44,79,82,40,79,70,45,34,48,29,55,24,28,78,55,46,86,73,35,90,68,18,25,43,60,74,40,62,23,78,40,74,43,76,36,92,96,59,54,18,30,34,39,40,32,27,50,49,64,86,93,52,42,30,35,27,37,18,32,59,90,47,77,62,45,62,38,52,15,25,69,41,69,34,44,42,34,53,33,24,22,36,16,54,30,38,41,37,75,78,36,33,31,40,30,58,51,58,41,21,27,33,35,39,32,35,20,68,73,32,27,38,41,36,27,64,23,38,72,58,48,37,35,37,40,34,32,39,94,43,66,52,54,33,41,31,50,51,19,60,37,28,36,36,29,54,56,51,62,76,74,57,53,42,43,29,48,27,38,51,38,51,65,33,51,62,55,52,50,51,51,56,50,47,35,53,74,70,70,43,79,49,19,30,39,47,41,28,61,42,44,23,46,42,45,46,50,58,30,65,25,55,90,44,32,75,52,58,45,61,53,45,50,53,37,45,74,70,58,25,41,38,30,42,46,45,62,53,40,25,14,68,82,18,89,45,31,64,62,33,56,75,72,62,25,43,47,43,45,76,60,80,67,80,62,41,27,76,70,76,42,64,13,31,33,54,20,42,67,28,68,67,34,22,51,48,53,31,55,46,36,36,68,49,34,42,73,47,62,50,68,33,40,27,41,38,57,24,30,59,61,46,65,64,88,54,41,86,37,32,32,43,81,78,38,46,24,29,39,40,39,35,43,39,19,29,37,48,43,38,25,52,37,52,46,41,41,73,72,69,47,82,50,57,48,30,41,26,43,30,42,20,64,40,27,24,47,43,23,45,33,35,37,59,43,62,32,39,41,44,55,68,47,55,45,18,45,51,28,26,46,30,15,24,12,60,39,46,35,40,38,34,37,52,41,41,39,22,21,38,76,26,41,52,87,37,71,69,38,46,53,44,36,42,38,34,44,60,42,32,54,65,40,59,39,32,39,33,27,22,42,21,30,70,77,76,55,77,51,80,32,81,88,47,83,50,31,31,36,36,46,75,42,39,29,76,50,54,70,64,59,58,36,66,70,49,24,50,36,51,50,56,45,46,53,54,28,56,70,40,35,67,58,52,47,52,44,39,49,44,19,33,73,45,26,50,32,36,42,29,50,37,26,60,82,35,66,87,43,71,67,32,73,69,53,59,67,47,32,20,46,49,92,46,33,40,41,37,55,69,58,55,87,90,58,46,55,45,80,43,79,33,64,75,54,40,32,25,30,73,87,78,62,53,71,41,79,33,65,46,73,42,82,39,69,20,52,88,69,50,56,43,38,29,32,62,100,69,50,70,48,74,61,88,50,28,44,35,37,39,46,97,62,32,40,33,40,38,28,39,52,31,78,20,14,38,33,42,34,34,26,70,48,100,62,81,89,79,76,50,78,32,55,66,50,92,63,76,30,68,70,37,54,72,48,78,54,89,57,34,37,38,40,33,18,82,43,21,34,37,42,29,39,37,82,62,50,42,35,31,22,45,78,84,40,80,69,44,34,47,30,55,23,27,78,57,47,86,72,36,92,66,19,25,43,59,75,41,63,24,79,39,75,43,78,36,92,98,58,54,17,30,36,38,40,33,26,50,49,64,85,93,50,43,30,35,27,36,19,32,57,90,48,77,61,46,62,38,52,16,26,68,41,70,35,45,45,35,52,35,24,20,37,17,54,30,37,42,37,75,78,37,35,31,41,32,58,52,57,41,20,28,34,36,40,32,35,19,67,73,31,28,38,40,37,28,64,25,39,73,58,50,39,33,37,41,35,32,37,95,44,66,51,54,33,41,31,50,51,21,60,38,28,36,35,30,55,56,51,63,77,75,60,54,43,42,30,46,29,39,52,37,52,65,33,50,64,57,51,51,51,51,54,51,48,34,53,72,70,70,44,80,49,20,30,39,47,42,29,61,41,45,22,45,42,46,46,49,57,32,65,26,56,88,45,33,74,52,60,43,61,52,45,51,53,37,46,72,70,56,25,40,39,30,41,45,46,60,53,39,25,15,68,83,18,90,45,31,64,60,34,55,74,71,61,24,44,46,42,45,76,61,84,67,76,63,41,26,77,70,75,43,64,13,29,35,54,21,40,68,29,68,65,32,22,51,50,54,31,55,46,37,36,68,50,34,44,73,48,61,49,67,32,40,27,41,38,56,25,31,56,62,46,65,63,87,56,41,86,37,32,32,43,80,78,38,46,25,29,37,39,39,35,44,38,18,29,37,48,42,38,24,51,38,53,47,41,41,73,70,70,47,80,49,57,48,29,41,25,43,31,41,21,66,40,26,23,48,44,23,44,31,34,37,59,42,61,31,41,41,44,54,68,48,53,44,18,45,52,28,26,49,31,16,24,12,60,38,46,35,41,38,35,36,51,42,40,38,22,20,38,76,27,40,53,88,37,70,69,38,46,53,44,37,44,40,34,45,60,42,32,56,65,40,60,39,31,39,34,26,22,41,21,31,69,78,77,55,78,52,81,32,81,89,46,83,50,32,29,37,34,47,74,42,37,29,78,50,55,68,64,60,61,35,68,70,49,22,50,37,51,50,57,45,47,53,54,27,56,70,41,36,68,58,50,48,50,45,39,49,44,18,34,73,44,25,51,31,36,42,29,50,35,27,60,82,35,68,87,42,72,66,30,73,69,54,59,67,45,31,20,46,48,92,46,31,40,42,38,56,68,58,53,87,90,58,48,55,45,80,43,78,34,64,77,55,39,32,26,32,74,89,78,60,51,72,40,79,34,66,46,74,43,80,37,69,18,52,88,69,49,56,41,39,29,33,63,98